Protein AF-0000000085017065 (afdb_homodimer)

Radius of gyration: 30.15 Å; Cα contacts (8 Å, |Δi|>4): 1576; chains: 2; bounding box: 60×87×75 Å

Structure (mmCIF, N/CA/C/O backbone):
data_AF-0000000085017065-model_v1
#
loop_
_entity.id
_entity.type
_entity.pdbx_description
1 polymer 'Cation transporter'
#
loop_
_atom_site.group_PDB
_atom_site.id
_atom_site.type_symbol
_atom_site.label_atom_id
_atom_site.label_alt_id
_atom_site.label_comp_id
_atom_site.label_asym_id
_atom_site.label_entity_id
_atom_site.label_seq_id
_atom_site.pdbx_PDB_ins_code
_atom_site.Cartn_x
_atom_site.Cartn_y
_atom_site.Cartn_z
_atom_site.occupancy
_atom_site.B_iso_or_equiv
_atom_site.auth_seq_id
_atom_site.auth_comp_id
_atom_site.auth_asym_id
_atom_site.auth_atom_id
_atom_site.pdbx_PDB_model_num
ATOM 1 N N . MET A 1 1 ? 23.875 6.379 24.406 1 64.88 1 MET A N 1
ATOM 2 C CA . MET A 1 1 ? 23.094 6.484 25.641 1 64.88 1 MET A CA 1
ATOM 3 C C . MET A 1 1 ? 22.562 7.898 25.812 1 64.88 1 MET A C 1
ATOM 5 O O . MET A 1 1 ? 23.234 8.875 25.484 1 64.88 1 MET A O 1
ATOM 9 N N . ILE A 1 2 ? 21.312 7.996 26.109 1 78.94 2 ILE A N 1
ATOM 10 C CA . ILE A 1 2 ? 20.656 9.289 26.328 1 78.94 2 ILE A CA 1
ATOM 11 C C . ILE A 1 2 ? 20.938 9.773 27.75 1 78.94 2 ILE A C 1
ATOM 13 O O . ILE A 1 2 ? 20.719 9.047 28.719 1 78.94 2 ILE A O 1
ATOM 17 N N . THR A 1 3 ? 21.578 10.891 27.906 1 82.5 3 THR A N 1
ATOM 18 C CA . THR A 1 3 ? 22 11.453 29.188 1 82.5 3 THR A CA 1
ATOM 19 C C . THR A 1 3 ? 20.984 12.461 29.703 1 82.5 3 THR A C 1
ATOM 21 O O . THR A 1 3 ? 20.031 12.805 29 1 82.5 3 THR A O 1
ATOM 24 N N . TYR A 1 4 ? 21.203 12.805 30.922 1 87.25 4 TYR A N 1
ATOM 25 C CA . TYR A 1 4 ? 20.375 13.836 31.547 1 87.25 4 TYR A CA 1
ATOM 26 C C . TYR A 1 4 ? 20.469 15.148 30.781 1 87.25 4 TYR A C 1
ATOM 28 O O . TYR A 1 4 ? 19.469 15.875 30.656 1 87.25 4 TYR A O 1
ATOM 36 N N . LYS A 1 5 ? 21.594 15.414 30.234 1 89.38 5 LYS A N 1
ATOM 37 C CA . LYS A 1 5 ? 21.797 16.656 29.484 1 89.38 5 LYS A CA 1
ATOM 38 C C . LYS A 1 5 ? 20.953 16.672 28.219 1 89.38 5 LYS A C 1
ATOM 40 O O . LYS A 1 5 ? 20.469 17.734 27.812 1 89.38 5 LYS A O 1
ATOM 45 N N . ASP A 1 6 ? 20.797 15.484 27.719 1 89.44 6 ASP A N 1
ATOM 46 C CA . ASP A 1 6 ? 20 15.391 26.5 1 89.44 6 ASP A CA 1
ATOM 47 C C . ASP A 1 6 ? 18.516 15.664 26.797 1 89.44 6 ASP A C 1
ATOM 49 O O . ASP A 1 6 ? 17.859 16.422 26.078 1 89.44 6 ASP A O 1
ATOM 53 N N . ILE A 1 7 ? 18.078 15.156 27.906 1 91.75 7 ILE A N 1
ATOM 54 C CA . ILE A 1 7 ? 16.672 15.32 28.266 1 91.75 7 ILE A CA 1
ATOM 55 C C . ILE A 1 7 ? 16.422 16.766 28.703 1 91.75 7 ILE A C 1
ATOM 57 O O . ILE A 1 7 ? 15.383 17.344 28.375 1 91.75 7 ILE A O 1
ATOM 61 N N . SER A 1 8 ? 17.359 17.312 29.375 1 94.06 8 SER A N 1
ATOM 62 C CA . SER A 1 8 ? 17.25 18.703 29.812 1 94.06 8 SER A CA 1
ATOM 63 C C . SER A 1 8 ? 17.188 19.656 28.625 1 94.06 8 SER A C 1
ATOM 65 O O . SER A 1 8 ? 16.406 20.609 28.625 1 94.06 8 SER A O 1
ATOM 67 N N . THR A 1 9 ? 17.953 19.375 27.656 1 91.19 9 THR A N 1
ATOM 68 C CA . THR A 1 9 ? 17.953 20.203 26.469 1 91.19 9 THR A CA 1
ATOM 69 C C . THR A 1 9 ? 16.625 20.109 25.734 1 91.19 9 THR A C 1
ATOM 71 O O . THR A 1 9 ? 16.062 21.125 25.328 1 91.19 9 THR A O 1
ATOM 74 N N . ILE A 1 10 ? 16.094 18.953 25.609 1 91.88 10 ILE A N 1
ATOM 75 C CA . ILE A 1 10 ? 14.82 18.734 24.922 1 91.88 10 ILE A CA 1
ATOM 76 C C . ILE A 1 10 ? 13.695 19.438 25.672 1 91.88 10 ILE A C 1
ATOM 78 O O . ILE A 1 10 ? 12.898 20.156 25.062 1 91.88 10 ILE A O 1
ATOM 82 N N . LEU A 1 11 ? 13.688 19.344 26.953 1 94.38 11 LEU A N 1
ATOM 83 C CA . LEU A 1 11 ? 12.617 19.906 27.766 1 94.38 11 LEU A CA 1
ATOM 84 C C . LEU A 1 11 ? 12.719 21.438 27.812 1 94.38 11 LEU A C 1
ATOM 86 O O . LEU A 1 11 ? 11.703 22.125 27.875 1 94.38 11 LEU A O 1
ATOM 90 N N . ASN A 1 12 ? 13.875 21.922 27.797 1 93.81 12 ASN A N 1
ATOM 91 C CA . ASN A 1 12 ? 14.047 23.375 27.797 1 93.81 12 ASN A CA 1
ATOM 92 C C . ASN A 1 12 ? 13.523 24 26.516 1 93.81 12 ASN A C 1
ATOM 94 O O . ASN A 1 12 ? 12.836 25.031 26.547 1 93.81 12 ASN A O 1
ATOM 98 N N . ILE A 1 13 ? 13.883 23.406 25.391 1 90.75 13 ILE A N 1
ATOM 99 C CA . ILE A 1 13 ? 13.383 23.906 24.125 1 90.75 13 ILE A CA 1
ATOM 100 C C . ILE A 1 13 ? 11.867 23.797 24.078 1 90.75 13 ILE A C 1
ATOM 102 O O . ILE A 1 13 ? 11.18 24.688 23.578 1 90.75 13 ILE A O 1
ATOM 106 N N . LEU A 1 14 ? 11.336 22.766 24.609 1 93.38 14 LEU A N 1
ATOM 107 C CA . LEU A 1 14 ? 9.891 22.578 24.688 1 93.38 14 LEU A CA 1
ATOM 108 C C . LEU A 1 14 ? 9.25 23.672 25.531 1 93.38 14 LEU A C 1
ATOM 110 O O . LEU A 1 14 ? 8.141 24.125 25.234 1 93.38 14 LEU A O 1
ATOM 114 N N . GLY A 1 15 ? 9.938 24.062 26.578 1 93.75 15 GLY A N 1
ATOM 115 C CA . GLY A 1 15 ? 9.453 25.156 27.391 1 93.75 15 GLY A CA 1
ATOM 116 C C . GLY A 1 15 ? 9.336 26.469 26.625 1 93.75 15 GLY A C 1
ATOM 117 O O . GLY A 1 15 ? 8.383 27.219 26.828 1 93.75 15 GLY A O 1
ATOM 118 N N . ARG A 1 16 ? 10.203 26.734 25.781 1 91.69 16 ARG A N 1
ATOM 119 C CA . ARG A 1 16 ? 10.156 27.938 24.969 1 91.69 16 ARG A CA 1
ATOM 120 C C . ARG A 1 16 ? 9 27.875 23.969 1 91.69 16 ARG A C 1
ATOM 122 O O . ARG A 1 16 ? 8.344 28.891 23.719 1 91.69 16 ARG A O 1
ATOM 129 N N . ILE A 1 17 ? 8.836 26.703 23.438 1 92.06 17 ILE A N 1
ATOM 130 C CA . ILE A 1 17 ? 7.727 26.531 22.516 1 92.06 17 ILE A CA 1
ATOM 131 C C . ILE A 1 17 ? 6.402 26.703 23.25 1 92.06 17 ILE A C 1
ATOM 133 O O . ILE A 1 17 ? 5.457 27.281 22.734 1 92.06 17 ILE A O 1
ATOM 137 N N . SER A 1 18 ? 6.363 26.219 24.453 1 95.06 18 SER A N 1
ATOM 138 C CA . SER A 1 18 ? 5.164 26.359 25.266 1 95.06 18 SER A CA 1
ATOM 139 C C . SER A 1 18 ? 4.848 27.828 25.531 1 95.06 18 SER A C 1
ATOM 141 O O . SER A 1 18 ? 3.682 28.219 25.625 1 95.06 18 SER A O 1
ATOM 143 N N . LEU A 1 19 ? 5.852 28.609 25.688 1 94.88 19 LEU A N 1
ATOM 144 C CA . LEU A 1 19 ? 5.648 30.031 25.875 1 94.88 19 LEU A CA 1
ATOM 145 C C . LEU A 1 19 ? 5.02 30.656 24.625 1 94.88 19 LEU A C 1
ATOM 147 O O . LEU A 1 19 ? 4.141 31.516 24.734 1 94.88 19 LEU A O 1
ATOM 151 N N . ILE A 1 20 ? 5.477 30.234 23.5 1 92.81 20 ILE A N 1
ATOM 152 C CA . ILE A 1 20 ? 4.922 30.734 22.234 1 92.81 20 ILE A CA 1
ATOM 153 C C . ILE A 1 20 ? 3.453 30.328 22.125 1 92.81 20 ILE A C 1
ATOM 155 O O . ILE A 1 20 ? 2.611 31.125 21.719 1 92.81 20 ILE A O 1
ATOM 159 N N . ILE A 1 21 ? 3.133 29.094 22.469 1 95.31 21 ILE A N 1
ATOM 160 C CA . ILE A 1 21 ? 1.755 28.609 22.438 1 95.31 21 ILE A CA 1
ATOM 161 C C . ILE A 1 21 ? 0.898 29.453 23.391 1 95.31 21 ILE A C 1
ATOM 163 O O . ILE A 1 21 ? -0.251 29.766 23.078 1 95.31 21 ILE A O 1
ATOM 167 N N . SER A 1 22 ? 1.481 29.812 24.531 1 96.62 22 SER A N 1
ATOM 168 C CA . SER A 1 22 ? 0.779 30.656 25.5 1 96.62 22 SER A CA 1
ATOM 169 C C . SER A 1 22 ? 0.429 32 24.891 1 96.62 22 SER A C 1
ATOM 171 O O . SER A 1 22 ? -0.697 32.5 25.047 1 96.62 22 SER A O 1
ATOM 173 N N . LEU A 1 23 ? 1.303 32.562 24.188 1 95.88 23 LEU A N 1
ATOM 174 C CA . LEU A 1 23 ? 1.086 33.844 23.562 1 95.88 23 LEU A CA 1
ATOM 175 C C . LEU A 1 23 ? 0.067 33.75 22.438 1 95.88 23 LEU A C 1
ATOM 177 O O . LEU A 1 23 ? -0.768 34.656 22.281 1 95.88 23 LEU A O 1
ATOM 181 N N . ILE A 1 24 ? 0.133 32.719 21.688 1 95.88 24 ILE A N 1
ATOM 182 C CA . ILE A 1 24 ? -0.787 32.531 20.578 1 95.88 24 ILE A CA 1
ATOM 183 C C . ILE A 1 24 ? -2.207 32.344 21.094 1 95.88 24 ILE A C 1
ATOM 185 O O . ILE A 1 24 ? -3.17 32.812 20.484 1 95.88 24 ILE A O 1
ATOM 189 N N . SER A 1 25 ? -2.346 31.703 22.25 1 97.12 25 SER A N 1
ATOM 190 C CA . SER A 1 25 ? -3.654 31.422 22.844 1 97.12 25 SER A CA 1
ATOM 191 C C . SER A 1 25 ? -4.332 32.719 23.312 1 97.12 25 SER A C 1
ATOM 193 O O . SER A 1 25 ? -5.535 32.719 23.578 1 97.12 25 SER A O 1
ATOM 195 N N . LEU A 1 26 ? -3.596 33.844 23.328 1 97.06 26 LEU A N 1
ATOM 196 C CA . LEU A 1 26 ? -4.16 35.125 23.75 1 97.06 26 LEU A CA 1
ATOM 197 C C . LEU A 1 26 ? -4.828 35.844 22.594 1 97.06 26 LEU A C 1
ATOM 199 O O . LEU A 1 26 ? -5.664 36.719 22.797 1 97.06 26 LEU A O 1
ATOM 203 N N . ILE A 1 27 ? -4.547 35.469 21.422 1 97.25 27 ILE A N 1
ATOM 204 C CA . ILE A 1 27 ? -4.984 36.188 20.234 1 97.25 27 ILE A CA 1
ATOM 205 C C . ILE A 1 27 ? -6.5 36.062 20.094 1 97.25 27 ILE A C 1
ATOM 207 O O . ILE A 1 27 ? -7.184 37.062 19.844 1 97.25 27 ILE A O 1
ATOM 211 N N . PRO A 1 28 ? -7.098 34.938 20.266 1 98 28 PRO A N 1
ATOM 212 C CA . PRO A 1 28 ? -8.547 34.812 20.094 1 98 28 PRO A CA 1
ATOM 213 C C . PRO A 1 28 ? -9.336 35.625 21.125 1 98 28 PRO A C 1
ATOM 215 O O . PRO A 1 28 ? -10.539 35.844 20.969 1 98 28 PRO A O 1
ATOM 218 N N . ILE A 1 29 ? -8.727 36.094 22.25 1 97.62 29 ILE A N 1
ATOM 219 C CA . ILE A 1 29 ? -9.383 36.875 23.281 1 97.62 29 ILE A CA 1
ATOM 220 C C . ILE A 1 29 ? -9.906 38.188 22.656 1 97.62 29 ILE A C 1
ATOM 222 O O . ILE A 1 29 ? -11 38.656 23 1 97.62 29 ILE A O 1
ATOM 226 N N . PHE A 1 30 ? -9.094 38.719 21.734 1 97.31 30 PHE A N 1
ATOM 227 C CA . PHE A 1 30 ? -9.516 39.938 21.047 1 97.31 30 PHE A CA 1
ATOM 228 C C . PHE A 1 30 ? -10.766 39.688 20.219 1 97.31 30 PHE A C 1
ATOM 230 O O . PHE A 1 30 ? -11.641 40.531 20.125 1 97.31 30 PHE A O 1
ATOM 237 N N . VAL A 1 31 ? -10.805 38.531 19.547 1 97.38 31 VAL A N 1
ATOM 238 C CA . VAL A 1 31 ? -11.969 38.188 18.75 1 97.38 31 VAL A CA 1
ATOM 239 C C . VAL A 1 31 ? -13.172 37.938 19.656 1 97.38 31 VAL A C 1
ATOM 241 O O . VAL A 1 31 ? -14.297 38.344 19.328 1 97.38 31 VAL A O 1
ATOM 244 N N . ALA A 1 32 ? -12.953 37.344 20.781 1 97.62 32 ALA A N 1
ATOM 245 C CA . ALA A 1 32 ? -14.023 37.094 21.75 1 97.62 32 ALA A CA 1
ATOM 246 C C . ALA A 1 32 ? -14.617 38.438 22.234 1 97.62 32 ALA A C 1
ATOM 248 O O . ALA A 1 32 ? -15.836 38.562 22.359 1 97.62 32 ALA A O 1
ATOM 249 N N . PHE A 1 33 ? -13.781 39.406 22.5 1 97.06 33 PHE A N 1
ATOM 250 C CA . PHE A 1 33 ? -14.242 40.719 22.953 1 97.06 33 PHE A CA 1
ATOM 251 C C . PHE A 1 33 ? -15.031 41.406 21.859 1 97.06 33 PHE A C 1
ATOM 253 O O . PHE A 1 33 ? -16.062 42.031 22.125 1 97.06 33 PHE A O 1
ATOM 260 N N . TYR A 1 34 ? -14.469 41.312 20.656 1 96.31 34 TYR A N 1
ATOM 261 C CA . TYR A 1 34 ? -15.117 41.969 19.531 1 96.31 34 TYR A CA 1
ATOM 262 C C . TYR A 1 34 ? -16.531 41.438 19.312 1 96.31 34 TYR A C 1
ATOM 264 O O . TYR A 1 34 ? -17.453 42.188 19.031 1 96.31 34 TYR A O 1
ATOM 272 N N . PHE A 1 35 ? -16.734 40.188 19.438 1 96.75 35 PHE A N 1
ATOM 273 C CA . PHE A 1 35 ? -18.031 39.594 19.203 1 96.75 35 PHE A CA 1
ATOM 274 C C . PHE A 1 35 ? -18.797 39.406 20.5 1 96.75 35 PHE A C 1
ATOM 276 O O . PHE A 1 35 ? -19.828 38.719 20.531 1 96.75 35 PHE A O 1
ATOM 283 N N . LYS A 1 36 ? -18.344 39.875 21.656 1 97 36 LYS A N 1
ATOM 284 C CA . LYS A 1 36 ? -18.969 39.844 22.969 1 97 36 LYS A CA 1
ATOM 285 C C . LYS A 1 36 ? -19.188 38.406 23.438 1 97 36 LYS A C 1
ATOM 287 O O . LYS A 1 36 ? -20.281 38.031 23.859 1 97 36 LYS A O 1
ATOM 292 N N . GLU A 1 37 ? -18.156 37.625 23.25 1 97.19 37 GLU A N 1
ATOM 293 C CA . GLU A 1 37 ? -18.141 36.25 23.672 1 97.19 37 GLU A CA 1
ATOM 294 C C . GLU A 1 37 ? -17.266 36.031 24.906 1 97.19 37 GLU A C 1
ATOM 296 O O . GLU A 1 37 ? -16.578 36.969 25.328 1 97.19 37 GLU A O 1
ATOM 301 N N . ASN A 1 38 ? -17.328 34.875 25.531 1 95.94 38 ASN A N 1
ATOM 302 C CA . ASN A 1 38 ? -16.578 34.562 26.75 1 95.94 38 ASN A CA 1
ATOM 303 C C . ASN A 1 38 ? -15.102 34.312 26.453 1 95.94 38 ASN A C 1
ATOM 305 O O . ASN A 1 38 ? -14.75 33.344 25.766 1 95.94 38 ASN A O 1
ATOM 309 N N . PRO A 1 39 ? -14.203 35.125 26.922 1 96.69 39 PRO A N 1
ATOM 310 C CA . PRO A 1 39 ? -12.773 34.969 26.641 1 96.69 39 PRO A CA 1
ATOM 311 C C . PRO A 1 39 ? -12.094 34 27.625 1 96.69 39 PRO A C 1
ATOM 313 O O . PRO A 1 39 ? -10.93 33.656 27.422 1 96.69 39 PRO A O 1
ATOM 316 N N . PHE A 1 40 ? -12.742 33.469 28.625 1 96.88 40 PHE A N 1
ATOM 317 C CA . PHE A 1 40 ? -12.172 32.75 29.75 1 96.88 40 PHE A CA 1
ATOM 318 C C . PHE A 1 40 ? -11.477 31.469 29.266 1 96.88 40 PHE A C 1
ATOM 320 O O . PHE A 1 40 ? -10.406 31.109 29.766 1 96.88 40 PHE A O 1
ATOM 327 N N . PRO A 1 41 ? -12.109 30.766 28.328 1 97.81 41 PRO A N 1
ATOM 328 C CA . PRO A 1 41 ? -11.445 29.531 27.875 1 97.81 41 PRO A CA 1
ATOM 329 C C . PRO A 1 41 ? -10.047 29.781 27.312 1 97.81 41 PRO A C 1
ATOM 331 O O . PRO A 1 41 ? -9.141 28.984 27.531 1 97.81 41 PRO A O 1
ATOM 334 N N . PHE A 1 42 ? -9.797 30.828 26.672 1 98.25 42 PHE A N 1
ATOM 335 C CA . PHE A 1 42 ? -8.508 31.156 26.078 1 98.25 42 PHE A CA 1
ATOM 336 C C . PHE A 1 42 ? -7.52 31.625 27.141 1 98.25 42 PHE A C 1
ATOM 338 O O . PHE A 1 42 ? -6.32 31.359 27.047 1 98.25 42 PHE A O 1
ATOM 345 N N . ILE A 1 43 ? -7.996 32.312 28.156 1 97.81 43 ILE A N 1
ATOM 346 C CA . ILE A 1 43 ? -7.156 32.75 29.25 1 97.81 43 ILE A CA 1
ATOM 347 C C . ILE A 1 43 ? -6.621 31.562 30.031 1 97.81 43 ILE A C 1
ATOM 349 O O . ILE A 1 43 ? -5.438 31.516 30.375 1 97.81 43 ILE A O 1
ATOM 353 N N . ILE A 1 44 ? -7.465 30.609 30.25 1 97.88 44 ILE A N 1
ATOM 354 C CA . ILE A 1 44 ? -7.066 29.406 30.984 1 97.88 44 ILE A CA 1
ATOM 355 C C . ILE A 1 44 ? -6.008 28.656 30.188 1 97.88 44 ILE A C 1
ATOM 357 O O . ILE A 1 44 ? -5.016 28.188 30.75 1 97.88 44 ILE A O 1
ATOM 361 N N . SER A 1 45 ? -6.301 28.453 28.891 1 98 45 SER A N 1
ATOM 362 C CA . SER A 1 45 ? -5.332 27.766 28.047 1 98 45 SER A CA 1
ATOM 363 C C . SER A 1 45 ? -3.986 28.484 28.047 1 98 45 SER A C 1
ATOM 365 O O . SER A 1 45 ? -2.938 27.844 28.125 1 98 45 SER A O 1
ATOM 367 N N . SER A 1 46 ? -3.971 29.781 27.984 1 98 46 SER A N 1
ATOM 368 C CA . SER A 1 46 ? -2.748 30.578 27.984 1 98 46 SER A CA 1
ATOM 369 C C . SER A 1 46 ? -2.01 30.469 29.312 1 98 46 SER A C 1
ATOM 371 O O . SER A 1 46 ? -0.789 30.297 29.344 1 98 46 SER A O 1
ATOM 373 N N . LEU A 1 47 ? -2.721 30.531 30.375 1 98.06 47 LEU A N 1
ATOM 374 C CA . LEU A 1 47 ? -2.117 30.453 31.703 1 98.06 47 LEU A CA 1
ATOM 375 C C . LEU A 1 47 ? -1.49 29.094 31.938 1 98.06 47 LEU A C 1
ATOM 377 O O . LEU A 1 47 ? -0.404 28.984 32.5 1 98.06 47 LEU A O 1
ATOM 381 N N . LEU A 1 48 ? -2.219 28.109 31.578 1 97.81 48 LEU A N 1
ATOM 382 C CA . LEU A 1 48 ? -1.693 26.75 31.75 1 97.81 48 LEU A CA 1
ATOM 383 C C . LEU A 1 48 ? -0.425 26.547 30.938 1 97.81 48 LEU A C 1
ATOM 385 O O . LEU A 1 48 ? 0.532 25.938 31.406 1 97.81 48 LEU A O 1
ATOM 389 N N . SER A 1 49 ? -0.463 26.953 29.688 1 97.62 49 SER A N 1
ATOM 390 C CA . SER A 1 49 ? 0.722 26.844 28.844 1 97.62 49 SER A CA 1
ATOM 391 C C . SER A 1 49 ? 1.885 27.641 29.406 1 97.62 49 SER A C 1
ATOM 393 O O . SER A 1 49 ? 3.039 27.219 29.328 1 97.62 49 SER A O 1
ATOM 395 N N . PHE A 1 50 ? 1.566 28.766 29.938 1 97.56 50 PHE A N 1
ATOM 396 C CA . PHE A 1 50 ? 2.584 29.609 30.547 1 97.56 50 PHE A CA 1
ATOM 397 C C . PHE A 1 50 ? 3.197 28.922 31.766 1 97.56 50 PHE A C 1
ATOM 399 O O . PHE A 1 50 ? 4.414 28.969 31.953 1 97.56 50 PHE A O 1
ATOM 406 N N . LEU A 1 51 ? 2.387 28.344 32.594 1 98.19 51 LEU A N 1
ATOM 407 C CA . LEU A 1 51 ? 2.867 27.641 33.781 1 98.19 51 LEU A CA 1
ATOM 408 C C . LEU A 1 51 ? 3.777 26.484 33.375 1 98.19 51 LEU A C 1
ATOM 410 O O . LEU A 1 51 ? 4.801 26.25 34.031 1 98.19 51 LEU A O 1
ATOM 414 N N . ILE A 1 52 ? 3.387 25.75 32.406 1 97.56 52 ILE A N 1
ATOM 415 C CA . ILE A 1 52 ? 4.219 24.656 31.922 1 97.56 52 ILE A CA 1
ATOM 416 C C . ILE A 1 52 ? 5.562 25.188 31.438 1 97.56 52 ILE A C 1
ATOM 418 O O . ILE A 1 52 ? 6.609 24.609 31.719 1 97.56 52 ILE A O 1
ATOM 422 N N . SER A 1 53 ? 5.5 26.25 30.672 1 96.5 53 SER A N 1
ATOM 423 C CA . SER A 1 53 ? 6.719 26.891 30.188 1 96.5 53 SER A CA 1
ATOM 424 C C . SER A 1 53 ? 7.629 27.297 31.344 1 96.5 53 SER A C 1
ATOM 426 O O . SER A 1 53 ? 8.836 27.047 31.312 1 96.5 53 SER A O 1
ATOM 428 N N . LEU A 1 54 ? 7.07 27.906 32.344 1 96.94 54 LEU A N 1
ATOM 429 C CA . LEU A 1 54 ? 7.836 28.391 33.5 1 96.94 54 LEU A CA 1
ATOM 430 C C . LEU A 1 54 ? 8.508 27.219 34.219 1 96.94 54 LEU A C 1
ATOM 432 O O . LEU A 1 54 ? 9.68 27.312 34.594 1 96.94 54 LEU A O 1
ATOM 436 N N . ILE A 1 55 ? 7.789 26.188 34.438 1 97.56 55 ILE A N 1
ATOM 437 C CA . ILE A 1 55 ? 8.312 25.031 35.125 1 97.56 55 ILE A CA 1
ATOM 438 C C . ILE A 1 55 ? 9.461 24.406 34.344 1 97.56 55 ILE A C 1
ATOM 440 O O . ILE A 1 55 ? 10.516 24.094 34.906 1 97.56 55 ILE A O 1
ATOM 444 N N . LEU A 1 56 ? 9.281 24.234 33.031 1 96.38 56 LEU A N 1
ATOM 445 C CA . LEU A 1 56 ? 10.297 23.594 32.188 1 96.38 56 LEU A CA 1
ATOM 446 C C . LEU A 1 56 ? 11.539 24.469 32.062 1 96.38 56 LEU A C 1
ATOM 448 O O . LEU A 1 56 ? 12.664 23.969 32.094 1 96.38 56 LEU A O 1
ATOM 452 N N . LEU A 1 57 ? 11.344 25.766 31.984 1 94.5 57 LEU A N 1
ATOM 453 C CA . LEU A 1 57 ? 12.469 26.672 31.797 1 94.5 57 LEU A CA 1
ATOM 454 C C . LEU A 1 57 ? 13.258 26.828 33.094 1 94.5 57 LEU A C 1
ATOM 456 O O . LEU A 1 57 ? 14.477 27.016 33.062 1 94.5 57 LEU A O 1
ATOM 460 N N . LYS A 1 58 ? 12.602 26.719 34.188 1 95.94 58 LYS A N 1
ATOM 461 C CA . LYS A 1 58 ? 13.266 26.891 35.5 1 95.94 58 LYS A CA 1
ATOM 462 C C . LYS A 1 58 ? 14.023 25.625 35.875 1 95.94 58 LYS A C 1
ATOM 464 O O . LYS A 1 58 ? 15.031 25.703 36.594 1 95.94 58 LYS A O 1
ATOM 469 N N . THR A 1 59 ? 13.594 24.484 35.469 1 95.69 59 THR A N 1
ATOM 470 C CA . THR A 1 59 ? 14.141 23.219 35.969 1 95.69 59 THR A CA 1
ATOM 471 C C . THR A 1 59 ? 15.156 22.641 35 1 95.69 59 THR A C 1
ATOM 473 O O . THR A 1 59 ? 15.883 21.703 35.312 1 95.69 59 THR A O 1
ATOM 476 N N . THR A 1 60 ? 15.18 23.203 33.781 1 93.81 60 THR A N 1
ATOM 477 C CA . THR A 1 60 ? 16.062 22.594 32.812 1 93.81 60 THR A CA 1
ATOM 478 C C . THR A 1 60 ? 16.969 23.641 32.156 1 93.81 60 THR A C 1
ATOM 480 O O . THR A 1 60 ? 16.719 24.844 32.281 1 93.81 60 THR A O 1
ATOM 483 N N . LYS A 1 61 ? 18.125 23.188 31.516 1 93.38 61 LYS A N 1
ATOM 484 C CA . LYS A 1 61 ? 19.094 24.031 30.812 1 93.38 61 LYS A CA 1
ATOM 485 C C . LYS A 1 61 ? 19.391 23.484 29.422 1 93.38 61 LYS A C 1
ATOM 487 O O . LYS A 1 61 ? 19.172 22.297 29.156 1 93.38 61 LYS A O 1
ATOM 492 N N . ILE A 1 62 ? 19.828 24.375 28.562 1 90.5 62 ILE A N 1
ATOM 493 C CA . ILE A 1 62 ? 20.156 23.969 27.203 1 90.5 62 ILE A CA 1
ATOM 494 C C . ILE A 1 62 ? 21.656 23.656 27.109 1 90.5 62 ILE A C 1
ATOM 496 O O . ILE A 1 62 ? 22.484 24.453 27.562 1 90.5 62 ILE A O 1
ATOM 500 N N . TYR A 1 63 ? 21.953 22.516 26.594 1 89.88 63 TYR A N 1
ATOM 501 C CA . TYR A 1 63 ? 23.328 22.125 26.297 1 89.88 63 TYR A CA 1
ATOM 502 C C . TYR A 1 63 ? 23.547 22.031 24.781 1 89.88 63 TYR A C 1
ATOM 504 O O . TYR A 1 63 ? 23.016 22.828 24.016 1 89.88 63 TYR A O 1
ATOM 512 N N . LYS A 1 64 ? 24.422 21.078 24.344 1 83.88 64 LYS A N 1
ATOM 513 C CA . LYS A 1 64 ? 24.672 20.938 22.906 1 83.88 64 LYS A CA 1
ATOM 514 C C . LYS A 1 64 ? 23.469 20.297 22.203 1 83.88 64 LYS A C 1
ATOM 516 O O . LYS A 1 64 ? 23.016 19.219 22.578 1 83.88 64 LYS A O 1
ATOM 521 N N . VAL A 1 65 ? 22.969 21.078 21.297 1 82.75 65 VAL A N 1
ATOM 522 C CA . VAL A 1 65 ? 21.781 20.625 20.578 1 82.75 65 VAL A CA 1
ATOM 523 C C . VAL A 1 65 ? 22.172 19.672 19.453 1 82.75 65 VAL A C 1
ATOM 525 O O . VAL A 1 65 ? 23.031 20 18.641 1 82.75 65 VAL A O 1
ATOM 528 N N . LYS A 1 66 ? 21.609 18.516 19.453 1 81.12 66 LYS A N 1
ATOM 529 C CA . LYS A 1 66 ? 21.812 17.516 18.406 1 81.12 66 LYS A CA 1
ATOM 530 C C . LYS A 1 66 ? 20.562 17.359 17.547 1 81.12 66 LYS A C 1
ATOM 532 O O . LYS A 1 66 ? 19.484 17.844 17.906 1 81.12 66 LYS A O 1
ATOM 537 N N . LEU A 1 67 ? 20.719 16.719 16.469 1 78.19 67 LEU A N 1
ATOM 538 C CA . LEU A 1 67 ? 19.625 16.578 15.516 1 78.19 67 LEU A CA 1
ATOM 539 C C . LEU A 1 67 ? 18.469 15.789 16.125 1 78.19 67 LEU A C 1
ATOM 541 O O . LEU A 1 67 ? 17.297 16.141 15.945 1 78.19 67 LEU A O 1
ATOM 545 N N . TYR A 1 68 ? 18.844 14.773 16.797 1 82.38 68 TYR A N 1
ATOM 546 C CA . TYR A 1 68 ? 17.766 13.945 17.344 1 82.38 68 TYR A CA 1
ATOM 547 C C . TYR A 1 68 ? 17.016 14.68 18.438 1 82.38 68 TYR A C 1
ATOM 549 O O . TYR A 1 68 ? 15.836 14.398 18.688 1 82.38 68 TYR A O 1
ATOM 557 N N . HIS A 1 69 ? 17.625 15.703 19.078 1 84.94 69 HIS A N 1
ATOM 558 C CA . HIS A 1 69 ? 16.906 16.562 20.016 1 84.94 69 HIS A CA 1
ATOM 559 C C . HIS A 1 69 ? 15.797 17.328 19.328 1 84.94 69 HIS A C 1
ATOM 561 O O . HIS A 1 69 ? 14.68 17.422 19.844 1 84.94 69 HIS A O 1
ATOM 567 N N . CYS A 1 70 ? 16.125 17.812 18.141 1 83.56 70 CYS A N 1
ATOM 568 C CA . CYS A 1 70 ? 15.172 18.609 17.375 1 83.56 70 CYS A CA 1
ATOM 569 C C . CYS A 1 70 ? 13.984 17.766 16.938 1 83.56 70 CYS A C 1
ATOM 571 O O . CYS A 1 70 ? 12.844 18.234 16.938 1 83.56 70 CYS A O 1
ATOM 573 N N . MET A 1 71 ? 14.273 16.594 16.625 1 86.44 71 MET A N 1
ATOM 574 C CA . MET A 1 71 ? 13.203 15.688 16.203 1 86.44 71 MET A CA 1
ATOM 575 C C . MET A 1 71 ? 12.305 15.32 17.375 1 86.44 71 MET A C 1
ATOM 577 O O . MET A 1 71 ? 11.078 15.273 17.234 1 86.44 71 MET A O 1
ATOM 581 N N . CYS A 1 72 ? 12.859 15.125 18.453 1 89.56 72 CYS A N 1
ATOM 582 C CA . CYS A 1 72 ? 12.086 14.82 19.656 1 89.56 72 CYS A CA 1
ATOM 583 C C . CYS A 1 72 ? 11.227 16.016 20.062 1 89.56 72 CYS A C 1
ATOM 585 O O . CYS A 1 72 ? 10.055 15.844 20.406 1 89.56 72 CYS A O 1
ATOM 587 N N . VAL A 1 73 ? 11.812 17.156 20 1 89.81 73 VAL A N 1
ATOM 588 C CA . VAL A 1 73 ? 11.102 18.375 20.375 1 89.81 73 VAL A CA 1
ATOM 589 C C . VAL A 1 73 ? 9.922 18.609 19.438 1 89.81 73 VAL A C 1
ATOM 591 O O . VAL A 1 73 ? 8.844 19.016 19.875 1 89.81 73 VAL A O 1
ATOM 594 N N . SER A 1 74 ? 10.188 18.375 18.156 1 89.38 74 SER A N 1
ATOM 595 C CA . SER A 1 74 ? 9.109 18.547 17.203 1 89.38 74 SER A CA 1
ATOM 596 C C . SER A 1 74 ? 7.926 17.641 17.531 1 89.38 74 SER A C 1
ATOM 598 O O . SER A 1 74 ? 6.773 18.078 17.516 1 89.38 74 SER A O 1
ATOM 600 N N . SER A 1 75 ? 8.188 16.422 17.844 1 92.5 75 SER A N 1
ATOM 601 C CA . SER A 1 75 ? 7.141 15.477 18.188 1 92.5 75 SER A CA 1
ATOM 602 C C . SER A 1 75 ? 6.426 15.891 19.469 1 92.5 75 SER A C 1
ATOM 604 O O . SER A 1 75 ? 5.195 15.914 19.516 1 92.5 75 SER A O 1
ATOM 606 N N . LEU A 1 76 ? 7.148 16.266 20.406 1 93.94 76 LEU A N 1
ATOM 607 C CA . LEU A 1 76 ? 6.578 16.625 21.703 1 93.94 76 LEU A CA 1
ATOM 608 C C . LEU A 1 76 ? 5.812 17.938 21.594 1 93.94 76 LEU A C 1
ATOM 610 O O . LEU A 1 76 ? 4.812 18.125 22.297 1 93.94 76 LEU A O 1
ATOM 614 N N . SER A 1 77 ? 6.312 18.797 20.812 1 93.31 77 SER A N 1
ATOM 615 C CA . SER A 1 77 ? 5.652 20.094 20.656 1 93.31 77 SER A CA 1
ATOM 616 C C . SER A 1 77 ? 4.254 19.938 20.078 1 93.31 77 SER A C 1
ATOM 618 O O . SER A 1 77 ? 3.314 20.609 20.516 1 93.31 77 SER A O 1
ATOM 620 N N . TRP A 1 78 ? 4.082 19.109 19.062 1 94.81 78 TRP A N 1
ATOM 621 C CA . TRP A 1 78 ? 2.766 18.891 18.469 1 94.81 78 TRP A CA 1
ATOM 622 C C . TRP A 1 78 ? 1.825 18.219 19.469 1 94.81 78 TRP A C 1
ATOM 624 O O . TRP A 1 78 ? 0.632 18.531 19.516 1 94.81 78 TRP A O 1
ATOM 634 N N . ILE A 1 79 ? 2.385 17.328 20.219 1 96.12 79 ILE A N 1
ATOM 635 C CA . ILE A 1 79 ? 1.58 16.672 21.234 1 96.12 79 ILE A CA 1
ATOM 636 C C . ILE A 1 79 ? 1.144 17.688 22.297 1 96.12 79 ILE A C 1
ATOM 638 O O . ILE A 1 79 ? -0.038 17.781 22.625 1 96.12 79 ILE A O 1
ATOM 642 N N . LEU A 1 80 ? 2.051 18.516 22.719 1 95.69 80 LEU A N 1
ATOM 643 C CA . LEU A 1 80 ? 1.761 19.516 23.734 1 95.69 80 LEU A CA 1
ATOM 644 C C . LEU A 1 80 ? 0.771 20.562 23.219 1 95.69 80 LEU A C 1
ATOM 646 O O . LEU A 1 80 ? -0.169 20.938 23.922 1 95.69 80 LEU A O 1
ATOM 650 N N . ALA A 1 81 ? 1.036 20.984 22.047 1 96.25 81 ALA A N 1
ATOM 651 C CA . ALA A 1 81 ? 0.144 21.969 21.438 1 96.25 81 ALA A CA 1
ATOM 652 C C . ALA A 1 81 ? -1.276 21.422 21.328 1 96.25 81 ALA A C 1
ATOM 654 O O . ALA A 1 81 ? -2.246 22.156 21.562 1 96.25 81 ALA A O 1
ATOM 655 N N . SER A 1 82 ? -1.357 20.156 20.969 1 97.88 82 SER A N 1
ATOM 656 C CA . SER A 1 82 ? -2.672 19.547 20.844 1 97.88 82 SER A CA 1
ATOM 657 C C . SER A 1 82 ? -3.373 19.438 22.188 1 97.88 82 SER A C 1
ATOM 659 O O . SER A 1 82 ? -4.59 19.625 22.281 1 97.88 82 SER A O 1
ATOM 661 N N . LEU A 1 83 ? -2.641 19.172 23.203 1 98 83 LEU A N 1
ATOM 662 C CA . LEU A 1 83 ? -3.213 19.031 24.547 1 98 83 LEU A CA 1
ATOM 663 C C . LEU A 1 83 ? -3.65 20.375 25.094 1 98 83 LEU A C 1
ATOM 665 O O . LEU A 1 83 ? -4.746 20.5 25.641 1 98 83 LEU A O 1
ATOM 669 N N . ILE A 1 84 ? -2.842 21.375 24.922 1 97.56 84 ILE A N 1
ATOM 670 C CA . ILE A 1 84 ? -3.135 22.703 25.453 1 97.56 84 ILE A CA 1
ATOM 671 C C . ILE A 1 84 ? -4.211 23.375 24.609 1 97.56 84 ILE A C 1
ATOM 673 O O . ILE A 1 84 ? -5.117 24.016 25.141 1 97.56 84 ILE A O 1
ATOM 677 N N . GLY A 1 85 ? -4.086 23.219 23.312 1 98 85 GLY A N 1
ATOM 678 C CA . GLY A 1 85 ? -5.051 23.812 22.406 1 98 85 GLY A CA 1
ATOM 679 C C . GLY A 1 85 ? -6.438 23.219 22.531 1 98 85 GLY A C 1
ATOM 680 O O . GLY A 1 85 ? -7.414 23.797 22.031 1 98 85 GLY A O 1
ATOM 681 N N . ALA A 1 86 ? -6.547 22.125 23.188 1 98.56 86 ALA A N 1
ATOM 682 C CA . ALA A 1 86 ? -7.812 21.422 23.359 1 98.56 86 ALA A CA 1
ATOM 683 C C . ALA A 1 86 ? -8.68 22.094 24.422 1 98.56 86 ALA A C 1
ATOM 685 O O . ALA A 1 86 ? -9.898 21.922 24.422 1 98.56 86 ALA A O 1
ATOM 686 N N . ILE A 1 87 ? -8.102 22.891 25.25 1 98.31 87 ILE A N 1
ATOM 687 C CA . ILE A 1 87 ? -8.758 23.422 26.422 1 98.31 87 ILE A CA 1
ATOM 688 C C . ILE A 1 87 ? -9.875 24.375 26.016 1 98.31 87 ILE A C 1
ATOM 690 O O . ILE A 1 87 ? -11.016 24.25 26.484 1 98.31 87 ILE A O 1
ATOM 694 N N . PRO A 1 88 ? -9.625 25.312 25.109 1 98.44 88 PRO A N 1
ATOM 695 C CA . PRO A 1 88 ? -10.734 26.188 24.719 1 98.44 88 PRO A CA 1
ATOM 696 C C . PRO A 1 88 ? -11.898 25.422 24.094 1 98.44 88 PRO A C 1
ATOM 698 O O . PRO A 1 88 ? -13.062 25.766 24.312 1 98.44 88 PRO A O 1
ATOM 701 N N . PHE A 1 89 ? -11.633 24.406 23.312 1 98.38 89 PHE A N 1
ATOM 702 C CA . PHE A 1 89 ? -12.688 23.594 22.719 1 98.38 89 PHE A CA 1
ATOM 703 C C . PHE A 1 89 ? -13.5 22.875 23.797 1 98.38 89 PHE A C 1
ATOM 705 O O . PHE A 1 89 ? -14.727 22.875 23.75 1 98.38 89 PHE A O 1
ATOM 712 N N . TYR A 1 90 ? -12.789 22.281 24.734 1 98.06 90 TYR A N 1
ATOM 713 C CA . TYR A 1 90 ? -13.414 21.516 25.812 1 98.06 90 TYR A CA 1
ATOM 714 C C . TYR A 1 90 ? -14.297 22.422 26.672 1 98.06 90 TYR A C 1
ATOM 716 O O . TYR A 1 90 ? -15.406 22.016 27.047 1 98.06 90 TYR A O 1
ATOM 724 N N . LEU A 1 91 ? -13.898 23.625 26.938 1 97.69 91 LEU A N 1
ATOM 725 C CA . LEU A 1 91 ? -14.602 24.5 27.859 1 97.69 91 LEU A CA 1
ATOM 726 C C . LEU A 1 91 ? -15.734 25.25 27.141 1 97.69 91 LEU A C 1
ATOM 728 O O . LEU A 1 91 ? -16.719 25.641 27.781 1 97.69 91 LEU A O 1
ATOM 732 N N . SER A 1 92 ? -15.664 25.422 25.875 1 97.25 92 SER A N 1
ATOM 733 C CA . SER A 1 92 ? -16.625 26.266 25.156 1 97.25 92 SER A CA 1
ATOM 734 C C . SER A 1 92 ? -17.703 25.438 24.484 1 97.25 92 SER A C 1
ATOM 736 O O . SER A 1 92 ? -18.797 25.922 24.234 1 97.25 92 SER A O 1
ATOM 738 N N . ILE A 1 93 ? -17.359 24.203 24.078 1 97 93 ILE A N 1
ATOM 739 C CA . ILE A 1 93 ? -18.344 23.344 23.438 1 97 93 ILE A CA 1
ATOM 740 C C . ILE A 1 93 ? -18.922 22.359 24.453 1 97 93 ILE A C 1
ATOM 742 O O . ILE A 1 93 ? -18.219 21.453 24.922 1 97 93 ILE A O 1
ATOM 746 N N . PRO A 1 94 ? -20.156 22.438 24.766 1 95.75 94 PRO A N 1
ATOM 747 C CA . PRO A 1 94 ? -20.734 21.734 25.906 1 95.75 94 PRO A CA 1
ATOM 748 C C . PRO A 1 94 ? -20.672 20.219 25.766 1 95.75 94 PRO A C 1
ATOM 750 O O . PRO A 1 94 ? -20.531 19.5 26.75 1 95.75 94 PRO A O 1
ATOM 753 N N . TYR A 1 95 ? -20.781 19.641 24.609 1 96.31 95 TYR A N 1
ATOM 754 C CA . TYR A 1 95 ? -20.859 18.188 24.453 1 96.31 95 TYR A CA 1
ATOM 755 C C . TYR A 1 95 ? -19.484 17.594 24.219 1 96.31 95 TYR A C 1
ATOM 757 O O . TYR A 1 95 ? -19.344 16.375 24.031 1 96.31 95 TYR A O 1
ATOM 765 N N . PHE A 1 96 ? -18.469 18.391 24.25 1 97.75 96 PHE A N 1
ATOM 766 C CA . PHE A 1 96 ? -17.109 17.922 24.031 1 97.75 96 PHE A CA 1
ATOM 767 C C . PHE A 1 96 ? -16.516 17.359 25.312 1 97.75 96 PHE A C 1
ATOM 769 O O . PHE A 1 96 ? -16.594 17.984 26.375 1 97.75 96 PHE A O 1
ATOM 776 N N . SER A 1 97 ? -16.031 16.094 25.297 1 98.25 97 SER A N 1
ATOM 777 C CA . SER A 1 97 ? -15.078 15.648 26.297 1 98.25 97 SER A CA 1
ATOM 778 C C . SER A 1 97 ? -13.688 16.219 26.047 1 98.25 97 SER A C 1
ATOM 780 O O . SER A 1 97 ? -13.445 16.812 24.984 1 98.25 97 SER A O 1
ATOM 782 N N . TYR A 1 98 ? -12.828 16.141 27.047 1 98.25 98 TYR A N 1
ATOM 783 C CA . TYR A 1 98 ? -11.469 16.625 26.828 1 98.25 98 TYR A CA 1
ATOM 784 C C . TYR A 1 98 ? -10.812 15.914 25.656 1 98.25 98 TYR A C 1
ATOM 786 O O . TYR A 1 98 ? -10.094 16.531 24.859 1 98.25 98 TYR A O 1
ATOM 794 N N . LEU A 1 99 ? -11.062 14.594 25.516 1 98.5 99 LEU A N 1
ATOM 795 C CA . LEU A 1 99 ? -10.523 13.828 24.391 1 98.5 99 LEU A CA 1
ATOM 796 C C . LEU A 1 99 ? -11.023 14.391 23.062 1 98.5 99 LEU A C 1
ATOM 798 O O . LEU A 1 99 ? -10.266 14.461 22.094 1 98.5 99 LEU A O 1
ATOM 802 N N . ASP A 1 100 ? -12.281 14.781 23.031 1 98.56 100 ASP A N 1
ATOM 803 C CA . ASP A 1 100 ? -12.836 15.383 21.828 1 98.56 100 ASP A CA 1
ATOM 804 C C . ASP A 1 100 ? -12.125 16.688 21.484 1 98.56 100 ASP A C 1
ATOM 806 O O . ASP A 1 100 ? -11.883 16.984 20.312 1 98.56 100 ASP A O 1
ATOM 810 N N . GLY A 1 101 ? -11.836 17.438 22.562 1 98.56 101 GLY A N 1
ATOM 811 C CA . GLY A 1 101 ? -11.086 18.656 22.359 1 98.56 101 GLY A CA 1
ATOM 812 C C . GLY A 1 101 ? -9.688 18.422 21.812 1 98.56 101 GLY A C 1
ATOM 813 O O . GLY A 1 101 ? -9.211 19.156 20.953 1 98.56 101 GLY A O 1
ATOM 814 N N . VAL A 1 102 ? -9.07 17.391 22.359 1 98.62 102 VAL A N 1
ATOM 815 C CA . VAL A 1 102 ? -7.73 17.047 21.906 1 98.62 102 VAL A CA 1
ATOM 816 C C . VAL A 1 102 ? -7.781 16.625 20.438 1 98.62 102 VAL A C 1
ATOM 818 O O . VAL A 1 102 ? -6.891 16.969 19.656 1 98.62 102 VAL A O 1
ATOM 821 N N . TYR A 1 103 ? -8.812 15.867 20.109 1 98.5 103 TYR A N 1
ATOM 822 C CA . TYR A 1 103 ? -9.008 15.461 18.719 1 98.5 103 TYR A CA 1
ATOM 823 C C . TYR A 1 103 ? -9.117 16.672 17.797 1 98.5 103 TYR A C 1
ATOM 825 O O . TYR A 1 103 ? -8.43 16.75 16.781 1 98.5 103 TYR A O 1
ATOM 833 N N . GLU A 1 104 ? -9.906 17.625 18.172 1 98.25 104 GLU A N 1
ATOM 834 C CA . GLU A 1 104 ? -10.125 18.828 17.375 1 98.25 104 GLU A CA 1
ATOM 835 C C . GLU A 1 104 ? -8.852 19.656 17.281 1 98.25 104 GLU A C 1
ATOM 837 O O . GLU A 1 104 ? -8.508 20.156 16.219 1 98.25 104 GLU A O 1
ATOM 842 N N . SER A 1 105 ? -8.188 19.781 18.375 1 98.38 105 SER A N 1
ATOM 843 C CA . SER A 1 105 ? -6.965 20.578 18.438 1 98.38 105 SER A CA 1
ATOM 844 C C . SER A 1 105 ? -5.848 19.922 17.641 1 98.38 105 SER A C 1
ATOM 846 O O . SER A 1 105 ? -5.129 20.594 16.891 1 98.38 105 SER A O 1
ATOM 848 N N . ALA A 1 106 ? -5.672 18.609 17.812 1 98.12 106 ALA A N 1
ATOM 849 C CA . ALA A 1 106 ? -4.668 17.891 17.031 1 98.12 106 ALA A CA 1
ATOM 850 C C . ALA A 1 106 ? -4.926 18.031 15.531 1 98.12 106 ALA A C 1
ATOM 852 O O . ALA A 1 106 ? -3.99 18.219 14.75 1 98.12 106 ALA A O 1
ATOM 853 N N . SER A 1 107 ? -6.164 17.906 15.18 1 98.12 107 SER A N 1
ATOM 854 C CA . SER A 1 107 ? -6.547 18.062 13.781 1 98.12 107 SER A CA 1
ATOM 855 C C . SER A 1 107 ? -6.215 19.469 13.266 1 98.12 107 SER A C 1
ATOM 857 O O . SER A 1 107 ? -5.77 19.625 12.125 1 98.12 107 SER A O 1
ATOM 859 N N . ALA A 1 108 ? -6.418 20.438 14.062 1 97.81 108 ALA A N 1
ATOM 860 C CA . ALA A 1 108 ? -6.141 21.828 13.68 1 97.81 108 ALA A CA 1
ATOM 861 C C . ALA A 1 108 ? -4.637 22.078 13.578 1 97.81 108 ALA A C 1
ATOM 863 O O . ALA A 1 108 ? -4.141 22.5 12.539 1 97.81 108 ALA A O 1
ATOM 864 N N . TRP A 1 109 ? -3.922 21.672 14.602 1 96.62 109 TRP A N 1
ATOM 865 C CA . TRP A 1 109 ? -2.486 21.938 14.648 1 96.62 109 TRP A CA 1
ATOM 866 C C . TRP A 1 109 ? -1.762 21.188 13.531 1 96.62 109 TRP A C 1
ATOM 868 O O . TRP A 1 109 ? -0.763 21.672 13 1 96.62 109 TRP A O 1
ATOM 878 N N . THR A 1 110 ? -2.252 20.031 13.195 1 96.44 110 THR A N 1
ATOM 879 C CA . THR A 1 110 ? -1.601 19.219 12.164 1 96.44 110 THR A CA 1
ATOM 880 C C . THR A 1 110 ? -2.113 19.609 10.781 1 96.44 110 THR A C 1
ATOM 882 O O . THR A 1 110 ? -1.713 19.016 9.773 1 96.44 110 THR A O 1
ATOM 885 N N . THR A 1 111 ? -2.959 20.516 10.711 1 96.5 111 THR A N 1
ATOM 886 C CA . THR A 1 111 ? -3.568 20.984 9.469 1 96.5 111 THR A CA 1
ATOM 887 C C . THR A 1 111 ? -4.25 19.844 8.734 1 96.5 111 THR A C 1
ATOM 889 O O . THR A 1 111 ? -4.164 19.734 7.512 1 96.5 111 THR A O 1
ATOM 892 N N . THR A 1 112 ? -4.84 18.891 9.477 1 96.38 112 THR A N 1
ATOM 893 C CA . THR A 1 112 ? -5.59 17.797 8.867 1 96.38 112 THR A CA 1
ATOM 894 C C . THR A 1 112 ? -7 18.25 8.5 1 96.38 112 THR A C 1
ATOM 896 O O . THR A 1 112 ? -7.492 17.953 7.414 1 96.38 112 THR A O 1
ATOM 899 N N . GLY A 1 113 ? -7.68 18.938 9.438 1 95.31 113 GLY A N 1
ATOM 900 C CA . GLY A 1 113 ? -8.969 19.547 9.117 1 95.31 113 GLY A CA 1
ATOM 901 C C . GLY A 1 113 ? -10.141 18.625 9.43 1 95.31 113 GLY A C 1
ATOM 902 O O . GLY A 1 113 ? -11.258 18.875 8.977 1 95.31 113 GLY A O 1
ATOM 903 N N . MET A 1 114 ? -9.906 17.594 10.156 1 95.94 114 MET A N 1
ATOM 904 C CA . MET A 1 114 ? -11 16.75 10.648 1 95.94 114 MET A CA 1
ATOM 905 C C . MET A 1 114 ? -11.703 17.422 11.828 1 95.94 114 MET A C 1
ATOM 907 O O . MET A 1 114 ? -11.055 18.047 12.664 1 95.94 114 MET A O 1
ATOM 911 N N . SER A 1 115 ? -13.016 17.281 11.93 1 96.56 115 SER A N 1
ATOM 912 C CA . SER A 1 115 ? -13.742 17.953 13 1 96.56 115 SER A CA 1
ATOM 913 C C . SER A 1 115 ? -14.789 17.047 13.617 1 96.56 115 SER A C 1
ATOM 915 O O . SER A 1 115 ? -15.391 16.219 12.922 1 96.56 115 SER A O 1
ATOM 917 N N . LEU A 1 116 ? -15 17.188 14.898 1 97.06 116 LEU A N 1
ATOM 918 C CA . LEU A 1 116 ? -16.031 16.469 15.625 1 97.06 116 LEU A CA 1
ATOM 919 C C . LEU A 1 116 ? -17.234 17.359 15.898 1 97.06 116 LEU A C 1
ATOM 921 O O . LEU A 1 116 ? -18.25 16.922 16.453 1 97.06 116 LEU A O 1
ATOM 925 N N . ILE A 1 117 ? -17.141 18.609 15.508 1 96.56 117 ILE A N 1
ATOM 926 C CA . ILE A 1 117 ? -18.219 19.562 15.766 1 96.56 117 ILE A CA 1
ATOM 927 C C . ILE A 1 117 ? -19.438 19.219 14.914 1 96.56 117 ILE A C 1
ATOM 929 O O . ILE A 1 117 ? -19.312 19.031 13.703 1 96.56 117 ILE A O 1
ATOM 933 N N . ILE A 1 118 ? -20.578 19.172 15.508 1 94.38 118 ILE A N 1
ATOM 934 C CA . ILE A 1 118 ? -21.797 18.75 14.852 1 94.38 118 ILE A CA 1
ATOM 935 C C . ILE A 1 118 ? -22.359 19.906 14.016 1 94.38 118 ILE A C 1
ATOM 937 O O . ILE A 1 118 ? -22.75 19.703 12.859 1 94.38 118 ILE A O 1
ATOM 941 N N . ASP A 1 119 ? -22.453 21.062 14.609 1 95.31 119 ASP A N 1
ATOM 942 C CA . ASP A 1 119 ? -23 22.234 13.945 1 95.31 119 ASP A CA 1
ATOM 943 C C . ASP A 1 119 ? -22.109 23.453 14.172 1 95.31 119 ASP A C 1
ATOM 945 O O . ASP A 1 119 ? -22.109 24.047 15.258 1 95.31 119 ASP A O 1
ATOM 949 N N . LEU A 1 120 ? -21.5 23.859 13.109 1 94.44 120 LEU A N 1
ATOM 950 C CA . LEU A 1 120 ? -20.547 24.953 13.18 1 94.44 120 LEU A CA 1
ATOM 951 C C . LEU A 1 120 ? -21.266 26.297 13.352 1 94.44 120 LEU A C 1
ATOM 953 O O . LEU A 1 120 ? -20.656 27.281 13.781 1 94.44 120 LEU A O 1
ATOM 957 N N . ASN A 1 121 ? -22.562 26.312 13.094 1 91.75 121 ASN A N 1
ATOM 958 C CA . ASN A 1 121 ? -23.312 27.562 13.156 1 91.75 121 ASN A CA 1
ATOM 959 C C . ASN A 1 121 ? -23.578 28 14.594 1 91.75 121 ASN A C 1
ATOM 961 O O . ASN A 1 121 ? -23.859 29.172 14.852 1 91.75 121 ASN A O 1
ATOM 965 N N . VAL A 1 122 ? -23.484 27.094 15.461 1 92.75 122 VAL A N 1
ATOM 966 C CA . VAL A 1 122 ? -23.844 27.406 16.844 1 92.75 122 VAL A CA 1
ATOM 967 C C . VAL A 1 122 ? -22.578 27.609 17.672 1 92.75 122 VAL A C 1
ATOM 969 O O . VAL A 1 122 ? -22.656 28 18.844 1 92.75 122 VAL A O 1
ATOM 972 N N . VAL A 1 123 ? -21.484 27.484 17.094 1 95.38 123 VAL A N 1
ATOM 973 C CA . VAL A 1 123 ? -20.219 27.625 17.797 1 95.38 123 VAL A CA 1
ATOM 974 C C . VAL A 1 123 ? -19.797 29.094 17.797 1 95.38 123 VAL A C 1
ATOM 976 O O . VAL A 1 123 ? -20.016 29.812 16.828 1 95.38 123 VAL A O 1
ATOM 979 N N . ASP A 1 124 ? -19.234 29.5 18.938 1 96.69 124 ASP A N 1
ATOM 980 C CA . ASP A 1 124 ? -18.75 30.875 19.062 1 96.69 124 ASP A CA 1
ATOM 981 C C . ASP A 1 124 ? -17.734 31.203 17.969 1 96.69 124 ASP A C 1
ATOM 983 O O . ASP A 1 124 ? -16.922 30.359 17.594 1 96.69 124 ASP A O 1
ATOM 987 N N . LYS A 1 125 ? -17.766 32.406 17.453 1 97.31 125 LYS A N 1
ATOM 988 C CA . LYS A 1 125 ? -16.844 32.844 16.406 1 97.31 125 LYS A CA 1
ATOM 989 C C . LYS A 1 125 ? -15.406 32.844 16.906 1 97.31 125 LYS A C 1
ATOM 991 O O . LYS A 1 125 ? -14.484 32.594 16.125 1 97.31 125 LYS A O 1
ATOM 996 N N . SER A 1 126 ? -15.211 33.125 18.203 1 97.62 126 SER A N 1
ATOM 997 C CA . SER A 1 126 ? -13.859 33.094 18.766 1 97.62 126 SER A CA 1
ATOM 998 C C . SER A 1 126 ? -13.266 31.672 18.672 1 97.62 126 SER A C 1
ATOM 1000 O O . SER A 1 126 ? -12.07 31.516 18.422 1 97.62 126 SER A O 1
ATOM 1002 N N . ILE A 1 127 ? -14.133 30.672 18.859 1 97.88 127 ILE A N 1
ATOM 1003 C CA . ILE A 1 127 ? -13.695 29.281 18.781 1 97.88 127 ILE A CA 1
ATOM 1004 C C . ILE A 1 127 ? -13.398 28.906 17.328 1 97.88 127 ILE A C 1
ATOM 1006 O O . ILE A 1 127 ? -12.438 28.188 17.047 1 97.88 127 ILE A O 1
ATOM 1010 N N . LEU A 1 128 ? -14.227 29.359 16.422 1 97.88 128 LEU A N 1
ATOM 1011 C CA . LEU A 1 128 ? -13.984 29.125 15.008 1 97.88 128 LEU A CA 1
ATOM 1012 C C . LEU A 1 128 ? -12.672 29.781 14.57 1 97.88 128 LEU A C 1
ATOM 1014 O O . LEU A 1 128 ? -11.922 29.203 13.781 1 97.88 128 LEU A O 1
ATOM 1018 N N . PHE A 1 129 ? -12.438 30.938 15.078 1 98.06 129 PHE A N 1
ATOM 1019 C CA . PHE A 1 129 ? -11.188 31.625 14.781 1 98.06 129 PHE A CA 1
ATOM 1020 C C . PHE A 1 129 ? -10 30.875 15.359 1 98.06 129 PHE A C 1
ATOM 1022 O O . PHE A 1 129 ? -8.945 30.781 14.727 1 98.06 129 PHE A O 1
ATOM 1029 N N . TRP A 1 130 ? -10.164 30.359 16.562 1 98.06 130 TRP A N 1
ATOM 1030 C CA . TRP A 1 130 ? -9.117 29.578 17.219 1 98.06 130 TRP A CA 1
ATOM 1031 C C . TRP A 1 130 ? -8.719 28.391 16.359 1 98.06 130 TRP A C 1
ATOM 1033 O O . TRP A 1 130 ? -7.531 28.094 16.188 1 98.06 130 TRP A O 1
ATOM 1043 N N . ARG A 1 131 ? -9.672 27.766 15.742 1 97.12 131 ARG A N 1
ATOM 1044 C CA . ARG A 1 131 ? -9.438 26.641 14.844 1 97.12 131 ARG A CA 1
ATOM 1045 C C . ARG A 1 131 ? -8.609 27.078 13.641 1 97.12 131 ARG A C 1
ATOM 1047 O O . ARG A 1 131 ? -7.641 26.406 13.273 1 97.12 131 ARG A O 1
ATOM 1054 N N . SER A 1 132 ? -9 28.109 13.039 1 98 132 SER A N 1
ATOM 1055 C CA . SER A 1 132 ? -8.305 28.625 11.867 1 98 132 SER A CA 1
ATOM 1056 C C . SER A 1 132 ? -6.887 29.078 12.219 1 98 132 SER A C 1
ATOM 1058 O O . SER A 1 132 ? -5.953 28.859 11.445 1 98 132 SER A O 1
ATOM 1060 N N . LEU A 1 133 ? -6.777 29.703 13.367 1 97.75 133 LEU A N 1
ATOM 1061 C CA . LEU A 1 133 ? -5.477 30.188 13.812 1 97.75 133 LEU A CA 1
ATOM 1062 C C . LEU A 1 133 ? -4.52 29.031 14.078 1 97.75 133 LEU A C 1
ATOM 1064 O O . LEU A 1 133 ? -3.348 29.094 13.703 1 97.75 133 LEU A O 1
ATOM 1068 N N . GLU A 1 134 ? -5.047 28.016 14.758 1 97.69 134 GLU A N 1
ATOM 1069 C CA . GLU A 1 134 ? -4.227 26.828 15.008 1 97.69 134 GLU A CA 1
ATOM 1070 C C . GLU A 1 134 ? -3.697 26.25 13.703 1 97.69 134 GLU A C 1
ATOM 1072 O O . GLU A 1 134 ? -2.52 25.906 13.609 1 97.69 134 GLU A O 1
ATOM 1077 N N . GLN A 1 135 ? -4.535 26.094 12.703 1 97.62 135 GLN A N 1
ATOM 1078 C CA . GLN A 1 135 ? -4.098 25.562 11.422 1 97.62 135 GLN A CA 1
ATOM 1079 C C . GLN A 1 135 ? -3.07 26.469 10.758 1 97.62 135 GLN A C 1
ATOM 1081 O O . GLN A 1 135 ? -2.066 26 10.227 1 97.62 135 GLN A O 1
ATOM 1086 N N . TRP A 1 136 ? -3.346 27.75 10.812 1 97.12 136 TRP A N 1
ATOM 1087 C CA . TRP A 1 136 ? -2.467 28.734 10.172 1 97.12 136 TRP A CA 1
ATOM 1088 C C . TRP A 1 136 ? -1.072 28.688 10.789 1 97.12 136 TRP A C 1
ATOM 1090 O O . TRP A 1 136 ? -0.07 28.656 10.07 1 97.12 136 TRP A O 1
ATOM 1100 N N . ILE A 1 137 ? -1.02 28.609 12.078 1 95.38 137 ILE A N 1
ATOM 1101 C CA . ILE A 1 137 ? 0.264 28.562 12.773 1 95.38 137 ILE A CA 1
ATOM 1102 C C . ILE A 1 137 ? 0.897 27.188 12.578 1 95.38 137 ILE A C 1
ATOM 1104 O O . ILE A 1 137 ? 2.115 27.078 12.422 1 95.38 137 ILE A O 1
ATOM 1108 N N . GLY A 1 138 ? 0.066 26.203 12.664 1 93.69 138 GLY A N 1
ATOM 1109 C CA . GLY A 1 138 ? 0.574 24.859 12.398 1 93.69 138 GLY A CA 1
ATOM 1110 C C . GLY A 1 138 ? 1.244 24.734 11.047 1 93.69 138 GLY A C 1
ATOM 1111 O O . GLY A 1 138 ? 2.264 24.047 10.914 1 93.69 138 GLY A O 1
ATOM 1112 N N . GLY A 1 139 ? 0.616 25.297 10.047 1 91.56 139 GLY A N 1
ATOM 1113 C CA . GLY A 1 139 ? 1.204 25.312 8.719 1 91.56 139 GLY A CA 1
ATOM 1114 C C . GLY A 1 139 ? 2.586 25.938 8.68 1 91.56 139 GLY A C 1
ATOM 1115 O O . GLY A 1 139 ? 3.5 25.391 8.055 1 91.56 139 GLY A O 1
ATOM 1116 N N . VAL A 1 140 ? 2.752 27 9.367 1 86.94 140 VAL A N 1
ATOM 1117 C CA . VAL A 1 140 ? 4.051 27.656 9.461 1 86.94 140 VAL A CA 1
ATOM 1118 C C . VAL A 1 140 ? 5.039 26.75 10.188 1 86.94 140 VAL A C 1
ATOM 1120 O O . VAL A 1 140 ? 6.211 26.672 9.82 1 86.94 140 VAL A O 1
ATOM 1123 N N . GLY A 1 141 ? 4.531 26.172 11.203 1 82 141 GLY A N 1
ATOM 1124 C CA . GLY A 1 141 ? 5.363 25.25 11.969 1 82 141 GLY A CA 1
ATOM 1125 C C . GLY A 1 141 ? 5.984 24.156 11.133 1 82 141 GLY A C 1
ATOM 1126 O O . GLY A 1 141 ? 7.172 23.859 11.273 1 82 141 GLY A O 1
ATOM 1127 N N . ILE A 1 142 ? 5.254 23.594 10.297 1 77.56 142 ILE A N 1
ATOM 1128 C CA . ILE A 1 142 ? 5.758 22.5 9.477 1 77.56 142 ILE A CA 1
ATOM 1129 C C . ILE A 1 142 ? 6.789 23.031 8.484 1 77.56 142 ILE A C 1
ATOM 1131 O O . ILE A 1 142 ? 7.762 22.344 8.156 1 77.56 142 ILE A O 1
ATOM 1135 N N . LEU A 1 143 ? 6.551 24.203 8.031 1 74.12 143 LEU A N 1
ATOM 1136 C CA . LEU A 1 143 ? 7.508 24.812 7.117 1 74.12 143 LEU A CA 1
ATOM 1137 C C . LEU A 1 143 ? 8.852 25.047 7.805 1 74.12 143 LEU A C 1
ATOM 1139 O O . LEU A 1 143 ? 9.906 24.781 7.223 1 74.12 143 LEU A O 1
ATOM 1143 N N . VAL A 1 144 ? 8.719 25.469 9.023 1 73.88 144 VAL A N 1
ATOM 1144 C CA . VAL A 1 144 ? 9.93 25.703 9.797 1 73.88 144 VAL A CA 1
ATOM 1145 C C . VAL A 1 144 ? 10.617 24.391 10.117 1 73.88 144 VAL A C 1
ATOM 1147 O O . VAL A 1 144 ? 11.836 24.266 9.977 1 73.88 144 VAL A O 1
ATOM 1150 N N . PHE A 1 145 ? 9.812 23.422 10.445 1 69.75 145 PHE A N 1
ATOM 1151 C CA . PHE A 1 145 ? 10.344 22.094 10.742 1 69.75 145 PHE A CA 1
ATOM 1152 C C . PHE A 1 145 ? 11 21.484 9.516 1 69.75 145 PHE A C 1
ATOM 1154 O O . PHE A 1 145 ? 12.102 20.938 9.602 1 69.75 145 PHE A O 1
ATOM 1161 N N . SER A 1 146 ? 10.375 21.547 8.453 1 63.16 146 SER A N 1
ATOM 1162 C CA . SER A 1 146 ? 10.898 20.984 7.211 1 63.16 146 SER A CA 1
ATOM 1163 C C . SER A 1 146 ? 12.227 21.641 6.832 1 63.16 146 SER A C 1
ATOM 1165 O O . SER A 1 146 ? 13.125 20.984 6.316 1 63.16 146 SER A O 1
ATOM 1167 N N . SER A 1 147 ? 12.344 22.922 7.133 1 61.34 147 SER A N 1
ATOM 1168 C CA . SER A 1 147 ? 13.562 23.656 6.82 1 61.34 147 SER A CA 1
ATOM 1169 C C . SER A 1 147 ? 14.711 23.234 7.723 1 61.34 147 SER A C 1
ATOM 1171 O O . SER A 1 147 ? 15.867 23.188 7.285 1 61.34 147 SER A O 1
ATOM 1173 N N . LEU A 1 148 ? 14.32 22.875 8.883 1 61.19 148 LEU A N 1
ATOM 1174 C CA . LEU A 1 148 ? 15.32 22.406 9.828 1 61.19 148 LEU A CA 1
ATOM 1175 C C . LEU A 1 148 ? 15.867 21.031 9.406 1 61.19 148 LEU A C 1
ATOM 1177 O O . LEU A 1 148 ? 17.078 20.797 9.461 1 61.19 148 LEU A O 1
ATOM 1181 N N . VAL A 1 149 ? 14.961 20.219 8.969 1 57.25 149 VAL A N 1
ATOM 1182 C CA . VAL A 1 149 ? 15.352 18.859 8.562 1 57.25 149 VAL A CA 1
ATOM 1183 C C . VAL A 1 149 ? 16.172 18.922 7.281 1 57.25 149 VAL A C 1
ATOM 1185 O O . VAL A 1 149 ? 17.172 18.219 7.148 1 57.25 149 VAL A O 1
ATOM 1188 N N . LEU A 1 150 ? 15.805 19.781 6.402 1 50.94 150 LEU A N 1
ATOM 1189 C CA . LEU A 1 150 ? 16.5 19.922 5.125 1 50.94 150 LEU A CA 1
ATOM 1190 C C . LEU A 1 150 ? 17.891 20.5 5.316 1 50.94 150 LEU A C 1
ATOM 1192 O O . LEU A 1 150 ? 18.828 20.109 4.625 1 50.94 150 LEU A O 1
ATOM 1196 N N . SER A 1 151 ? 17.984 21.531 6.152 1 50.31 151 SER A N 1
ATOM 1197 C CA . SER A 1 151 ? 19.281 22.172 6.383 1 50.31 151 SER A CA 1
ATOM 1198 C C . SER A 1 151 ? 20.281 21.188 6.945 1 50.31 151 SER A C 1
ATOM 1200 O O . SER A 1 151 ? 21.484 21.281 6.66 1 50.31 151 SER A O 1
ATOM 1202 N N . ASN A 1 152 ? 19.812 20.297 7.672 1 48.56 152 ASN A N 1
ATOM 1203 C CA . ASN A 1 152 ? 20.703 19.281 8.211 1 48.56 152 ASN A CA 1
ATOM 1204 C C . ASN A 1 152 ? 21.109 18.266 7.145 1 48.56 152 ASN A C 1
ATOM 1206 O O . ASN A 1 152 ? 22.234 17.781 7.133 1 48.56 152 ASN A O 1
ATOM 1210 N N . LEU A 1 153 ? 20.141 17.906 6.363 1 43.47 153 LEU A N 1
ATOM 1211 C CA . LEU A 1 153 ? 20.469 16.984 5.289 1 43.47 153 LEU A CA 1
ATOM 1212 C C . LEU A 1 153 ? 21.484 17.609 4.328 1 43.47 153 LEU A C 1
ATOM 1214 O O . LEU A 1 153 ? 22.344 16.906 3.785 1 43.47 153 LEU A O 1
ATOM 1218 N N . ALA A 1 154 ? 21.359 18.938 4.145 1 41.28 154 ALA A N 1
ATOM 1219 C CA . ALA A 1 154 ? 22.328 19.641 3.299 1 41.28 154 ALA A CA 1
ATOM 1220 C C . ALA A 1 154 ? 23.688 19.734 3.982 1 41.28 154 ALA A C 1
ATOM 1222 O O . ALA A 1 154 ? 24.719 19.719 3.316 1 41.28 154 ALA A O 1
ATOM 1223 N N . SER A 1 155 ? 23.703 20.109 5.145 1 39.22 155 SER A N 1
ATOM 1224 C CA . SER A 1 155 ? 24.969 20.281 5.832 1 39.22 155 SER A CA 1
ATOM 1225 C C . SER A 1 155 ? 25.781 18.984 5.812 1 39.22 155 SER A C 1
ATOM 1227 O O . SER A 1 155 ? 27.016 19.031 5.777 1 39.22 155 SER A O 1
ATOM 1229 N N . HIS A 1 156 ? 25.109 17.938 5.922 1 38.66 156 HIS A N 1
ATOM 1230 C CA . HIS A 1 156 ? 25.938 16.734 5.875 1 38.66 156 HIS A CA 1
ATOM 1231 C C . HIS A 1 156 ? 26.562 16.547 4.5 1 38.66 156 HIS A C 1
ATOM 1233 O O . HIS A 1 156 ? 27.547 15.836 4.359 1 38.66 156 HIS A O 1
ATOM 1239 N N . LEU A 1 157 ? 25.953 17.031 3.5 1 34.84 157 LEU A N 1
ATOM 1240 C CA . LEU A 1 157 ? 26.609 17 2.201 1 34.84 157 LEU A CA 1
ATOM 1241 C C . LEU A 1 157 ? 27.812 17.938 2.184 1 34.84 157 LEU A C 1
ATOM 1243 O O . LEU A 1 157 ? 28.781 17.703 1.435 1 34.84 157 LEU A O 1
ATOM 1247 N N . TYR A 1 158 ? 27.703 19.109 2.867 1 33.84 158 TYR A N 1
ATOM 1248 C CA . TYR A 1 158 ? 28.844 20.016 2.875 1 33.84 158 TYR A CA 1
ATOM 1249 C C . TYR A 1 158 ? 29.609 19.938 4.191 1 33.84 158 TYR A C 1
ATOM 1251 O O . TYR A 1 158 ? 30.438 20.797 4.492 1 33.84 158 TYR A O 1
ATOM 1259 N N . LEU A 1 159 ? 29.297 19.297 5.168 1 33.75 159 LEU A N 1
ATOM 1260 C CA . LEU A 1 159 ? 29.969 19.484 6.453 1 33.75 159 LEU A CA 1
ATOM 1261 C C . LEU A 1 159 ? 31.344 18.844 6.445 1 33.75 159 LEU A C 1
ATOM 1263 O O . LEU A 1 159 ? 31.469 17.609 6.434 1 33.75 159 LEU A O 1
ATOM 1267 N N . SER A 1 160 ? 32.281 19.547 6.016 1 34.44 160 SER A N 1
ATOM 1268 C CA . SER A 1 160 ? 33.5 19.484 6.828 1 34.44 160 SER A CA 1
ATOM 1269 C C . SER A 1 160 ? 33.219 19.844 8.281 1 34.44 160 SER A C 1
ATOM 1271 O O . SER A 1 160 ? 32.25 20.578 8.562 1 34.44 160 SER A O 1
ATOM 1273 N N . GLU A 1 161 ? 33.75 19.203 9.484 1 34.44 161 GLU A N 1
ATOM 1274 C CA . GLU A 1 161 ? 33.656 19.469 10.914 1 34.44 161 GLU A CA 1
ATOM 1275 C C . GLU A 1 161 ? 33.406 20.953 11.18 1 34.44 161 GLU A C 1
ATOM 1277 O O . GLU A 1 161 ? 32.812 21.312 12.203 1 34.44 161 GLU A O 1
ATOM 1282 N N . ALA A 1 162 ? 34.25 21.875 10.695 1 37.75 162 ALA A N 1
ATOM 1283 C CA . ALA A 1 162 ? 34.469 23.266 11.086 1 37.75 162 ALA A CA 1
ATOM 1284 C C . ALA A 1 162 ? 33.219 24.094 10.906 1 37.75 162 ALA A C 1
ATOM 1286 O O . ALA A 1 162 ? 33.094 25.156 11.516 1 37.75 162 ALA A O 1
ATOM 1287 N N . ARG A 1 163 ? 32.25 23.844 10.008 1 40.03 163 ARG A N 1
ATOM 1288 C CA . ARG A 1 163 ? 31.25 24.844 9.664 1 40.03 163 ARG A CA 1
ATOM 1289 C C . ARG A 1 163 ? 29.891 24.453 10.234 1 40.03 163 ARG A C 1
ATOM 1291 O O . ARG A 1 163 ? 28.859 25.016 9.828 1 40.03 163 ARG A O 1
ATOM 1298 N N . GLN A 1 164 ? 29.719 23.516 10.945 1 39.5 164 GLN A N 1
ATOM 1299 C CA . GLN A 1 164 ? 28.516 23.281 11.75 1 39.5 164 GLN A CA 1
ATOM 1300 C C . GLN A 1 164 ? 27.984 24.594 12.328 1 39.5 164 GLN A C 1
ATOM 1302 O O . GLN A 1 164 ? 26.812 24.688 12.688 1 39.5 164 GLN A O 1
ATOM 1307 N N . GLU A 1 165 ? 28.859 25.469 12.555 1 42.28 165 GLU A N 1
ATOM 1308 C CA . GLU A 1 165 ? 28.469 26.719 13.219 1 42.28 165 GLU A CA 1
ATOM 1309 C C . GLU A 1 165 ? 27.547 27.547 12.32 1 42.28 165 GLU A C 1
ATOM 1311 O O . GLU A 1 165 ? 26.844 28.438 12.797 1 42.28 165 GLU A O 1
ATOM 1316 N N . LYS A 1 166 ? 27.719 27.234 11.047 1 47.41 166 LYS A N 1
ATOM 1317 C CA . LYS A 1 166 ? 27.062 28.188 10.148 1 47.41 166 LYS A CA 1
ATOM 1318 C C . LYS A 1 166 ? 25.688 27.672 9.734 1 47.41 166 LYS A C 1
ATOM 1320 O O . LYS A 1 166 ? 25.047 28.234 8.836 1 47.41 166 LYS A O 1
ATOM 1325 N N . ILE A 1 167 ? 25.156 26.688 10.359 1 48.84 167 ILE A N 1
ATOM 1326 C CA . ILE A 1 167 ? 23.875 26.078 10 1 48.84 167 ILE A CA 1
ATOM 1327 C C . ILE A 1 167 ? 22.734 26.969 10.484 1 48.84 167 ILE A C 1
ATOM 1329 O O . ILE A 1 167 ? 21.781 27.219 9.742 1 48.84 167 ILE A O 1
ATOM 1333 N N . LEU A 1 168 ? 22.969 27.688 11.539 1 53.59 168 LEU A N 1
ATOM 1334 C CA . LEU A 1 168 ? 21.875 28.391 12.211 1 53.59 168 LEU A CA 1
ATOM 1335 C C . LEU A 1 168 ? 21.562 29.719 11.516 1 53.59 168 LEU A C 1
ATOM 1337 O O . LEU A 1 168 ? 20.391 30.047 11.297 1 53.59 168 LEU A O 1
ATOM 1341 N N . PRO A 1 169 ? 22.547 30.406 11.195 1 52.19 169 PRO A N 1
ATOM 1342 C CA . PRO A 1 169 ? 22.219 31.703 10.578 1 52.19 169 PRO A CA 1
ATOM 1343 C C . PRO A 1 169 ? 21.484 31.547 9.242 1 52.19 169 PRO A C 1
ATOM 1345 O O . PRO A 1 169 ? 20.516 32.25 8.977 1 52.19 169 PRO A O 1
ATOM 1348 N N . LYS A 1 170 ? 21.938 30.594 8.383 1 58.53 170 LYS A N 1
ATOM 1349 C CA . LYS A 1 170 ? 21.281 30.359 7.094 1 58.53 170 LYS A CA 1
ATOM 1350 C C . LYS A 1 170 ? 19.891 29.781 7.281 1 58.53 170 LYS A C 1
ATOM 1352 O O . LYS A 1 170 ? 18.953 30.141 6.551 1 58.53 170 LYS A O 1
ATOM 1357 N N . PHE A 1 171 ? 19.75 29.266 8.414 1 65.44 171 PHE A N 1
ATOM 1358 C CA . PHE A 1 171 ? 18.469 28.688 8.789 1 65.44 171 PHE A CA 1
ATOM 1359 C C . PHE A 1 171 ? 17.484 29.781 9.188 1 65.44 171 PHE A C 1
ATOM 1361 O O . PHE A 1 171 ? 16.328 29.766 8.742 1 65.44 171 PHE A O 1
ATOM 1368 N N . LEU A 1 172 ? 17.969 30.734 9.852 1 67.94 172 LEU A N 1
ATOM 1369 C CA . LEU A 1 172 ? 17.094 31.797 10.344 1 67.94 172 LEU A CA 1
ATOM 1370 C C . LEU A 1 172 ? 16.656 32.719 9.203 1 67.94 172 LEU A C 1
ATOM 1372 O O . LEU A 1 172 ? 15.508 33.156 9.18 1 67.94 172 LEU A O 1
ATOM 1376 N N . SER A 1 173 ? 17.516 32.938 8.281 1 73.44 173 SER A N 1
ATOM 1377 C CA . SER A 1 173 ? 17.172 33.75 7.133 1 73.44 173 SER A CA 1
ATOM 1378 C C . SER A 1 173 ? 16.125 33.062 6.254 1 73.44 173 SER A C 1
ATOM 1380 O O . SER A 1 173 ? 15.203 33.719 5.75 1 73.44 173 SER A O 1
ATOM 1382 N N . THR A 1 174 ? 16.219 31.812 6.172 1 75.81 174 THR A N 1
ATOM 1383 C CA . THR A 1 174 ? 15.273 31.031 5.379 1 75.81 174 THR A CA 1
ATOM 1384 C C . THR A 1 174 ? 13.891 31.031 6.027 1 75.81 174 THR A C 1
ATOM 1386 O O . THR A 1 174 ? 12.875 31.188 5.344 1 75.81 174 THR A O 1
ATOM 1389 N N . ILE A 1 175 ? 13.898 31.016 7.301 1 78.94 175 ILE A N 1
ATOM 1390 C CA . ILE A 1 175 ? 12.648 30.984 8.047 1 78.94 175 ILE A CA 1
ATOM 1391 C C . ILE A 1 175 ? 11.906 32.312 7.875 1 78.94 175 ILE A C 1
ATOM 1393 O O . ILE A 1 175 ? 10.695 32.344 7.648 1 78.94 175 ILE A O 1
ATOM 1397 N N . LYS A 1 176 ? 12.633 33.344 7.945 1 83.31 176 LYS A N 1
ATOM 1398 C CA . LYS A 1 176 ? 12.023 34.688 7.809 1 83.31 176 LYS A CA 1
ATOM 1399 C C . LYS A 1 176 ? 11.414 34.875 6.426 1 83.31 176 LYS A C 1
ATOM 1401 O O . LYS A 1 176 ? 10.32 35.406 6.293 1 83.31 176 LYS A O 1
ATOM 1406 N N . THR A 1 177 ? 12.141 34.438 5.469 1 83.69 177 THR A N 1
ATOM 1407 C CA . THR A 1 177 ? 11.656 34.562 4.102 1 83.69 177 THR A CA 1
ATOM 1408 C C . THR A 1 177 ? 10.383 33.719 3.904 1 83.69 177 THR A C 1
ATOM 1410 O O . THR A 1 177 ? 9.43 34.188 3.277 1 83.69 177 THR A O 1
ATOM 1413 N N . ILE A 1 178 ? 10.359 32.625 4.512 1 85.06 178 ILE A N 1
ATOM 1414 C CA . ILE A 1 178 ? 9.211 31.734 4.387 1 85.06 178 ILE A CA 1
ATOM 1415 C C . ILE A 1 178 ? 7.992 32.375 5.062 1 85.06 178 ILE A C 1
ATOM 1417 O O . ILE A 1 178 ? 6.895 32.344 4.504 1 85.06 178 ILE A O 1
ATOM 1421 N N . ILE A 1 179 ? 8.219 32.938 6.18 1 87.56 179 ILE A N 1
ATOM 1422 C CA . ILE A 1 179 ? 7.133 33.531 6.938 1 87.56 179 ILE A CA 1
ATOM 1423 C C . ILE A 1 179 ? 6.582 34.75 6.172 1 87.56 179 ILE A C 1
ATOM 1425 O O . ILE A 1 179 ? 5.363 34.938 6.105 1 87.56 179 ILE A O 1
ATOM 1429 N N . TRP A 1 180 ? 7.473 35.469 5.609 1 90 180 TRP A N 1
ATOM 1430 C CA . TRP A 1 180 ? 7.047 36.625 4.84 1 90 180 TRP A CA 1
ATOM 1431 C C . TRP A 1 180 ? 6.211 36.188 3.637 1 90 180 TRP A C 1
ATOM 1433 O O . TRP A 1 180 ? 5.191 36.812 3.332 1 90 180 TRP A O 1
ATOM 1443 N N . ILE A 1 181 ? 6.629 35.188 2.947 1 90.69 181 ILE A N 1
ATOM 1444 C CA . ILE A 1 181 ? 5.898 34.719 1.785 1 90.69 181 ILE A CA 1
ATOM 1445 C C . ILE A 1 181 ? 4.539 34.156 2.223 1 90.69 181 ILE A C 1
ATOM 1447 O O . ILE A 1 181 ? 3.527 34.406 1.556 1 90.69 181 ILE A O 1
ATOM 1451 N N . TYR A 1 182 ? 4.609 33.5 3.352 1 93.12 182 TYR A N 1
ATOM 1452 C CA . TYR A 1 182 ? 3.387 32.938 3.902 1 93.12 182 TYR A CA 1
ATOM 1453 C C . TYR A 1 182 ? 2.375 34.031 4.227 1 93.12 182 TYR A C 1
ATOM 1455 O O . TYR A 1 182 ? 1.197 33.938 3.881 1 93.12 182 TYR A O 1
ATOM 1463 N N . ILE A 1 183 ? 2.811 35.094 4.816 1 94.62 183 ILE A N 1
ATOM 1464 C CA . ILE A 1 183 ? 1.954 36.219 5.184 1 94.62 183 ILE A CA 1
ATOM 1465 C C . ILE A 1 183 ? 1.479 36.938 3.92 1 94.62 183 ILE A C 1
ATOM 1467 O O . ILE A 1 183 ? 0.31 37.312 3.818 1 94.62 183 ILE A O 1
ATOM 1471 N N . PHE A 1 184 ? 2.354 37.062 2.986 1 94.81 184 PHE A N 1
ATOM 1472 C CA . PHE A 1 184 ? 2.014 37.719 1.728 1 94.81 184 PHE A CA 1
ATOM 1473 C C . PHE A 1 184 ? 0.875 36.969 1.028 1 94.81 184 PHE A C 1
ATOM 1475 O O . PHE A 1 184 ? -0.114 37.594 0.626 1 94.81 184 PHE A O 1
ATOM 1482 N N . TYR A 1 185 ? 1.013 35.719 0.896 1 94.94 185 TYR A N 1
ATOM 1483 C CA . TYR A 1 185 ? -0.007 34.938 0.212 1 94.94 185 TYR A CA 1
ATOM 1484 C C . TYR A 1 185 ? -1.306 34.906 1.009 1 94.94 185 TYR A C 1
ATOM 1486 O O . TYR A 1 185 ? -2.393 34.812 0.435 1 94.94 185 TYR A O 1
ATOM 1494 N N . THR A 1 186 ? -1.186 35 2.344 1 97.19 186 THR A N 1
ATOM 1495 C CA . THR A 1 186 ? -2.385 35.094 3.17 1 97.19 186 THR A CA 1
ATOM 1496 C C . THR A 1 186 ? -3.158 36.375 2.877 1 97.19 186 THR A C 1
ATOM 1498 O O . THR A 1 186 ? -4.379 36.344 2.701 1 97.19 186 THR A O 1
ATOM 1501 N N . ILE A 1 187 ? -2.441 37.438 2.758 1 97.69 187 ILE A N 1
ATOM 1502 C CA . ILE A 1 187 ? -3.076 38.719 2.48 1 97.69 187 ILE A CA 1
ATOM 1503 C C . ILE A 1 187 ? -3.699 38.719 1.086 1 97.69 187 ILE A C 1
ATOM 1505 O O . ILE A 1 187 ? -4.844 39.125 0.904 1 97.69 187 ILE A O 1
ATOM 1509 N N . VAL A 1 188 ? -2.99 38.188 0.123 1 97.31 188 VAL A N 1
ATOM 1510 C CA . VAL A 1 188 ? -3.486 38.094 -1.246 1 97.31 188 VAL A CA 1
ATOM 1511 C C . VAL A 1 188 ? -4.727 37.219 -1.29 1 97.31 188 VAL A C 1
ATOM 1513 O O . VAL A 1 188 ? -5.699 37.531 -1.985 1 97.31 188 VAL A O 1
ATOM 1516 N N . GLY A 1 189 ? -4.695 36.125 -0.545 1 98.06 189 GLY A N 1
ATOM 1517 C CA . GLY A 1 189 ? -5.836 35.219 -0.504 1 98.06 189 GLY A CA 1
ATOM 1518 C C . GLY A 1 189 ? -7.074 35.875 0.093 1 98.06 189 GLY A C 1
ATOM 1519 O O . GLY A 1 189 ? -8.18 35.688 -0.418 1 98.06 189 GLY A O 1
ATOM 1520 N N . ILE A 1 190 ? -6.875 36.656 1.172 1 98.19 190 ILE A N 1
ATOM 1521 C CA . ILE A 1 190 ? -7.984 37.344 1.813 1 98.19 190 ILE A CA 1
ATOM 1522 C C . ILE A 1 190 ? -8.617 38.312 0.828 1 98.19 190 ILE A C 1
ATOM 1524 O O . ILE A 1 190 ? -9.844 38.375 0.703 1 98.19 190 ILE A O 1
ATOM 1528 N N . LEU A 1 191 ? -7.809 39 0.118 1 98.25 191 LEU A N 1
ATOM 1529 C CA . LEU A 1 191 ? -8.297 39.969 -0.847 1 98.25 191 LEU A CA 1
ATOM 1530 C C . LEU A 1 191 ? -9.039 39.281 -1.988 1 98.25 191 LEU A C 1
ATOM 1532 O O . LEU A 1 191 ? -10.086 39.75 -2.432 1 98.25 191 LEU A O 1
ATOM 1536 N N . LEU A 1 192 ? -8.531 38.188 -2.48 1 98.19 192 LEU A N 1
ATOM 1537 C CA . LEU A 1 192 ? -9.164 37.469 -3.578 1 98.19 192 LEU A CA 1
ATOM 1538 C C . LEU A 1 192 ? -10.531 36.938 -3.166 1 98.19 192 LEU A C 1
ATOM 1540 O O . LEU A 1 192 ? -11.508 37.094 -3.902 1 98.19 192 LEU A O 1
ATOM 1544 N N . LEU A 1 193 ? -10.594 36.312 -2.014 1 98.19 193 LEU A N 1
ATOM 1545 C CA . LEU A 1 193 ? -11.867 35.781 -1.569 1 98.19 193 LEU A CA 1
ATOM 1546 C C . LEU A 1 193 ? -12.859 36.875 -1.247 1 98.19 193 LEU A C 1
ATOM 1548 O O . LEU A 1 193 ? -14.062 36.719 -1.457 1 98.19 193 LEU A O 1
ATOM 1552 N N . TYR A 1 194 ? -12.352 37.969 -0.739 1 98.12 194 TYR A N 1
ATOM 1553 C CA . TYR A 1 194 ? -13.219 39.125 -0.515 1 98.12 194 TYR A CA 1
ATOM 1554 C C . TYR A 1 194 ? -13.797 39.656 -1.828 1 98.12 194 TYR A C 1
ATOM 1556 O O . TYR A 1 194 ? -14.984 39.969 -1.905 1 98.12 194 TYR A O 1
ATOM 1564 N N . LEU A 1 195 ? -12.992 39.688 -2.846 1 97.75 195 LEU A N 1
ATOM 1565 C CA . LEU A 1 195 ? -13.406 40.156 -4.164 1 97.75 195 LEU A CA 1
ATOM 1566 C C . LEU A 1 195 ? -14.406 39.188 -4.793 1 97.75 195 LEU A C 1
ATOM 1568 O O . LEU A 1 195 ? -15.172 39.594 -5.68 1 97.75 195 LEU A O 1
ATOM 1572 N N . SER A 1 196 ? -14.383 38 -4.395 1 97.94 196 SER A N 1
ATOM 1573 C CA . SER A 1 196 ? -15.305 37 -4.934 1 97.94 196 SER A CA 1
ATOM 1574 C C . SER A 1 196 ? -16.703 37.156 -4.328 1 97.94 196 SER A C 1
ATOM 1576 O O . SER A 1 196 ? -17.641 36.5 -4.75 1 97.94 196 SER A O 1
ATOM 1578 N N . GLY A 1 197 ? -16.891 38 -3.305 1 97.44 197 GLY A N 1
ATOM 1579 C CA . GLY A 1 197 ? -18.188 38.281 -2.732 1 97.44 197 GLY A CA 1
ATOM 1580 C C . GLY A 1 197 ? -18.344 37.75 -1.313 1 97.44 197 GLY A C 1
ATOM 1581 O O . GLY A 1 197 ? -19.406 37.906 -0.707 1 97.44 197 GLY A O 1
ATOM 1582 N N . LEU A 1 198 ? -17.312 37.219 -0.705 1 97.75 198 LEU A N 1
ATOM 1583 C CA . LEU A 1 198 ? -17.391 36.719 0.655 1 97.75 198 LEU A CA 1
ATOM 1584 C C . LEU A 1 198 ? -17.203 37.812 1.678 1 97.75 198 LEU A C 1
ATOM 1586 O O . LEU A 1 198 ? -16.609 38.875 1.366 1 97.75 198 LEU A O 1
ATOM 1590 N N . SER A 1 199 ? -17.719 37.656 2.9 1 97.5 199 SER A N 1
ATOM 1591 C CA . SER A 1 199 ? -17.531 38.594 3.98 1 97.5 199 SER A CA 1
ATOM 1592 C C . SER A 1 199 ? -16.078 38.625 4.457 1 97.5 199 SER A C 1
ATOM 1594 O O . SER A 1 199 ? -15.344 37.656 4.234 1 97.5 199 SER A O 1
ATOM 1596 N N . PRO A 1 200 ? -15.633 39.688 5.062 1 96.81 200 PRO A N 1
ATOM 1597 C CA . PRO A 1 200 ? -14.273 39.719 5.605 1 96.81 200 PRO A CA 1
ATOM 1598 C C . PRO A 1 200 ? -14.008 38.594 6.605 1 96.81 200 PRO A C 1
ATOM 1600 O O . PRO A 1 200 ? -12.891 38.062 6.66 1 96.81 200 PRO A O 1
ATOM 1603 N N . TRP A 1 201 ? -15.062 38.25 7.363 1 96.81 201 TRP A N 1
ATOM 1604 C CA . TRP A 1 201 ? -14.953 37.188 8.328 1 96.81 201 TRP A CA 1
ATOM 1605 C C . TRP A 1 201 ? -14.672 35.844 7.625 1 96.81 201 TRP A C 1
ATOM 1607 O O . TRP A 1 201 ? -13.742 35.125 7.992 1 96.81 201 TRP A O 1
ATOM 1617 N N . GLU A 1 202 ? -15.438 35.594 6.598 1 97.38 202 GLU A N 1
ATOM 1618 C CA . GLU A 1 202 ? -15.281 34.344 5.844 1 97.38 202 GLU A CA 1
ATOM 1619 C C . GLU A 1 202 ? -13.953 34.344 5.09 1 97.38 202 GLU A C 1
ATOM 1621 O O . GLU A 1 202 ? -13.258 33.312 5.078 1 97.38 202 GLU A O 1
ATOM 1626 N N . SER A 1 203 ? -13.594 35.406 4.465 1 98.25 203 SER A N 1
ATOM 1627 C CA . SER A 1 203 ? -12.375 35.531 3.668 1 98.25 203 SER A CA 1
ATOM 1628 C C . SER A 1 203 ? -11.141 35.281 4.523 1 98.25 203 SER A C 1
ATOM 1630 O O . SER A 1 203 ? -10.219 34.562 4.109 1 98.25 203 SER A O 1
ATOM 1632 N N . LEU A 1 204 ? -11.164 35.875 5.691 1 97.56 204 LEU A N 1
ATOM 1633 C CA . LEU A 1 204 ? -10.023 35.75 6.594 1 97.56 204 LEU A CA 1
ATOM 1634 C C . LEU A 1 204 ? -9.836 34.312 7.047 1 97.56 204 LEU A C 1
ATOM 1636 O O . LEU A 1 204 ? -8.75 33.75 6.898 1 97.56 204 LEU A O 1
ATOM 1640 N N . ASN A 1 205 ? -10.898 33.719 7.562 1 97.88 205 ASN A N 1
ATOM 1641 C CA . ASN A 1 205 ? -10.812 32.375 8.117 1 97.88 205 ASN A CA 1
ATOM 1642 C C . ASN A 1 205 ? -10.539 31.328 7.035 1 97.88 205 ASN A C 1
ATOM 1644 O O . ASN A 1 205 ? -9.703 30.438 7.215 1 97.88 205 ASN A O 1
ATOM 1648 N N . LEU A 1 206 ? -11.164 31.438 5.91 1 97.94 206 LEU A N 1
ATOM 1649 C CA . LEU A 1 206 ? -11 30.469 4.84 1 97.94 206 LEU A CA 1
ATOM 1650 C C . LEU A 1 206 ? -9.609 30.547 4.234 1 97.94 206 LEU A C 1
ATOM 1652 O O . LEU A 1 206 ? -9.023 29.531 3.861 1 97.94 206 LEU A O 1
ATOM 1656 N N . THR A 1 207 ? -9.094 31.719 4.141 1 98.06 207 THR A N 1
ATOM 1657 C CA . THR A 1 207 ? -7.746 31.859 3.6 1 98.06 207 THR A CA 1
ATOM 1658 C C . THR A 1 207 ? -6.711 31.297 4.566 1 98.06 207 THR A C 1
ATOM 1660 O O . THR A 1 207 ? -5.75 30.656 4.145 1 98.06 207 THR A O 1
ATOM 1663 N N . MET A 1 208 ? -6.918 31.547 5.867 1 97.56 208 MET A N 1
ATOM 1664 C CA . MET A 1 208 ? -5.984 31.031 6.867 1 97.56 208 MET A CA 1
ATOM 1665 C C . MET A 1 208 ? -5.906 29.516 6.805 1 97.56 208 MET A C 1
ATOM 1667 O O . MET A 1 208 ? -4.82 28.938 6.871 1 97.56 208 MET A O 1
ATOM 1671 N N . THR A 1 209 ? -7.047 28.875 6.621 1 97.5 209 THR A N 1
ATOM 1672 C CA . THR A 1 209 ? -7.062 27.422 6.598 1 97.5 209 THR A CA 1
ATOM 1673 C C . THR A 1 209 ? -6.699 26.891 5.211 1 97.5 209 THR A C 1
ATOM 1675 O O . THR A 1 209 ? -6.176 25.781 5.078 1 97.5 209 THR A O 1
ATOM 1678 N N . GLY A 1 210 ? -6.91 27.656 4.184 1 97.06 210 GLY A N 1
ATOM 1679 C CA . GLY A 1 210 ? -6.617 27.25 2.822 1 97.06 210 GLY A CA 1
ATOM 1680 C C . GLY A 1 210 ? -5.137 27.281 2.492 1 97.06 210 GLY A C 1
ATOM 1681 O O . GLY A 1 210 ? -4.602 26.344 1.897 1 97.06 210 GLY A O 1
ATOM 1682 N N . ILE A 1 211 ? -4.477 28.344 2.902 1 95.44 211 ILE A N 1
ATOM 1683 C CA . ILE A 1 211 ? -3.086 28.547 2.521 1 95.44 211 ILE A CA 1
ATOM 1684 C C . ILE A 1 211 ? -2.195 27.531 3.219 1 95.44 211 ILE A C 1
ATOM 1686 O O . ILE A 1 211 ? -1.171 27.109 2.674 1 95.44 211 ILE A O 1
ATOM 1690 N N . CYS A 1 212 ? -2.582 27.125 4.414 1 95.31 212 CYS A N 1
ATOM 1691 C CA . CYS A 1 212 ? -1.815 26.109 5.141 1 95.31 212 CYS A CA 1
ATOM 1692 C C . CYS A 1 212 ? -2.293 24.703 4.793 1 95.31 212 CYS A C 1
ATOM 1694 O O . CYS A 1 212 ? -1.876 23.734 5.422 1 95.31 212 CYS A O 1
ATOM 1696 N N . THR A 1 213 ? -3.197 24.562 3.848 1 94.75 213 THR A N 1
ATOM 1697 C CA . THR A 1 213 ? -3.748 23.312 3.355 1 94.75 213 THR A CA 1
ATOM 1698 C C . THR A 1 213 ? -4.371 22.516 4.496 1 94.75 213 THR A C 1
ATOM 1700 O O . THR A 1 213 ? -4.137 21.312 4.613 1 94.75 213 THR A O 1
ATOM 1703 N N . GLY A 1 214 ? -5.129 23.094 5.371 1 95.06 214 GLY A N 1
ATOM 1704 C CA . GLY A 1 214 ? -5.797 22.438 6.488 1 95.06 214 GLY A CA 1
ATOM 1705 C C . GLY A 1 214 ? -7.289 22.266 6.266 1 95.06 214 GLY A C 1
ATOM 1706 O O . GLY A 1 214 ? -7.867 21.266 6.707 1 95.06 214 GLY A O 1
ATOM 1707 N N . GLY A 1 215 ? -7.98 23.234 5.816 1 95 215 GLY A N 1
ATOM 1708 C CA . GLY A 1 215 ? -9.32 23.094 5.254 1 95 215 GLY A CA 1
ATOM 1709 C C . GLY A 1 215 ? -10.406 23.078 6.309 1 95 215 GLY A C 1
ATOM 1710 O O . GLY A 1 215 ? -11.531 22.641 6.047 1 95 215 GLY A O 1
ATOM 1711 N N . MET A 1 216 ? -10.164 23.469 7.531 1 95.75 216 MET A N 1
ATOM 1712 C CA . MET A 1 216 ? -11.273 23.609 8.477 1 95.75 216 MET A CA 1
ATOM 1713 C C . MET A 1 216 ? -12.203 24.734 8.062 1 95.75 216 MET A C 1
ATOM 1715 O O . MET A 1 216 ? -11.758 25.875 7.891 1 95.75 216 MET A O 1
ATOM 1719 N N . SER A 1 217 ? -13.406 24.422 7.906 1 94.06 217 SER A N 1
ATOM 1720 C CA . SER A 1 217 ? -14.375 25.328 7.312 1 94.06 217 SER A CA 1
ATOM 1721 C C . SER A 1 217 ? -15.188 26.047 8.383 1 94.06 217 SER A C 1
ATOM 1723 O O . SER A 1 217 ? -15.109 25.703 9.562 1 94.06 217 SER A O 1
ATOM 1725 N N . LEU A 1 218 ? -15.938 27.078 7.922 1 94.5 218 LEU A N 1
ATOM 1726 C CA . LEU A 1 218 ? -16.859 27.828 8.766 1 94.5 218 LEU A CA 1
ATOM 1727 C C . LEU A 1 218 ? -18.281 27.297 8.602 1 94.5 218 LEU A C 1
ATOM 1729 O O . LEU A 1 218 ? -19.172 27.672 9.367 1 94.5 218 LEU A O 1
ATOM 1733 N N . SER A 1 219 ? -18.391 26.438 7.637 1 92.5 219 SER A N 1
ATOM 1734 C CA . SER A 1 219 ? -19.719 25.906 7.312 1 92.5 219 SER A CA 1
ATOM 1735 C C . SER A 1 219 ? -19.75 24.391 7.441 1 92.5 219 SER A C 1
ATOM 1737 O O . SER A 1 219 ? -18.734 23.719 7.234 1 92.5 219 SER A O 1
ATOM 1739 N N . ASN A 1 220 ? -20.953 23.938 7.734 1 92.31 220 ASN A N 1
ATOM 1740 C CA . ASN A 1 220 ? -21.141 22.484 7.82 1 92.31 220 ASN A CA 1
ATOM 1741 C C . ASN A 1 220 ? -20.953 21.828 6.461 1 92.31 220 ASN A C 1
ATOM 1743 O O . ASN A 1 220 ? -20.672 20.625 6.383 1 92.31 220 ASN A O 1
ATOM 1747 N N . GLU A 1 221 ? -21.094 22.547 5.395 1 91.31 221 GLU A N 1
ATOM 1748 C CA . GLU A 1 221 ? -20.969 22 4.047 1 91.31 221 GLU A CA 1
ATOM 1749 C C . GLU A 1 221 ? -19.547 22.188 3.51 1 91.31 221 GLU A C 1
ATOM 1751 O O . GLU A 1 221 ? -19.297 21.953 2.326 1 91.31 221 GLU A O 1
ATOM 1756 N N . SER A 1 222 ? -18.656 22.516 4.34 1 93.69 222 SER A N 1
ATOM 1757 C CA . SER A 1 222 ? -17.234 22.688 4.047 1 93.69 222 SER A CA 1
ATOM 1758 C C . SER A 1 222 ? -16.984 23.938 3.211 1 93.69 222 SER A C 1
ATOM 1760 O O . SER A 1 222 ? -16.719 25.016 3.754 1 93.69 222 SER A O 1
ATOM 1762 N N . PHE A 1 223 ? -17.328 23.922 1.86 1 95.94 223 PHE A N 1
ATOM 1763 C CA . PHE A 1 223 ? -17.094 25.094 1.035 1 95.94 223 PHE A CA 1
ATOM 1764 C C . PHE A 1 223 ? -18.281 25.344 0.104 1 95.94 223 PHE A C 1
ATOM 1766 O O . PHE A 1 223 ? -18.156 25.219 -1.115 1 95.94 223 PHE A O 1
ATOM 1773 N N . PRO A 1 224 ? -19.453 25.812 0.7 1 94.19 224 PRO A N 1
ATOM 1774 C CA . PRO A 1 224 ? -20.656 26.078 -0.092 1 94.19 224 PRO A CA 1
ATOM 1775 C C . PRO A 1 224 ? -20.672 27.469 -0.722 1 94.19 224 PRO A C 1
ATOM 1777 O O . PRO A 1 224 ? -21.656 28.203 -0.601 1 94.19 224 PRO A O 1
ATOM 1780 N N . TYR A 1 225 ? -19.703 27.906 -1.424 1 94.94 225 TYR A N 1
ATOM 1781 C CA . TYR A 1 225 ? -19.594 29.266 -1.92 1 94.94 225 TYR A CA 1
ATOM 1782 C C . TYR A 1 225 ? -19.688 29.312 -3.441 1 94.94 225 TYR A C 1
ATOM 1784 O O . TYR A 1 225 ? -19.844 28.266 -4.086 1 94.94 225 TYR A O 1
ATOM 1792 N N . ASN A 1 226 ? -19.656 30.469 -4.008 1 95.75 226 ASN A N 1
ATOM 1793 C CA . ASN A 1 226 ? -19.891 30.672 -5.434 1 95.75 226 ASN A CA 1
ATOM 1794 C C . ASN A 1 226 ? -18.688 30.188 -6.262 1 95.75 226 ASN A C 1
ATOM 1796 O O . ASN A 1 226 ? -17.656 29.844 -5.711 1 95.75 226 ASN A O 1
ATOM 1800 N N . SER A 1 227 ? -18.859 30.156 -7.574 1 97.31 227 SER A N 1
ATOM 1801 C CA . SER A 1 227 ? -17.875 29.609 -8.5 1 97.31 227 SER A CA 1
ATOM 1802 C C . SER A 1 227 ? -16.578 30.406 -8.484 1 97.31 227 SER A C 1
ATOM 1804 O O . SER A 1 227 ? -15.492 29.828 -8.57 1 97.31 227 SER A O 1
ATOM 1806 N N . LEU A 1 228 ? -16.734 31.672 -8.328 1 97.69 228 LEU A N 1
ATOM 1807 C CA . LEU A 1 228 ? -15.531 32.5 -8.305 1 97.69 228 LEU A CA 1
ATOM 1808 C C . LEU A 1 228 ? -14.703 32.219 -7.051 1 97.69 228 LEU A C 1
ATOM 1810 O O . LEU A 1 228 ? -13.477 32.188 -7.109 1 97.69 228 LEU A O 1
ATOM 1814 N N . ALA A 1 229 ? -15.352 32.125 -5.93 1 98.06 229 ALA A N 1
ATOM 1815 C CA . ALA A 1 229 ? -14.672 31.766 -4.684 1 98.06 229 ALA A CA 1
ATOM 1816 C C . ALA A 1 229 ? -13.977 30.422 -4.789 1 98.06 229 ALA A C 1
ATOM 1818 O O . ALA A 1 229 ? -12.875 30.234 -4.273 1 98.06 229 ALA A O 1
ATOM 1819 N N . LYS A 1 230 ? -14.672 29.5 -5.457 1 97.88 230 LYS A N 1
ATOM 1820 C CA . LYS A 1 230 ? -14.086 28.172 -5.652 1 97.88 230 LYS A CA 1
ATOM 1821 C C . LYS A 1 230 ? -12.805 28.266 -6.484 1 97.88 230 LYS A C 1
ATOM 1823 O O . LYS A 1 230 ? -11.805 27.625 -6.156 1 97.88 230 LYS A O 1
ATOM 1828 N N . LEU A 1 231 ? -12.852 29 -7.508 1 97.81 231 LEU A N 1
ATOM 1829 C CA . LEU A 1 231 ? -11.688 29.156 -8.375 1 97.81 231 LEU A CA 1
ATOM 1830 C C . LEU A 1 231 ? -10.523 29.766 -7.617 1 97.81 231 LEU A C 1
ATOM 1832 O O . LEU A 1 231 ? -9.383 29.312 -7.75 1 97.81 231 LEU A O 1
ATOM 1836 N N . PHE A 1 232 ? -10.812 30.828 -6.875 1 97.88 232 PHE A N 1
ATOM 1837 C CA . PHE A 1 232 ? -9.75 31.484 -6.117 1 97.88 232 PHE A CA 1
ATOM 1838 C C . PHE A 1 232 ? -9.195 30.562 -5.047 1 97.88 232 PHE A C 1
ATOM 1840 O O . PHE A 1 232 ? -7.992 30.562 -4.777 1 97.88 232 PHE A O 1
ATOM 1847 N N . MET A 1 233 ? -10.047 29.797 -4.434 1 97.75 233 MET A N 1
ATOM 1848 C CA . MET A 1 233 ? -9.57 28.844 -3.428 1 97.75 233 MET A CA 1
ATOM 1849 C C . MET A 1 233 ? -8.672 27.781 -4.059 1 97.75 233 MET A C 1
ATOM 1851 O O . MET A 1 233 ? -7.703 27.344 -3.441 1 97.75 233 MET A O 1
ATOM 1855 N N . ILE A 1 234 ? -9.023 27.328 -5.281 1 97.94 234 ILE A N 1
ATOM 1856 C CA . ILE A 1 234 ? -8.164 26.406 -6 1 97.94 234 ILE A CA 1
ATOM 1857 C C . ILE A 1 234 ? -6.773 27 -6.176 1 97.94 234 ILE A C 1
ATOM 1859 O O . ILE A 1 234 ? -5.762 26.328 -5.941 1 97.94 234 ILE A O 1
ATOM 1863 N N . LEU A 1 235 ? -6.723 28.234 -6.492 1 97 235 LEU A N 1
ATOM 1864 C CA . LEU A 1 235 ? -5.445 28.922 -6.676 1 97 235 LEU A CA 1
ATOM 1865 C C . LEU A 1 235 ? -4.676 29 -5.363 1 97 235 LEU A C 1
ATOM 1867 O O . LEU A 1 235 ? -3.457 28.797 -5.34 1 97 235 LEU A O 1
ATOM 1871 N N . ILE A 1 236 ? -5.375 29.281 -4.344 1 96.81 236 ILE A N 1
ATOM 1872 C CA . ILE A 1 236 ? -4.758 29.375 -3.025 1 96.81 236 ILE A CA 1
ATOM 1873 C C . ILE A 1 236 ? -4.195 28.016 -2.615 1 96.81 236 ILE A C 1
ATOM 1875 O O . ILE A 1 236 ? -3.064 27.938 -2.133 1 96.81 236 ILE A O 1
ATOM 1879 N N . MET A 1 237 ? -4.969 26.984 -2.861 1 97.12 237 MET A N 1
ATOM 1880 C CA . MET A 1 237 ? -4.531 25.641 -2.516 1 97.12 237 MET A CA 1
ATOM 1881 C C . MET A 1 237 ? -3.312 25.234 -3.338 1 97.12 237 MET A C 1
ATOM 1883 O O . MET A 1 237 ? -2.391 24.594 -2.82 1 97.12 237 MET A O 1
ATOM 1887 N N . LEU A 1 238 ? -3.32 25.578 -4.605 1 95.56 238 LEU A N 1
ATOM 1888 C CA . LEU A 1 238 ? -2.186 25.25 -5.465 1 95.56 238 LEU A CA 1
ATOM 1889 C C . LEU A 1 238 ? -0.939 26.016 -5.023 1 95.56 238 LEU A C 1
ATOM 1891 O O . LEU A 1 238 ? 0.162 25.469 -5.016 1 95.56 238 LEU A O 1
ATOM 1895 N N . ALA A 1 239 ? -1.108 27.219 -4.609 1 92.69 239 ALA A N 1
ATOM 1896 C CA . ALA A 1 239 ? 0.005 28.047 -4.156 1 92.69 239 ALA A CA 1
ATOM 1897 C C . ALA A 1 239 ? 0.614 27.484 -2.871 1 92.69 239 ALA A C 1
ATOM 1899 O O . ALA A 1 239 ? 1.838 27.422 -2.736 1 92.69 239 ALA A O 1
ATOM 1900 N N . GLY A 1 240 ? -0.206 27.047 -2.025 1 92.31 240 GLY A N 1
ATOM 1901 C CA . GLY A 1 240 ? 0.279 26.562 -0.742 1 92.31 240 GLY A CA 1
ATOM 1902 C C . GLY A 1 240 ? 0.685 25.094 -0.768 1 92.31 240 GLY A C 1
ATOM 1903 O O . GLY A 1 240 ? 1.512 24.656 0.037 1 92.31 240 GLY A O 1
ATOM 1904 N N . GLY A 1 241 ? 0.127 24.359 -1.727 1 93.62 241 GLY A N 1
ATOM 1905 C CA . GLY A 1 241 ? 0.253 22.906 -1.607 1 93.62 241 GLY A CA 1
ATOM 1906 C C . GLY A 1 241 ? 1.084 22.297 -2.715 1 93.62 241 GLY A C 1
ATOM 1907 O O . GLY A 1 241 ? 1.498 21.141 -2.615 1 93.62 241 GLY A O 1
ATOM 1908 N N . VAL A 1 242 ? 1.331 22.922 -3.791 1 93.12 242 VAL A N 1
ATOM 1909 C CA . VAL A 1 242 ? 2.037 22.328 -4.918 1 93.12 242 VAL A CA 1
ATOM 1910 C C . VAL A 1 242 ? 3.379 23.016 -5.121 1 93.12 242 VAL A C 1
ATOM 1912 O O . VAL A 1 242 ? 4.414 22.359 -5.258 1 93.12 242 VAL A O 1
ATOM 1915 N N . VAL A 1 243 ? 3.361 24.297 -5.027 1 90.25 243 VAL A N 1
ATOM 1916 C CA . VAL A 1 243 ? 4.57 25.094 -5.25 1 90.25 243 VAL A CA 1
ATOM 1917 C C . VAL A 1 243 ? 5.34 25.234 -3.941 1 90.25 243 VAL A C 1
ATOM 1919 O O . VAL A 1 243 ? 4.805 25.75 -2.953 1 90.25 243 VAL A O 1
ATOM 1922 N N . SER A 1 244 ? 6.555 24.844 -3.984 1 88.75 244 SER A N 1
ATOM 1923 C CA . SER A 1 244 ? 7.363 24.953 -2.773 1 88.75 244 SER A CA 1
ATOM 1924 C C . SER A 1 244 ? 7.629 26.422 -2.418 1 88.75 244 SER A C 1
ATOM 1926 O O . SER A 1 244 ? 7.734 27.266 -3.303 1 88.75 244 SER A O 1
ATOM 1928 N N . PHE A 1 245 ? 7.734 26.609 -1.174 1 85.75 245 PHE A N 1
ATOM 1929 C CA . PHE A 1 245 ? 7.953 27.984 -0.724 1 85.75 245 PHE A CA 1
ATOM 1930 C C . PHE A 1 245 ? 9.32 28.484 -1.173 1 85.75 245 PHE A C 1
ATOM 1932 O O . PHE A 1 245 ? 9.5 29.688 -1.384 1 85.75 245 PHE A O 1
ATOM 1939 N N . SER A 1 246 ? 10.258 27.578 -1.331 1 82.19 246 SER A N 1
ATOM 1940 C CA . SER A 1 246 ? 11.531 27.953 -1.926 1 82.19 246 SER A CA 1
ATOM 1941 C C . SER A 1 246 ? 11.359 28.391 -3.375 1 82.19 246 SER A C 1
ATOM 1943 O O . SER A 1 246 ? 12.031 29.328 -3.83 1 82.19 246 SER A O 1
ATOM 1945 N N . THR A 1 247 ? 10.492 27.734 -4.02 1 85.88 247 THR A N 1
ATOM 1946 C CA . THR A 1 247 ? 10.219 28.078 -5.41 1 85.88 247 THR A CA 1
ATOM 1947 C C . THR A 1 247 ? 9.445 29.406 -5.488 1 85.88 247 THR A C 1
ATOM 1949 O O . THR A 1 247 ? 9.648 30.188 -6.418 1 85.88 247 THR A O 1
ATOM 1952 N N . HIS A 1 248 ? 8.562 29.625 -4.527 1 87.62 248 HIS A N 1
ATOM 1953 C CA . HIS A 1 248 ? 7.867 30.906 -4.461 1 87.62 248 HIS A CA 1
ATOM 1954 C C . HIS A 1 248 ? 8.852 32.062 -4.352 1 87.62 248 HIS A C 1
ATOM 1956 O O . HIS A 1 248 ? 8.656 33.125 -4.961 1 87.62 248 HIS A O 1
ATOM 1962 N N . TYR A 1 249 ? 9.828 31.828 -3.566 1 84.69 249 TYR A N 1
ATOM 1963 C CA . TYR A 1 249 ? 10.852 32.844 -3.396 1 84.69 249 TYR A CA 1
ATOM 1964 C C . TYR A 1 249 ? 11.547 33.156 -4.723 1 84.69 249 TYR A C 1
ATOM 1966 O O . TYR A 1 249 ? 11.781 34.312 -5.055 1 84.69 249 TYR A O 1
ATOM 1974 N N . LYS A 1 250 ? 11.867 32.094 -5.445 1 84.69 250 LYS A N 1
ATOM 1975 C CA . LYS A 1 250 ? 12.523 32.25 -6.738 1 84.69 250 LYS A CA 1
ATOM 1976 C C . LYS A 1 250 ? 11.609 32.969 -7.73 1 84.69 250 LYS A C 1
ATOM 1978 O O . LYS A 1 250 ? 12.062 33.812 -8.492 1 84.69 250 LYS A O 1
ATOM 1983 N N . ILE A 1 251 ? 10.391 32.656 -7.699 1 83.94 251 ILE A N 1
ATOM 1984 C CA . ILE A 1 251 ? 9.422 33.281 -8.617 1 83.94 251 ILE A CA 1
ATOM 1985 C C . ILE A 1 251 ? 9.281 34.75 -8.305 1 83.94 251 ILE A C 1
ATOM 1987 O O . ILE A 1 251 ? 9.273 35.594 -9.211 1 83.94 251 ILE A O 1
ATOM 1991 N N . LEU A 1 252 ? 9.211 35.094 -7.062 1 83 252 LEU A N 1
ATOM 1992 C CA . LEU A 1 252 ? 9.016 36.469 -6.637 1 83 252 LEU A CA 1
ATOM 1993 C C . LEU A 1 252 ? 10.273 37.281 -6.898 1 83 252 LEU A C 1
ATOM 1995 O O . LEU A 1 252 ? 10.203 38.5 -7.027 1 83 252 LEU A O 1
ATOM 1999 N N . SER A 1 253 ? 11.445 36.531 -7.035 1 83.88 253 SER A N 1
ATOM 2000 C CA . SER A 1 253 ? 12.703 37.219 -7.348 1 83.88 253 SER A CA 1
ATOM 2001 C C . SER A 1 253 ? 12.93 37.312 -8.852 1 83.88 253 SER A C 1
ATOM 2003 O O . SER A 1 253 ? 13.984 37.75 -9.305 1 83.88 253 SER A O 1
ATOM 2005 N N . GLY A 1 254 ? 12.055 36.688 -9.688 1 80.06 254 GLY A N 1
ATOM 2006 C CA . GLY A 1 254 ? 12.094 36.844 -11.133 1 80.06 254 GLY A CA 1
ATOM 2007 C C . GLY A 1 254 ? 12.664 35.625 -11.844 1 80.06 254 GLY A C 1
ATOM 2008 O O . GLY A 1 254 ? 12.914 35.688 -13.047 1 80.06 254 GLY A O 1
ATOM 2009 N N . LYS A 1 255 ? 12.953 34.531 -11.234 1 77.38 255 LYS A N 1
ATOM 2010 C CA . LYS A 1 255 ? 13.516 33.344 -11.867 1 77.38 255 LYS A CA 1
ATOM 2011 C C . LYS A 1 255 ? 12.469 32.25 -11.984 1 77.38 255 LYS A C 1
ATOM 2013 O O . LYS A 1 255 ? 12.133 31.594 -10.992 1 77.38 255 LYS A O 1
ATOM 2018 N N . LEU A 1 256 ? 11.805 32.188 -13.086 1 73.62 256 LEU A N 1
ATOM 2019 C CA . LEU A 1 256 ? 10.719 31.234 -13.273 1 73.62 256 LEU A CA 1
ATOM 2020 C C . LEU A 1 256 ? 11.266 29.875 -13.664 1 73.62 256 LEU A C 1
ATOM 2022 O O . LEU A 1 256 ? 12.031 29.75 -14.625 1 73.62 256 LEU A O 1
ATOM 2026 N N . LYS A 1 257 ? 11.336 28.859 -12.797 1 69.06 257 LYS A N 1
ATOM 2027 C CA . LYS A 1 257 ? 11.688 27.516 -13.211 1 69.06 257 LYS A CA 1
ATOM 2028 C C . LYS A 1 257 ? 10.578 26.516 -12.852 1 69.06 257 LYS A C 1
ATOM 2030 O O . LYS A 1 257 ? 10.156 26.438 -11.695 1 69.06 257 LYS A O 1
ATOM 2035 N N . LEU A 1 258 ? 10.086 26.125 -13.93 1 70.81 258 LEU A N 1
ATOM 2036 C CA . LEU A 1 258 ? 9.039 25.141 -13.688 1 70.81 258 LEU A CA 1
ATOM 2037 C C . LEU A 1 258 ? 9.625 23.859 -13.102 1 70.81 258 LEU A C 1
ATOM 2039 O O . LEU A 1 258 ? 10.57 23.297 -13.656 1 70.81 258 LEU A O 1
ATOM 2043 N N . ASP A 1 259 ? 9.07 23.547 -11.938 1 81.81 259 ASP A N 1
ATOM 2044 C CA . ASP A 1 259 ? 9.508 22.375 -11.188 1 81.81 259 ASP A CA 1
ATOM 2045 C C . ASP A 1 259 ? 8.734 21.125 -11.625 1 81.81 259 ASP A C 1
ATOM 2047 O O . ASP A 1 259 ? 7.621 21.234 -12.141 1 81.81 259 ASP A O 1
ATOM 2051 N N . CYS A 1 260 ? 9.297 20 -11.789 1 86.94 260 CYS A N 1
ATOM 2052 C CA . CYS A 1 260 ? 8.703 18.719 -12.18 1 86.94 260 CYS A CA 1
ATOM 2053 C C . CYS A 1 260 ? 7.477 18.406 -11.328 1 86.94 260 CYS A C 1
ATOM 2055 O O . CYS A 1 260 ? 6.531 17.781 -11.797 1 86.94 260 CYS A O 1
ATOM 2057 N N . GLN A 1 261 ? 7.422 18.969 -10.227 1 90.94 261 GLN A N 1
ATOM 2058 C CA . GLN A 1 261 ? 6.293 18.719 -9.336 1 90.94 261 GLN A CA 1
ATOM 2059 C C . GLN A 1 261 ? 5.035 19.438 -9.82 1 90.94 261 GLN A C 1
ATOM 2061 O O . GLN A 1 261 ? 3.934 18.891 -9.734 1 90.94 261 GLN A O 1
ATOM 2066 N N . ILE A 1 262 ? 5.238 20.594 -10.328 1 91.69 262 ILE A N 1
ATOM 2067 C CA . ILE A 1 262 ? 4.105 21.391 -10.797 1 91.69 262 ILE A CA 1
ATOM 2068 C C . ILE A 1 262 ? 3.473 20.719 -12.016 1 91.69 262 ILE A C 1
ATOM 2070 O O . ILE A 1 262 ? 2.25 20.578 -12.086 1 91.69 262 ILE A O 1
ATOM 2074 N N . LYS A 1 263 ? 4.281 20.281 -12.898 1 92.06 263 LYS A N 1
ATOM 2075 C CA . LYS A 1 263 ? 3.785 19.609 -14.094 1 92.06 263 LYS A CA 1
ATOM 2076 C C . LYS A 1 263 ? 3.018 18.344 -13.734 1 92.06 263 LYS A C 1
ATOM 2078 O O . LYS A 1 263 ? 1.931 18.094 -14.266 1 92.06 263 LYS A O 1
ATOM 2083 N N . TYR A 1 264 ? 3.596 17.609 -12.891 1 92.06 264 TYR A N 1
ATOM 2084 C CA . TYR A 1 264 ? 2.947 16.375 -12.445 1 92.06 264 TYR A CA 1
ATOM 2085 C C . TYR A 1 264 ? 1.607 16.672 -11.789 1 92.06 264 TYR A C 1
ATOM 2087 O O . TYR A 1 264 ? 0.608 16.016 -12.062 1 92.06 264 TYR A O 1
ATOM 2095 N N . SER A 1 265 ? 1.628 17.656 -10.906 1 95.5 265 SER A N 1
ATOM 2096 C CA . SER A 1 265 ? 0.416 17.969 -10.164 1 95.5 265 SER A CA 1
ATOM 2097 C C . SER A 1 265 ? -0.705 18.422 -11.094 1 95.5 265 SER A C 1
ATOM 2099 O O . SER A 1 265 ? -1.853 18 -10.938 1 95.5 2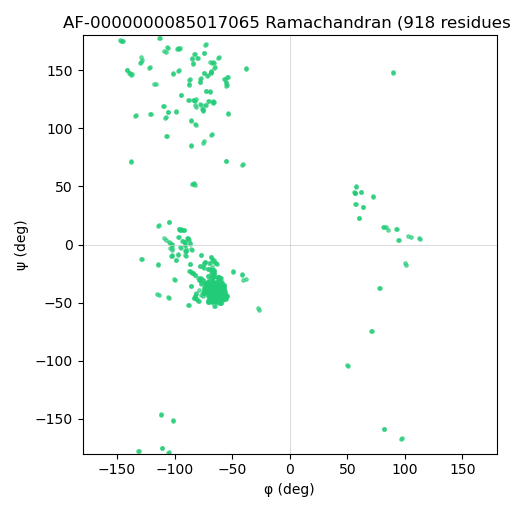65 SER A O 1
ATOM 2101 N N . LEU A 1 266 ? -0.351 19.203 -12.016 1 95.38 266 LEU A N 1
ATOM 2102 C CA . LEU A 1 266 ? -1.359 19.703 -12.945 1 95.38 266 LEU A CA 1
ATOM 2103 C C . LEU A 1 266 ? -1.925 18.578 -13.805 1 95.38 266 LEU A C 1
ATOM 2105 O O . LEU A 1 266 ? -3.129 18.531 -14.062 1 95.38 266 LEU A O 1
ATOM 2109 N N . LEU A 1 267 ? -1.099 17.703 -14.188 1 96.19 267 LEU A N 1
ATOM 2110 C CA . LEU A 1 267 ? -1.54 16.562 -15 1 96.19 267 LEU A CA 1
ATOM 2111 C C . LEU A 1 267 ? -2.467 15.656 -14.203 1 96.19 267 LEU A C 1
ATOM 2113 O O . LEU A 1 267 ? -3.521 15.25 -14.695 1 96.19 267 LEU A O 1
ATOM 2117 N N . VAL A 1 268 ? -2.088 15.367 -13.031 1 97.12 268 VAL A N 1
ATOM 2118 C CA . VAL A 1 268 ? -2.871 14.469 -12.188 1 97.12 268 VAL A CA 1
ATOM 2119 C C . VAL A 1 268 ? -4.211 15.125 -11.852 1 97.12 268 VAL A C 1
ATOM 2121 O O . VAL A 1 268 ? -5.25 14.461 -11.867 1 97.12 268 VAL A O 1
ATOM 2124 N N . ILE A 1 269 ? -4.145 16.438 -11.555 1 98 269 ILE A N 1
ATOM 2125 C CA . ILE A 1 269 ? -5.363 17.156 -11.203 1 98 269 ILE A CA 1
ATOM 2126 C C . ILE A 1 269 ? -6.32 17.156 -12.398 1 98 269 ILE A C 1
ATOM 2128 O O . ILE A 1 269 ? -7.508 16.859 -12.25 1 98 269 ILE A O 1
ATOM 2132 N N . LEU A 1 270 ? -5.762 17.391 -13.523 1 97.81 270 LEU A N 1
ATOM 2133 C CA . LEU A 1 270 ? -6.598 17.484 -14.719 1 97.81 270 LEU A CA 1
ATOM 2134 C C . LEU A 1 270 ? -7.199 16.125 -15.062 1 97.81 270 LEU A C 1
ATOM 2136 O O . LEU A 1 270 ? -8.414 16 -15.242 1 97.81 270 LEU A O 1
ATOM 2140 N N . LEU A 1 271 ? -6.441 15.086 -15.102 1 97.88 271 LEU A N 1
ATOM 2141 C CA . LEU A 1 271 ? -6.902 13.758 -15.508 1 97.88 271 LEU A CA 1
ATOM 2142 C C . LEU A 1 271 ? -7.875 13.188 -14.477 1 97.88 271 LEU A C 1
ATOM 2144 O O . LEU A 1 271 ? -8.891 12.594 -14.844 1 97.88 271 LEU A O 1
ATOM 2148 N N . SER A 1 272 ? -7.59 13.375 -13.25 1 98.31 272 SER A N 1
ATOM 2149 C CA . SER A 1 272 ? -8.461 12.844 -12.203 1 98.31 272 SER A CA 1
ATOM 2150 C C . SER A 1 272 ? -9.773 13.609 -12.133 1 98.31 272 SER A C 1
ATOM 2152 O O . SER A 1 272 ? -10.828 13.016 -11.875 1 98.31 272 SER A O 1
ATOM 2154 N N . SER A 1 273 ? -9.672 14.953 -12.336 1 98.38 273 SER A N 1
ATOM 2155 C CA . SER A 1 273 ? -10.898 15.75 -12.336 1 98.38 273 SER A CA 1
ATOM 2156 C C . SER A 1 273 ? -11.812 15.352 -13.492 1 98.38 273 SER A C 1
ATOM 2158 O O . SER A 1 273 ? -13.031 15.289 -13.328 1 98.38 273 SER A O 1
ATOM 2160 N N . LEU A 1 274 ? -11.188 15.094 -14.609 1 98.19 274 LEU A N 1
ATOM 2161 C CA . LEU A 1 274 ? -11.977 14.656 -15.766 1 98.19 274 LEU A CA 1
ATOM 2162 C C . LEU A 1 274 ? -12.609 13.297 -15.5 1 98.19 274 LEU A C 1
ATOM 2164 O O . LEU A 1 274 ? -13.773 13.07 -15.836 1 98.19 274 LEU A O 1
ATOM 2168 N N . PHE A 1 275 ? -11.891 12.414 -14.914 1 97.81 275 PHE A N 1
ATOM 2169 C CA . PHE A 1 275 ? -12.406 11.094 -14.602 1 97.81 275 PHE A CA 1
ATOM 2170 C C . PHE A 1 275 ? -13.609 11.188 -13.664 1 97.81 275 PHE A C 1
ATOM 2172 O O . PHE A 1 275 ? -14.648 10.578 -13.922 1 97.81 275 PHE A O 1
ATOM 2179 N N . ILE A 1 276 ? -13.5 11.938 -12.602 1 97.56 276 ILE A N 1
ATOM 2180 C CA . ILE A 1 276 ? -14.562 12.055 -11.609 1 97.56 276 ILE A CA 1
ATOM 2181 C C . ILE A 1 276 ? -15.758 12.781 -12.211 1 97.56 276 ILE A C 1
ATOM 2183 O O . ILE A 1 276 ? -16.906 12.422 -11.961 1 97.56 276 ILE A O 1
ATOM 2187 N N . CYS A 1 277 ? -15.438 13.836 -13.008 1 97.75 277 CYS A N 1
ATOM 2188 C CA . CYS A 1 277 ? -16.5 14.586 -13.672 1 97.75 277 CYS A CA 1
ATOM 2189 C C . CYS A 1 277 ? -17.359 13.672 -14.531 1 97.75 277 CYS A C 1
ATOM 2191 O O . CYS A 1 277 ? -18.594 13.703 -14.445 1 97.75 277 CYS A O 1
ATOM 2193 N N . PHE A 1 278 ? -16.734 12.773 -15.266 1 97.31 278 PHE A N 1
ATOM 2194 C CA . PHE A 1 278 ? -17.453 11.914 -16.188 1 97.31 278 PHE A CA 1
ATOM 2195 C C . PHE A 1 278 ? -18.078 10.734 -15.453 1 97.31 278 PHE A C 1
ATOM 2197 O O . PHE A 1 278 ? -19.219 10.359 -15.719 1 97.31 278 PHE A O 1
ATOM 2204 N N . LYS A 1 279 ? -17.391 10.156 -14.57 1 96 279 LYS A N 1
ATOM 2205 C CA . LYS A 1 279 ? -17.859 8.961 -13.875 1 96 279 LYS A CA 1
ATOM 2206 C C . LYS A 1 279 ? -19.016 9.281 -12.938 1 96 279 LYS A C 1
ATOM 2208 O O . LYS A 1 279 ? -19.984 8.531 -12.875 1 96 279 LYS A O 1
ATOM 2213 N N . ASP A 1 280 ? -18.922 10.359 -12.219 1 96.94 280 ASP A N 1
ATOM 2214 C CA . ASP A 1 280 ? -19.922 10.672 -11.203 1 96.94 280 ASP A CA 1
ATOM 2215 C C . ASP A 1 280 ? -20.859 11.773 -11.672 1 96.94 280 ASP A C 1
ATOM 2217 O O . ASP A 1 280 ? -21.75 12.195 -10.93 1 96.94 280 ASP A O 1
ATOM 2221 N N . LYS A 1 281 ? -20.703 12.281 -12.898 1 96.38 281 LYS A N 1
ATOM 2222 C CA . LYS A 1 281 ? -21.578 13.305 -13.484 1 96.38 281 LYS A CA 1
ATOM 2223 C C . LYS A 1 281 ? -21.625 14.547 -12.602 1 96.38 281 LYS A C 1
ATOM 2225 O O . LYS A 1 281 ? -22.719 15.047 -12.297 1 96.38 281 LYS A O 1
ATOM 2230 N N . ILE A 1 282 ? -20.5 14.969 -12.125 1 94.94 282 ILE A N 1
ATOM 2231 C CA . ILE A 1 282 ? -20.328 16.172 -11.32 1 94.94 282 ILE A CA 1
ATOM 2232 C C . ILE A 1 282 ? -19.766 17.297 -12.188 1 94.94 282 ILE A C 1
ATOM 2234 O O . ILE A 1 282 ? -19.016 17.031 -13.141 1 94.94 282 ILE A O 1
ATOM 2238 N N . ASN A 1 283 ? -20.172 18.5 -11.844 1 96.25 283 ASN A N 1
ATOM 2239 C CA . ASN A 1 283 ? -19.625 19.656 -12.562 1 96.25 283 ASN A CA 1
ATOM 2240 C C . ASN A 1 283 ? -18.094 19.656 -12.531 1 96.25 283 ASN A C 1
ATOM 2242 O O . ASN A 1 283 ? -17.484 19.297 -11.523 1 96.25 283 ASN A O 1
ATOM 2246 N N . PHE A 1 284 ? -17.516 20.094 -13.609 1 97.25 284 PHE A N 1
ATOM 2247 C CA . PHE A 1 284 ? -16.062 20.031 -13.758 1 97.25 284 PHE A CA 1
ATOM 2248 C C . PHE A 1 284 ? -15.383 20.875 -12.695 1 97.25 284 PHE A C 1
ATOM 2250 O O . PHE A 1 284 ? -14.352 20.484 -12.141 1 97.25 284 PHE A O 1
ATOM 2257 N N . LEU A 1 285 ? -15.891 22.078 -12.398 1 97.56 285 LEU A N 1
ATOM 2258 C CA . LEU A 1 285 ? -15.273 22.953 -11.398 1 97.56 285 LEU A CA 1
ATOM 2259 C C . LEU A 1 285 ? -15.266 22.281 -10.031 1 97.56 285 LEU A C 1
ATOM 2261 O O . LEU A 1 285 ? -14.297 22.406 -9.281 1 97.56 285 LEU A O 1
ATOM 2265 N N . ASP A 1 286 ? -16.328 21.562 -9.695 1 97.44 286 ASP A N 1
ATOM 2266 C CA . ASP A 1 286 ? -16.422 20.891 -8.406 1 97.44 286 ASP A CA 1
ATOM 2267 C C . ASP A 1 286 ? -15.461 19.703 -8.344 1 97.44 286 ASP A C 1
ATOM 2269 O O . ASP A 1 286 ? -14.867 19.422 -7.301 1 97.44 286 ASP A O 1
ATOM 2273 N N . SER A 1 287 ? -15.391 19.016 -9.477 1 97.88 287 SER A N 1
ATOM 2274 C CA . SER A 1 287 ? -14.43 17.906 -9.531 1 97.88 287 SER A CA 1
ATOM 2275 C C . SER A 1 287 ? -13 18.422 -9.422 1 97.88 287 SER A C 1
ATOM 2277 O O . SER A 1 287 ? -12.172 17.812 -8.734 1 97.88 287 SER A O 1
ATOM 2279 N N . LEU A 1 288 ? -12.734 19.5 -10.125 1 98 288 LEU A N 1
ATOM 2280 C CA . LEU A 1 288 ? -11.422 20.141 -10.062 1 98 288 LEU A CA 1
ATOM 2281 C C . LEU A 1 288 ? -11.094 20.578 -8.641 1 98 288 LEU A C 1
ATOM 2283 O O . LEU A 1 288 ? -9.969 20.406 -8.172 1 98 288 LEU A O 1
ATOM 2287 N N . PHE A 1 289 ? -12.086 21.172 -7.988 1 98.25 289 PHE A N 1
ATOM 2288 C CA . PHE A 1 289 ? -11.938 21.625 -6.609 1 98.25 289 PHE A CA 1
ATOM 2289 C C . PHE A 1 289 ? -11.617 20.453 -5.688 1 98.25 289 PHE A C 1
ATOM 2291 O O . PHE A 1 289 ? -10.688 20.516 -4.887 1 98.25 289 PHE A O 1
ATOM 2298 N N . LEU A 1 290 ? -12.312 19.391 -5.867 1 97.75 290 LEU A N 1
ATOM 2299 C CA . LEU A 1 290 ? -12.18 18.219 -5.004 1 97.75 290 LEU A CA 1
ATOM 2300 C C . LEU A 1 290 ? -10.812 17.562 -5.172 1 97.75 290 LEU A C 1
ATOM 2302 O O . LEU A 1 290 ? -10.148 17.25 -4.188 1 97.75 290 LEU A O 1
ATOM 2306 N N . VAL A 1 291 ? -10.406 17.359 -6.391 1 98.19 291 VAL A N 1
ATOM 2307 C CA . VAL A 1 291 ? -9.141 16.688 -6.664 1 98.19 291 VAL A CA 1
ATOM 2308 C C . VAL A 1 291 ? -7.98 17.562 -6.195 1 98.19 291 VAL A C 1
ATOM 2310 O O . VAL A 1 291 ? -7 17.062 -5.641 1 98.19 291 VAL A O 1
ATOM 2313 N N . THR A 1 292 ? -8.094 18.859 -6.422 1 98.06 292 THR A N 1
ATOM 2314 C CA . THR A 1 292 ? -7.062 19.781 -5.945 1 98.06 292 THR A CA 1
ATOM 2315 C C . THR A 1 292 ? -6.969 19.734 -4.422 1 98.06 292 THR A C 1
ATOM 2317 O O . THR A 1 292 ? -5.867 19.719 -3.863 1 98.06 292 THR A O 1
ATOM 2320 N N . SER A 1 293 ? -8.117 19.75 -3.809 1 97.81 293 SER A N 1
ATOM 2321 C CA . SER A 1 293 ? -8.172 19.672 -2.354 1 97.81 293 SER A CA 1
ATOM 2322 C C . SER A 1 293 ? -7.543 18.391 -1.836 1 97.81 293 SER A C 1
ATOM 2324 O O . SER A 1 293 ? -6.828 18.391 -0.831 1 97.81 293 SER A O 1
ATOM 2326 N N . ALA A 1 294 ? -7.789 17.297 -2.525 1 97.75 294 ALA A N 1
ATOM 2327 C CA . ALA A 1 294 ? -7.246 16 -2.139 1 97.75 294 ALA A CA 1
ATOM 2328 C C . ALA A 1 294 ? -5.738 15.953 -2.348 1 97.75 294 ALA A C 1
ATOM 2330 O O . ALA A 1 294 ? -5 15.445 -1.499 1 97.75 294 ALA A O 1
ATOM 2331 N N . LEU A 1 295 ? -5.312 16.469 -3.451 1 97.75 295 LEU A N 1
ATOM 2332 C CA . LEU A 1 295 ? -3.895 16.422 -3.785 1 97.75 295 LEU A CA 1
ATOM 2333 C C . LEU A 1 295 ? -3.09 17.328 -2.861 1 97.75 295 LEU A C 1
ATOM 2335 O O . LEU A 1 295 ? -1.988 16.969 -2.436 1 97.75 295 LEU A O 1
ATOM 2339 N N . THR A 1 296 ? -3.625 18.469 -2.504 1 96.75 296 THR A N 1
ATOM 2340 C CA . THR A 1 296 ? -2.9 19.453 -1.705 1 96.75 296 THR A CA 1
ATOM 2341 C C . THR A 1 296 ? -3.152 19.219 -0.217 1 96.75 296 THR A C 1
ATOM 2343 O O . THR A 1 296 ? -2.697 20.016 0.619 1 96.75 296 THR A O 1
ATOM 2346 N N . SER A 1 297 ? -3.916 18.266 0.143 1 95.56 297 SER A N 1
ATOM 2347 C CA . SER A 1 297 ? -4.227 17.906 1.523 1 95.56 297 SER A CA 1
ATOM 2348 C C . SER A 1 297 ? -4.961 19.031 2.234 1 95.56 297 SER A C 1
ATOM 2350 O O . SER A 1 297 ? -4.703 19.312 3.408 1 95.56 297 SER A O 1
ATOM 2352 N N . THR A 1 298 ? -5.77 19.812 1.527 1 95.94 298 THR A N 1
ATOM 2353 C CA . THR A 1 298 ? -6.527 20.891 2.146 1 95.94 298 THR A CA 1
ATOM 2354 C C . THR A 1 298 ? -7.809 20.359 2.777 1 95.94 298 THR A C 1
ATOM 2356 O O . THR A 1 298 ? -8.188 20.781 3.871 1 95.94 298 THR A O 1
ATOM 2359 N N . GLY A 1 299 ? -8.547 19.516 2.072 1 95.62 299 GLY A N 1
ATOM 2360 C CA . GLY A 1 299 ? -9.672 18.828 2.691 1 95.62 299 GLY A CA 1
ATOM 2361 C C . GLY A 1 299 ? -10.992 19.547 2.49 1 95.62 299 GLY A C 1
ATOM 2362 O O . GLY A 1 299 ? -12.023 19.125 3.002 1 95.62 299 GLY A O 1
ATOM 2363 N N . PHE A 1 300 ? -11.008 20.625 1.744 1 96 300 PHE A N 1
ATOM 2364 C CA . PHE A 1 300 ? -12.266 21.266 1.4 1 96 300 PHE A CA 1
ATOM 2365 C C . PHE A 1 300 ? -13.055 20.438 0.408 1 96 300 PHE A C 1
ATOM 2367 O O . PHE A 1 300 ? -12.477 19.75 -0.436 1 96 300 PHE A O 1
ATOM 2374 N N . SER A 1 301 ? -14.328 20.484 0.545 1 94.75 301 SER A N 1
ATOM 2375 C CA . SER A 1 301 ? -15.203 19.828 -0.419 1 94.75 301 SER A CA 1
ATOM 2376 C C . SER A 1 301 ? -16.422 20.688 -0.723 1 94.75 301 SER A C 1
ATOM 2378 O O . SER A 1 301 ? -16.906 21.422 0.144 1 94.75 301 SER A O 1
ATOM 2380 N N . THR A 1 302 ? -16.891 20.609 -1.886 1 94.88 302 THR A N 1
ATOM 2381 C CA . THR A 1 302 ? -18.047 21.391 -2.303 1 94.88 302 THR A CA 1
ATOM 2382 C C . THR A 1 302 ? -19.297 20.531 -2.332 1 94.88 302 THR A C 1
ATOM 2384 O O . THR A 1 302 ? -20.406 21.031 -2.539 1 94.88 302 THR A O 1
ATOM 2387 N N . PHE A 1 303 ? -19.172 19.297 -2.191 1 90.75 303 PHE A N 1
ATOM 2388 C CA . PHE A 1 303 ? -20.312 18.391 -2.17 1 90.75 303 PHE A CA 1
ATOM 2389 C C . PHE A 1 303 ? -20.062 17.203 -1.247 1 90.75 303 PHE A C 1
ATOM 2391 O O . PHE A 1 303 ? -18.969 17.078 -0.685 1 90.75 303 PHE A O 1
ATOM 2398 N N . ASP A 1 304 ? -21.078 16.359 -1.098 1 92.12 304 ASP A N 1
ATOM 2399 C CA . ASP A 1 304 ? -21.016 15.227 -0.187 1 92.12 304 ASP A CA 1
ATOM 2400 C C . ASP A 1 304 ? -20.203 14.078 -0.797 1 92.12 304 ASP A C 1
ATOM 2402 O O . ASP A 1 304 ? -20.609 13.508 -1.812 1 92.12 304 ASP A O 1
ATOM 2406 N N . LEU A 1 305 ? -19.156 13.68 -0.148 1 94.06 305 LEU A N 1
ATOM 2407 C CA . LEU A 1 305 ? -18.234 12.664 -0.632 1 94.06 305 LEU A CA 1
ATOM 2408 C C . LEU A 1 305 ? -18.906 11.289 -0.663 1 94.06 305 LEU A C 1
ATOM 2410 O O . LEU A 1 305 ? -18.484 10.414 -1.419 1 94.06 305 LEU A O 1
ATOM 2414 N N . SER A 1 306 ? -19.859 11.117 0.231 1 91.69 306 SER A N 1
ATOM 2415 C CA . SER A 1 306 ? -20.531 9.828 0.335 1 91.69 306 SER A CA 1
ATOM 2416 C C . SER A 1 306 ? -21.281 9.492 -0.948 1 91.69 306 SER A C 1
ATOM 2418 O O . SER A 1 306 ? -21.641 8.328 -1.182 1 91.69 306 SER A O 1
ATOM 2420 N N . LYS A 1 307 ? -21.484 10.469 -1.746 1 92.81 307 LYS A N 1
ATOM 2421 C CA . LYS A 1 307 ? -22.25 10.258 -2.979 1 92.81 307 LYS A CA 1
ATOM 2422 C C . LYS A 1 307 ? -21.328 9.875 -4.129 1 92.81 307 LYS A C 1
ATOM 2424 O O . LYS A 1 307 ? -21.797 9.5 -5.207 1 92.81 307 LYS A O 1
ATOM 2429 N N . LEU A 1 308 ? -20.109 9.898 -3.926 1 96 308 LEU A N 1
ATOM 2430 C CA . LEU A 1 308 ? -19.141 9.539 -4.969 1 96 308 LEU A CA 1
ATOM 2431 C C . LEU A 1 308 ? -19.125 8.031 -5.188 1 96 308 LEU A C 1
ATOM 2433 O O . LEU A 1 308 ? -19.359 7.258 -4.258 1 96 308 LEU A O 1
ATOM 2437 N N . SER A 1 309 ? -18.859 7.691 -6.43 1 96.75 309 SER A N 1
ATOM 2438 C CA . SER A 1 309 ? -18.719 6.273 -6.75 1 96.75 309 SER A CA 1
ATOM 2439 C C . SER A 1 309 ? -17.484 5.68 -6.078 1 96.75 309 SER A C 1
ATOM 2441 O O . SER A 1 309 ? -16.547 6.406 -5.719 1 96.75 309 SER A O 1
ATOM 2443 N N . GLU A 1 310 ? -17.5 4.359 -5.891 1 96.38 310 GLU A N 1
ATOM 2444 C CA . GLU A 1 310 ? -16.422 3.668 -5.211 1 96.38 310 GLU A CA 1
ATOM 2445 C C . GLU A 1 310 ? -15.102 3.814 -5.973 1 96.38 310 GLU A C 1
ATOM 2447 O O . GLU A 1 310 ? -14.062 4.098 -5.379 1 96.38 310 GLU A O 1
ATOM 2452 N N . PRO A 1 311 ? -15.125 3.678 -7.363 1 96.56 311 PRO A N 1
ATOM 2453 C CA . PRO A 1 311 ? -13.867 3.879 -8.094 1 96.56 311 PRO A CA 1
ATOM 2454 C C . PRO A 1 311 ? -13.297 5.281 -7.902 1 96.56 311 PRO A C 1
ATOM 2456 O O . PRO A 1 311 ? -12.078 5.453 -7.852 1 96.56 311 PRO A O 1
ATOM 2459 N N . SER A 1 312 ? -14.188 6.258 -7.848 1 97.81 312 SER A N 1
ATOM 2460 C CA . SER A 1 312 ? -13.727 7.629 -7.641 1 97.81 312 SER A CA 1
ATOM 2461 C C . SER A 1 312 ? -13.078 7.789 -6.266 1 97.81 312 SER A C 1
ATOM 2463 O O . SER A 1 312 ? -12.055 8.461 -6.133 1 97.81 312 SER A O 1
ATOM 2465 N N . LEU A 1 313 ? -13.688 7.207 -5.234 1 97.94 313 LEU A N 1
ATOM 2466 C CA . LEU A 1 313 ? -13.117 7.262 -3.891 1 97.94 313 LEU A CA 1
ATOM 2467 C C . LEU A 1 313 ? -11.758 6.574 -3.846 1 97.94 313 LEU A C 1
ATOM 2469 O O . LEU A 1 313 ? -10.844 7.047 -3.168 1 97.94 313 LEU A O 1
ATOM 2473 N N . ILE A 1 314 ? -11.648 5.484 -4.551 1 97.69 314 ILE A N 1
ATOM 2474 C CA . ILE A 1 314 ? -10.391 4.742 -4.586 1 97.69 314 ILE A CA 1
ATOM 2475 C C . ILE A 1 314 ? -9.32 5.578 -5.277 1 97.69 314 ILE A C 1
ATOM 2477 O O . ILE A 1 314 ? -8.172 5.605 -4.84 1 97.69 314 ILE A O 1
ATOM 2481 N N . LEU A 1 315 ? -9.672 6.223 -6.348 1 97.44 315 LEU A N 1
ATOM 2482 C CA . LEU A 1 315 ? -8.75 7.121 -7.031 1 97.44 315 LEU A CA 1
ATOM 2483 C C . LEU A 1 315 ? -8.266 8.219 -6.094 1 97.44 315 LEU A C 1
ATOM 2485 O O . LEU A 1 315 ? -7.078 8.539 -6.062 1 97.44 315 LEU A O 1
ATOM 2489 N N . LEU A 1 316 ? -9.203 8.773 -5.344 1 98 316 LEU A N 1
ATOM 2490 C CA . LEU A 1 316 ? -8.859 9.828 -4.398 1 98 316 LEU A CA 1
ATOM 2491 C C . LEU A 1 316 ? -7.918 9.305 -3.322 1 98 316 LEU A C 1
ATOM 2493 O O . LEU A 1 316 ? -7.051 10.047 -2.842 1 98 316 LEU A O 1
ATOM 2497 N N . ILE A 1 317 ? -8.086 8.031 -2.893 1 98.12 317 ILE A N 1
ATOM 2498 C CA . ILE A 1 317 ? -7.207 7.43 -1.896 1 98.12 317 ILE A CA 1
ATOM 2499 C C . ILE A 1 317 ? -5.762 7.469 -2.393 1 98.12 317 ILE A C 1
ATOM 2501 O O . ILE A 1 317 ? -4.852 7.832 -1.644 1 98.12 317 ILE A O 1
ATOM 2505 N N . PHE A 1 318 ? -5.617 7.172 -3.633 1 97.56 318 PHE A N 1
ATOM 2506 C CA . PHE A 1 318 ? -4.281 7.172 -4.219 1 97.56 318 PHE A CA 1
ATOM 2507 C C . PHE A 1 318 ? -3.701 8.578 -4.246 1 97.56 318 PHE A C 1
ATOM 2509 O O . PHE A 1 318 ? -2.535 8.781 -3.898 1 97.56 318 PHE A O 1
ATOM 2516 N N . ILE A 1 319 ? -4.488 9.5 -4.637 1 97.81 319 ILE A N 1
ATOM 2517 C CA . ILE A 1 319 ? -4.055 10.891 -4.738 1 97.81 319 ILE A CA 1
ATOM 2518 C C . ILE A 1 319 ? -3.703 11.43 -3.354 1 97.81 319 ILE A C 1
ATOM 2520 O O . ILE A 1 319 ? -2.674 12.086 -3.178 1 97.81 319 ILE A O 1
ATOM 2524 N N . MET A 1 320 ? -4.531 11.102 -2.398 1 97.94 320 MET A N 1
ATOM 2525 C CA . MET A 1 320 ? -4.309 11.547 -1.025 1 97.94 320 MET A CA 1
ATOM 2526 C C . MET A 1 320 ? -3.025 10.945 -0.459 1 97.94 320 MET A C 1
ATOM 2528 O O . MET A 1 320 ? -2.309 11.602 0.3 1 97.94 320 MET A O 1
ATOM 2532 N N . PHE A 1 321 ? -2.781 9.703 -0.817 1 97.94 321 PHE A N 1
ATOM 2533 C CA . PHE A 1 321 ? -1.601 9.016 -0.312 1 97.94 321 PHE A CA 1
ATOM 2534 C C . PHE A 1 321 ? -0.326 9.695 -0.794 1 97.94 321 PHE A C 1
ATOM 2536 O O . PHE A 1 321 ? 0.629 9.852 -0.031 1 97.94 321 PHE A O 1
ATOM 2543 N N . ILE A 1 322 ? -0.243 10.078 -2.031 1 96.56 322 ILE A N 1
ATOM 2544 C CA . ILE A 1 322 ? 0.934 10.727 -2.604 1 96.56 322 ILE A CA 1
ATOM 2545 C C . ILE A 1 322 ? 1.063 12.141 -2.053 1 96.56 322 ILE A C 1
ATOM 2547 O O . ILE A 1 322 ? 2.133 12.539 -1.58 1 96.56 322 ILE A O 1
ATOM 2551 N N . GLY A 1 323 ? -0.043 12.906 -2.102 1 94.62 323 GLY A N 1
ATOM 2552 C CA . GLY A 1 323 ? -0.052 14.25 -1.558 1 94.62 323 GLY A CA 1
ATOM 2553 C C . GLY A 1 323 ? 0.524 15.281 -2.51 1 94.62 323 GLY A C 1
ATOM 2554 O O . GLY A 1 323 ? 0.526 15.086 -3.725 1 94.62 323 GLY A O 1
ATOM 2555 N N . GLY A 1 324 ? 0.947 16.406 -1.938 1 94.5 324 GLY A N 1
ATOM 2556 C CA . GLY A 1 324 ? 1.382 17.531 -2.738 1 94.5 324 GLY A CA 1
ATOM 2557 C C . GLY A 1 324 ? 2.891 17.656 -2.834 1 94.5 324 GLY A C 1
ATOM 2558 O O . GLY A 1 324 ? 3.6 16.656 -2.852 1 94.5 324 GLY A O 1
ATOM 2559 N N . GLY A 1 325 ? 3.324 18.844 -2.996 1 91.31 325 GLY A N 1
ATOM 2560 C CA . GLY A 1 325 ? 4.73 19.109 -3.27 1 91.31 325 GLY A CA 1
ATOM 2561 C C . GLY A 1 325 ? 5.594 19.078 -2.023 1 91.31 325 GLY A C 1
ATOM 2562 O O . GLY A 1 325 ? 5.094 19.25 -0.912 1 91.31 325 GLY A O 1
ATOM 2563 N N . THR A 1 326 ? 6.887 18.906 -2.266 1 88.25 326 THR A N 1
ATOM 2564 C CA . THR A 1 326 ? 7.867 18.984 -1.191 1 88.25 326 THR A CA 1
ATOM 2565 C C . THR A 1 326 ? 8.156 20.438 -0.834 1 88.25 326 THR A C 1
ATOM 2567 O O . THR A 1 326 ? 8.266 21.297 -1.719 1 88.25 326 THR A O 1
ATOM 2570 N N . GLY A 1 327 ? 8.289 20.719 0.451 1 85.31 327 GLY A N 1
ATOM 2571 C CA . GLY A 1 327 ? 8.539 22.078 0.889 1 85.31 327 GLY A CA 1
ATOM 2572 C C . GLY A 1 327 ? 7.281 22.922 0.963 1 85.31 327 GLY A C 1
ATOM 2573 O O . GLY A 1 327 ? 7.34 24.141 0.847 1 85.31 327 GLY A O 1
ATOM 2574 N N . THR A 1 328 ? 6.211 22.281 0.932 1 91.38 328 THR A N 1
ATOM 2575 C CA . THR A 1 328 ? 4.914 22.938 1.071 1 91.38 328 THR A CA 1
ATOM 2576 C C . THR A 1 328 ? 4.258 22.562 2.396 1 91.38 328 THR A C 1
ATOM 2578 O O . THR A 1 328 ? 4.883 21.922 3.244 1 91.38 328 THR A O 1
ATOM 2581 N N . THR A 1 329 ? 3.061 23.016 2.576 1 91.38 329 THR A N 1
ATOM 2582 C CA . THR A 1 329 ? 2.359 22.734 3.826 1 91.38 329 THR A CA 1
ATOM 2583 C C . THR A 1 329 ? 1.534 21.469 3.713 1 91.38 329 THR A C 1
ATOM 2585 O O . THR A 1 329 ? 0.733 21.156 4.598 1 91.38 329 THR A O 1
ATOM 2588 N N . THR A 1 330 ? 1.776 20.734 2.67 1 92.62 330 THR A N 1
ATOM 2589 C CA . THR A 1 330 ? 0.949 19.562 2.408 1 92.62 330 THR A CA 1
ATOM 2590 C C . THR A 1 330 ? 1.463 18.344 3.182 1 92.62 330 THR A C 1
ATOM 2592 O O . THR A 1 330 ? 2.582 18.359 3.697 1 92.62 330 THR A O 1
ATOM 2595 N N . GLY A 1 331 ? 0.566 17.375 3.322 1 91.06 331 GLY A N 1
ATOM 2596 C CA . GLY A 1 331 ? 0.924 16.094 3.914 1 91.06 331 GLY A CA 1
ATOM 2597 C C . GLY A 1 331 ? 1.032 14.984 2.895 1 91.06 331 GLY A C 1
ATOM 2598 O O . GLY A 1 331 ? 1.011 15.234 1.688 1 91.06 331 GLY A O 1
ATOM 2599 N N . GLY A 1 332 ? 1.356 13.734 3.438 1 93.31 332 GLY A N 1
ATOM 2600 C CA . GLY A 1 332 ? 1.484 12.57 2.574 1 93.31 332 GLY A CA 1
ATOM 2601 C C . GLY A 1 332 ? 2.92 12.266 2.189 1 93.31 332 GLY A C 1
ATOM 2602 O O . GLY A 1 332 ? 3.852 12.875 2.721 1 93.31 332 GLY A O 1
ATOM 2603 N N . VAL A 1 333 ? 3.104 11.445 1.249 1 95.25 333 VAL A N 1
ATOM 2604 C CA . VAL A 1 333 ? 4.43 11 0.828 1 95.25 333 VAL A CA 1
ATOM 2605 C C . VAL A 1 333 ? 5.137 12.125 0.079 1 95.25 333 VAL A C 1
ATOM 2607 O O . VAL A 1 333 ? 6.352 12.297 0.209 1 95.25 333 VAL A O 1
ATOM 2610 N N . LYS A 1 334 ? 4.457 12.945 -0.639 1 94.12 334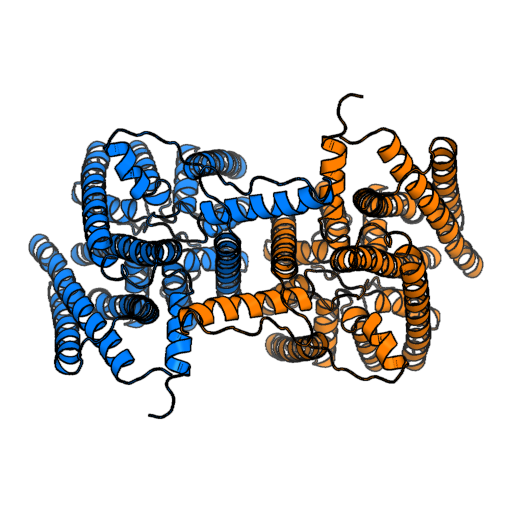 LYS A N 1
ATOM 2611 C CA . LYS A 1 334 ? 4.93 14.062 -1.455 1 94.12 334 LYS A CA 1
ATOM 2612 C C . LYS A 1 334 ? 5.246 13.609 -2.877 1 94.12 334 LYS A C 1
ATOM 2614 O O . LYS A 1 334 ? 5.742 12.5 -3.084 1 94.12 334 LYS A O 1
ATOM 2619 N N . ILE A 1 335 ? 5.055 14.445 -3.773 1 95.12 335 ILE A N 1
ATOM 2620 C CA . ILE A 1 335 ? 5.156 14.164 -5.199 1 95.12 335 ILE A CA 1
ATOM 2621 C C . ILE A 1 335 ? 6.609 13.852 -5.559 1 95.12 335 ILE A C 1
ATOM 2623 O O . ILE A 1 335 ? 6.883 12.906 -6.301 1 95.12 335 ILE A O 1
ATOM 2627 N N . LEU A 1 336 ? 7.547 14.586 -5.039 1 92.25 336 LEU A N 1
ATOM 2628 C CA . LEU A 1 336 ? 8.953 14.414 -5.398 1 92.25 336 LEU A CA 1
ATOM 2629 C C . LEU A 1 336 ? 9.43 13.008 -5.043 1 92.25 336 LEU A C 1
ATOM 2631 O O . LEU A 1 336 ? 10.102 12.359 -5.848 1 92.25 336 LEU A O 1
ATOM 2635 N N . ARG A 1 337 ? 9.117 12.617 -3.859 1 93 337 ARG A N 1
ATOM 2636 C CA . ARG A 1 337 ? 9.523 11.281 -3.436 1 93 337 ARG A CA 1
ATOM 2637 C C . ARG A 1 337 ? 8.906 10.211 -4.324 1 93 337 ARG A C 1
ATOM 2639 O O . ARG A 1 337 ? 9.555 9.219 -4.664 1 93 337 ARG A O 1
ATOM 2646 N N . PHE A 1 338 ? 7.695 10.398 -4.676 1 94.94 338 PHE A N 1
ATOM 2647 C CA . PHE A 1 338 ? 7.004 9.461 -5.547 1 94.94 338 PHE A CA 1
ATOM 2648 C C . PHE A 1 338 ? 7.672 9.398 -6.918 1 94.94 338 PHE A C 1
ATOM 2650 O O . PHE A 1 338 ? 7.859 8.32 -7.477 1 94.94 338 PHE A O 1
ATOM 2657 N N . LEU A 1 339 ? 8.016 10.492 -7.445 1 93.62 339 LEU A N 1
ATOM 2658 C CA . LEU A 1 339 ? 8.656 10.555 -8.75 1 93.62 339 LEU A CA 1
ATOM 2659 C C . LEU A 1 339 ? 10.047 9.93 -8.703 1 93.62 339 LEU A C 1
ATOM 2661 O O . LEU A 1 339 ? 10.477 9.289 -9.664 1 93.62 339 LEU A O 1
ATOM 2665 N N . ILE A 1 340 ? 10.742 10.156 -7.602 1 92.69 340 ILE A N 1
ATOM 2666 C CA . ILE A 1 340 ? 12.047 9.531 -7.414 1 92.69 340 ILE A CA 1
ATOM 2667 C C . ILE A 1 340 ? 11.898 8.008 -7.453 1 92.69 340 ILE A C 1
ATOM 2669 O O . ILE A 1 340 ? 12.664 7.324 -8.133 1 92.69 340 ILE A O 1
ATOM 2673 N N . ILE A 1 341 ? 10.906 7.527 -6.797 1 94.19 341 ILE A N 1
ATOM 2674 C CA . ILE A 1 341 ? 10.664 6.09 -6.734 1 94.19 341 ILE A CA 1
ATOM 2675 C C . ILE A 1 341 ? 10.352 5.559 -8.133 1 94.19 341 ILE A C 1
ATOM 2677 O O . ILE A 1 341 ? 10.906 4.539 -8.555 1 94.19 341 ILE A O 1
ATOM 2681 N N . LEU A 1 342 ? 9.516 6.207 -8.875 1 92.75 342 LEU A N 1
ATOM 2682 C CA . LEU A 1 342 ? 9.156 5.781 -10.219 1 92.75 342 LEU A CA 1
ATOM 2683 C C . LEU A 1 342 ? 10.383 5.77 -11.133 1 92.75 342 LEU A C 1
ATOM 2685 O O . LEU A 1 342 ? 10.555 4.852 -11.938 1 92.75 342 LEU A O 1
ATOM 2689 N N . LYS A 1 343 ? 11.172 6.762 -10.961 1 91.38 343 LYS A N 1
ATOM 2690 C CA . LYS A 1 343 ? 12.375 6.859 -11.781 1 91.38 343 LYS A CA 1
ATOM 2691 C C . LYS A 1 343 ? 13.359 5.738 -11.445 1 91.38 343 LYS A C 1
ATOM 2693 O O . LYS A 1 343 ? 13.984 5.172 -12.344 1 91.38 343 LYS A O 1
ATOM 2698 N N . ILE A 1 344 ? 13.492 5.465 -10.18 1 89.25 344 ILE A N 1
ATOM 2699 C CA . ILE A 1 344 ? 14.406 4.414 -9.75 1 89.25 344 ILE A CA 1
ATOM 2700 C C . ILE A 1 344 ? 13.914 3.061 -10.266 1 89.25 344 ILE A C 1
ATOM 2702 O O . ILE A 1 344 ? 14.711 2.238 -10.727 1 89.25 344 ILE A O 1
ATOM 2706 N N . VAL A 1 345 ? 12.656 2.812 -10.195 1 88.5 345 VAL A N 1
ATOM 2707 C CA . VAL A 1 345 ? 12.078 1.579 -10.711 1 88.5 345 VAL A CA 1
ATOM 2708 C C . VAL A 1 345 ? 12.344 1.469 -12.211 1 88.5 345 VAL A C 1
ATOM 2710 O O . VAL A 1 345 ? 12.758 0.412 -12.695 1 88.5 345 VAL A O 1
ATOM 2713 N N . TYR A 1 346 ? 12.156 2.525 -12.844 1 87.81 346 TYR A N 1
ATOM 2714 C CA . TYR A 1 346 ? 12.398 2.568 -14.281 1 87.81 346 TYR A CA 1
ATOM 2715 C C . TYR A 1 346 ? 13.859 2.275 -14.594 1 87.81 346 TYR A C 1
ATOM 2717 O O . TYR A 1 346 ? 14.156 1.527 -15.531 1 87.81 346 TYR A O 1
ATOM 2725 N N . TYR A 1 347 ? 14.734 2.826 -13.797 1 84.56 347 TYR A N 1
ATOM 2726 C CA . TYR A 1 347 ? 16.156 2.635 -14.008 1 84.56 347 TYR A CA 1
ATOM 2727 C C . TYR A 1 347 ? 16.562 1.19 -13.734 1 84.56 347 TYR A C 1
ATOM 2729 O O . TYR A 1 347 ? 17.406 0.627 -14.438 1 84.56 347 TYR A O 1
ATOM 2737 N N . GLU A 1 348 ? 15.992 0.643 -12.758 1 82.44 348 GLU A N 1
ATOM 2738 C CA . GLU A 1 348 ? 16.312 -0.74 -12.414 1 82.44 348 GLU A CA 1
ATOM 2739 C C . GLU A 1 348 ? 15.891 -1.693 -13.531 1 82.44 348 GLU A C 1
ATOM 2741 O O . GLU A 1 348 ? 16.578 -2.686 -13.797 1 82.44 348 GLU A O 1
ATOM 2746 N N . ILE A 1 349 ? 14.859 -1.39 -14.172 1 82.75 349 ILE A N 1
ATOM 2747 C CA . ILE A 1 349 ? 14.359 -2.209 -15.273 1 82.75 349 ILE A CA 1
ATOM 2748 C C . ILE A 1 349 ? 15.242 -2.014 -16.5 1 82.75 349 ILE A C 1
ATOM 2750 O O . ILE A 1 349 ? 15.602 -2.98 -17.172 1 82.75 349 ILE A O 1
ATOM 2754 N N . LYS A 1 350 ? 15.609 -0.787 -16.719 1 82.69 350 LYS A N 1
ATOM 2755 C CA . LYS A 1 350 ? 16.438 -0.471 -17.891 1 82.69 350 LYS A CA 1
ATOM 2756 C C . LYS A 1 350 ? 17.844 -1.062 -17.734 1 82.69 350 LYS A C 1
ATOM 2758 O O . LYS A 1 350 ? 18.469 -1.443 -18.719 1 82.69 350 LYS A O 1
ATOM 2763 N N . LYS A 1 351 ? 18.312 -1.079 -16.578 1 79.44 351 LYS A N 1
ATOM 2764 C CA . LYS A 1 351 ? 19.641 -1.615 -16.297 1 79.44 351 LYS A CA 1
ATOM 2765 C C . LYS A 1 351 ? 19.734 -3.084 -16.703 1 79.44 351 LYS A C 1
ATOM 2767 O O . LYS A 1 351 ? 20.812 -3.559 -17.094 1 79.44 351 LYS A O 1
ATOM 2772 N N . ILE A 1 352 ? 18.719 -3.787 -16.688 1 74.94 352 ILE A N 1
ATOM 2773 C CA . ILE A 1 352 ? 18.703 -5.207 -17.016 1 74.94 352 ILE A CA 1
ATOM 2774 C C . ILE A 1 352 ? 18.75 -5.391 -18.531 1 74.94 352 ILE A C 1
ATOM 2776 O O . ILE A 1 352 ? 19.344 -6.348 -19.031 1 74.94 352 ILE A O 1
ATOM 2780 N N . VAL A 1 353 ? 18.172 -4.406 -19.234 1 74.31 353 VAL A N 1
ATOM 2781 C CA . VAL A 1 353 ? 18.062 -4.512 -20.688 1 74.31 353 VAL A CA 1
ATOM 2782 C C . VAL A 1 353 ? 19.344 -3.99 -21.344 1 74.31 353 VAL A C 1
ATOM 2784 O O . VAL A 1 353 ? 19.766 -4.508 -22.375 1 74.31 353 VAL A O 1
ATOM 2787 N N . TYR A 1 354 ? 19.875 -2.979 -20.703 1 71.12 354 TYR A N 1
ATOM 2788 C CA . TYR A 1 354 ? 21 -2.336 -21.359 1 71.12 354 TYR A CA 1
ATOM 2789 C C . TYR A 1 354 ? 22.328 -2.867 -20.812 1 71.12 354 TYR A C 1
ATOM 2791 O O . TYR A 1 354 ? 22.391 -3.316 -19.656 1 71.12 354 TYR A O 1
ATOM 2799 N N . PRO A 1 355 ? 23.297 -2.863 -21.672 1 62.84 355 PRO A N 1
ATOM 2800 C CA . PRO A 1 355 ? 24.609 -3.373 -21.266 1 62.84 355 PRO A CA 1
ATOM 2801 C C . PRO A 1 355 ? 25.156 -2.693 -20.016 1 62.84 355 PRO A C 1
ATOM 2803 O O . PRO A 1 355 ? 24.812 -1.542 -19.734 1 62.84 355 PRO A O 1
ATOM 2806 N N . ARG A 1 356 ? 25.719 -3.391 -19.109 1 58.47 356 ARG A N 1
ATOM 2807 C CA . ARG A 1 356 ? 26.25 -3.066 -17.797 1 58.47 356 ARG A CA 1
ATOM 2808 C C . ARG A 1 356 ? 27.016 -1.75 -17.812 1 58.47 356 ARG A C 1
ATOM 2810 O O . ARG A 1 356 ? 27.062 -1.031 -16.812 1 58.47 356 ARG A O 1
ATOM 2817 N N . ASN A 1 357 ? 27.531 -1.39 -18.922 1 57.97 357 ASN A N 1
ATOM 2818 C CA . ASN A 1 357 ? 28.422 -0.235 -18.969 1 57.97 357 ASN A CA 1
ATOM 2819 C C . ASN A 1 357 ? 27.656 1.062 -19.172 1 57.97 357 ASN A C 1
ATOM 2821 O O . ASN A 1 357 ? 28.25 2.121 -19.391 1 57.97 357 ASN A O 1
ATOM 2825 N N . THR A 1 358 ? 26.406 0.901 -19.188 1 58.12 358 THR A N 1
ATOM 2826 C CA . THR A 1 358 ? 25.672 2.129 -19.469 1 58.12 358 THR A CA 1
ATOM 2827 C C . THR A 1 358 ? 25.438 2.922 -18.188 1 58.12 358 THR A C 1
ATOM 2829 O O . THR A 1 358 ? 24.922 2.387 -17.203 1 58.12 358 THR A O 1
ATOM 2832 N N . VAL A 1 359 ? 26.188 4 -18.062 1 58.66 359 VAL A N 1
ATOM 2833 C CA . VAL A 1 359 ? 26 4.934 -16.953 1 58.66 359 VAL A CA 1
ATOM 2834 C C . VAL A 1 359 ? 24.656 5.645 -17.078 1 58.66 359 VAL A C 1
ATOM 2836 O O . VAL A 1 359 ? 24.422 6.352 -18.062 1 58.66 359 VAL A O 1
ATOM 2839 N N . PHE A 1 360 ? 23.703 5.207 -16.484 1 59.12 360 PHE A N 1
ATOM 2840 C CA . PHE A 1 360 ? 22.438 5.926 -16.547 1 59.12 360 PHE A CA 1
ATOM 2841 C C . PHE A 1 360 ? 22.469 7.16 -15.648 1 59.12 360 PHE A C 1
ATOM 2843 O O . PHE A 1 360 ? 22.906 7.086 -14.492 1 59.12 360 PHE A O 1
ATOM 2850 N N . PRO A 1 361 ? 22.344 8.422 -16.312 1 60.16 361 PRO A N 1
ATOM 2851 C CA . PRO A 1 361 ? 22.312 9.617 -15.453 1 60.16 361 PRO A CA 1
ATOM 2852 C C . PRO A 1 361 ? 21.234 9.523 -14.367 1 60.16 361 PRO A C 1
ATOM 2854 O O . PRO A 1 361 ? 20.062 9.359 -14.672 1 60.16 361 PRO A O 1
ATOM 2857 N N . LYS A 1 362 ? 21.562 9.445 -13.219 1 67.94 362 LYS A N 1
ATOM 2858 C CA . LYS A 1 362 ? 20.703 9.336 -12.031 1 67.94 362 LYS A CA 1
ATOM 2859 C C . LYS A 1 362 ? 20.219 10.703 -11.586 1 67.94 362 LYS A C 1
ATOM 2861 O O . LYS A 1 362 ? 20.484 11.125 -10.453 1 67.94 362 LYS A O 1
ATOM 2866 N N . TYR A 1 363 ? 19.578 11.516 -12.633 1 72.06 363 TYR A N 1
ATOM 2867 C CA . TYR A 1 363 ? 19.094 12.836 -12.242 1 72.06 363 TYR A CA 1
ATOM 2868 C C . TYR A 1 363 ? 17.594 12.938 -12.414 1 72.06 363 TYR A C 1
ATOM 2870 O O . TYR A 1 363 ? 17.016 12.328 -13.32 1 72.06 363 TYR A O 1
ATOM 2878 N N . LEU A 1 364 ? 17.016 13.484 -11.547 1 69.44 364 LEU A N 1
ATOM 2879 C CA . LEU A 1 364 ? 15.656 13.992 -11.68 1 69.44 364 LEU A CA 1
ATOM 2880 C C . LEU A 1 364 ? 15.648 15.516 -11.742 1 69.44 364 LEU A C 1
ATOM 2882 O O . LEU A 1 364 ? 15.836 16.188 -10.727 1 69.44 364 LEU A O 1
ATOM 2886 N N . SER A 1 365 ? 15.344 15.992 -12.906 1 68.5 365 SER A N 1
ATOM 2887 C CA . SER A 1 365 ? 15.523 17.422 -13.141 1 68.5 365 SER A CA 1
ATOM 2888 C C . SER A 1 365 ? 16.906 17.891 -12.711 1 68.5 365 SER A C 1
ATOM 2890 O O . SER A 1 365 ? 17.922 17.5 -13.32 1 68.5 365 SER A O 1
ATOM 2892 N N . ASN A 1 366 ? 17.031 18.516 -11.656 1 66.81 366 ASN A N 1
ATOM 2893 C CA . ASN A 1 366 ? 18.328 19.031 -11.227 1 66.81 366 ASN A CA 1
ATOM 2894 C C . ASN A 1 366 ? 18.812 18.344 -9.953 1 66.81 366 ASN A C 1
ATOM 2896 O O . ASN A 1 366 ? 19.828 18.719 -9.383 1 66.81 366 ASN A O 1
ATOM 2900 N N . LEU A 1 367 ? 18.141 17.25 -9.734 1 70.81 367 LEU A N 1
ATOM 2901 C CA . LEU A 1 367 ? 18.484 16.578 -8.484 1 70.81 367 LEU A CA 1
ATOM 2902 C C . LEU A 1 367 ? 19.234 15.289 -8.758 1 70.81 367 LEU A C 1
ATOM 2904 O O . LEU A 1 367 ? 18.766 14.43 -9.5 1 70.81 367 LEU A O 1
ATOM 2908 N N . LYS A 1 368 ? 20.422 15.203 -8.273 1 75.94 368 LYS A N 1
ATOM 2909 C CA . LYS A 1 368 ? 21.188 13.969 -8.359 1 75.94 368 LYS A CA 1
ATOM 2910 C C . LYS A 1 368 ? 20.625 12.898 -7.43 1 75.94 368 LYS A C 1
ATOM 2912 O O . LYS A 1 368 ? 20.406 13.156 -6.246 1 75.94 368 LYS A O 1
ATOM 2917 N N . LEU A 1 369 ? 20.312 11.828 -7.961 1 83.38 369 LEU A N 1
ATOM 2918 C CA . LEU A 1 369 ? 19.703 10.742 -7.207 1 83.38 369 LEU A CA 1
ATOM 2919 C C . LEU A 1 369 ? 20.781 9.867 -6.551 1 83.38 369 LEU A C 1
ATOM 2921 O O . LEU A 1 369 ? 21.094 8.789 -7.051 1 83.38 369 LEU A O 1
ATOM 2925 N N . ASP A 1 370 ? 21.188 10.32 -5.406 1 83.94 370 ASP A N 1
ATOM 2926 C CA . ASP A 1 370 ? 22.141 9.531 -4.629 1 83.94 370 ASP A CA 1
ATOM 2927 C C . ASP A 1 370 ? 21.438 8.438 -3.832 1 83.94 370 ASP A C 1
ATOM 2929 O O . ASP A 1 370 ? 20.219 8.5 -3.631 1 83.94 370 ASP A O 1
ATOM 2933 N N . ASP A 1 371 ? 22.203 7.48 -3.371 1 82.31 371 ASP A N 1
ATOM 2934 C CA . ASP A 1 371 ? 21.656 6.316 -2.68 1 82.31 371 ASP A CA 1
ATOM 2935 C C . ASP A 1 371 ? 20.922 6.73 -1.402 1 82.31 371 ASP A C 1
ATOM 2937 O O . ASP A 1 371 ? 19.922 6.105 -1.021 1 82.31 371 ASP A O 1
ATOM 2941 N N . LYS A 1 372 ? 21.406 7.789 -0.89 1 83 372 LYS A N 1
ATOM 2942 C CA . LYS A 1 372 ? 20.797 8.258 0.352 1 83 372 LYS A CA 1
ATOM 2943 C C . LYS A 1 372 ? 19.391 8.789 0.104 1 83 372 LYS A C 1
ATOM 2945 O O . LYS A 1 372 ? 18.453 8.43 0.817 1 83 372 LYS A O 1
ATOM 2950 N N . ILE A 1 373 ? 19.219 9.578 -0.929 1 85.38 373 ILE A N 1
ATOM 2951 C CA . ILE A 1 373 ? 17.938 10.188 -1.268 1 85.38 373 ILE A CA 1
ATOM 2952 C C . ILE A 1 373 ? 16.953 9.102 -1.682 1 85.38 373 ILE A C 1
ATOM 2954 O O . ILE A 1 373 ? 15.773 9.156 -1.313 1 85.38 373 ILE A O 1
ATOM 2958 N N . VAL A 1 374 ? 17.5 8.172 -2.359 1 88.19 374 VAL A N 1
ATOM 2959 C CA . VAL A 1 374 ? 16.656 7.082 -2.848 1 88.19 374 VAL A CA 1
ATOM 2960 C C . VAL A 1 374 ? 16.172 6.246 -1.673 1 88.19 374 VAL A C 1
ATOM 2962 O O . VAL A 1 374 ? 14.969 5.953 -1.571 1 88.19 374 VAL A O 1
ATOM 2965 N N . LYS A 1 375 ? 17.031 5.938 -0.793 1 87.5 375 LYS A N 1
ATOM 2966 C CA . LYS A 1 375 ? 16.688 5.129 0.367 1 87.5 375 LYS A CA 1
ATOM 2967 C C . LYS A 1 375 ? 15.68 5.859 1.26 1 87.5 375 LYS A C 1
ATOM 2969 O O . LYS A 1 375 ? 14.758 5.242 1.802 1 87.5 375 LYS A O 1
ATOM 2974 N N . GLU A 1 376 ? 15.836 7.105 1.363 1 88.12 376 GLU A N 1
ATOM 2975 C CA . GLU A 1 376 ? 14.93 7.906 2.176 1 88.12 376 GLU A CA 1
ATOM 2976 C C . GLU A 1 376 ? 13.523 7.934 1.571 1 88.12 376 GLU A C 1
ATOM 2978 O O . GLU A 1 376 ? 12.531 7.809 2.291 1 88.12 376 GLU A O 1
ATOM 2983 N N . ALA A 1 377 ? 13.508 8.102 0.288 1 92 377 ALA A N 1
ATOM 2984 C CA . ALA A 1 377 ? 12.227 8.141 -0.401 1 92 377 ALA A CA 1
ATOM 2985 C C . ALA A 1 377 ? 11.461 6.832 -0.21 1 92 377 ALA A C 1
ATOM 2987 O O . ALA A 1 377 ? 10.273 6.84 0.118 1 92 377 ALA A O 1
ATOM 2988 N N . PHE A 1 378 ? 12.18 5.754 -0.3 1 93.19 378 PHE A N 1
ATOM 2989 C CA . PHE A 1 378 ? 11.555 4.445 -0.134 1 93.19 378 PHE A CA 1
ATOM 2990 C C . PHE A 1 378 ? 11.109 4.234 1.31 1 93.19 378 PHE A C 1
ATOM 2992 O O . PHE A 1 378 ? 10.023 3.707 1.56 1 93.19 378 PHE A O 1
ATOM 2999 N N . THR A 1 379 ? 11.938 4.668 2.188 1 92.31 379 THR A N 1
ATOM 3000 C CA . THR A 1 379 ? 11.656 4.473 3.605 1 92.31 379 THR A CA 1
ATOM 3001 C C . THR A 1 379 ? 10.398 5.227 4.016 1 92.31 379 THR A C 1
ATOM 3003 O O . THR A 1 379 ? 9.516 4.66 4.664 1 92.31 379 THR A O 1
ATOM 3006 N N . ILE A 1 380 ? 10.281 6.441 3.598 1 93.31 380 ILE A N 1
ATOM 3007 C CA . ILE A 1 380 ? 9.133 7.266 3.959 1 93.31 380 ILE A CA 1
ATOM 3008 C C . ILE A 1 380 ? 7.867 6.695 3.322 1 93.31 380 ILE A C 1
ATOM 3010 O O . ILE A 1 380 ? 6.816 6.637 3.963 1 93.31 380 ILE A O 1
ATOM 3014 N N . PHE A 1 381 ? 7.988 6.289 2.084 1 95.25 381 PHE A N 1
ATOM 3015 C CA . PHE A 1 381 ? 6.855 5.691 1.386 1 95.25 381 PHE A CA 1
ATOM 3016 C C . PHE A 1 381 ? 6.32 4.488 2.154 1 95.25 381 PHE A C 1
ATOM 3018 O O . PHE A 1 381 ? 5.113 4.371 2.367 1 95.25 381 PHE A O 1
ATOM 3025 N N . ILE A 1 382 ? 7.199 3.656 2.6 1 94.94 382 ILE A N 1
ATOM 3026 C CA . ILE A 1 382 ? 6.828 2.43 3.295 1 94.94 382 ILE A CA 1
ATOM 3027 C C . ILE A 1 382 ? 6.23 2.77 4.66 1 94.94 382 ILE A C 1
ATOM 3029 O O . ILE A 1 382 ? 5.27 2.133 5.102 1 94.94 382 ILE A O 1
ATOM 3033 N N . LEU A 1 383 ? 6.785 3.727 5.289 1 95.25 383 LEU A N 1
ATOM 3034 C CA . LEU A 1 383 ? 6.293 4.121 6.605 1 95.25 383 LEU A CA 1
ATOM 3035 C C . LEU A 1 383 ? 4.871 4.66 6.516 1 95.25 383 LEU A C 1
ATOM 3037 O O . LEU A 1 383 ? 4.023 4.34 7.352 1 95.25 383 LEU A O 1
ATOM 3041 N N . TYR A 1 384 ? 4.621 5.453 5.516 1 97.06 384 TYR A N 1
ATOM 3042 C CA . TYR A 1 384 ? 3.27 5.965 5.328 1 97.06 384 TYR A CA 1
ATOM 3043 C C . TYR A 1 384 ? 2.297 4.832 5.02 1 97.06 384 TYR A C 1
ATOM 3045 O O . TYR A 1 384 ? 1.162 4.828 5.5 1 97.06 384 TYR A O 1
ATOM 3053 N N . LEU A 1 385 ? 2.76 3.887 4.215 1 96.88 385 LEU A N 1
ATOM 3054 C CA . LEU A 1 385 ? 1.915 2.754 3.854 1 96.88 385 LEU A CA 1
ATOM 3055 C C . LEU A 1 385 ? 1.561 1.925 5.082 1 96.88 385 LEU A C 1
ATOM 3057 O O . LEU A 1 385 ? 0.393 1.588 5.293 1 96.88 385 LEU A O 1
ATOM 3061 N N . PHE A 1 386 ? 2.516 1.645 5.879 1 96.06 386 PHE A N 1
ATOM 3062 C CA . PHE A 1 386 ? 2.297 0.81 7.055 1 96.06 386 PHE A CA 1
ATOM 3063 C C . PHE A 1 386 ? 1.436 1.536 8.078 1 96.06 386 PHE A C 1
ATOM 3065 O O . PHE A 1 386 ? 0.577 0.927 8.719 1 96.06 386 PHE A O 1
ATOM 3072 N N . SER A 1 387 ? 1.698 2.799 8.266 1 97.31 387 SER A N 1
ATOM 3073 C CA . SER A 1 387 ? 0.894 3.578 9.195 1 97.31 387 SER A CA 1
ATOM 3074 C C . SER A 1 387 ? -0.563 3.643 8.75 1 97.31 387 SER A C 1
ATOM 3076 O O . SER A 1 387 ? -1.475 3.473 9.562 1 97.31 387 SER A O 1
ATOM 3078 N N . SER A 1 388 ? -0.751 3.873 7.473 1 98 388 SER A N 1
ATOM 3079 C CA . SER A 1 388 ? -2.109 3.908 6.941 1 98 388 SER A CA 1
ATOM 3080 C C . SER A 1 388 ? -2.793 2.553 7.078 1 98 388 SER A C 1
ATOM 3082 O O . SER A 1 388 ? -3.986 2.48 7.379 1 98 388 SER A O 1
ATOM 3084 N N . PHE A 1 389 ? -2.023 1.505 6.859 1 97.5 389 PHE A N 1
ATOM 3085 C CA . PHE A 1 389 ? -2.584 0.163 6.969 1 97.5 389 PHE A CA 1
ATOM 3086 C C . PHE A 1 389 ? -2.986 -0.142 8.406 1 97.5 389 PHE A C 1
ATOM 3088 O O . PHE A 1 389 ? -4.016 -0.777 8.648 1 97.5 389 PHE A O 1
ATOM 3095 N N . THR A 1 390 ? -2.168 0.234 9.352 1 97.31 390 THR A N 1
ATOM 3096 C CA . THR A 1 390 ? -2.473 0.003 10.766 1 97.31 390 THR A CA 1
ATOM 3097 C C . THR A 1 390 ? -3.773 0.697 11.156 1 97.31 390 THR A C 1
ATOM 3099 O O . THR A 1 390 ? -4.629 0.101 11.812 1 97.31 390 THR A O 1
ATOM 3102 N N . LEU A 1 391 ? -3.869 1.928 10.773 1 98.12 391 LEU A N 1
ATOM 3103 C CA . LEU A 1 391 ? -5.105 2.645 11.062 1 98.12 391 LEU A CA 1
ATOM 3104 C C . LEU A 1 391 ? -6.285 2.01 10.344 1 98.12 391 LEU A C 1
ATOM 3106 O O . LEU A 1 391 ? -7.391 1.946 10.891 1 98.12 391 LEU A O 1
ATOM 3110 N N . PHE A 1 392 ? -6.059 1.58 9.062 1 98.19 392 PHE A N 1
ATOM 3111 C CA . PHE A 1 392 ? -7.082 0.877 8.297 1 98.19 392 PHE A CA 1
ATOM 3112 C C . PHE A 1 392 ? -7.578 -0.349 9.055 1 98.19 392 PHE A C 1
ATOM 3114 O O . PHE A 1 392 ? -8.789 -0.568 9.164 1 98.19 392 PHE A O 1
ATOM 3121 N N . PHE A 1 393 ? -6.652 -1.071 9.602 1 97.62 393 PHE A N 1
ATOM 3122 C CA . PHE A 1 393 ? -6.977 -2.275 10.359 1 97.62 393 PHE A CA 1
ATOM 3123 C C . PHE A 1 393 ? -7.797 -1.935 11.602 1 97.62 393 PHE A C 1
ATOM 3125 O O . PHE A 1 393 ? -8.812 -2.576 11.875 1 97.62 393 PHE A O 1
ATOM 3132 N N . ILE A 1 394 ? -7.484 -0.905 12.297 1 97.44 394 ILE A N 1
ATOM 3133 C CA . ILE A 1 394 ? -8.18 -0.503 13.516 1 97.44 394 ILE A CA 1
ATOM 3134 C C . ILE A 1 394 ? -9.578 -0.004 13.164 1 97.44 394 ILE A C 1
ATOM 3136 O O . ILE A 1 394 ? -10.562 -0.403 13.797 1 97.44 394 ILE A O 1
ATOM 3140 N N . PHE A 1 395 ? -9.688 0.86 12.141 1 97.81 395 PHE A N 1
ATOM 3141 C CA . PHE A 1 395 ? -10.969 1.449 11.758 1 97.81 395 PHE A CA 1
ATOM 3142 C C . PHE A 1 395 ? -11.922 0.383 11.227 1 97.81 395 PHE A C 1
ATOM 3144 O O . PHE A 1 395 ? -13.141 0.515 11.352 1 97.81 395 PHE A O 1
ATOM 3151 N N . SER A 1 396 ? -11.352 -0.714 10.703 1 96.19 396 SER A N 1
ATOM 3152 C CA . SER A 1 396 ? -12.164 -1.741 10.062 1 96.19 396 SER A CA 1
ATOM 3153 C C . SER A 1 396 ? -13 -2.504 11.086 1 96.19 396 SER A C 1
ATOM 3155 O O . SER A 1 396 ? -13.969 -3.18 10.727 1 96.19 396 SER A O 1
ATOM 3157 N N . PHE A 1 397 ? -12.672 -2.398 12.375 1 95.62 397 PHE A N 1
ATOM 3158 C CA . PHE A 1 397 ? -13.445 -3.047 13.422 1 95.62 397 PHE A CA 1
ATOM 3159 C C . PHE A 1 397 ? -14.773 -2.328 13.641 1 95.62 397 PHE A C 1
ATOM 3161 O O . PHE A 1 397 ? -15.703 -2.889 14.227 1 95.62 397 PHE A O 1
ATOM 3168 N N . TYR A 1 398 ? -14.875 -1.036 13.086 1 95.19 398 TYR A N 1
ATOM 3169 C CA . TYR A 1 398 ? -16.016 -0.231 13.516 1 95.19 398 TYR A CA 1
ATOM 3170 C C . TYR A 1 398 ? -16.781 0.322 12.32 1 95.19 398 TYR A C 1
ATOM 3172 O O . TYR A 1 398 ? -17.875 0.875 12.469 1 95.19 398 TYR A O 1
ATOM 3180 N N . THR A 1 399 ? -16.219 0.239 11.148 1 94.81 399 THR A N 1
ATOM 3181 C CA . THR A 1 399 ? -16.891 0.816 9.984 1 94.81 399 THR A CA 1
ATOM 3182 C C . THR A 1 399 ? -16.625 -0.026 8.734 1 94.81 399 THR A C 1
ATOM 3184 O O . THR A 1 399 ? -15.859 -0.99 8.781 1 94.81 399 THR A O 1
ATOM 3187 N N . SER A 1 400 ? -17.281 0.354 7.645 1 94.88 400 SER A N 1
ATOM 3188 C CA . SER A 1 400 ? -17.094 -0.363 6.387 1 94.88 400 SER A CA 1
ATOM 3189 C C . SER A 1 400 ? -15.672 -0.213 5.867 1 94.88 400 SER A C 1
ATOM 3191 O O . SER A 1 400 ? -15.008 0.793 6.133 1 94.88 400 SER A O 1
ATOM 3193 N N . PRO A 1 401 ? -15.227 -1.183 5.125 1 94.62 401 PRO A N 1
ATOM 3194 C CA . PRO A 1 401 ? -13.82 -1.231 4.719 1 94.62 401 PRO A CA 1
ATOM 3195 C C . PRO A 1 401 ? -13.414 -0.036 3.859 1 94.62 401 PRO A C 1
ATOM 3197 O O . PRO A 1 401 ? -12.305 0.486 4.008 1 94.62 401 PRO A O 1
ATOM 3200 N N . LEU A 1 402 ? -14.242 0.328 2.924 1 95.75 402 LEU A N 1
ATOM 3201 C CA . LEU A 1 402 ? -13.859 1.447 2.07 1 95.75 402 LEU A CA 1
ATOM 3202 C C . LEU A 1 402 ? -13.742 2.734 2.879 1 95.75 402 LEU A C 1
ATOM 3204 O O . LEU A 1 402 ? -12.812 3.518 2.678 1 95.75 402 LEU A O 1
ATOM 3208 N N . LYS A 1 403 ? -14.727 2.953 3.75 1 96.81 403 LYS A N 1
ATOM 3209 C CA . LYS A 1 403 ? -14.664 4.117 4.625 1 96.81 403 LYS A CA 1
ATOM 3210 C C . LYS A 1 403 ? -13.422 4.082 5.504 1 96.81 403 LYS A C 1
ATOM 3212 O O . LYS A 1 403 ? -12.75 5.102 5.684 1 96.81 403 LYS A O 1
ATOM 3217 N N . ALA A 1 404 ? -13.156 2.893 6 1 97.69 404 ALA A N 1
ATOM 3218 C CA . ALA A 1 404 ? -11.984 2.713 6.855 1 97.69 404 ALA A CA 1
ATOM 3219 C C . ALA A 1 404 ? -10.695 3.01 6.09 1 97.69 404 ALA A C 1
ATOM 3221 O O . ALA A 1 404 ? -9.812 3.707 6.598 1 97.69 404 ALA A O 1
ATOM 3222 N N . LEU A 1 405 ? -10.609 2.494 4.891 1 97.81 405 LEU A N 1
ATOM 3223 C CA . LEU A 1 405 ? -9.422 2.697 4.07 1 97.81 405 LEU A CA 1
ATOM 3224 C C . LEU A 1 405 ? -9.273 4.164 3.684 1 97.81 405 LEU A C 1
ATOM 3226 O O . LEU A 1 405 ? -8.18 4.73 3.787 1 97.81 405 LEU A O 1
ATOM 3230 N N . PHE A 1 406 ? -10.344 4.781 3.262 1 98.25 406 PHE A N 1
ATOM 3231 C CA . PHE A 1 406 ? -10.344 6.176 2.834 1 98.25 406 PHE A CA 1
ATOM 3232 C C . PHE A 1 406 ? -9.898 7.09 3.965 1 98.25 406 PHE A C 1
ATOM 3234 O O . PHE A 1 406 ? -8.969 7.883 3.799 1 98.25 406 PHE A O 1
ATOM 3241 N N . ASP A 1 407 ? -10.477 6.945 5.098 1 98.25 407 ASP A N 1
ATOM 3242 C CA . ASP A 1 407 ? -10.195 7.828 6.223 1 98.25 407 ASP A CA 1
ATOM 3243 C C . ASP A 1 407 ? -8.812 7.543 6.809 1 98.25 407 ASP A C 1
ATOM 3245 O O . ASP A 1 407 ? -8.141 8.453 7.297 1 98.25 407 ASP A O 1
ATOM 3249 N N . SER A 1 408 ? -8.406 6.254 6.84 1 98.38 408 SER A N 1
ATOM 3250 C CA . SER A 1 408 ? -7.078 5.938 7.355 1 98.38 408 SER A CA 1
ATOM 3251 C C . SER A 1 408 ? -5.996 6.688 6.586 1 98.38 408 SER A C 1
ATOM 3253 O O . SER A 1 408 ? -5.098 7.281 7.188 1 98.38 408 SER A O 1
ATOM 3255 N N . VAL A 1 409 ? -6.098 6.695 5.262 1 98.31 409 VAL A N 1
ATOM 3256 C CA . VAL A 1 409 ? -5.133 7.402 4.43 1 98.31 409 VAL A CA 1
ATOM 3257 C C . VAL A 1 409 ? -5.273 8.906 4.637 1 98.31 409 VAL A C 1
ATOM 3259 O O . VAL A 1 409 ? -4.277 9.633 4.711 1 98.31 409 VAL A O 1
ATOM 3262 N N . SER A 1 410 ? -6.492 9.367 4.742 1 98.31 410 SER A N 1
ATOM 3263 C CA . SER A 1 410 ? -6.746 10.789 4.953 1 98.31 410 SER A CA 1
ATOM 3264 C C . SER A 1 410 ? -6.152 11.266 6.273 1 98.31 410 SER A C 1
ATOM 3266 O O . SER A 1 410 ? -5.57 12.352 6.344 1 98.31 410 SER A O 1
ATOM 3268 N N . PHE A 1 411 ? -6.277 10.422 7.316 1 98.25 411 PHE A N 1
ATOM 3269 C CA . PHE A 1 411 ? -5.746 10.789 8.625 1 98.25 411 PHE A CA 1
ATOM 3270 C C . PHE A 1 411 ? -4.227 10.836 8.602 1 98.25 411 PHE A C 1
ATOM 3272 O O . PHE A 1 411 ? -3.621 11.82 9.023 1 98.25 411 PHE A O 1
ATOM 3279 N N . VAL A 1 412 ? -3.633 9.836 8.07 1 97.94 412 VAL A N 1
ATOM 3280 C CA . VAL A 1 412 ? -2.178 9.727 8.133 1 97.94 412 VAL A CA 1
ATOM 3281 C C . VAL A 1 412 ? -1.541 10.742 7.188 1 97.94 412 VAL A C 1
ATOM 3283 O O . VAL A 1 412 ? -0.476 11.289 7.48 1 97.94 412 VAL A O 1
ATOM 3286 N N . SER A 1 413 ? -2.201 11.016 6.062 1 97.75 413 SER A N 1
ATOM 3287 C CA . SER A 1 413 ? -1.664 11.961 5.09 1 97.75 413 SER A CA 1
ATOM 3288 C C . SER A 1 413 ? -2.154 13.375 5.367 1 97.75 413 SER A C 1
ATOM 3290 O O . SER A 1 413 ? -1.896 14.289 4.582 1 97.75 413 SER A O 1
ATOM 3292 N N . ASN A 1 414 ? -2.922 13.562 6.418 1 97.38 414 ASN A N 1
ATOM 3293 C CA . ASN A 1 414 ? -3.414 14.859 6.863 1 97.38 414 ASN A CA 1
ATOM 3294 C C . ASN A 1 414 ? -4.211 15.562 5.77 1 97.38 414 ASN A C 1
ATOM 3296 O O . ASN A 1 414 ? -3.967 16.734 5.477 1 97.38 414 ASN A O 1
ATOM 3300 N N . ILE A 1 415 ? -5.156 14.875 5.176 1 96.94 415 ILE A N 1
ATOM 3301 C CA . ILE A 1 415 ? -5.926 15.383 4.043 1 96.94 415 ILE A CA 1
ATOM 3302 C C . ILE A 1 415 ? -7.145 16.156 4.555 1 96.94 415 ILE A C 1
ATOM 3304 O O . ILE A 1 415 ? -7.441 17.25 4.074 1 96.94 415 ILE A O 1
ATOM 3308 N N . GLY A 1 416 ? -7.953 15.57 5.441 1 95.69 416 GLY A N 1
ATOM 3309 C CA . GLY A 1 416 ? -9.125 16.234 5.996 1 95.69 416 GLY A CA 1
ATOM 3310 C C . GLY A 1 416 ? -10.422 15.797 5.332 1 95.69 416 GLY A C 1
ATOM 3311 O O . GLY A 1 416 ? -11.508 16.047 5.859 1 95.69 416 GLY A O 1
ATOM 3312 N N . LEU A 1 417 ? -10.297 15.195 4.172 1 96.5 417 LEU A N 1
ATOM 3313 C CA . LEU A 1 417 ? -11.484 14.586 3.584 1 96.5 417 LEU A CA 1
ATOM 3314 C C . LEU A 1 417 ? -11.875 13.32 4.336 1 96.5 417 LEU A C 1
ATOM 3316 O O . LEU A 1 417 ? -11.023 12.477 4.633 1 96.5 417 LEU A O 1
ATOM 3320 N N . SER A 1 418 ? -13.141 13.227 4.648 1 95.38 418 SER A N 1
ATOM 3321 C CA . SER A 1 418 ? -13.539 12.109 5.496 1 95.38 418 SER A CA 1
ATOM 3322 C C . SER A 1 418 ? -14.891 11.539 5.066 1 95.38 418 SER A C 1
ATOM 3324 O O . SER A 1 418 ? -15.711 12.258 4.492 1 95.38 418 SER A O 1
ATOM 3326 N N . LEU A 1 419 ? -15.07 10.336 5.285 1 96 419 LEU A N 1
ATOM 3327 C CA . LEU A 1 419 ? -16.359 9.672 5.137 1 96 419 LEU A CA 1
ATOM 3328 C C . LEU A 1 419 ? -16.984 9.398 6.496 1 96 419 LEU A C 1
ATOM 3330 O O . LEU A 1 419 ? -17.734 8.422 6.656 1 96 419 LEU A O 1
ATOM 3334 N N . GLU A 1 420 ? -16.531 10.117 7.543 1 92.75 420 GLU A N 1
ATOM 3335 C CA . GLU A 1 420 ? -17.141 10.188 8.875 1 92.75 420 GLU A CA 1
ATOM 3336 C C . GLU A 1 420 ? -16.922 8.891 9.648 1 92.75 420 GLU A C 1
ATOM 3338 O O . GLU A 1 420 ? -17.844 8.383 10.289 1 92.75 420 GLU A O 1
ATOM 3343 N N . VAL A 1 421 ? -15.766 8.367 9.523 1 94.19 421 VAL A N 1
ATOM 3344 C CA . VAL A 1 421 ? -15.406 7.184 10.305 1 94.19 421 VAL A CA 1
ATOM 3345 C C . VAL A 1 421 ? -15.281 7.555 11.781 1 94.19 421 VAL A C 1
ATOM 3347 O O . VAL A 1 421 ? -15.727 6.809 12.648 1 94.19 421 VAL A O 1
ATOM 3350 N N . VAL A 1 422 ? -14.656 8.711 12.039 1 96.56 422 VAL A N 1
ATOM 3351 C CA . VAL A 1 422 ? -14.523 9.219 13.406 1 96.56 422 VAL A CA 1
ATOM 3352 C C . VAL A 1 422 ? -15.484 10.391 13.617 1 96.56 422 VAL A C 1
ATOM 3354 O O . VAL A 1 422 ? -15.398 11.406 12.914 1 96.56 422 VAL A O 1
ATOM 3357 N N . ASN A 1 423 ? -16.438 10.211 14.453 1 96.12 423 ASN A N 1
ATOM 3358 C CA . ASN A 1 423 ? -17.406 11.242 14.812 1 96.12 423 ASN A CA 1
ATOM 3359 C C . ASN A 1 423 ? -17.562 11.352 16.328 1 96.12 423 ASN A C 1
ATOM 3361 O O . ASN A 1 423 ? -16.859 10.695 17.078 1 96.12 423 ASN A O 1
ATOM 3365 N N . ILE A 1 424 ? -18.438 12.211 16.734 1 96.56 424 ILE A N 1
ATOM 3366 C CA . ILE A 1 424 ? -18.594 12.547 18.141 1 96.56 424 ILE A CA 1
ATOM 3367 C C . ILE A 1 424 ? -19.031 11.312 18.922 1 96.56 424 ILE A C 1
ATOM 3369 O O . ILE A 1 424 ? -18.672 11.156 20.094 1 96.56 424 ILE A O 1
ATOM 3373 N N . ASN A 1 425 ? -19.703 10.406 18.297 1 95.81 425 ASN A N 1
ATOM 3374 C CA . ASN A 1 425 ? -20.25 9.227 18.969 1 95.81 425 ASN A CA 1
ATOM 3375 C C . ASN A 1 425 ? -19.312 8.023 18.844 1 95.81 425 ASN A C 1
ATOM 3377 O O . ASN A 1 425 ? -19.594 6.957 19.375 1 95.81 425 ASN A O 1
ATOM 3381 N N . SER A 1 426 ? -18.25 8.188 18.172 1 96.88 426 SER A N 1
ATOM 3382 C CA . SER A 1 426 ? -17.297 7.094 17.984 1 96.88 426 SER A CA 1
ATOM 3383 C C . SER A 1 426 ? -16.609 6.746 19.297 1 96.88 426 SER A C 1
ATOM 3385 O O . SER A 1 426 ? -16.422 7.609 20.156 1 96.88 426 SER A O 1
ATOM 3387 N N . PRO A 1 427 ? -16.25 5.465 19.469 1 97 427 PRO A N 1
ATOM 3388 C CA . PRO A 1 427 ? -15.508 5.074 20.672 1 97 427 PRO A CA 1
ATOM 3389 C C . PRO A 1 427 ? -14.156 5.77 20.797 1 97 427 PRO A C 1
ATOM 3391 O O . PRO A 1 427 ? -13.617 6.262 19.797 1 97 427 PRO A O 1
ATOM 3394 N N . ALA A 1 428 ? -13.586 5.789 22 1 97.69 428 ALA A N 1
ATOM 3395 C CA . ALA A 1 428 ? -12.352 6.504 22.328 1 97.69 428 ALA A CA 1
ATOM 3396 C C . ALA A 1 428 ? -11.172 5.961 21.531 1 97.69 428 ALA A C 1
ATOM 3398 O O . ALA A 1 428 ? -10.281 6.719 21.141 1 97.69 428 ALA A O 1
ATOM 3399 N N . ILE A 1 429 ? -11.227 4.684 21.188 1 97.25 429 ILE A N 1
ATOM 3400 C CA . ILE A 1 429 ? -10.109 4.055 20.516 1 97.25 429 ILE A CA 1
ATOM 3401 C C . ILE A 1 429 ? -9.961 4.641 19.109 1 97.25 429 ILE A C 1
ATOM 3403 O O . ILE A 1 429 ? -8.844 4.812 18.609 1 97.25 429 ILE A O 1
ATOM 3407 N N . LEU A 1 430 ? -11.07 4.922 18.469 1 97.94 430 LEU A N 1
ATOM 3408 C CA . LEU A 1 430 ? -11.023 5.496 17.125 1 97.94 430 LEU A CA 1
ATOM 3409 C C . LEU A 1 430 ? -10.492 6.926 17.172 1 97.94 430 LEU A C 1
ATOM 3411 O O . LEU A 1 430 ? -9.719 7.332 16.297 1 97.94 430 LEU A O 1
ATOM 3415 N N . LYS A 1 431 ? -10.977 7.699 18.219 1 98.25 431 LYS A N 1
ATOM 3416 C CA . LYS A 1 431 ? -10.516 9.078 18.375 1 98.25 431 LYS A CA 1
ATOM 3417 C C . LYS A 1 431 ? -9.023 9.117 18.688 1 98.25 431 LYS A C 1
ATOM 3419 O O . LYS A 1 431 ? -8.289 9.93 18.109 1 98.25 431 LYS A O 1
ATOM 3424 N N . ILE A 1 432 ? -8.539 8.234 19.469 1 98.25 432 ILE A N 1
ATOM 3425 C CA . ILE A 1 432 ? -7.125 8.164 19.844 1 98.25 432 ILE A CA 1
ATOM 3426 C C . ILE A 1 432 ? -6.301 7.754 18.625 1 98.25 432 ILE A C 1
ATOM 3428 O O . ILE A 1 432 ? -5.238 8.328 18.359 1 98.25 432 ILE A O 1
ATOM 3432 N N . ALA A 1 433 ? -6.828 6.773 17.859 1 98 433 ALA A N 1
ATOM 3433 C CA . ALA A 1 433 ? -6.145 6.34 16.641 1 98 433 ALA A CA 1
ATOM 3434 C C . ALA A 1 433 ? -6.031 7.484 15.641 1 98 433 ALA A C 1
ATOM 3436 O O . ALA A 1 433 ? -5 7.645 14.984 1 98 433 ALA A O 1
ATOM 3437 N N . GLY A 1 434 ? -7.125 8.18 15.555 1 98.06 434 GLY A N 1
ATOM 3438 C CA . GLY A 1 434 ? -7.102 9.336 14.672 1 98.06 434 GLY A CA 1
ATOM 3439 C C . GLY A 1 434 ? -6.078 10.383 15.086 1 98.06 434 GLY A C 1
ATOM 3440 O O . GLY A 1 434 ? -5.336 10.898 14.25 1 98.06 434 GLY A O 1
ATOM 3441 N N . ILE A 1 435 ? -6.012 10.688 16.344 1 98.25 435 ILE A N 1
ATOM 3442 C CA . ILE A 1 435 ? -5.066 11.664 16.875 1 98.25 435 ILE A CA 1
ATOM 3443 C C . ILE A 1 435 ? -3.639 11.211 16.578 1 98.25 435 ILE A C 1
ATOM 3445 O O . ILE A 1 435 ? -2.832 11.992 16.062 1 98.25 435 ILE A O 1
ATOM 3449 N N . PHE A 1 436 ? -3.418 9.984 16.812 1 96.94 436 PHE A N 1
ATOM 3450 C CA . PHE A 1 436 ? -2.086 9.438 16.578 1 96.94 436 PHE A CA 1
ATOM 3451 C C . PHE A 1 436 ? -1.744 9.461 15.094 1 96.94 436 PHE A C 1
ATOM 3453 O O . PHE A 1 436 ? -0.609 9.758 14.711 1 96.94 436 PHE A O 1
ATOM 3460 N N . GLY A 1 437 ? -2.717 9.086 14.289 1 97.44 437 GLY A N 1
ATOM 3461 C CA . GLY A 1 437 ? -2.494 9.109 12.852 1 97.44 437 GLY A CA 1
ATOM 3462 C C . GLY A 1 437 ? -2.152 10.484 12.32 1 97.44 437 GLY A C 1
ATOM 3463 O O . GLY A 1 437 ? -1.248 10.633 11.492 1 97.44 437 GLY A O 1
ATOM 3464 N N . MET A 1 438 ? -2.84 11.477 12.82 1 97.75 438 MET A N 1
ATOM 3465 C CA . MET A 1 438 ? -2.629 12.844 12.344 1 97.75 438 MET A CA 1
ATOM 3466 C C . MET A 1 438 ? -1.248 13.352 12.75 1 97.75 438 MET A C 1
ATOM 3468 O O . MET A 1 438 ? -0.527 13.922 11.922 1 97.75 438 MET A O 1
ATOM 3472 N N . ILE A 1 439 ? -0.833 13.102 13.945 1 96.19 439 ILE A N 1
ATOM 3473 C CA . ILE A 1 439 ? 0.443 13.602 14.445 1 96.19 439 ILE A CA 1
ATOM 3474 C C . ILE A 1 439 ? 1.59 12.844 13.781 1 96.19 439 ILE A C 1
ATOM 3476 O O . ILE A 1 439 ? 2.59 13.438 13.383 1 96.19 439 ILE A O 1
ATOM 3480 N N . LEU A 1 440 ? 1.389 11.562 13.625 1 95.19 440 LEU A N 1
ATOM 3481 C CA . LEU A 1 440 ? 2.385 10.719 12.977 1 95.19 440 LEU A CA 1
ATOM 3482 C C . LEU A 1 440 ? 2.645 11.188 11.547 1 95.19 440 LEU A C 1
ATOM 3484 O O . LEU A 1 440 ? 3.799 11.289 11.125 1 95.19 440 LEU A O 1
ATOM 3488 N N . GLY A 1 441 ? 1.611 11.438 10.867 1 93.81 441 GLY A N 1
ATOM 3489 C CA . GLY A 1 441 ? 1.712 11.82 9.469 1 93.81 441 GLY A CA 1
ATOM 3490 C C . GLY A 1 4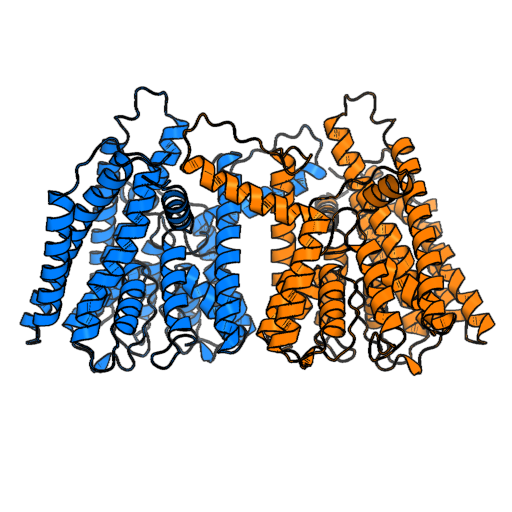41 ? 2.34 13.18 9.266 1 93.81 441 GLY A C 1
ATOM 3491 O O . GLY A 1 441 ? 3.17 13.367 8.375 1 93.81 441 GLY A O 1
ATOM 3492 N N . ARG A 1 442 ? 1.975 14.055 10.078 1 91.62 442 ARG A N 1
ATOM 3493 C CA . ARG A 1 442 ? 2.441 15.43 9.914 1 91.62 442 ARG A CA 1
ATOM 3494 C C . ARG A 1 442 ? 3.953 15.516 10.078 1 91.62 442 ARG A C 1
ATOM 3496 O O . ARG A 1 442 ? 4.617 16.297 9.391 1 91.62 442 ARG A O 1
ATOM 3503 N N . LEU A 1 443 ? 4.457 14.695 10.938 1 88.38 443 LEU A N 1
ATOM 3504 C CA . LEU A 1 443 ? 5.887 14.727 11.219 1 88.38 443 LEU A CA 1
ATOM 3505 C C . LEU A 1 443 ? 6.629 13.688 10.383 1 88.38 443 LEU A C 1
ATOM 3507 O O . LEU A 1 443 ? 7.773 13.344 10.688 1 88.38 443 LEU A O 1
ATOM 3511 N N . GLU A 1 444 ? 5.984 13.133 9.406 1 85.75 444 GLU A N 1
ATOM 3512 C CA . GLU A 1 444 ? 6.551 12.148 8.492 1 85.75 444 GLU A CA 1
ATOM 3513 C C . GLU A 1 444 ? 7.031 10.906 9.242 1 85.75 444 GLU A C 1
ATOM 3515 O O . GLU A 1 444 ? 8.047 10.312 8.883 1 85.75 444 GLU A O 1
ATOM 3520 N N . ILE A 1 445 ? 6.531 10.664 10.352 1 88.25 445 ILE A N 1
ATOM 3521 C CA . ILE A 1 445 ? 6.594 9.422 11.102 1 88.25 445 ILE A CA 1
ATOM 3522 C C . ILE A 1 445 ? 7.957 9.289 11.773 1 88.25 445 ILE A C 1
ATOM 3524 O O . ILE A 1 445 ? 8.047 8.906 12.945 1 88.25 445 ILE A O 1
ATOM 3528 N N . ILE A 1 446 ? 9.094 9.688 11.188 1 86.69 446 ILE A N 1
ATOM 3529 C CA . ILE A 1 446 ? 10.453 9.438 11.641 1 86.69 446 ILE A CA 1
ATOM 3530 C C . ILE A 1 446 ? 10.688 10.109 12.992 1 86.69 446 ILE A C 1
ATOM 3532 O O . ILE A 1 446 ? 11.18 9.484 13.93 1 86.69 446 ILE A O 1
ATOM 3536 N N . PRO A 1 447 ? 10.25 11.352 13.148 1 87 447 PRO A N 1
ATOM 3537 C CA . PRO A 1 447 ? 10.484 12.008 14.438 1 87 447 PRO A CA 1
ATOM 3538 C C . PRO A 1 447 ? 9.781 11.297 15.594 1 87 447 PRO A C 1
ATOM 3540 O O . PRO A 1 447 ? 10.312 11.242 16.703 1 87 447 PRO A O 1
ATOM 3543 N N . ILE A 1 448 ? 8.656 10.789 15.32 1 91.06 448 ILE A N 1
ATOM 3544 C CA . ILE A 1 448 ? 7.922 10.086 16.359 1 91.06 448 ILE A CA 1
ATOM 3545 C C . ILE A 1 448 ? 8.641 8.781 16.719 1 91.06 448 ILE A C 1
ATOM 3547 O O . ILE A 1 448 ? 8.719 8.398 17.875 1 91.06 448 ILE A O 1
ATOM 3551 N N . LEU A 1 449 ? 9.133 8.148 15.719 1 89.31 449 LEU A N 1
ATOM 3552 C CA . LEU A 1 449 ? 9.875 6.91 15.953 1 89.31 449 LEU A CA 1
ATOM 3553 C C . LEU A 1 449 ? 11.164 7.184 16.719 1 89.31 449 LEU A C 1
ATOM 3555 O O . LEU A 1 449 ? 11.57 6.387 17.562 1 89.31 449 LEU A O 1
ATOM 3559 N N . ILE A 1 450 ? 11.766 8.297 16.453 1 86.69 450 ILE A N 1
ATOM 3560 C CA . ILE A 1 450 ? 12.984 8.703 17.156 1 86.69 450 ILE A CA 1
ATOM 3561 C C . ILE A 1 450 ? 12.656 9 18.609 1 86.69 450 ILE A C 1
ATOM 3563 O O . ILE A 1 450 ? 13.438 8.664 19.5 1 86.69 450 ILE A O 1
ATOM 3567 N N . LEU A 1 451 ? 11.547 9.625 18.766 1 89.25 451 LEU A N 1
ATOM 3568 C CA . LEU A 1 451 ? 11.102 9.906 20.125 1 89.25 451 LEU A CA 1
ATOM 3569 C C . LEU A 1 451 ? 10.922 8.617 20.922 1 89.25 451 LEU A C 1
ATOM 3571 O O . LEU A 1 451 ? 11.391 8.508 22.062 1 89.25 451 LEU A O 1
ATOM 3575 N N . ILE A 1 452 ? 10.312 7.629 20.312 1 88.31 452 ILE A N 1
ATOM 3576 C CA . ILE A 1 452 ? 10.078 6.348 20.969 1 88.31 452 ILE A CA 1
ATOM 3577 C C . ILE A 1 452 ? 11.406 5.648 21.25 1 88.31 452 ILE A C 1
ATOM 3579 O O . ILE A 1 452 ? 11.617 5.109 22.328 1 88.31 452 ILE A O 1
ATOM 3583 N N . LEU A 1 453 ? 12.25 5.699 20.328 1 83.25 453 LEU A N 1
ATOM 3584 C CA . LEU A 1 453 ? 13.547 5.059 20.469 1 83.25 453 LEU A CA 1
ATOM 3585 C C . LEU A 1 453 ? 14.375 5.734 21.562 1 83.25 453 LEU A C 1
ATOM 3587 O O . LEU A 1 453 ? 15.055 5.059 22.328 1 83.25 453 LEU A O 1
ATOM 3591 N N . THR A 1 454 ? 14.359 7.023 21.562 1 82.69 454 THR A N 1
ATOM 3592 C CA . THR A 1 454 ? 15.117 7.793 22.531 1 82.69 454 THR A CA 1
ATOM 3593 C C . THR A 1 454 ? 14.641 7.492 23.953 1 82.69 454 THR A C 1
ATOM 3595 O O . THR A 1 454 ? 15.453 7.285 24.859 1 82.69 454 THR A O 1
ATOM 3598 N N . PHE A 1 455 ? 13.375 7.34 24.078 1 81.94 455 PHE A N 1
ATOM 3599 C CA . PHE A 1 455 ? 12.836 7.121 25.422 1 81.94 455 PHE A CA 1
ATOM 3600 C C . PHE A 1 455 ? 12.961 5.66 25.828 1 81.94 455 PHE A C 1
ATOM 3602 O O . PHE A 1 455 ? 12.961 5.336 27.016 1 81.94 455 PHE A O 1
ATOM 3609 N N . SER A 1 456 ? 13 4.754 24.859 1 78.44 456 SER A N 1
ATOM 3610 C CA . SER A 1 456 ? 13.211 3.348 25.188 1 78.44 456 SER A CA 1
ATOM 3611 C C . SER A 1 456 ? 14.641 3.102 25.656 1 78.44 456 SER A C 1
ATOM 3613 O O . SER A 1 456 ? 14.906 2.119 26.359 1 78.44 456 SER A O 1
ATOM 3615 N N . LYS A 1 457 ? 15.508 3.865 25.234 1 74.69 457 LYS A N 1
ATOM 3616 C CA . LYS A 1 457 ? 16.906 3.695 25.609 1 74.69 457 LYS A CA 1
ATOM 3617 C C . LYS A 1 457 ? 17.234 4.48 26.875 1 74.69 457 LYS A C 1
ATOM 3619 O O . LYS A 1 457 ? 18.391 4.566 27.281 1 74.69 457 LYS A O 1
ATOM 3624 N N . ILE A 1 458 ? 16.297 5.289 27.266 1 58.75 458 ILE A N 1
ATOM 3625 C CA . ILE A 1 458 ? 16.547 5.938 28.547 1 58.75 458 ILE A CA 1
ATOM 3626 C C . ILE A 1 458 ? 16.812 4.879 29.625 1 58.75 458 ILE A C 1
ATOM 3628 O O . ILE A 1 458 ? 15.961 4.023 29.875 1 58.75 458 ILE A O 1
ATOM 3632 N N . LYS A 1 459 ? 18.016 4.25 29.516 1 49.38 459 LYS A N 1
ATOM 3633 C CA . LYS A 1 459 ? 18.453 3.393 30.609 1 49.38 459 LYS A CA 1
ATOM 3634 C C . LYS A 1 459 ? 18.062 3.992 31.953 1 49.38 459 LYS A C 1
ATOM 3636 O O . LYS A 1 459 ? 17.969 5.215 32.094 1 49.38 459 LYS A O 1
ATOM 3641 N N . ARG A 1 460 ? 17.844 2.932 33 1 40.78 460 ARG A N 1
ATOM 3642 C CA . ARG A 1 460 ? 17.719 3.219 34.438 1 40.78 460 ARG A CA 1
ATOM 3643 C C . ARG A 1 460 ? 18.719 4.277 34.875 1 40.78 460 ARG A C 1
ATOM 3645 O O . ARG A 1 460 ? 19.906 3.994 35 1 40.78 460 ARG A O 1
ATOM 3652 N N . ILE A 1 461 ? 18.672 5.418 34.562 1 24.45 461 ILE A N 1
ATOM 3653 C CA . ILE A 1 461 ? 19.312 6.301 35.531 1 24.45 461 ILE A CA 1
ATOM 3654 C C . ILE A 1 461 ? 18.797 6.012 36.906 1 24.45 461 ILE A C 1
ATOM 3656 O O . ILE A 1 461 ? 17.578 5.98 37.156 1 24.45 461 ILE A O 1
ATOM 3660 N N . MET B 1 1 ? 19.781 -1.41 -28.859 1 65.56 1 MET B N 1
ATOM 3661 C CA . MET B 1 1 ? 18.828 -1.729 -29.922 1 65.56 1 MET B CA 1
ATOM 3662 C C . MET B 1 1 ? 18.609 -3.236 -30.031 1 65.56 1 MET B C 1
ATOM 3664 O O . MET B 1 1 ? 19.547 -4.016 -29.812 1 65.56 1 MET B O 1
ATOM 3668 N N . ILE B 1 2 ? 17.391 -3.629 -30.109 1 79.19 2 ILE B N 1
ATOM 3669 C CA . ILE B 1 2 ? 17.047 -5.039 -30.219 1 79.19 2 ILE B CA 1
ATOM 3670 C C . ILE B 1 2 ? 17.172 -5.484 -31.672 1 79.19 2 ILE B C 1
ATOM 3672 O O . ILE B 1 2 ? 16.594 -4.852 -32.562 1 79.19 2 ILE B O 1
ATOM 3676 N N . THR B 1 3 ? 18 -6.43 -31.969 1 82.62 3 THR B N 1
ATOM 3677 C CA . THR B 1 3 ? 18.312 -6.902 -33.312 1 82.62 3 THR B CA 1
ATOM 3678 C C . THR B 1 3 ? 17.469 -8.141 -33.656 1 82.62 3 THR B C 1
ATOM 3680 O O . THR B 1 3 ? 16.766 -8.68 -32.812 1 82.62 3 THR B O 1
ATOM 3683 N N . TYR B 1 4 ? 17.531 -8.445 -34.906 1 87.25 4 TYR B N 1
ATOM 3684 C CA . TYR B 1 4 ? 16.891 -9.648 -35.375 1 87.25 4 TYR B CA 1
ATOM 3685 C C . TYR B 1 4 ? 17.422 -10.891 -34.688 1 87.25 4 TYR B C 1
ATOM 3687 O O . TYR B 1 4 ? 16.672 -11.82 -34.375 1 87.25 4 TYR B O 1
ATOM 3695 N N . LYS B 1 5 ? 18.656 -10.875 -34.344 1 89.25 5 LYS B N 1
ATOM 3696 C CA . LYS B 1 5 ? 19.297 -12.008 -33.688 1 89.25 5 LYS B CA 1
ATOM 3697 C C . LYS B 1 5 ? 18.734 -12.203 -32.281 1 89.25 5 LYS B C 1
ATOM 3699 O O . LYS B 1 5 ? 18.578 -13.336 -31.812 1 89.25 5 LYS B O 1
ATOM 3704 N N . ASP B 1 6 ? 18.391 -11.062 -31.734 1 89.31 6 ASP B N 1
ATOM 3705 C CA . ASP B 1 6 ? 17.828 -11.141 -30.391 1 89.31 6 ASP B CA 1
ATOM 3706 C C . ASP B 1 6 ? 16.438 -11.758 -30.422 1 89.31 6 ASP B C 1
ATOM 3708 O O . ASP B 1 6 ? 16.125 -12.633 -29.609 1 89.31 6 ASP B O 1
ATOM 3712 N N . ILE B 1 7 ? 15.688 -11.391 -31.406 1 91.62 7 ILE B N 1
ATOM 3713 C CA . ILE B 1 7 ? 14.32 -11.891 -31.516 1 91.62 7 ILE B CA 1
ATOM 3714 C C . ILE B 1 7 ? 14.336 -13.359 -31.922 1 91.62 7 ILE B C 1
ATOM 3716 O O . ILE B 1 7 ? 13.547 -14.156 -31.422 1 91.62 7 ILE B O 1
ATOM 3720 N N . SER B 1 8 ? 15.234 -13.688 -32.781 1 94 8 SER B N 1
ATOM 3721 C CA . SER B 1 8 ? 15.367 -15.07 -33.219 1 94 8 SER B CA 1
ATOM 3722 C C . SER B 1 8 ? 15.742 -15.992 -32.062 1 94 8 SER B C 1
ATOM 3724 O O . SER B 1 8 ? 15.219 -17.094 -31.953 1 94 8 SER B O 1
ATOM 3726 N N . THR B 1 9 ? 16.594 -15.508 -31.25 1 91 9 THR B N 1
ATOM 3727 C CA . THR B 1 9 ? 17.016 -16.281 -30.094 1 91 9 THR B CA 1
ATOM 3728 C C . THR B 1 9 ? 15.852 -16.5 -29.141 1 91 9 THR B C 1
ATOM 3730 O O . THR B 1 9 ? 15.633 -17.625 -28.656 1 91 9 THR B O 1
ATOM 3733 N N . ILE B 1 10 ? 15.109 -15.508 -28.891 1 91.75 10 ILE B N 1
ATOM 3734 C CA . ILE B 1 10 ? 13.969 -15.562 -27.969 1 91.75 10 ILE B CA 1
ATOM 3735 C C . ILE B 1 10 ? 12.93 -16.531 -28.516 1 91.75 10 ILE B C 1
ATOM 3737 O O . ILE B 1 10 ? 12.445 -17.406 -27.781 1 91.75 10 ILE B O 1
ATOM 3741 N N . LEU B 1 11 ? 12.664 -16.469 -29.766 1 94.31 11 LEU B N 1
ATOM 3742 C CA . LEU B 1 11 ? 11.617 -17.297 -30.375 1 94.31 11 LEU B CA 1
ATOM 3743 C C . LEU B 1 11 ? 12.07 -18.75 -30.484 1 94.31 11 LEU B C 1
ATOM 3745 O O . LEU B 1 11 ? 11.25 -19.672 -30.375 1 94.31 11 LEU B O 1
ATOM 3749 N N . ASN B 1 12 ? 13.289 -18.953 -30.703 1 93.75 12 ASN B N 1
ATOM 3750 C CA . ASN B 1 12 ? 13.797 -20.328 -30.766 1 93.75 12 ASN B CA 1
ATOM 3751 C C . ASN B 1 12 ? 13.68 -21.031 -29.422 1 93.75 12 ASN B C 1
ATOM 3753 O O . ASN B 1 12 ? 13.258 -22.188 -29.359 1 93.75 12 ASN B O 1
ATOM 3757 N N . ILE B 1 13 ? 14.094 -20.344 -28.375 1 90.5 13 ILE B N 1
ATOM 3758 C CA . ILE B 1 13 ? 13.977 -20.922 -27.047 1 90.5 13 ILE B CA 1
ATOM 3759 C C . ILE B 1 13 ? 12.5 -21.172 -26.719 1 90.5 13 ILE B C 1
ATOM 3761 O O . ILE B 1 13 ? 12.148 -22.188 -26.109 1 90.5 13 ILE B O 1
ATOM 3765 N N . LEU B 1 14 ? 11.656 -20.297 -27.125 1 93.31 14 LEU B N 1
ATOM 3766 C CA . LEU B 1 14 ? 10.219 -20.469 -26.938 1 93.31 14 LEU B CA 1
ATOM 3767 C C . LEU B 1 14 ? 9.711 -21.703 -27.656 1 93.31 14 LEU B C 1
ATOM 3769 O O . LEU B 1 14 ? 8.812 -22.391 -27.172 1 93.31 14 LEU B O 1
ATOM 3773 N N . GLY B 1 15 ? 10.266 -21.938 -28.828 1 93.69 15 GLY B N 1
ATOM 3774 C CA . GLY B 1 15 ? 9.906 -23.141 -29.562 1 93.69 15 GLY B CA 1
ATOM 3775 C C . GLY B 1 15 ? 10.242 -24.422 -28.828 1 93.69 15 GLY B C 1
ATOM 3776 O O . GLY B 1 15 ? 9.477 -25.391 -28.859 1 93.69 15 GLY B O 1
ATOM 3777 N N . ARG B 1 16 ? 11.297 -24.453 -28.156 1 91.5 16 ARG B N 1
ATOM 3778 C CA . ARG B 1 16 ? 11.688 -25.609 -27.375 1 91.5 16 ARG B CA 1
ATOM 3779 C C . ARG B 1 16 ? 10.75 -25.812 -26.188 1 91.5 16 ARG B C 1
ATOM 3781 O O . ARG B 1 16 ? 10.422 -26.938 -25.844 1 91.5 16 ARG B O 1
ATOM 3788 N N . ILE B 1 17 ? 10.43 -24.703 -25.609 1 92.06 17 ILE B N 1
ATOM 3789 C CA . ILE B 1 17 ? 9.5 -24.781 -24.484 1 92.06 17 ILE B CA 1
ATOM 3790 C C . ILE B 1 17 ? 8.141 -25.266 -24.969 1 92.06 17 ILE B C 1
ATOM 3792 O O . ILE B 1 17 ? 7.477 -26.047 -24.297 1 92.06 17 ILE B O 1
ATOM 3796 N N . SER B 1 18 ? 7.762 -24.828 -26.125 1 95.06 18 SER B N 1
ATOM 3797 C CA . SER B 1 18 ? 6.5 -25.266 -26.719 1 95.06 18 SER B CA 1
ATOM 3798 C C . SER B 1 18 ? 6.496 -26.781 -26.953 1 95.06 18 SER B C 1
ATOM 3800 O O . SER B 1 18 ? 5.457 -27.422 -26.828 1 95.06 18 SER B O 1
ATOM 3802 N N . LEU B 1 19 ? 7.605 -27.297 -27.312 1 94.75 19 LEU B N 1
ATOM 3803 C CA . LEU B 1 19 ? 7.719 -28.75 -27.484 1 94.75 19 LEU B CA 1
ATOM 3804 C C . LEU B 1 19 ? 7.492 -29.469 -26.156 1 94.75 19 LEU B C 1
ATOM 3806 O O . LEU B 1 19 ? 6.84 -30.516 -26.125 1 94.75 19 LEU B O 1
ATOM 3810 N N . ILE B 1 20 ? 8.039 -28.922 -25.109 1 92.69 20 ILE B N 1
ATOM 3811 C CA . ILE B 1 20 ? 7.859 -29.516 -23.797 1 92.69 20 ILE B CA 1
ATOM 3812 C C . ILE B 1 20 ? 6.383 -29.469 -23.406 1 92.69 20 ILE B C 1
ATOM 3814 O O . ILE B 1 20 ? 5.844 -30.438 -22.859 1 92.69 20 ILE B O 1
ATOM 3818 N N . ILE B 1 21 ? 5.727 -28.344 -23.641 1 95.31 21 ILE B N 1
ATOM 3819 C CA . ILE B 1 21 ? 4.305 -28.203 -23.359 1 95.31 21 ILE B CA 1
ATOM 3820 C C . ILE B 1 21 ? 3.514 -29.25 -24.141 1 95.31 21 ILE B C 1
ATOM 3822 O O . ILE B 1 21 ? 2.553 -29.828 -23.625 1 95.31 21 ILE B O 1
ATOM 3826 N N . SER B 1 22 ? 3.936 -29.484 -25.391 1 96.56 22 SER B N 1
ATOM 3827 C CA . SER B 1 22 ? 3.287 -30.5 -26.219 1 96.56 22 SER B CA 1
ATOM 3828 C C . SER B 1 22 ? 3.387 -31.875 -25.594 1 96.56 22 SER B C 1
ATOM 3830 O O . SER B 1 22 ? 2.4 -32.625 -25.547 1 96.56 22 SER B O 1
ATOM 3832 N N . LEU B 1 23 ? 4.484 -32.188 -25.078 1 95.88 23 LEU B N 1
ATOM 3833 C CA . LEU B 1 23 ? 4.699 -33.5 -24.469 1 95.88 23 LEU B CA 1
ATOM 3834 C C . LEU B 1 23 ? 3.916 -33.625 -23.156 1 95.88 23 LEU B C 1
ATOM 3836 O O . LEU B 1 23 ? 3.361 -34.688 -22.875 1 95.88 23 LEU B O 1
ATOM 3840 N N . ILE B 1 24 ? 3.873 -32.594 -22.406 1 95.81 24 ILE B N 1
ATOM 3841 C CA . ILE B 1 24 ? 3.152 -32.594 -21.141 1 95.81 24 ILE B CA 1
ATOM 3842 C C . ILE B 1 24 ? 1.657 -32.75 -21.391 1 95.81 24 ILE B C 1
ATOM 3844 O O . ILE B 1 24 ? 0.965 -33.406 -20.625 1 95.81 24 ILE B O 1
ATOM 3848 N N . SER B 1 25 ? 1.165 -32.188 -22.484 1 97 25 SER B N 1
ATOM 3849 C CA . SER B 1 25 ? -0.256 -32.25 -22.812 1 97 25 SER B CA 1
ATOM 3850 C C . SER B 1 25 ? -0.682 -33.656 -23.172 1 97 25 SER B C 1
ATOM 3852 O O . SER B 1 25 ? -1.875 -33.969 -23.219 1 97 25 SER B O 1
ATOM 3854 N N . LEU B 1 26 ? 0.285 -34.594 -23.359 1 97 26 LEU B N 1
ATOM 3855 C CA . LEU B 1 26 ? -0.024 -35.969 -23.703 1 97 26 LEU B CA 1
ATOM 3856 C C . LEU B 1 26 ? -0.276 -36.812 -22.453 1 97 26 LEU B C 1
ATOM 3858 O O . LEU B 1 26 ? -0.896 -37.875 -22.531 1 97 26 LEU B O 1
ATOM 3862 N N . ILE B 1 27 ? 0.118 -36.344 -21.344 1 97.25 27 ILE B N 1
ATOM 3863 C CA . ILE B 1 27 ? 0.089 -37.125 -20.125 1 97.25 27 ILE B CA 1
ATOM 3864 C C . ILE B 1 27 ? -1.357 -37.375 -19.703 1 97.25 27 ILE B C 1
ATOM 3866 O O . ILE B 1 27 ? -1.73 -38.5 -19.359 1 97.25 27 ILE B O 1
ATOM 3870 N N . PRO B 1 28 ? -2.227 -36.406 -19.734 1 97.94 28 PRO B N 1
ATOM 3871 C CA . PRO B 1 28 ? -3.604 -36.656 -19.281 1 97.94 28 PRO B CA 1
ATOM 3872 C C . PRO B 1 28 ? -4.359 -37.625 -20.172 1 97.94 28 PRO B C 1
ATOM 3874 O O . PRO B 1 28 ? -5.43 -38.125 -19.797 1 97.94 28 PRO B O 1
ATOM 3877 N N . ILE B 1 29 ? -3.879 -37.938 -21.406 1 97.56 29 ILE B N 1
ATOM 3878 C CA . ILE B 1 29 ? -4.508 -38.906 -22.312 1 97.56 29 ILE B CA 1
ATOM 3879 C C . ILE B 1 29 ? -4.582 -40.281 -21.641 1 97.56 29 ILE B C 1
ATOM 3881 O O . ILE B 1 29 ? -5.582 -41 -21.781 1 97.56 29 ILE B O 1
ATOM 3885 N N . PHE B 1 30 ? -3.516 -40.562 -20.891 1 97.25 30 PHE B N 1
ATOM 3886 C CA . PHE B 1 30 ? -3.498 -41.844 -20.172 1 97.25 30 PHE B CA 1
ATOM 3887 C C . PHE B 1 30 ? -4.59 -41.875 -19.109 1 97.25 30 PHE B C 1
ATOM 3889 O O . PHE B 1 30 ? -5.211 -42.938 -18.891 1 97.25 30 PHE B O 1
ATOM 3896 N N . VAL B 1 31 ? -4.781 -40.781 -18.422 1 97.38 31 VAL B N 1
ATOM 3897 C CA . VAL B 1 31 ? -5.824 -40.688 -17.406 1 97.38 31 VAL B CA 1
ATOM 3898 C C . VAL B 1 31 ? -7.199 -40.75 -18.062 1 97.38 31 VAL B C 1
ATOM 3900 O O . VAL B 1 31 ? -8.109 -41.406 -17.547 1 97.38 31 VAL B O 1
ATOM 3903 N N . ALA B 1 32 ? -7.348 -40.125 -19.203 1 97.56 32 ALA B N 1
ATOM 3904 C CA . ALA B 1 32 ? -8.602 -40.188 -19.938 1 97.56 32 ALA B CA 1
ATOM 3905 C C . ALA B 1 32 ? -8.945 -41.625 -20.344 1 97.56 32 ALA B C 1
ATOM 3907 O O . ALA B 1 32 ? -10.102 -42.031 -20.234 1 97.56 32 ALA B O 1
ATOM 3908 N N . PHE B 1 33 ? -7.965 -42.375 -20.781 1 97.06 33 PHE B N 1
ATOM 3909 C CA . PHE B 1 33 ? -8.172 -43.781 -21.172 1 97.06 33 PHE B CA 1
ATOM 3910 C C . PHE B 1 33 ? -8.555 -44.625 -19.969 1 97.06 33 PHE B C 1
ATOM 3912 O O . PHE B 1 33 ? -9.445 -45.469 -20.047 1 97.06 33 PHE B O 1
ATOM 3919 N N . TYR B 1 34 ? -7.824 -44.375 -18.891 1 96.31 34 TYR B N 1
ATOM 3920 C CA . TYR B 1 34 ? -8.078 -45.125 -17.672 1 96.31 34 TYR B CA 1
ATOM 3921 C C . TYR B 1 34 ? -9.508 -44.938 -17.188 1 96.31 34 TYR B C 1
ATOM 3923 O O . TYR B 1 34 ? -10.164 -45.875 -16.75 1 96.31 34 TYR B O 1
ATOM 3931 N N . PHE B 1 35 ? -10.016 -43.781 -17.234 1 96.69 35 PHE B N 1
ATOM 3932 C CA . PHE B 1 35 ? -11.352 -43.5 -16.734 1 96.69 35 PHE B CA 1
ATOM 3933 C C . PHE B 1 35 ? -12.367 -43.531 -17.875 1 96.69 35 PHE B C 1
ATOM 3935 O O . PHE B 1 35 ? -13.516 -43.125 -17.688 1 96.69 35 PHE B O 1
ATOM 3942 N N . LYS B 1 36 ? -12.039 -43.906 -19.109 1 96.94 36 LYS B N 1
ATOM 3943 C CA . LYS B 1 36 ? -12.898 -44.031 -20.281 1 96.94 36 LYS B CA 1
ATOM 3944 C C . LYS B 1 36 ? -13.531 -42.688 -20.672 1 96.94 36 LYS B C 1
ATOM 3946 O O . LYS B 1 36 ? -14.742 -42.625 -20.875 1 96.94 36 LYS B O 1
ATOM 3951 N N . GLU B 1 37 ? -12.695 -41.719 -20.656 1 97.19 37 GLU B N 1
ATOM 3952 C CA . GLU B 1 37 ? -13.102 -40.375 -21.047 1 97.19 37 GLU B CA 1
ATOM 3953 C C . GLU B 1 37 ? -12.531 -40 -22.422 1 97.19 37 GLU B C 1
ATOM 3955 O O . GLU B 1 37 ? -11.727 -40.75 -22.984 1 97.19 37 GLU B O 1
ATOM 3960 N N . ASN B 1 38 ? -12.992 -38.875 -23 1 95.88 38 ASN B N 1
ATOM 3961 C CA . ASN B 1 38 ? -12.57 -38.438 -24.328 1 95.88 38 ASN B CA 1
ATOM 3962 C C . ASN B 1 38 ? -11.172 -37.844 -24.297 1 95.88 38 ASN B C 1
ATOM 3964 O O . ASN B 1 38 ? -10.938 -36.812 -23.656 1 95.88 38 ASN B O 1
ATOM 3968 N N . PRO B 1 39 ? -10.203 -38.438 -24.953 1 96.62 39 PRO B N 1
ATOM 3969 C CA . PRO B 1 39 ? -8.828 -37.938 -24.938 1 96.62 39 PRO B CA 1
ATOM 3970 C C . PRO B 1 39 ? -8.586 -36.844 -26 1 96.62 39 PRO B C 1
ATOM 3972 O O . PRO B 1 39 ? -7.52 -36.219 -26.016 1 96.62 39 PRO B O 1
ATOM 3975 N N . PHE B 1 40 ? -9.508 -36.5 -26.859 1 96.88 40 PHE B N 1
ATOM 3976 C CA . PHE B 1 40 ? -9.344 -35.688 -28.047 1 96.88 40 PHE B CA 1
ATOM 3977 C C . PHE B 1 40 ? -8.898 -34.281 -27.672 1 96.88 40 PHE B C 1
ATOM 3979 O O . PHE B 1 40 ? -8.055 -33.688 -28.344 1 96.88 40 PHE B O 1
ATOM 3986 N N . PRO B 1 41 ? -9.492 -33.719 -26.609 1 97.75 41 PRO B N 1
ATOM 3987 C CA . PRO B 1 41 ? -9.07 -32.344 -26.25 1 97.75 41 PRO B CA 1
ATOM 3988 C C . PRO B 1 41 ? -7.57 -32.25 -25.984 1 97.75 41 PRO B C 1
ATOM 3990 O O . PRO B 1 41 ? -6.938 -31.266 -26.344 1 97.75 41 PRO B O 1
ATOM 3993 N N . PHE B 1 42 ? -6.961 -33.188 -25.422 1 98.19 42 PHE B N 1
ATOM 3994 C CA . PHE B 1 42 ? -5.543 -33.188 -25.078 1 98.19 42 PHE B CA 1
ATOM 3995 C C . PHE B 1 42 ? -4.688 -33.438 -26.328 1 98.19 42 PHE B C 1
ATOM 3997 O O . PHE B 1 42 ? -3.592 -32.875 -26.453 1 98.19 42 PHE B O 1
ATOM 4004 N N . ILE B 1 43 ? -5.168 -34.219 -27.25 1 97.81 43 ILE B N 1
ATOM 4005 C CA . ILE B 1 43 ? -4.461 -34.5 -28.5 1 97.81 43 ILE B CA 1
ATOM 4006 C C . ILE B 1 43 ? -4.383 -33.219 -29.328 1 97.81 43 ILE B C 1
ATOM 4008 O O . ILE B 1 43 ? -3.326 -32.906 -29.875 1 97.81 43 ILE B O 1
ATOM 4012 N N . ILE B 1 44 ? -5.453 -32.5 -29.359 1 97.88 44 ILE B N 1
ATOM 4013 C CA . ILE B 1 44 ? -5.492 -31.266 -30.125 1 97.88 44 ILE B CA 1
ATOM 4014 C C . ILE B 1 44 ? -4.516 -30.266 -29.516 1 97.88 44 ILE B C 1
ATOM 4016 O O . ILE B 1 44 ? -3.779 -29.594 -30.25 1 97.88 44 ILE B O 1
ATOM 4020 N N . SER B 1 45 ? -4.609 -30.109 -28.188 1 97.94 45 SER B N 1
ATOM 4021 C CA . SER B 1 45 ? -3.689 -29.203 -27.516 1 97.94 45 SER B CA 1
ATOM 4022 C C . SER B 1 45 ? -2.238 -29.578 -27.781 1 97.94 45 SER B C 1
ATOM 4024 O O . SER B 1 45 ? -1.406 -28.703 -28.047 1 97.94 45 SER B O 1
ATOM 4026 N N . SER B 1 46 ? -1.902 -30.828 -27.75 1 98 46 SER B N 1
ATOM 4027 C CA . SER B 1 46 ? -0.547 -31.312 -28 1 98 46 SER B CA 1
ATOM 4028 C C . SER B 1 46 ? -0.119 -31.047 -29.438 1 98 46 SER B C 1
ATOM 4030 O O . SER B 1 46 ? 1.001 -30.594 -29.688 1 98 46 SER B O 1
ATOM 4032 N N . LEU B 1 47 ? -0.968 -31.312 -30.359 1 98 47 LEU B N 1
ATOM 4033 C CA . LEU B 1 47 ? -0.657 -31.125 -31.766 1 98 47 LEU B CA 1
ATOM 4034 C C . LEU B 1 47 ? -0.43 -29.656 -32.094 1 98 47 LEU B C 1
ATOM 4036 O O . LEU B 1 47 ? 0.478 -29.312 -32.844 1 98 47 LEU B O 1
ATOM 4040 N N . LEU B 1 48 ? -1.292 -28.859 -31.578 1 97.81 48 LEU B N 1
ATOM 4041 C CA . LEU B 1 48 ? -1.146 -27.422 -31.828 1 97.81 48 LEU B CA 1
ATOM 4042 C C . LEU B 1 48 ? 0.167 -26.906 -31.25 1 97.81 48 LEU B C 1
ATOM 4044 O O . LEU B 1 48 ? 0.848 -26.094 -31.875 1 97.81 48 LEU B O 1
ATOM 4048 N N . SER B 1 49 ? 0.457 -27.281 -30.016 1 97.62 49 SER B N 1
ATOM 4049 C CA . SER B 1 49 ? 1.716 -26.859 -29.406 1 97.62 49 SER B CA 1
ATOM 4050 C C . SER B 1 49 ? 2.91 -27.391 -30.188 1 97.62 49 SER B C 1
ATOM 4052 O O . SER B 1 49 ? 3.924 -26.688 -30.328 1 97.62 49 SER B O 1
ATOM 4054 N N . PHE B 1 50 ? 2.77 -28.547 -30.672 1 97.56 50 PHE B N 1
ATOM 4055 C CA . PHE B 1 50 ? 3.826 -29.156 -31.484 1 97.56 50 PHE B CA 1
ATOM 4056 C C . PHE B 1 50 ? 4.023 -28.359 -32.781 1 97.56 50 PHE B C 1
ATOM 4058 O O . PHE B 1 50 ? 5.156 -28.125 -33.188 1 97.56 50 PHE B O 1
ATOM 4065 N N . LEU B 1 51 ? 2.965 -28.016 -33.438 1 98.19 51 LEU B N 1
ATOM 4066 C CA . LEU B 1 51 ? 3.037 -27.25 -34.656 1 98.19 51 LEU B CA 1
ATOM 4067 C C . LEU B 1 51 ? 3.703 -25.906 -34.438 1 98.19 51 LEU B C 1
ATOM 4069 O O . LEU B 1 51 ? 4.512 -25.453 -35.25 1 98.19 51 LEU B O 1
ATOM 4073 N N . ILE B 1 52 ? 3.342 -25.25 -33.375 1 97.56 52 ILE B N 1
ATOM 4074 C CA . ILE B 1 52 ? 3.963 -23.984 -33.031 1 97.56 52 ILE B CA 1
ATOM 4075 C C . ILE B 1 52 ? 5.465 -24.172 -32.812 1 97.56 52 ILE B C 1
ATOM 4077 O O . ILE B 1 52 ? 6.273 -23.375 -33.281 1 97.56 52 ILE B O 1
ATOM 4081 N N . SER B 1 53 ? 5.797 -25.203 -32.062 1 96.44 53 SER B N 1
ATOM 4082 C CA . SER B 1 53 ? 7.203 -25.531 -31.828 1 96.44 53 SER B CA 1
ATOM 4083 C C . SER B 1 53 ? 7.957 -25.734 -33.125 1 96.44 53 SER B C 1
ATOM 4085 O O . SER B 1 53 ? 9.047 -25.188 -33.312 1 96.44 53 SER B O 1
ATOM 4087 N N . LEU B 1 54 ? 7.367 -26.484 -34.031 1 96.88 54 LEU B N 1
ATOM 4088 C CA . LEU B 1 54 ? 8 -26.781 -35.312 1 96.88 54 LEU B CA 1
ATOM 4089 C C . LEU B 1 54 ? 8.234 -25.516 -36.125 1 96.88 54 LEU B C 1
ATOM 4091 O O . LEU B 1 54 ? 9.297 -25.328 -36.719 1 96.88 54 LEU B O 1
ATOM 4095 N N . ILE B 1 55 ? 7.266 -24.688 -36.188 1 97.56 55 ILE B N 1
ATOM 4096 C CA . ILE B 1 55 ? 7.359 -23.453 -36.969 1 97.56 55 ILE B CA 1
ATOM 4097 C C . ILE B 1 55 ? 8.453 -22.562 -36.375 1 97.56 55 ILE B C 1
ATOM 4099 O O . ILE B 1 55 ? 9.281 -22.016 -37.094 1 97.56 55 ILE B O 1
ATOM 4103 N N . LEU B 1 56 ? 8.484 -22.406 -35.031 1 96.38 56 LEU B N 1
ATOM 4104 C CA . LEU B 1 56 ? 9.453 -21.516 -34.406 1 96.38 56 LEU B CA 1
ATOM 4105 C C . LEU B 1 56 ? 10.867 -22.078 -34.531 1 96.38 56 LEU B C 1
ATOM 4107 O O . LEU B 1 56 ? 11.812 -21.312 -34.75 1 96.38 56 LEU B O 1
ATOM 4111 N N . LEU B 1 57 ? 11.008 -23.375 -34.438 1 94.38 57 LEU B N 1
ATOM 4112 C CA . LEU B 1 57 ? 12.328 -23.984 -34.469 1 94.38 57 LEU B CA 1
ATOM 4113 C C . LEU B 1 57 ? 12.883 -23.984 -35.906 1 94.38 57 LEU B C 1
ATOM 4115 O O . LEU B 1 57 ? 14.094 -23.875 -36.094 1 94.38 57 LEU B O 1
ATOM 4119 N N . LYS B 1 58 ? 12.023 -24.062 -36.875 1 95.94 58 LYS B N 1
ATOM 4120 C CA . LYS B 1 58 ? 12.461 -24.094 -38.25 1 95.94 58 LYS B CA 1
ATOM 4121 C C . LYS B 1 58 ? 12.797 -22.688 -38.75 1 95.94 58 LYS B C 1
ATOM 4123 O O . LYS B 1 58 ? 13.641 -22.531 -39.656 1 95.94 58 LYS B O 1
ATOM 4128 N N . THR B 1 59 ? 12.188 -21.672 -38.25 1 95.69 59 THR B N 1
ATOM 4129 C CA . THR B 1 59 ? 12.312 -20.328 -38.812 1 95.69 59 THR B CA 1
ATOM 4130 C C . THR B 1 59 ? 13.328 -19.516 -38.031 1 95.69 59 THR B C 1
ATOM 4132 O O . THR B 1 59 ? 13.727 -18.422 -38.469 1 95.69 59 THR B O 1
ATOM 4135 N N . THR B 1 60 ? 13.711 -20.016 -36.875 1 93.69 60 THR B N 1
ATOM 4136 C CA . THR B 1 60 ? 14.594 -19.203 -36.031 1 93.69 60 THR B CA 1
ATOM 4137 C C . THR B 1 60 ? 15.828 -19.984 -35.594 1 93.69 60 THR B C 1
ATOM 4139 O O . THR B 1 60 ? 15.844 -21.219 -35.719 1 93.69 60 THR B O 1
ATOM 4142 N N . LYS B 1 61 ? 16.938 -19.25 -35.188 1 93.19 61 LYS B N 1
ATOM 4143 C CA . LYS B 1 61 ? 18.188 -19.844 -34.688 1 93.19 61 LYS B CA 1
ATOM 4144 C C . LYS B 1 61 ? 18.609 -19.203 -33.344 1 93.19 61 LYS B C 1
ATOM 4146 O O . LYS B 1 61 ? 18.156 -18.094 -33.031 1 93.19 61 LYS B O 1
ATOM 4151 N N . ILE B 1 62 ? 19.391 -19.953 -32.625 1 90.25 62 ILE B N 1
ATOM 4152 C CA . ILE B 1 62 ? 19.859 -19.453 -31.328 1 90.25 62 ILE B CA 1
ATOM 4153 C C . ILE B 1 62 ? 21.234 -18.797 -31.5 1 90.25 62 ILE B C 1
ATOM 4155 O O . ILE B 1 62 ? 22.125 -19.375 -32.125 1 90.25 62 ILE B O 1
ATOM 4159 N N . TYR B 1 63 ? 21.344 -17.609 -31.016 1 89.75 63 TYR B N 1
ATOM 4160 C CA . TYR B 1 63 ? 22.625 -16.891 -30.969 1 89.75 63 TYR B CA 1
ATOM 4161 C C . TYR B 1 63 ? 23.094 -16.719 -29.531 1 89.75 63 TYR B C 1
ATOM 4163 O O . TYR B 1 63 ? 22.938 -17.625 -28.703 1 89.75 63 TYR B O 1
ATOM 4171 N N . LYS B 1 64 ? 23.766 -15.57 -29.219 1 83.81 64 LYS B N 1
ATOM 4172 C CA . LYS B 1 64 ? 24.234 -15.344 -27.844 1 83.81 64 LYS B CA 1
ATOM 4173 C C . LYS B 1 64 ? 23.078 -15 -26.922 1 83.81 64 LYS B C 1
ATOM 4175 O O . LYS B 1 64 ? 22.328 -14.062 -27.188 1 83.81 64 LYS B O 1
ATOM 4180 N N . VAL B 1 65 ? 22.953 -15.859 -25.953 1 82.69 65 VAL B N 1
ATOM 4181 C CA . VAL B 1 65 ? 21.844 -15.695 -25.031 1 82.69 65 VAL B CA 1
ATOM 4182 C C . VAL B 1 65 ? 22.203 -14.656 -23.969 1 82.69 65 VAL B C 1
ATOM 4184 O O . VAL B 1 65 ? 23.25 -14.75 -23.328 1 82.69 65 VAL B O 1
ATOM 4187 N N . LYS B 1 66 ? 21.406 -13.648 -23.844 1 81 66 LYS B N 1
ATOM 4188 C CA . LYS B 1 66 ? 21.547 -12.609 -22.828 1 81 66 LYS B CA 1
ATOM 4189 C C . LYS B 1 66 ? 20.484 -12.734 -21.75 1 81 66 LYS B C 1
ATOM 4191 O O . LYS B 1 66 ? 19.516 -13.477 -21.922 1 81 66 LYS B O 1
ATOM 4196 N N . LEU B 1 67 ? 20.688 -12.07 -20.703 1 77.94 67 LEU B N 1
ATOM 4197 C CA . LEU B 1 67 ? 19.781 -12.164 -19.562 1 77.94 67 LEU B CA 1
ATOM 4198 C C . LEU B 1 67 ? 18.375 -11.688 -19.938 1 77.94 67 LEU B C 1
ATOM 4200 O O . LEU B 1 67 ? 17.391 -12.305 -19.547 1 77.94 67 LEU B O 1
ATOM 4204 N N . TYR B 1 68 ? 18.375 -10.625 -20.641 1 82.25 68 TYR B N 1
ATOM 4205 C CA . TYR B 1 68 ? 17.062 -10.086 -20.938 1 82.25 68 TYR B CA 1
ATOM 4206 C C . TYR B 1 68 ? 16.297 -11 -21.906 1 82.25 68 TYR B C 1
ATOM 4208 O O . TYR B 1 68 ? 15.07 -11 -21.922 1 82.25 68 TYR B O 1
ATOM 4216 N N . HIS B 1 69 ? 17 -11.859 -22.672 1 84.88 69 HIS B N 1
ATOM 4217 C CA . HIS B 1 69 ? 16.359 -12.875 -23.484 1 84.88 69 HIS B CA 1
ATOM 4218 C C . HIS B 1 69 ? 15.602 -13.883 -22.625 1 84.88 69 HIS B C 1
ATOM 4220 O O . HIS B 1 69 ? 14.461 -14.234 -22.922 1 84.88 69 HIS B O 1
ATOM 4226 N N . CYS B 1 70 ? 16.266 -14.25 -21.531 1 83.38 70 CYS B N 1
ATOM 4227 C CA . CYS B 1 70 ? 15.672 -15.234 -20.625 1 83.38 70 CYS B CA 1
ATOM 4228 C C . CYS B 1 70 ? 14.422 -14.672 -19.953 1 83.38 70 CYS B C 1
ATOM 4230 O O . CYS B 1 70 ? 13.445 -15.398 -19.766 1 83.38 70 CYS B O 1
ATOM 4232 N N . MET B 1 71 ? 14.477 -13.453 -19.672 1 86.38 71 MET B N 1
ATOM 4233 C CA . MET B 1 71 ? 13.328 -12.82 -19.047 1 86.38 71 MET B CA 1
ATOM 4234 C C . MET B 1 71 ? 12.164 -12.703 -20.016 1 86.38 71 MET B C 1
ATOM 4236 O O . MET B 1 71 ? 11.008 -12.945 -19.656 1 86.38 71 MET B O 1
ATOM 4240 N N . CYS B 1 72 ? 12.453 -12.406 -21.172 1 89.5 72 CYS B N 1
ATOM 4241 C CA . CYS B 1 72 ? 11.414 -12.32 -22.203 1 89.5 72 CYS B CA 1
ATOM 4242 C C . CYS B 1 72 ? 10.805 -13.688 -22.469 1 89.5 72 CYS B C 1
ATOM 4244 O O . CYS B 1 72 ? 9.578 -13.812 -22.578 1 89.5 72 CYS B O 1
ATOM 4246 N N . VAL B 1 73 ? 11.648 -14.664 -22.531 1 89.75 73 VAL B N 1
ATOM 4247 C CA . VAL B 1 73 ? 11.188 -16.031 -22.812 1 89.75 73 VAL B CA 1
ATOM 4248 C C . VAL B 1 73 ? 10.289 -16.5 -21.672 1 89.75 73 VAL B C 1
ATOM 4250 O O . VAL B 1 73 ? 9.273 -17.172 -21.922 1 89.75 73 VAL B O 1
ATOM 4253 N N . SER B 1 74 ? 10.719 -16.188 -20.469 1 89.38 74 SER B N 1
ATOM 4254 C CA . SER B 1 74 ? 9.906 -16.578 -19.328 1 89.38 74 SER B CA 1
ATOM 4255 C C . SER B 1 74 ? 8.5 -15.992 -19.406 1 89.38 74 SER B C 1
ATOM 4257 O O . SER B 1 74 ? 7.512 -16.703 -19.203 1 89.38 74 SER B O 1
ATOM 4259 N N . SER B 1 75 ? 8.414 -14.766 -19.734 1 92.5 75 SER B N 1
ATOM 4260 C CA . SER B 1 75 ? 7.125 -14.094 -19.875 1 92.5 75 SER B CA 1
ATOM 4261 C C . SER B 1 75 ? 6.301 -14.695 -21 1 92.5 75 SER B C 1
ATOM 4263 O O . SER B 1 75 ? 5.125 -15.023 -20.828 1 92.5 75 SER B O 1
ATOM 4265 N N . LEU B 1 76 ? 6.906 -14.898 -22.062 1 93.94 76 LEU B N 1
ATOM 4266 C CA . LEU B 1 76 ? 6.211 -15.422 -23.234 1 93.94 76 LEU B CA 1
ATOM 4267 C C . LEU B 1 76 ? 5.812 -16.875 -23.031 1 93.94 76 LEU B C 1
ATOM 4269 O O . LEU B 1 76 ? 4.77 -17.312 -23.531 1 93.94 76 LEU B O 1
ATOM 4273 N N . SER B 1 77 ? 6.637 -17.578 -22.359 1 93.25 77 SER B N 1
ATOM 4274 C CA . SER B 1 77 ? 6.344 -18.984 -22.125 1 93.25 77 SER B CA 1
ATOM 4275 C C . SER B 1 77 ? 5.078 -19.156 -21.281 1 93.25 77 SER B C 1
ATOM 4277 O O . SER B 1 77 ? 4.262 -20.031 -21.562 1 93.25 77 SER B O 1
ATOM 4279 N N . TRP B 1 78 ? 4.906 -18.359 -20.234 1 94.81 78 TRP B N 1
ATOM 4280 C CA . TRP B 1 78 ? 3.707 -18.453 -19.406 1 94.81 78 TRP B CA 1
ATOM 4281 C C . TRP B 1 78 ? 2.469 -18.047 -20.203 1 94.81 78 TRP B C 1
ATOM 4283 O O . TRP B 1 78 ? 1.397 -18.625 -20.031 1 94.81 78 TRP B O 1
ATOM 4293 N N . ILE B 1 79 ? 2.65 -17.062 -21.016 1 96.12 79 ILE B N 1
ATOM 4294 C CA . ILE B 1 79 ? 1.538 -16.641 -21.859 1 96.12 79 ILE B CA 1
ATOM 4295 C C . ILE B 1 79 ? 1.166 -17.75 -22.828 1 96.12 79 ILE B C 1
ATOM 4297 O O . ILE B 1 79 ? -0.006 -18.109 -22.953 1 96.12 79 ILE B O 1
ATOM 4301 N N . LEU B 1 80 ? 2.15 -18.344 -23.453 1 95.69 80 LEU B N 1
ATOM 4302 C CA . LEU B 1 80 ? 1.921 -19.406 -24.422 1 95.69 80 LEU B CA 1
ATOM 4303 C C . LEU B 1 80 ? 1.318 -20.641 -23.734 1 95.69 80 LEU B C 1
ATOM 4305 O O . LEU B 1 80 ? 0.381 -21.25 -24.266 1 95.69 80 LEU B O 1
ATOM 4309 N N . ALA B 1 81 ? 1.889 -20.984 -22.656 1 96.25 81 ALA B N 1
ATOM 4310 C CA . ALA B 1 81 ? 1.384 -22.125 -21.922 1 96.25 81 ALA B CA 1
ATOM 4311 C C . ALA B 1 81 ? -0.079 -21.938 -21.531 1 96.25 81 ALA B C 1
ATOM 4313 O O . ALA B 1 81 ? -0.877 -22.875 -21.594 1 96.25 81 ALA B O 1
ATOM 4314 N N . SER B 1 82 ? -0.391 -20.719 -21.125 1 97.88 82 SER B N 1
ATOM 4315 C CA . SER B 1 82 ? -1.766 -20.422 -20.75 1 97.88 82 SER B CA 1
ATOM 4316 C C . SER B 1 82 ? -2.711 -20.516 -21.938 1 97.88 82 SER B C 1
ATOM 4318 O O . SER B 1 82 ? -3.842 -20.984 -21.797 1 97.88 82 SER B O 1
ATOM 4320 N N . LEU B 1 83 ? -2.26 -20.094 -23.062 1 98 83 LEU B N 1
ATOM 4321 C CA . LEU B 1 83 ? -3.088 -20.125 -24.266 1 98 83 LEU B CA 1
ATOM 4322 C C . LEU B 1 83 ? -3.289 -21.547 -24.766 1 98 83 LEU B C 1
ATOM 4324 O O . LEU B 1 83 ? -4.41 -21.938 -25.094 1 98 83 LEU B O 1
ATOM 4328 N N . ILE B 1 84 ? -2.246 -22.328 -24.766 1 97.56 84 ILE B N 1
ATOM 4329 C CA . ILE B 1 84 ? -2.309 -23.703 -25.266 1 97.56 84 ILE B CA 1
ATOM 4330 C C . ILE B 1 84 ? -3.023 -24.594 -24.25 1 97.56 84 ILE B C 1
ATOM 4332 O O . ILE B 1 84 ? -3.834 -25.438 -24.625 1 97.56 84 ILE B O 1
ATOM 4336 N N . GLY B 1 85 ? -2.705 -24.375 -23 1 98 85 GLY B N 1
ATOM 4337 C CA . GLY B 1 85 ? -3.316 -25.172 -21.953 1 98 85 GLY B CA 1
ATOM 4338 C C . GLY B 1 85 ? -4.805 -24.922 -21.797 1 98 85 GLY B C 1
ATOM 4339 O O . GLY B 1 85 ? -5.508 -25.703 -21.156 1 98 85 GLY B O 1
ATOM 4340 N N . ALA B 1 86 ? -5.285 -23.906 -22.406 1 98.56 86 ALA B N 1
ATOM 4341 C CA . ALA B 1 86 ? -6.691 -23.516 -22.312 1 98.56 86 ALA B CA 1
ATOM 4342 C C . ALA B 1 86 ? -7.555 -24.406 -23.203 1 98.56 86 ALA B C 1
ATOM 4344 O O . ALA B 1 86 ? -8.758 -24.531 -22.984 1 98.56 86 ALA B O 1
ATOM 4345 N N . ILE B 1 87 ? -6.973 -25.062 -24.141 1 98.25 87 ILE B N 1
ATOM 4346 C CA . ILE B 1 87 ? -7.695 -25.766 -25.203 1 98.25 87 ILE B CA 1
ATOM 4347 C C . ILE B 1 87 ? -8.453 -26.938 -24.609 1 98.25 87 ILE B C 1
ATOM 4349 O O . ILE B 1 87 ? -9.656 -27.109 -24.859 1 98.25 87 ILE B O 1
ATOM 4353 N N . PRO B 1 88 ? -7.824 -27.781 -23.797 1 98.38 88 PRO B N 1
ATOM 4354 C CA . PRO B 1 88 ? -8.594 -28.875 -23.219 1 98.38 88 PRO B CA 1
ATOM 4355 C C . PRO B 1 88 ? -9.773 -28.391 -22.375 1 98.38 88 PRO B C 1
ATOM 4357 O O . PRO B 1 88 ? -10.844 -29.016 -22.391 1 98.38 88 PRO B O 1
ATOM 4360 N N . PHE B 1 89 ? -9.617 -27.328 -21.641 1 98.38 89 PHE B N 1
ATOM 4361 C CA . PHE B 1 89 ? -10.703 -26.797 -20.844 1 98.38 89 PHE B CA 1
ATOM 4362 C C . PHE B 1 89 ? -11.844 -26.312 -21.719 1 98.38 89 PHE B C 1
ATOM 4364 O O . PHE B 1 89 ? -13.016 -26.594 -21.453 1 98.38 89 PHE B O 1
ATOM 4371 N N . TYR B 1 90 ? -11.5 -25.578 -22.766 1 98 90 TYR B N 1
ATOM 4372 C CA . TYR B 1 90 ? -12.469 -25.016 -23.688 1 98 90 TYR B CA 1
ATOM 4373 C C . TYR B 1 90 ? -13.266 -26.109 -24.391 1 98 90 TYR B C 1
ATOM 4375 O O . TYR B 1 90 ? -14.477 -26 -24.547 1 98 90 TYR B O 1
ATOM 4383 N N . LEU B 1 91 ? -12.641 -27.188 -24.766 1 97.69 91 LEU B N 1
ATOM 4384 C CA . LEU B 1 91 ? -13.273 -28.234 -25.562 1 97.69 91 LEU B CA 1
ATOM 4385 C C . LEU B 1 91 ? -14.039 -29.203 -24.656 1 97.69 91 LEU B C 1
ATOM 4387 O O . LEU B 1 91 ? -14.992 -29.844 -25.109 1 97.69 91 LEU B O 1
ATOM 4391 N N . SER B 1 92 ? -13.703 -29.328 -23.422 1 97.19 92 SER B N 1
ATOM 4392 C CA . SER B 1 92 ? -14.281 -30.359 -22.578 1 97.19 92 SER B CA 1
ATOM 4393 C C . SER B 1 92 ? -15.383 -29.797 -21.688 1 97.19 92 SER B C 1
ATOM 4395 O O . SER B 1 92 ? -16.281 -30.531 -21.25 1 97.19 92 SER B O 1
ATOM 4397 N N . ILE B 1 93 ? -15.289 -28.516 -21.312 1 97 93 ILE B N 1
ATOM 4398 C CA . ILE B 1 93 ? -16.297 -27.891 -20.469 1 97 93 ILE B CA 1
ATOM 4399 C C . ILE B 1 93 ? -17.266 -27.094 -21.344 1 97 93 ILE B C 1
ATOM 4401 O O . ILE B 1 93 ? -16.906 -26.062 -21.906 1 97 93 ILE B O 1
ATOM 4405 N N . PRO B 1 94 ? -18.484 -27.469 -21.422 1 95.69 94 PRO B N 1
ATOM 4406 C CA . PRO B 1 94 ? -19.422 -26.938 -22.422 1 95.69 94 PRO B CA 1
ATOM 4407 C C . PRO B 1 94 ? -19.688 -25.453 -22.25 1 95.69 94 PRO B C 1
ATOM 4409 O O . PRO B 1 94 ? -19.906 -24.734 -23.234 1 95.69 94 PRO B O 1
ATOM 4412 N N . TYR B 1 95 ? -19.719 -24.875 -21.109 1 96.25 95 TYR B N 1
ATOM 4413 C CA . TYR B 1 95 ? -20.109 -23.484 -20.906 1 96.25 95 TYR B CA 1
ATOM 4414 C C . TYR B 1 95 ? -18.875 -22.578 -20.906 1 96.25 95 TYR B C 1
ATOM 4416 O O . TYR B 1 95 ? -19 -21.359 -20.719 1 96.25 95 TYR B O 1
ATOM 4424 N N . PHE B 1 96 ? -17.734 -23.125 -21.141 1 97.69 96 PHE B N 1
ATOM 4425 C CA . PHE B 1 96 ? -16.5 -22.344 -21.156 1 97.69 96 PHE B CA 1
ATOM 4426 C C . PHE B 1 96 ? -16.312 -21.688 -22.531 1 97.69 96 PHE B C 1
ATOM 4428 O O . PHE B 1 96 ? -16.422 -22.344 -23.562 1 97.69 96 PHE B O 1
ATOM 4435 N N . SER B 1 97 ? -16.156 -20.344 -22.562 1 98.19 97 SER B N 1
ATOM 4436 C CA . SER B 1 97 ? -15.539 -19.703 -23.719 1 98.19 97 SER B CA 1
ATOM 4437 C C . SER B 1 97 ? -14.031 -19.922 -23.734 1 98.19 97 SER B C 1
ATOM 4439 O O . SER B 1 97 ? -13.461 -20.422 -22.766 1 98.19 97 SER B O 1
ATOM 4441 N N . TYR B 1 98 ? -13.406 -19.672 -24.875 1 98.25 98 TYR B N 1
ATOM 4442 C CA . TYR B 1 98 ? -11.961 -19.812 -24.938 1 98.25 98 TYR B CA 1
ATOM 4443 C C . TYR B 1 98 ? -11.281 -18.938 -23.875 1 98.25 98 TYR B C 1
ATOM 4445 O O . TYR B 1 98 ? -10.305 -19.344 -23.25 1 98.25 98 TYR B O 1
ATOM 4453 N N . LEU B 1 99 ? -11.812 -17.719 -23.672 1 98.44 99 LEU B N 1
ATOM 4454 C CA . LEU B 1 99 ? -11.273 -16.828 -22.656 1 98.44 99 LEU B CA 1
ATOM 4455 C C . LEU B 1 99 ? -11.367 -17.453 -21.266 1 98.44 99 LEU B C 1
ATOM 4457 O O . LEU B 1 99 ? -10.445 -17.328 -20.453 1 98.44 99 LEU B O 1
ATOM 4461 N N . ASP B 1 100 ? -12.461 -18.141 -21.016 1 98.5 100 ASP B N 1
ATOM 4462 C CA . ASP B 1 100 ? -12.625 -18.828 -19.734 1 98.5 100 ASP B CA 1
ATOM 4463 C C . ASP B 1 100 ? -11.57 -19.922 -19.562 1 98.5 100 ASP B C 1
ATOM 4465 O O . ASP B 1 100 ? -11.047 -20.109 -18.469 1 98.5 100 ASP B O 1
ATOM 4469 N N . GLY B 1 101 ? -11.32 -20.594 -20.688 1 98.56 101 GLY B N 1
ATOM 4470 C CA . GLY B 1 101 ? -10.273 -21.609 -20.656 1 98.56 101 GLY B CA 1
ATOM 4471 C C . GLY B 1 101 ? -8.891 -21.031 -20.375 1 98.56 101 GLY B C 1
ATOM 4472 O O . GLY B 1 101 ? -8.109 -21.609 -19.625 1 98.56 101 GLY B O 1
ATOM 4473 N N . VAL B 1 102 ? -8.664 -19.891 -21 1 98.62 102 VAL B N 1
ATOM 4474 C CA . VAL B 1 102 ? -7.379 -19.234 -20.797 1 98.62 102 VAL B CA 1
ATOM 4475 C C . VAL B 1 102 ? -7.254 -18.797 -19.328 1 98.62 102 VAL B C 1
ATOM 4477 O O . VAL B 1 102 ? -6.18 -18.906 -18.734 1 98.62 102 VAL B O 1
ATOM 4480 N N . TYR B 1 103 ? -8.359 -18.297 -18.812 1 98.5 103 TYR B N 1
ATOM 4481 C CA . TYR B 1 103 ? -8.375 -17.922 -17.406 1 98.5 103 TYR B CA 1
ATOM 4482 C C . TYR B 1 103 ? -8.023 -19.109 -16.5 1 98.5 103 TYR B C 1
ATOM 4484 O O . TYR B 1 103 ? -7.156 -19 -15.633 1 98.5 103 TYR B O 1
ATOM 4492 N N . GLU B 1 104 ? -8.625 -20.219 -16.734 1 98.25 104 GLU B N 1
ATOM 4493 C CA . GLU B 1 104 ? -8.398 -21.422 -15.953 1 98.25 10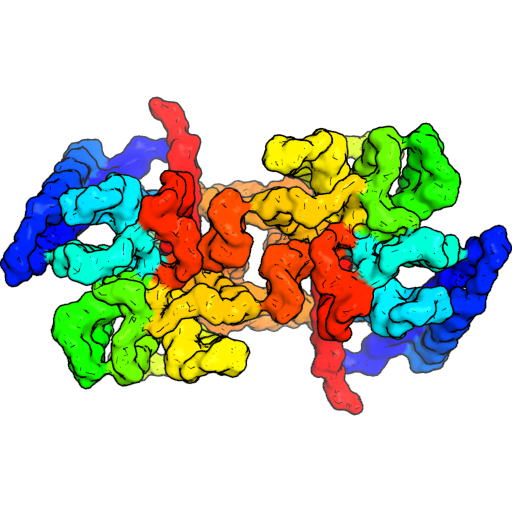4 GLU B CA 1
ATOM 4494 C C . GLU B 1 104 ? -6.969 -21.938 -16.109 1 98.25 104 GLU B C 1
ATOM 4496 O O . GLU B 1 104 ? -6.32 -22.312 -15.133 1 98.25 104 GLU B O 1
ATOM 4501 N N . SER B 1 105 ? -6.508 -21.906 -17.312 1 98.38 105 SER B N 1
ATOM 4502 C CA . SER B 1 105 ? -5.164 -22.391 -17.625 1 98.38 105 SER B CA 1
ATOM 4503 C C . SER B 1 105 ? -4.102 -21.484 -17.031 1 98.38 105 SER B C 1
ATOM 4505 O O . SER B 1 105 ? -3.125 -21.953 -16.438 1 98.38 105 SER B O 1
ATOM 4507 N N . ALA B 1 106 ? -4.289 -20.172 -17.203 1 98.12 106 ALA B N 1
ATOM 4508 C CA . ALA B 1 106 ? -3.355 -19.219 -16.609 1 98.12 106 ALA B CA 1
ATOM 4509 C C . ALA B 1 106 ? -3.287 -19.375 -15.086 1 98.12 106 ALA B C 1
ATOM 4511 O O . ALA B 1 106 ? -2.205 -19.328 -14.5 1 98.12 106 ALA B O 1
ATOM 4512 N N . SER B 1 107 ? -4.434 -19.547 -14.5 1 98.12 107 SER B N 1
ATOM 4513 C CA . SER B 1 107 ? -4.5 -19.75 -13.062 1 98.12 107 SER B CA 1
ATOM 4514 C C . SER B 1 107 ? -3.752 -21.016 -12.648 1 98.12 107 SER B C 1
ATOM 4516 O O . SER B 1 107 ? -3.07 -21.047 -11.625 1 98.12 107 SER B O 1
ATOM 4518 N N . ALA B 1 108 ? -3.857 -22.047 -13.422 1 97.75 108 ALA B N 1
ATOM 4519 C CA . ALA B 1 108 ? -3.191 -23.312 -13.125 1 97.75 108 ALA B CA 1
ATOM 4520 C C . ALA B 1 108 ? -1.681 -23.188 -13.312 1 97.75 108 ALA B C 1
ATOM 4522 O O . ALA B 1 108 ? -0.911 -23.453 -12.391 1 97.75 108 ALA B O 1
ATOM 4523 N N . TRP B 1 109 ? -1.288 -22.641 -14.438 1 96.62 109 TRP B N 1
ATOM 4524 C CA . TRP B 1 109 ? 0.133 -22.562 -14.758 1 96.62 109 TRP B CA 1
ATOM 4525 C C . TRP B 1 109 ? 0.854 -21.641 -13.781 1 96.62 109 TRP B C 1
ATOM 4527 O O . TRP B 1 109 ? 2.023 -21.859 -13.453 1 96.62 109 TRP B O 1
ATOM 4537 N N . THR B 1 110 ? 0.169 -20.625 -13.336 1 96.38 110 THR B N 1
ATOM 4538 C CA . THR B 1 110 ? 0.792 -19.672 -12.422 1 96.38 110 THR B CA 1
ATOM 4539 C C . THR B 1 110 ? 0.649 -20.141 -10.977 1 96.38 110 THR B C 1
ATOM 4541 O O . THR B 1 110 ? 1.073 -19.438 -10.047 1 96.38 110 THR B O 1
ATOM 4544 N N . THR B 1 111 ? 0.073 -21.219 -10.773 1 96.5 111 THR B N 1
ATOM 4545 C CA . THR B 1 111 ? -0.168 -21.797 -9.453 1 96.5 111 THR B CA 1
ATOM 4546 C C . THR B 1 111 ? -0.955 -20.828 -8.578 1 96.5 111 THR B C 1
ATOM 4548 O O . THR B 1 111 ? -0.665 -20.672 -7.387 1 96.5 111 THR B O 1
ATOM 4551 N N . THR B 1 112 ? -1.877 -20.062 -9.18 1 96.31 112 THR B N 1
ATOM 4552 C CA . THR B 1 112 ? -2.736 -19.172 -8.414 1 96.31 112 THR B CA 1
ATOM 4553 C C . THR B 1 112 ? -3.906 -19.938 -7.797 1 96.31 112 THR B C 1
ATOM 4555 O O . THR B 1 112 ? -4.242 -19.734 -6.633 1 96.31 112 THR B O 1
ATOM 4558 N N . GLY B 1 113 ? -4.574 -20.781 -8.609 1 95.25 113 GLY B N 1
ATOM 4559 C CA . GLY B 1 113 ? -5.605 -21.656 -8.062 1 95.25 113 GLY B CA 1
ATOM 4560 C C . GLY B 1 113 ? -6.996 -21.062 -8.133 1 95.25 113 GLY B C 1
ATOM 4561 O O . GLY B 1 113 ? -7.922 -21.547 -7.488 1 95.25 113 GLY B O 1
ATOM 4562 N N . MET B 1 114 ? -7.148 -20.016 -8.875 1 95.88 114 MET B N 1
ATOM 4563 C CA . MET B 1 114 ? -8.477 -19.469 -9.133 1 95.88 114 MET B CA 1
ATOM 4564 C C . MET B 1 114 ? -9.211 -20.297 -10.18 1 95.88 114 MET B C 1
ATOM 4566 O O . MET B 1 114 ? -8.602 -20.781 -11.141 1 95.88 114 MET B O 1
ATOM 4570 N N . SER B 1 115 ? -10.508 -20.484 -10.031 1 96.5 115 SER B N 1
ATOM 4571 C CA . SER B 1 115 ? -11.242 -21.344 -10.969 1 96.5 115 SER B CA 1
ATOM 4572 C C . SER B 1 115 ? -12.57 -20.703 -11.359 1 96.5 115 SER B C 1
ATOM 4574 O O . SER B 1 115 ? -13.219 -20.047 -10.539 1 96.5 115 SER B O 1
ATOM 4576 N N . LEU B 1 116 ? -12.969 -20.938 -12.578 1 97 116 LEU B N 1
ATOM 4577 C CA . LEU B 1 116 ? -14.266 -20.484 -13.086 1 97 116 LEU B CA 1
ATOM 4578 C C . LEU B 1 116 ? -15.25 -21.656 -13.148 1 97 116 LEU B C 1
ATOM 4580 O O . LEU B 1 116 ? -16.422 -21.469 -13.5 1 97 116 LEU B O 1
ATOM 4584 N N . ILE B 1 117 ? -14.789 -22.844 -12.805 1 96.5 117 ILE B N 1
ATOM 4585 C CA . ILE B 1 117 ? -15.641 -24.031 -12.883 1 96.5 117 ILE B CA 1
ATOM 4586 C C . ILE B 1 117 ? -16.719 -23.953 -11.812 1 96.5 117 ILE B C 1
ATOM 4588 O O . ILE B 1 117 ? -16.438 -23.719 -10.641 1 96.5 117 ILE B O 1
ATOM 4592 N N . ILE B 1 118 ? -17.922 -24.188 -12.188 1 94.25 118 ILE B N 1
ATOM 4593 C CA . ILE B 1 118 ? -19.078 -24.062 -11.305 1 94.25 118 ILE B CA 1
ATOM 4594 C C . ILE B 1 118 ? -19.188 -25.281 -10.406 1 94.25 118 ILE B C 1
ATOM 4596 O O . ILE B 1 118 ? -19.391 -25.172 -9.195 1 94.25 118 ILE B O 1
ATOM 4600 N N . ASP B 1 119 ? -19.109 -26.453 -10.984 1 95.19 119 ASP B N 1
ATOM 4601 C CA . ASP B 1 119 ? -19.234 -27.703 -10.266 1 95.19 119 ASP B CA 1
ATOM 4602 C C . ASP B 1 119 ? -18.141 -28.688 -10.68 1 95.19 119 ASP B C 1
ATOM 4604 O O . ASP B 1 119 ? -18.203 -29.266 -11.758 1 95.19 119 ASP B O 1
ATOM 4608 N N . LEU B 1 120 ? -17.266 -28.922 -9.773 1 94.31 120 LEU B N 1
ATOM 4609 C CA . LEU B 1 120 ? -16.109 -29.766 -10.047 1 94.31 120 LEU B CA 1
ATOM 4610 C C . LEU B 1 120 ? -16.5 -31.234 -10.117 1 94.31 120 LEU B C 1
ATOM 4612 O O . LEU B 1 120 ? -15.773 -32.062 -10.664 1 94.31 120 LEU B O 1
ATOM 4616 N N . ASN B 1 121 ? -17.672 -31.562 -9.609 1 91.69 121 ASN B N 1
ATOM 4617 C CA . ASN B 1 121 ? -18.109 -32.938 -9.555 1 91.69 121 ASN B CA 1
ATOM 4618 C C . ASN B 1 121 ? -18.531 -33.469 -10.93 1 91.69 121 ASN B C 1
ATOM 4620 O O . ASN B 1 121 ? -18.578 -34.688 -11.156 1 91.69 121 ASN B O 1
ATOM 4624 N N . VAL B 1 122 ? -18.828 -32.562 -11.781 1 92.75 122 VAL B N 1
ATOM 4625 C CA . VAL B 1 122 ? -19.344 -33 -13.07 1 92.75 122 VAL B CA 1
ATOM 4626 C C . VAL B 1 122 ? -18.25 -32.906 -14.125 1 92.75 122 VAL B C 1
ATOM 4628 O O . VAL B 1 122 ? -18.438 -33.344 -15.273 1 92.75 122 VAL B O 1
ATOM 4631 N N . VAL B 1 123 ? -17.125 -32.5 -13.766 1 95.38 123 VAL B N 1
ATOM 4632 C CA . VAL B 1 123 ? -16.016 -32.375 -14.695 1 95.38 123 VAL B CA 1
ATOM 4633 C C . VAL B 1 123 ? -15.266 -33.688 -14.812 1 95.38 123 VAL B C 1
ATOM 4635 O O . VAL B 1 123 ? -15.117 -34.438 -13.836 1 95.38 123 VAL B O 1
ATOM 4638 N N . ASP B 1 124 ? -14.836 -33.969 -16.031 1 96.62 124 ASP B N 1
ATOM 4639 C CA . ASP B 1 124 ? -14.078 -35.188 -16.281 1 96.62 124 ASP B CA 1
ATOM 4640 C C . ASP B 1 124 ? -12.828 -35.25 -15.414 1 96.62 124 ASP B C 1
ATOM 4642 O O . ASP B 1 124 ? -12.18 -34.219 -15.172 1 96.62 124 ASP B O 1
ATOM 4646 N N . LYS B 1 125 ? -12.477 -36.438 -14.93 1 97.31 125 LYS B N 1
ATOM 4647 C CA . LYS B 1 125 ? -11.305 -36.625 -14.078 1 97.31 125 LYS B CA 1
ATOM 4648 C C . LYS B 1 125 ? -10.023 -36.281 -14.828 1 97.31 125 LYS B C 1
ATOM 4650 O O . LYS B 1 125 ? -9.062 -35.781 -14.234 1 97.31 125 LYS B O 1
ATOM 4655 N N . SER B 1 126 ? -10.008 -36.531 -16.156 1 97.62 126 SER B N 1
ATOM 4656 C CA . SER B 1 126 ? -8.836 -36.188 -16.953 1 97.62 126 SER B CA 1
ATOM 4657 C C . SER B 1 126 ? -8.586 -34.688 -16.953 1 97.62 126 SER B C 1
ATOM 4659 O O . SER B 1 126 ? -7.434 -34.219 -16.922 1 97.62 126 SER B O 1
ATOM 4661 N N . ILE B 1 127 ? -9.688 -33.906 -16.938 1 97.81 127 ILE B N 1
ATOM 4662 C CA . ILE B 1 127 ? -9.586 -32.438 -16.906 1 97.81 127 ILE B CA 1
ATOM 4663 C C . ILE B 1 127 ? -9.125 -31.984 -15.531 1 97.81 127 ILE B C 1
ATOM 4665 O O . ILE B 1 127 ? -8.32 -31.062 -15.414 1 97.81 127 ILE B O 1
ATOM 4669 N N . LEU B 1 128 ? -9.641 -32.594 -14.492 1 97.81 128 LEU B N 1
ATOM 4670 C CA . LEU B 1 128 ? -9.195 -32.281 -13.133 1 97.81 128 LEU B CA 1
ATOM 4671 C C . LEU B 1 128 ? -7.711 -32.594 -12.969 1 97.81 128 LEU B C 1
ATOM 4673 O O . LEU B 1 128 ? -6.984 -31.844 -12.32 1 97.81 128 LEU B O 1
ATOM 4677 N N . PHE B 1 129 ? -7.309 -33.719 -13.547 1 98 129 PHE B N 1
ATOM 4678 C CA . PHE B 1 129 ? -5.898 -34.062 -13.508 1 98 129 PHE B CA 1
ATOM 4679 C C . PHE B 1 129 ? -5.055 -33.062 -14.273 1 98 129 PHE B C 1
ATOM 4681 O O . PHE B 1 129 ? -3.957 -32.719 -13.844 1 98 129 PHE B O 1
ATOM 4688 N N . TRP B 1 130 ? -5.551 -32.625 -15.422 1 98 130 TRP B N 1
ATOM 4689 C CA . TRP B 1 130 ? -4.859 -31.625 -16.234 1 98 130 TRP B CA 1
ATOM 4690 C C . TRP B 1 130 ? -4.602 -30.344 -15.43 1 98 130 TRP B C 1
ATOM 4692 O O . TRP B 1 130 ? -3.504 -29.781 -15.477 1 98 130 TRP B O 1
ATOM 4702 N N . ARG B 1 131 ? -5.539 -29.969 -14.633 1 97.06 131 ARG B N 1
ATOM 4703 C CA . ARG B 1 131 ? -5.41 -28.797 -13.766 1 97.06 131 ARG B CA 1
ATOM 4704 C C . ARG B 1 131 ? -4.297 -29 -12.75 1 97.06 131 ARG B C 1
ATOM 4706 O O . ARG B 1 131 ? -3.461 -28.109 -12.555 1 97.06 131 ARG B O 1
ATOM 4713 N N . SER B 1 132 ? -4.309 -30.078 -12.109 1 97.94 132 SER B N 1
ATOM 4714 C CA . SER B 1 132 ? -3.303 -30.391 -11.102 1 97.94 132 SER B CA 1
ATOM 4715 C C . SER B 1 132 ? -1.913 -30.5 -11.719 1 97.94 132 SER B C 1
ATOM 4717 O O . SER B 1 132 ? -0.932 -30.031 -11.125 1 97.94 132 SER B O 1
ATOM 4719 N N . LEU B 1 133 ? -1.877 -31.094 -12.883 1 97.69 133 LEU B N 1
ATOM 4720 C CA . LEU B 1 133 ? -0.605 -31.266 -13.57 1 97.69 133 LEU B CA 1
ATOM 4721 C C . LEU B 1 133 ? -0.017 -29.922 -13.984 1 97.69 133 LEU B C 1
AT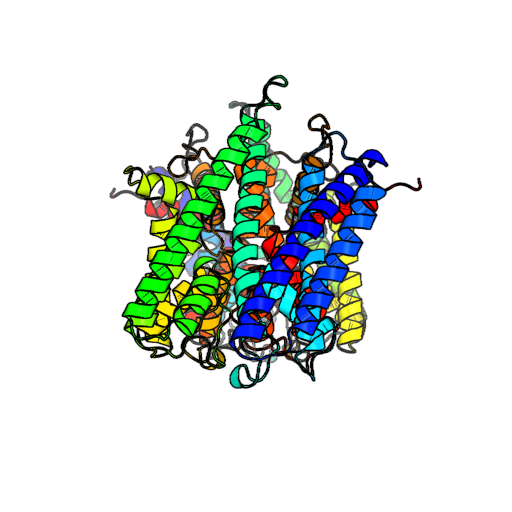OM 4723 O O . LEU B 1 133 ? 1.186 -29.703 -13.836 1 97.69 133 LEU B O 1
ATOM 4727 N N . GLU B 1 134 ? -0.886 -29.094 -14.531 1 97.62 134 GLU B N 1
ATOM 4728 C CA . GLU B 1 134 ? -0.432 -27.75 -14.898 1 97.62 134 GLU B CA 1
ATOM 4729 C C . GLU B 1 134 ? 0.175 -27.031 -13.703 1 97.62 134 GLU B C 1
ATOM 4731 O O . GLU B 1 134 ? 1.237 -26.406 -13.82 1 97.62 134 GLU B O 1
ATOM 4736 N N . GLN B 1 135 ? -0.476 -27.062 -12.555 1 97.62 135 GLN B N 1
ATOM 4737 C CA . GLN B 1 135 ? 0.05 -26.406 -11.367 1 97.62 135 GLN B CA 1
ATOM 4738 C C . GLN B 1 135 ? 1.371 -27.031 -10.93 1 97.62 135 GLN B C 1
ATOM 4740 O O . GLN B 1 135 ? 2.316 -26.328 -10.578 1 97.62 135 GLN B O 1
ATOM 4745 N N . TRP B 1 136 ? 1.396 -28.344 -10.961 1 97.06 136 TRP B N 1
ATOM 4746 C CA . TRP B 1 136 ? 2.584 -29.062 -10.523 1 97.06 136 TRP B CA 1
ATOM 4747 C C . TRP B 1 136 ? 3.789 -28.719 -11.383 1 97.06 136 TRP B C 1
ATOM 4749 O O . TRP B 1 136 ? 4.871 -28.422 -10.867 1 97.06 136 TRP B O 1
ATOM 4759 N N . ILE B 1 137 ? 3.588 -28.656 -12.664 1 95.31 137 ILE B N 1
ATOM 4760 C CA . ILE B 1 137 ? 4.672 -28.312 -13.578 1 95.31 137 ILE B CA 1
ATOM 4761 C C . ILE B 1 137 ? 4.984 -26.828 -13.477 1 95.31 137 ILE B C 1
ATOM 4763 O O . ILE B 1 137 ? 6.148 -26.422 -13.547 1 95.31 137 ILE B O 1
ATOM 4767 N N . GLY B 1 138 ? 3.941 -26.062 -13.383 1 93.69 138 GLY B N 1
ATOM 4768 C CA . GLY B 1 138 ? 4.16 -24.641 -13.188 1 93.69 138 GLY B CA 1
ATOM 4769 C C . GLY B 1 138 ? 5.023 -24.328 -11.977 1 93.69 138 GLY B C 1
ATOM 4770 O O . GLY B 1 138 ? 5.859 -23.422 -12.023 1 93.69 138 GLY B O 1
ATOM 4771 N N . GLY B 1 139 ? 4.746 -25.016 -10.898 1 91.5 139 GLY B N 1
ATOM 4772 C CA . GLY B 1 139 ? 5.555 -24.844 -9.695 1 91.5 139 GLY B CA 1
ATOM 4773 C C . GLY B 1 139 ? 7.027 -25.125 -9.93 1 91.5 139 GLY B C 1
ATOM 4774 O O . GLY B 1 139 ? 7.887 -24.359 -9.484 1 91.5 139 GLY B O 1
ATOM 4775 N N . VAL B 1 140 ? 7.309 -26.141 -10.664 1 86.88 140 VAL B N 1
ATOM 4776 C CA . VAL B 1 140 ? 8.688 -26.469 -11.008 1 86.88 140 VAL B CA 1
ATOM 4777 C C . VAL B 1 140 ? 9.273 -25.375 -11.891 1 86.88 140 VAL B C 1
ATOM 4779 O O . VAL B 1 140 ? 10.445 -25.016 -11.742 1 86.88 140 VAL B O 1
ATOM 4782 N N . GLY B 1 141 ? 8.477 -24.953 -12.773 1 81.94 141 GLY B N 1
ATOM 4783 C CA . GLY B 1 141 ? 8.906 -23.891 -13.672 1 81.94 141 GLY B CA 1
ATOM 4784 C C . GLY B 1 141 ? 9.391 -22.656 -12.938 1 81.94 141 GLY B C 1
ATOM 4785 O O . GLY B 1 141 ? 10.43 -22.078 -13.289 1 81.94 141 GLY B O 1
ATOM 4786 N N . ILE B 1 142 ? 8.719 -22.266 -11.961 1 77.94 142 ILE B N 1
ATOM 4787 C CA . ILE B 1 142 ? 9.094 -21.062 -11.227 1 77.94 142 ILE B CA 1
ATOM 4788 C C . ILE B 1 142 ? 10.383 -21.312 -10.453 1 77.94 142 ILE B C 1
ATOM 4790 O O . ILE B 1 142 ? 11.203 -20.406 -10.297 1 77.94 142 ILE B O 1
ATOM 4794 N N . LEU B 1 143 ? 10.516 -22.484 -9.992 1 74.5 143 LEU B N 1
ATOM 4795 C CA . LEU B 1 143 ? 11.742 -22.828 -9.281 1 74.5 143 LEU B CA 1
ATOM 4796 C C . LEU B 1 143 ? 12.945 -22.75 -10.203 1 74.5 143 LEU B C 1
ATOM 4798 O O . LEU B 1 143 ? 14 -22.234 -9.828 1 74.5 143 LEU B O 1
ATOM 4802 N N . VAL B 1 144 ? 12.711 -23.219 -11.398 1 74 144 VAL B N 1
ATOM 4803 C CA . VAL B 1 144 ? 13.773 -23.203 -12.391 1 74 144 VAL B CA 1
ATOM 4804 C C . VAL B 1 144 ? 14.062 -21.75 -12.805 1 74 144 VAL B C 1
ATOM 4806 O O . VAL B 1 144 ? 15.219 -21.344 -12.891 1 74 144 VAL B O 1
ATOM 4809 N N . PHE B 1 145 ? 13.008 -21.016 -12.969 1 69.62 145 PHE B N 1
ATOM 4810 C CA . PHE B 1 145 ? 13.148 -19.625 -13.336 1 69.62 145 PHE B CA 1
ATOM 4811 C C . PHE B 1 145 ? 13.859 -18.844 -12.242 1 69.62 145 PHE B C 1
ATOM 4813 O O . PHE B 1 145 ? 14.766 -18.047 -12.523 1 69.62 145 PHE B O 1
ATOM 4820 N N . SER B 1 146 ? 13.453 -19.016 -11.055 1 63.47 146 SER B N 1
ATOM 4821 C CA . SER B 1 146 ? 14.062 -18.312 -9.922 1 63.47 146 SER B CA 1
ATOM 4822 C C . SER B 1 146 ? 15.547 -18.641 -9.812 1 63.47 146 SER B C 1
ATOM 4824 O O . SER B 1 146 ? 16.359 -17.766 -9.469 1 63.47 146 SER B O 1
ATOM 4826 N N . SER B 1 147 ? 15.898 -19.859 -10.156 1 61.59 147 SER B N 1
ATOM 4827 C CA . SER B 1 147 ? 17.297 -20.281 -10.094 1 61.59 147 SER B CA 1
ATOM 4828 C C . SER B 1 147 ? 18.125 -19.625 -11.18 1 61.59 147 SER B C 1
ATOM 4830 O O . SER B 1 147 ? 19.297 -19.281 -10.969 1 61.59 147 SER B O 1
ATOM 4832 N N . LEU B 1 148 ? 17.453 -19.406 -12.258 1 61.25 148 LEU B N 1
ATOM 4833 C CA . LEU B 1 148 ? 18.125 -18.734 -13.367 1 61.25 148 LEU B CA 1
ATOM 4834 C C . LEU B 1 148 ? 18.406 -17.281 -13.031 1 61.25 148 LEU B C 1
ATOM 4836 O O . LEU B 1 148 ? 19.484 -16.766 -13.305 1 61.25 148 LEU B O 1
ATOM 4840 N N . VAL B 1 149 ? 17.422 -16.672 -12.414 1 57.34 149 VAL B N 1
ATOM 4841 C CA . VAL B 1 149 ? 17.547 -15.258 -12.07 1 57.34 149 VAL B CA 1
ATOM 4842 C C . VAL B 1 149 ? 18.594 -15.086 -10.961 1 57.34 149 VAL B C 1
ATOM 4844 O O . VAL B 1 149 ? 19.406 -14.164 -11.016 1 57.34 149 VAL B O 1
ATOM 4847 N N . LEU B 1 150 ? 18.625 -15.977 -10.031 1 51.06 150 LEU B N 1
ATOM 4848 C CA . LEU B 1 150 ? 19.547 -15.922 -8.906 1 51.06 150 LEU B CA 1
ATOM 4849 C C . LEU B 1 150 ? 20.969 -16.172 -9.375 1 51.06 150 LEU B C 1
ATOM 4851 O O . LEU B 1 150 ? 21.922 -15.555 -8.867 1 51.06 150 LEU B O 1
ATOM 4855 N N . SER B 1 151 ? 21.156 -17.156 -10.227 1 50.31 151 SER B N 1
ATOM 4856 C CA . SER B 1 151 ? 22.484 -17.484 -10.703 1 50.31 151 SER B CA 1
ATOM 4857 C C . SER B 1 151 ? 23.125 -16.312 -11.445 1 50.31 151 SER B C 1
ATOM 4859 O O . SER B 1 151 ? 24.328 -16.109 -11.391 1 50.31 151 SER B O 1
ATOM 4861 N N . ASN B 1 152 ? 22.312 -15.586 -12.078 1 48.25 152 ASN B N 1
ATOM 4862 C CA . ASN B 1 152 ? 22.828 -14.406 -12.766 1 48.25 152 ASN B CA 1
ATOM 4863 C C . ASN B 1 152 ? 23.172 -13.297 -11.781 1 48.25 152 ASN B C 1
ATOM 4865 O O . ASN B 1 152 ? 24.141 -12.562 -11.984 1 48.25 152 ASN B O 1
ATOM 4869 N N . LEU B 1 153 ? 22.312 -13.172 -10.805 1 44.06 153 LEU B N 1
ATOM 4870 C CA . LEU B 1 153 ? 22.625 -12.164 -9.797 1 44.06 153 LEU B CA 1
ATOM 4871 C C . LEU B 1 153 ? 23.922 -12.508 -9.062 1 44.06 153 LEU B C 1
ATOM 4873 O O . LEU B 1 153 ? 24.688 -11.617 -8.703 1 44.06 153 LEU B O 1
ATOM 4877 N N . ALA B 1 154 ? 24.141 -13.844 -8.844 1 40.72 154 ALA B N 1
ATOM 4878 C CA . ALA B 1 154 ? 25.391 -14.258 -8.211 1 40.72 154 ALA B CA 1
ATOM 4879 C C . ALA B 1 154 ? 26.578 -14.047 -9.156 1 40.72 154 ALA B C 1
ATOM 4881 O O . ALA B 1 154 ? 27.688 -13.734 -8.711 1 40.72 154 ALA B O 1
ATOM 4882 N N . SER B 1 155 ? 26.406 -14.391 -10.312 1 40.72 155 SER B N 1
ATOM 4883 C CA . SER B 1 155 ? 27.547 -14.281 -11.227 1 40.72 155 SER B CA 1
ATOM 4884 C C . SER B 1 155 ? 28.016 -12.836 -11.352 1 40.72 155 SER B C 1
ATOM 4886 O O . SER B 1 155 ? 29.203 -12.578 -11.539 1 40.72 155 SER B O 1
ATOM 4888 N N . HIS B 1 156 ? 27.094 -11.992 -11.289 1 38.59 156 HIS B N 1
ATOM 4889 C CA . HIS B 1 156 ? 27.578 -10.617 -11.391 1 38.59 156 HIS B CA 1
ATOM 4890 C C . HIS B 1 156 ? 28.406 -10.234 -10.164 1 38.59 156 HIS B C 1
ATOM 4892 O O . HIS B 1 156 ? 29.203 -9.289 -10.219 1 38.59 156 HIS B O 1
ATOM 4898 N N . LEU B 1 157 ? 28.141 -10.828 -9.094 1 34.88 157 LEU B N 1
ATOM 4899 C CA . LEU B 1 157 ? 29 -10.578 -7.941 1 34.88 157 LEU B CA 1
ATOM 4900 C C . LEU B 1 157 ? 30.391 -11.18 -8.148 1 34.88 157 LEU B C 1
ATOM 4902 O O . LEU B 1 157 ? 31.375 -10.703 -7.578 1 34.88 157 LEU B O 1
ATOM 4906 N N . TYR B 1 158 ? 30.469 -12.375 -8.828 1 33.88 158 TYR B N 1
ATOM 4907 C CA . TYR B 1 158 ? 31.766 -12.992 -9.055 1 33.88 158 TYR B CA 1
ATOM 4908 C C . TYR B 1 158 ? 32.25 -12.766 -10.484 1 33.88 158 TYR B C 1
ATOM 4910 O O . TYR B 1 158 ? 33.188 -13.414 -10.945 1 33.88 158 TYR B O 1
ATOM 4918 N N . LEU B 1 159 ? 31.609 -12.297 -11.414 1 33.66 159 LEU B N 1
ATOM 4919 C CA . LEU B 1 159 ? 32.062 -12.367 -12.797 1 33.66 159 LEU B CA 1
ATOM 4920 C C . LEU B 1 159 ? 33.188 -11.375 -13.039 1 33.66 159 LEU B C 1
ATOM 4922 O O . LEU B 1 159 ? 33 -10.164 -13.031 1 33.66 159 LEU B O 1
ATOM 4926 N N . SER B 1 160 ? 34.375 -11.812 -12.82 1 34.53 160 SER B N 1
ATOM 4927 C CA . SER B 1 160 ? 35.344 -11.492 -13.867 1 34.53 160 SER B CA 1
ATOM 4928 C C . SER B 1 160 ? 34.875 -11.977 -15.227 1 34.53 160 SER B C 1
ATOM 4930 O O . SER B 1 160 ? 34.094 -12.938 -15.32 1 34.53 160 SER B O 1
ATOM 4932 N N . GLU B 1 161 ? 35 -11.281 -16.516 1 34.69 161 GLU B N 1
ATOM 4933 C CA . GLU B 1 161 ? 34.688 -11.625 -17.891 1 34.69 161 GLU B CA 1
ATOM 4934 C C . GLU B 1 161 ? 34.75 -13.133 -18.125 1 34.69 161 GLU B C 1
ATOM 4936 O O . GLU B 1 161 ? 34.094 -13.664 -19.016 1 34.69 161 GLU B O 1
ATOM 4941 N N . ALA B 1 162 ? 35.875 -13.812 -17.812 1 37.72 162 ALA B N 1
ATOM 4942 C CA . ALA B 1 162 ? 36.344 -15.133 -18.25 1 37.72 162 ALA B CA 1
ATOM 4943 C C . ALA B 1 162 ? 35.375 -16.219 -17.828 1 37.72 162 ALA B C 1
ATOM 4945 O O . ALA B 1 162 ? 35.344 -17.297 -18.422 1 37.72 162 ALA B O 1
ATOM 4946 N N . ARG B 1 163 ? 34.594 -16.141 -16.766 1 41.16 163 ARG B N 1
ATOM 4947 C CA . ARG B 1 163 ? 33.938 -17.312 -16.219 1 41.16 163 ARG B CA 1
ATOM 4948 C C . ARG B 1 163 ? 32.438 -17.297 -16.516 1 41.16 163 ARG B C 1
ATOM 4950 O O . ARG B 1 163 ? 31.688 -18.062 -15.938 1 41.16 163 ARG B O 1
ATOM 4957 N N . GLN B 1 164 ? 31.922 -16.453 -17.188 1 40.03 164 GLN B N 1
ATOM 4958 C CA . GLN B 1 164 ? 30.578 -16.531 -17.734 1 40.03 164 GLN B CA 1
ATOM 4959 C C . GLN B 1 164 ? 30.281 -17.938 -18.234 1 40.03 164 GLN B C 1
ATOM 4961 O O . GLN B 1 164 ? 29.109 -18.328 -18.375 1 40.03 164 GLN B O 1
ATOM 4966 N N . GLU B 1 165 ? 31.266 -18.578 -18.656 1 42.62 165 GLU B N 1
ATOM 4967 C CA . GLU B 1 165 ? 31.062 -19.906 -19.25 1 42.62 165 GLU B CA 1
ATOM 4968 C C . GLU B 1 165 ? 30.562 -20.906 -18.219 1 42.62 165 GLU B C 1
ATOM 4970 O O . GLU B 1 165 ? 30 -21.953 -18.578 1 42.62 165 GLU B O 1
ATOM 4975 N N . LYS B 1 166 ? 30.875 -20.531 -17 1 47.78 166 LYS B N 1
ATOM 4976 C CA . LYS B 1 166 ? 30.656 -21.578 -16 1 47.78 166 LYS B CA 1
ATOM 4977 C C . LYS B 1 166 ? 29.297 -21.406 -15.32 1 47.78 166 LYS B C 1
ATOM 4979 O O . LYS B 1 166 ? 29 -22.094 -14.336 1 47.78 166 LYS B O 1
ATOM 4984 N N . ILE B 1 167 ? 28.422 -20.594 -15.828 1 49.44 167 ILE B N 1
ATOM 4985 C CA . ILE B 1 167 ? 27.125 -20.297 -15.219 1 49.44 167 ILE B CA 1
ATOM 4986 C C . ILE B 1 167 ? 26.156 -21.438 -15.492 1 49.44 167 ILE B C 1
ATOM 4988 O O . ILE B 1 167 ? 25.438 -21.875 -14.594 1 49.44 167 ILE B O 1
ATOM 4992 N N . LEU B 1 168 ? 26.359 -22.109 -16.594 1 54.06 168 LEU B N 1
ATOM 4993 C CA . LEU B 1 168 ? 25.359 -23.062 -17.062 1 54.06 168 LEU B CA 1
ATOM 4994 C C . LEU B 1 168 ? 25.5 -24.406 -16.344 1 54.06 168 LEU B C 1
ATOM 4996 O O . LEU B 1 168 ? 24.516 -24.984 -15.914 1 54.06 168 LEU B O 1
ATOM 5000 N N . PRO B 1 169 ? 26.672 -24.844 -16.219 1 52.56 169 PRO B N 1
ATOM 5001 C CA . PRO B 1 169 ? 26.766 -26.156 -15.57 1 52.56 169 PRO B CA 1
ATOM 5002 C C . PRO B 1 169 ? 26.297 -26.141 -14.125 1 52.56 169 PRO B C 1
ATOM 5004 O O . PRO B 1 169 ? 25.594 -27.047 -13.695 1 52.56 169 PRO B O 1
ATOM 5007 N N . LYS B 1 170 ? 26.656 -25.125 -13.328 1 59.03 170 LYS B N 1
ATOM 5008 C CA . LYS B 1 170 ? 26.219 -25 -11.945 1 59.03 170 LYS B CA 1
ATOM 5009 C C . LYS B 1 170 ? 24.703 -24.781 -11.867 1 59.03 170 LYS B C 1
ATOM 5011 O O . LYS B 1 170 ? 24.031 -25.328 -10.984 1 59.03 170 LYS B O 1
ATOM 5016 N N . PHE B 1 171 ? 24.234 -24.281 -12.93 1 65.75 171 PHE B N 1
ATOM 5017 C CA . PHE B 1 171 ? 22.812 -24.047 -13.047 1 65.75 171 PHE B CA 1
ATOM 5018 C C . PHE B 1 171 ? 22.047 -25.344 -13.266 1 65.75 171 PHE B C 1
ATOM 5020 O O . PHE B 1 171 ? 21.031 -25.594 -12.617 1 65.75 171 PHE B O 1
ATOM 5027 N N . LEU B 1 172 ? 22.625 -26.188 -14.047 1 68 172 LEU B N 1
ATOM 5028 C CA . LEU B 1 172 ? 21.953 -27.438 -14.391 1 68 172 LEU B CA 1
ATOM 5029 C C . LEU B 1 172 ? 21.953 -28.391 -13.203 1 68 172 LEU B C 1
ATOM 5031 O O . LEU B 1 172 ? 20.969 -29.109 -12.969 1 68 172 LEU B O 1
ATOM 5035 N N . SER B 1 173 ? 23 -28.375 -12.461 1 73.44 173 SER B N 1
ATOM 5036 C CA . SER B 1 173 ? 23.078 -29.234 -11.281 1 73.44 173 SER B CA 1
ATOM 5037 C C . SER B 1 173 ? 22.078 -28.781 -10.219 1 73.44 173 SER B C 1
ATOM 5039 O O . SER B 1 173 ? 21.453 -29.609 -9.562 1 73.44 173 SER B O 1
ATOM 5041 N N . THR B 1 174 ? 21.875 -27.547 -10.133 1 75.94 174 THR B N 1
ATOM 5042 C CA . THR B 1 174 ? 20.938 -27 -9.156 1 75.94 174 THR B CA 1
ATOM 5043 C C . THR B 1 174 ? 19.5 -27.344 -9.539 1 75.94 174 THR B C 1
ATOM 5045 O O . THR B 1 174 ? 18.703 -27.719 -8.688 1 75.94 174 THR B O 1
ATOM 5048 N N . ILE B 1 175 ? 19.281 -27.344 -10.789 1 78.69 175 ILE B N 1
ATOM 5049 C CA . ILE B 1 175 ? 17.938 -27.625 -11.289 1 78.69 175 ILE B CA 1
ATOM 5050 C C . ILE B 1 175 ? 17.578 -29.094 -11.016 1 78.69 175 ILE B C 1
ATOM 5052 O O . ILE B 1 175 ? 16.469 -29.391 -10.57 1 78.69 175 ILE B O 1
ATOM 5056 N N . LYS B 1 176 ? 18.5 -29.938 -11.242 1 83.25 176 LYS B N 1
ATOM 5057 C CA . LYS B 1 176 ? 18.25 -31.359 -11.023 1 83.25 176 LYS B CA 1
ATOM 5058 C C . LYS B 1 176 ? 17.969 -31.656 -9.555 1 83.25 176 LYS B C 1
ATOM 5060 O O . LYS B 1 176 ? 17.078 -32.438 -9.234 1 83.25 176 LYS B O 1
ATOM 5065 N N . THR B 1 177 ? 18.734 -31.031 -8.734 1 83.62 177 THR B N 1
ATOM 5066 C CA . THR B 1 177 ? 18.562 -31.234 -7.305 1 83.62 177 THR B CA 1
ATOM 5067 C C . THR B 1 177 ? 17.188 -30.734 -6.859 1 83.62 177 THR B C 1
ATOM 5069 O O . THR B 1 177 ? 16.5 -31.391 -6.078 1 83.62 177 THR B O 1
ATOM 5072 N N . ILE B 1 178 ? 16.781 -29.672 -7.426 1 84.88 178 ILE B N 1
ATOM 5073 C CA . ILE B 1 178 ? 15.5 -29.078 -7.074 1 84.88 178 ILE B CA 1
ATOM 5074 C C . ILE B 1 178 ? 14.367 -29.984 -7.527 1 84.88 178 ILE B C 1
ATOM 5076 O O . ILE B 1 178 ? 13.422 -30.234 -6.773 1 84.88 178 ILE B O 1
ATOM 5080 N N . ILE B 1 179 ? 14.508 -30.516 -8.68 1 87.5 179 ILE B N 1
ATOM 5081 C CA . ILE B 1 179 ? 13.477 -31.391 -9.234 1 87.5 179 ILE B CA 1
ATOM 5082 C C . ILE B 1 179 ? 13.375 -32.656 -8.406 1 87.5 179 ILE B C 1
ATOM 5084 O O . ILE B 1 179 ? 12.281 -33.156 -8.117 1 87.5 179 ILE B O 1
ATOM 5088 N N . TRP B 1 180 ? 14.5 -33.125 -8.031 1 89.88 180 TRP B N 1
ATOM 5089 C CA . TRP B 1 180 ? 14.516 -34.344 -7.219 1 89.88 180 TRP B CA 1
ATOM 5090 C C . TRP B 1 180 ? 13.844 -34.125 -5.871 1 89.88 180 TRP B C 1
ATOM 5092 O O . TRP B 1 180 ? 13.078 -34.969 -5.395 1 89.88 180 TRP B O 1
ATOM 5102 N N . ILE B 1 181 ? 14.133 -33.031 -5.258 1 90.56 181 ILE B N 1
ATOM 5103 C CA . ILE B 1 181 ? 13.539 -32.688 -3.971 1 90.56 181 ILE B CA 1
ATOM 5104 C C . ILE B 1 181 ? 12.031 -32.5 -4.137 1 90.56 181 ILE B C 1
ATOM 5106 O O . ILE B 1 181 ? 11.242 -32.969 -3.301 1 90.56 181 ILE B O 1
ATOM 5110 N N . TYR B 1 182 ? 11.734 -31.875 -5.246 1 93 182 TYR B N 1
ATOM 5111 C CA . TYR B 1 182 ? 10.328 -31.625 -5.547 1 93 182 TYR B CA 1
ATOM 5112 C C . TYR B 1 182 ? 9.562 -32.938 -5.703 1 93 182 TYR B C 1
ATOM 5114 O O . TYR B 1 182 ? 8.484 -33.094 -5.137 1 93 182 TYR B O 1
ATOM 5122 N N . ILE B 1 183 ? 10.125 -33.875 -6.387 1 94.5 183 ILE B N 1
ATOM 5123 C CA . ILE B 1 183 ? 9.508 -35.188 -6.613 1 94.5 183 ILE B CA 1
ATOM 5124 C C . ILE B 1 183 ? 9.461 -35.969 -5.301 1 94.5 183 ILE B C 1
ATOM 5126 O O . ILE B 1 183 ? 8.453 -36.594 -4.988 1 94.5 183 ILE B O 1
ATOM 5130 N N . PHE B 1 184 ? 10.492 -35.844 -4.551 1 94.69 184 PHE B N 1
ATOM 5131 C CA . PHE B 1 184 ? 10.555 -36.531 -3.264 1 94.69 184 PHE B CA 1
ATOM 5132 C C . PHE B 1 184 ? 9.43 -36.062 -2.35 1 94.69 184 PHE B C 1
ATOM 5134 O O . PHE B 1 184 ? 8.703 -36.906 -1.785 1 94.69 184 PHE B O 1
ATOM 5141 N N . TYR B 1 185 ? 9.289 -34.844 -2.219 1 94.75 185 TYR B N 1
ATOM 5142 C CA . TYR B 1 185 ? 8.258 -34.281 -1.338 1 94.75 185 TYR B CA 1
ATOM 5143 C C . TYR B 1 185 ? 6.863 -34.594 -1.879 1 94.75 185 TYR B C 1
ATOM 5145 O O . TYR B 1 185 ? 5.906 -34.719 -1.111 1 94.75 185 TYR B O 1
ATOM 5153 N N . THR B 1 186 ? 6.754 -34.688 -3.211 1 97.12 186 THR B N 1
ATOM 5154 C CA . THR B 1 186 ? 5.477 -35.062 -3.803 1 97.12 186 THR B CA 1
ATOM 5155 C C . THR B 1 186 ? 5.098 -36.5 -3.4 1 97.12 186 THR B C 1
ATOM 5157 O O . THR B 1 186 ? 3.961 -36.75 -2.994 1 97.12 186 THR B O 1
ATOM 5160 N N . ILE B 1 187 ? 6.062 -37.375 -3.441 1 97.62 187 ILE B N 1
ATOM 5161 C CA . ILE B 1 187 ? 5.812 -38.75 -3.082 1 97.62 187 ILE B CA 1
ATOM 5162 C C . ILE B 1 187 ? 5.473 -38.844 -1.596 1 97.62 187 ILE B C 1
ATOM 5164 O O . ILE B 1 187 ? 4.512 -39.531 -1.214 1 97.62 187 ILE B O 1
ATOM 5168 N N . VAL B 1 188 ? 6.203 -38.156 -0.773 1 97.25 188 VAL B N 1
ATOM 5169 C CA . VAL B 1 188 ? 5.961 -38.156 0.667 1 97.25 188 VAL B CA 1
ATOM 5170 C C . VAL B 1 188 ? 4.578 -37.594 0.961 1 97.25 188 VAL B C 1
ATOM 5172 O O . VAL B 1 188 ? 3.854 -38.125 1.816 1 97.25 188 VAL B O 1
ATOM 5175 N N . GLY B 1 189 ? 4.211 -36.562 0.256 1 98 189 GLY B N 1
ATOM 5176 C CA . GLY B 1 189 ? 2.902 -35.938 0.449 1 98 189 GLY B CA 1
ATOM 5177 C C . GLY B 1 189 ? 1.759 -36.875 0.078 1 98 189 GLY B C 1
ATOM 5178 O O . GLY B 1 189 ? 0.755 -36.938 0.791 1 98 189 GLY B O 1
ATOM 5179 N N . ILE B 1 190 ? 1.935 -37.594 -1.045 1 98.19 190 ILE B N 1
ATOM 5180 C CA . ILE B 1 190 ? 0.92 -38.562 -1.486 1 98.19 190 ILE B CA 1
ATOM 5181 C C . ILE B 1 190 ? 0.728 -39.625 -0.425 1 98.19 190 ILE B C 1
ATOM 5183 O O . ILE B 1 190 ? -0.405 -39.969 -0.076 1 98.19 190 ILE B O 1
ATOM 5187 N N . LEU B 1 191 ? 1.796 -40.062 0.1 1 98.25 191 LEU B N 1
ATOM 5188 C CA . LEU B 1 191 ? 1.741 -41.125 1.113 1 98.25 191 LEU B CA 1
ATOM 5189 C C . LEU B 1 191 ? 1.081 -40.594 2.389 1 98.25 191 LEU B C 1
ATOM 5191 O O . LEU B 1 191 ? 0.275 -41.312 3.002 1 98.25 191 LEU B O 1
ATOM 5195 N N . LEU B 1 192 ? 1.398 -39.438 2.801 1 98.19 192 LEU B N 1
ATOM 5196 C CA . LEU B 1 192 ? 0.829 -38.844 4.016 1 98.19 192 LEU B CA 1
ATOM 5197 C C . LEU B 1 192 ? -0.679 -38.688 3.875 1 98.19 192 LEU B C 1
ATOM 5199 O O . LEU B 1 192 ? -1.438 -39.031 4.773 1 98.19 192 LEU B O 1
ATOM 5203 N N . LEU B 1 193 ? -1.094 -38.125 2.773 1 98.19 193 LEU B N 1
ATOM 5204 C CA . LEU B 1 193 ? -2.521 -37.875 2.586 1 98.19 193 LEU B CA 1
ATOM 5205 C C . LEU B 1 193 ? -3.268 -39.219 2.428 1 98.19 193 LEU B C 1
ATOM 5207 O O . LEU B 1 193 ? -4.414 -39.344 2.859 1 98.19 193 LEU B O 1
ATOM 5211 N N . TYR B 1 194 ? -2.604 -40.156 1.81 1 98.06 194 TYR B N 1
ATOM 5212 C CA . TYR B 1 194 ? -3.199 -41.5 1.724 1 98.06 194 TYR B CA 1
ATOM 5213 C C . TYR B 1 194 ? -3.383 -42.094 3.109 1 98.06 194 TYR B C 1
ATOM 5215 O O . TYR B 1 194 ? -4.418 -42.719 3.396 1 98.06 194 TYR B O 1
ATOM 5223 N N . LEU B 1 195 ? -2.424 -41.938 3.955 1 97.75 195 LEU B N 1
ATOM 5224 C CA . LEU B 1 195 ? -2.463 -42.469 5.316 1 97.75 195 LEU B CA 1
ATOM 5225 C C . LEU B 1 195 ? -3.525 -41.75 6.145 1 97.75 195 LEU B C 1
ATOM 5227 O O . LEU B 1 195 ? -4 -42.281 7.148 1 97.75 195 LEU B O 1
ATOM 5231 N N . SER B 1 196 ? -3.865 -40.562 5.773 1 97.88 196 SER B N 1
ATOM 5232 C CA . SER B 1 196 ? -4.883 -39.812 6.496 1 97.88 196 SER B CA 1
ATOM 5233 C C . SER B 1 196 ? -6.285 -40.312 6.156 1 97.88 196 SER B C 1
ATOM 5235 O O . SER B 1 196 ? -7.27 -39.875 6.754 1 97.88 196 SER B O 1
ATOM 5237 N N . GLY B 1 197 ? -6.457 -41.188 5.168 1 97.38 197 GLY B N 1
ATOM 5238 C CA . GLY B 1 197 ? -7.742 -41.781 4.84 1 97.38 197 GLY B CA 1
ATOM 5239 C C . GLY B 1 197 ? -8.273 -41.344 3.488 1 97.38 197 GLY B C 1
ATOM 5240 O O . GLY B 1 197 ? -9.367 -41.75 3.088 1 97.38 197 GLY B O 1
ATOM 5241 N N . LEU B 1 198 ? -7.527 -40.594 2.721 1 97.75 198 LEU B N 1
ATOM 5242 C CA . LEU B 1 198 ? -7.98 -40.156 1.412 1 97.75 198 LEU B CA 1
ATOM 5243 C C . LEU B 1 198 ? -7.719 -41.219 0.346 1 97.75 198 LEU B C 1
ATOM 5245 O O . LEU B 1 198 ? -6.855 -42.062 0.521 1 97.75 198 LEU B O 1
ATOM 5249 N N . SER B 1 199 ? -8.484 -41.188 -0.753 1 97.44 199 SER B N 1
ATOM 5250 C CA . SER B 1 199 ? -8.273 -42.094 -1.872 1 97.44 199 SER B CA 1
ATOM 5251 C C . SER B 1 199 ? -6.977 -41.781 -2.611 1 97.44 199 SER B C 1
ATOM 5253 O O . SER B 1 199 ? -6.453 -40.656 -2.5 1 97.44 199 SER B O 1
ATOM 5255 N N . PRO B 1 200 ? -6.418 -42.719 -3.316 1 96.75 200 PRO B N 1
ATOM 5256 C CA . PRO B 1 200 ? -5.211 -42.438 -4.105 1 96.75 200 PRO B CA 1
ATOM 5257 C C . PRO B 1 200 ? -5.406 -41.312 -5.109 1 96.75 200 PRO B C 1
ATOM 5259 O O . PRO B 1 200 ? -4.484 -40.531 -5.355 1 96.75 200 PRO B O 1
ATOM 5262 N N . TRP B 1 201 ? -6.633 -41.25 -5.652 1 96.75 201 TRP B N 1
ATOM 5263 C CA . TRP B 1 201 ? -6.965 -40.188 -6.594 1 96.75 201 TRP B CA 1
ATOM 5264 C C . TRP B 1 201 ? -6.887 -38.812 -5.926 1 96.75 201 TRP B C 1
ATOM 5266 O O . TRP B 1 201 ? -6.238 -37.906 -6.438 1 96.75 201 TRP B O 1
ATOM 5276 N N . GLU B 1 202 ? -7.477 -38.75 -4.762 1 97.38 202 GLU B N 1
ATOM 5277 C CA . GLU B 1 202 ? -7.48 -37.469 -4.023 1 97.38 202 GLU B CA 1
ATOM 5278 C C . GLU B 1 202 ? -6.082 -37.125 -3.527 1 97.38 202 GLU B C 1
ATOM 5280 O O . GLU B 1 202 ? -5.656 -35.969 -3.627 1 97.38 202 GLU B O 1
ATOM 5285 N N . SER B 1 203 ? -5.371 -38.094 -3.012 1 98.25 203 SER B N 1
ATOM 5286 C CA . SER B 1 203 ? -4.039 -37.875 -2.453 1 98.25 203 SER B CA 1
ATOM 5287 C C . SER B 1 203 ? -3.07 -37.375 -3.518 1 98.25 203 SER B C 1
ATOM 5289 O O . SER B 1 203 ? -2.289 -36.438 -3.268 1 98.25 203 SER B O 1
ATOM 5291 N N . LEU B 1 204 ? -3.168 -37.969 -4.68 1 97.5 204 LEU B N 1
ATOM 5292 C CA . LEU B 1 204 ? -2.275 -37.594 -5.77 1 97.5 204 LEU B CA 1
ATOM 5293 C C . LEU B 1 204 ? -2.529 -36.156 -6.215 1 97.5 204 LEU B C 1
ATOM 5295 O O . LEU B 1 204 ? -1.604 -35.344 -6.258 1 97.5 204 LEU B O 1
ATOM 5299 N N . ASN B 1 205 ? -3.783 -35.875 -6.512 1 97.81 205 ASN B N 1
ATOM 5300 C CA . ASN B 1 205 ? -4.121 -34.531 -7.047 1 97.81 205 ASN B CA 1
ATOM 5301 C C . ASN B 1 205 ? -3.91 -33.438 -6.008 1 97.81 205 ASN B C 1
ATOM 5303 O O . ASN B 1 205 ? -3.354 -32.406 -6.316 1 97.81 205 ASN B O 1
ATOM 5307 N N . LEU B 1 206 ? -4.266 -33.688 -4.785 1 97.88 206 LEU B N 1
ATOM 5308 C CA . LEU B 1 206 ? -4.148 -32.656 -3.742 1 97.88 206 LEU B CA 1
ATOM 5309 C C . LEU B 1 206 ? -2.684 -32.406 -3.404 1 97.88 206 LEU B C 1
ATOM 5311 O O . LEU B 1 206 ? -2.299 -31.266 -3.123 1 97.88 206 LEU B O 1
ATOM 5315 N N . THR B 1 207 ? -1.899 -33.406 -3.438 1 98.06 207 THR B N 1
ATOM 5316 C CA . THR B 1 207 ? -0.48 -33.219 -3.158 1 98.06 207 THR B CA 1
ATOM 5317 C C . THR B 1 207 ? 0.193 -32.438 -4.289 1 98.06 207 THR B C 1
ATOM 5319 O O . THR B 1 207 ? 1.03 -31.578 -4.035 1 98.06 207 THR B O 1
ATOM 5322 N N . MET B 1 208 ? -0.182 -32.75 -5.531 1 97.5 208 MET B N 1
ATOM 5323 C CA . MET B 1 208 ? 0.4 -32.062 -6.676 1 97.5 208 MET B CA 1
ATOM 5324 C C . MET B 1 208 ? 0.123 -30.578 -6.602 1 97.5 208 MET B C 1
ATOM 5326 O O . MET B 1 208 ? 1.013 -29.766 -6.855 1 97.5 208 MET B O 1
ATOM 5330 N N . THR B 1 209 ? -1.085 -30.234 -6.191 1 97.44 209 THR B N 1
ATOM 5331 C CA . THR B 1 209 ? -1.443 -28.812 -6.137 1 97.44 209 THR B CA 1
ATOM 5332 C C . THR B 1 209 ? -0.971 -28.188 -4.828 1 97.44 209 THR B C 1
ATOM 5334 O O . THR B 1 209 ? -0.718 -26.984 -4.766 1 97.44 209 THR B O 1
ATOM 5337 N N . GLY B 1 210 ? -0.79 -28.953 -3.797 1 97 210 GLY B N 1
ATOM 5338 C CA . GLY B 1 210 ? -0.359 -28.453 -2.504 1 97 210 GLY B CA 1
ATOM 5339 C C . GLY B 1 210 ? 1.124 -28.141 -2.451 1 97 210 GLY B C 1
ATOM 5340 O O . GLY B 1 210 ? 1.52 -27.078 -1.95 1 97 210 GLY B O 1
ATOM 5341 N N . ILE B 1 211 ? 1.928 -29 -2.998 1 95.38 211 ILE B N 1
ATOM 5342 C CA . ILE B 1 211 ? 3.377 -28.875 -2.885 1 95.38 211 ILE B CA 1
ATOM 5343 C C . ILE B 1 211 ? 3.852 -27.672 -3.711 1 95.38 211 ILE B C 1
ATOM 5345 O O . ILE B 1 211 ? 4.832 -27.016 -3.354 1 95.38 211 ILE B O 1
ATOM 5349 N N . CYS B 1 212 ? 3.172 -27.406 -4.805 1 95.25 212 CYS B N 1
ATOM 5350 C CA . CYS B 1 212 ? 3.529 -26.266 -5.637 1 95.25 212 CYS B CA 1
ATOM 5351 C C . CYS B 1 212 ? 2.805 -25 -5.172 1 95.25 212 CYS B C 1
ATOM 5353 O O . CYS B 1 212 ? 2.859 -23.969 -5.84 1 95.25 212 CYS B O 1
ATOM 5355 N N . THR B 1 213 ? 2.086 -25.062 -4.074 1 94.75 213 THR B N 1
ATOM 5356 C CA . THR B 1 213 ? 1.354 -23.969 -3.459 1 94.75 213 THR B CA 1
ATOM 5357 C C . THR B 1 213 ? 0.359 -23.359 -4.445 1 94.75 213 THR B C 1
ATOM 5359 O O . THR B 1 213 ? 0.27 -22.141 -4.574 1 94.75 213 THR B O 1
ATOM 5362 N N . GLY B 1 214 ? -0.387 -24.125 -5.18 1 94.94 214 GLY B N 1
ATOM 5363 C CA . GLY B 1 214 ? -1.383 -23.672 -6.141 1 94.94 214 GLY B CA 1
ATOM 5364 C C . GLY B 1 214 ? -2.807 -23.844 -5.645 1 94.94 214 GLY B C 1
ATOM 5365 O O . GLY B 1 214 ? -3.68 -23.031 -5.957 1 94.94 214 GLY B O 1
ATOM 5366 N N . GLY B 1 215 ? -3.166 -24.953 -5.094 1 94.94 215 GLY B N 1
ATOM 5367 C CA . GLY B 1 215 ? -4.371 -25.109 -4.297 1 94.94 215 GLY B CA 1
ATOM 5368 C C . GLY B 1 215 ? -5.605 -25.391 -5.129 1 94.94 215 GLY B C 1
ATOM 5369 O O . GLY B 1 215 ? -6.734 -25.219 -4.66 1 94.94 215 GLY B O 1
ATOM 5370 N N . MET B 1 216 ? -5.508 -25.719 -6.383 1 95.69 216 MET B N 1
ATOM 5371 C CA . MET B 1 216 ? -6.695 -26.141 -7.117 1 95.69 216 MET B CA 1
ATOM 5372 C C . MET B 1 216 ? -7.238 -27.453 -6.566 1 95.69 216 MET B C 1
ATOM 5374 O O . MET B 1 216 ? -6.52 -28.469 -6.52 1 95.69 216 MET B O 1
ATOM 5378 N N . SER B 1 217 ? -8.43 -27.422 -6.172 1 94 217 SER B N 1
ATOM 5379 C CA . SER B 1 217 ? -9.031 -28.531 -5.426 1 94 217 SER B CA 1
ATOM 5380 C C . SER B 1 217 ? -9.836 -29.453 -6.348 1 94 217 SER B C 1
ATOM 5382 O O . SER B 1 217 ? -10.055 -29.125 -7.516 1 94 217 SER B O 1
ATOM 5384 N N . LEU B 1 218 ? -10.219 -30.625 -5.781 1 94.44 218 LEU B N 1
ATOM 5385 C CA . LEU B 1 218 ? -11.086 -31.578 -6.453 1 94.44 218 LEU B CA 1
ATOM 5386 C C . LEU B 1 218 ? -12.539 -31.406 -6.023 1 94.44 218 LEU B C 1
ATOM 5388 O O . LEU B 1 218 ? -13.445 -32 -6.609 1 94.44 218 LEU B O 1
ATOM 5392 N N . SER B 1 219 ? -12.672 -30.562 -5.035 1 92.38 219 SER B N 1
ATOM 5393 C CA . SER B 1 219 ? -13.992 -30.359 -4.457 1 92.38 219 SER B CA 1
ATOM 5394 C C . SER B 1 219 ? -14.414 -28.891 -4.539 1 92.38 219 SER B C 1
ATOM 5396 O O . SER B 1 219 ? -13.562 -28 -4.508 1 92.38 219 SER B O 1
ATOM 5398 N N . ASN B 1 220 ? -15.711 -28.734 -4.594 1 92.25 220 ASN B N 1
ATOM 5399 C CA . ASN B 1 220 ? -16.25 -27.375 -4.605 1 92.25 220 ASN B CA 1
ATOM 5400 C C . ASN B 1 220 ? -15.977 -26.656 -3.285 1 92.25 220 ASN B C 1
ATOM 5402 O O . ASN B 1 220 ? -15.969 -25.438 -3.232 1 92.25 220 ASN B O 1
ATOM 5406 N N . GLU B 1 221 ? -15.75 -27.375 -2.23 1 91.12 221 GLU B N 1
ATOM 5407 C CA . GLU B 1 221 ? -15.508 -26.797 -0.914 1 91.12 221 GLU B CA 1
ATOM 5408 C C . GLU B 1 221 ? -14.008 -26.625 -0.654 1 91.12 221 GLU B C 1
ATOM 5410 O O . GLU B 1 221 ? -13.602 -26.312 0.468 1 91.12 221 GLU B O 1
ATOM 5415 N N . SER B 1 222 ? -13.219 -26.75 -1.645 1 93.62 222 SER B N 1
ATOM 5416 C CA . SER B 1 222 ? -11.773 -26.562 -1.626 1 93.62 222 SER B CA 1
ATOM 5417 C C . SER B 1 222 ? -11.078 -27.703 -0.882 1 93.62 222 SER B C 1
ATOM 5419 O O . SER B 1 222 ? -10.672 -28.688 -1.492 1 93.62 222 SER B O 1
ATOM 5421 N N . PHE B 1 223 ? -11.164 -27.734 0.506 1 95.88 223 PHE B N 1
ATOM 5422 C CA . PHE B 1 223 ? -10.508 -28.812 1.247 1 95.88 223 PHE B CA 1
ATOM 5423 C C . PHE B 1 223 ? -11.406 -29.312 2.377 1 95.88 223 PHE B C 1
ATOM 5425 O O . PHE B 1 223 ? -11.086 -29.125 3.553 1 95.88 223 PHE B O 1
ATOM 5432 N N . PRO B 1 224 ? -12.539 -30.047 2 1 94.19 224 PRO B N 1
ATOM 5433 C CA . PRO B 1 224 ? -13.477 -30.562 2.998 1 94.19 224 PRO B CA 1
ATOM 5434 C C . PRO B 1 224 ? -13.031 -31.906 3.582 1 94.19 224 PRO B C 1
ATOM 5436 O O . PRO B 1 224 ? -13.82 -32.844 3.631 1 94.19 224 PRO B O 1
ATOM 5439 N N . TYR B 1 225 ? -11.875 -32.094 4.07 1 94.94 225 TYR B N 1
ATOM 5440 C CA . TYR B 1 225 ? -11.359 -33.375 4.504 1 94.94 225 TYR B CA 1
ATOM 5441 C C . TYR B 1 225 ? -11.156 -33.406 6.012 1 94.94 225 TYR B C 1
ATOM 5443 O O . TYR B 1 225 ? -11.438 -32.438 6.703 1 94.94 225 TYR B O 1
ATOM 5451 N N . ASN B 1 226 ? -10.742 -34.531 6.535 1 95.69 226 ASN B N 1
ATOM 5452 C CA . ASN B 1 226 ? -10.648 -34.75 7.973 1 95.69 226 ASN B CA 1
ATOM 5453 C C . ASN B 1 226 ? -9.477 -33.969 8.578 1 95.69 226 ASN B C 1
ATOM 5455 O O . ASN B 1 226 ? -8.656 -33.406 7.852 1 95.69 226 ASN B O 1
ATOM 5459 N N . SER B 1 227 ? -9.398 -33.969 9.898 1 97.31 227 SER B N 1
ATOM 5460 C CA . SER B 1 227 ? -8.422 -33.188 10.648 1 97.31 227 SER B CA 1
ATOM 5461 C C . SER B 1 227 ? -6.996 -33.625 10.367 1 97.31 227 SER B C 1
ATOM 5463 O O . SER B 1 227 ? -6.078 -32.812 10.266 1 97.31 227 SER B O 1
ATOM 5465 N N . LEU B 1 228 ? -6.867 -34.906 10.211 1 97.62 228 LEU B N 1
ATOM 5466 C CA . LEU B 1 228 ? -5.535 -35.438 9.953 1 97.62 228 LEU B CA 1
ATOM 5467 C C . LEU B 1 228 ? -5.043 -35 8.57 1 97.62 228 LEU B C 1
ATOM 5469 O O . LEU B 1 228 ? -3.869 -34.656 8.398 1 97.62 228 LEU B O 1
ATOM 5473 N N . ALA B 1 229 ? -5.898 -35.062 7.59 1 98 229 ALA B N 1
ATOM 5474 C CA . ALA B 1 229 ? -5.559 -34.594 6.246 1 98 229 ALA B CA 1
ATOM 5475 C C . ALA B 1 229 ? -5.199 -33.125 6.254 1 98 229 ALA B C 1
ATOM 5477 O O . ALA B 1 229 ? -4.285 -32.688 5.551 1 98 229 ALA B O 1
ATOM 5478 N N . LYS B 1 230 ? -5.961 -32.375 7.062 1 97.81 230 LYS B N 1
ATOM 5479 C CA . LYS B 1 230 ? -5.676 -30.938 7.176 1 97.81 230 LYS B CA 1
ATOM 5480 C C . LYS B 1 230 ? -4.285 -30.703 7.754 1 97.81 230 LYS B C 1
ATOM 5482 O O . LYS B 1 230 ? -3.539 -29.859 7.266 1 97.81 230 LYS B O 1
ATOM 5487 N N . LEU B 1 231 ? -3.963 -31.406 8.742 1 97.75 231 LEU B N 1
ATOM 5488 C CA . LEU B 1 231 ? -2.658 -31.281 9.383 1 97.75 231 LEU B CA 1
ATOM 5489 C C . LEU B 1 231 ? -1.538 -31.609 8.406 1 97.75 231 LEU B C 1
ATOM 5491 O O . LEU B 1 231 ? -0.537 -30.891 8.328 1 97.75 231 LEU B O 1
ATOM 5495 N N . PHE B 1 232 ? -1.697 -32.719 7.711 1 97.88 232 PHE B N 1
ATOM 5496 C CA . PHE B 1 232 ? -0.676 -33.125 6.75 1 97.88 232 PHE B CA 1
ATOM 5497 C C . PHE B 1 232 ? -0.56 -32.094 5.621 1 97.88 232 PHE B C 1
ATOM 5499 O O . PHE B 1 232 ? 0.54 -31.844 5.133 1 97.88 232 PHE B O 1
ATOM 5506 N N . MET B 1 233 ? -1.666 -31.578 5.195 1 97.69 233 MET B N 1
ATOM 5507 C CA . MET B 1 233 ? -1.62 -30.578 4.141 1 97.69 233 MET B CA 1
ATOM 5508 C C . MET B 1 233 ? -0.9 -29.328 4.621 1 97.69 233 MET B C 1
ATOM 5510 O O . MET B 1 233 ? -0.194 -28.672 3.846 1 97.69 233 MET B O 1
ATOM 5514 N N . ILE B 1 234 ? -1.113 -28.938 5.898 1 97.88 234 ILE B N 1
ATOM 5515 C CA . ILE B 1 234 ? -0.384 -27.812 6.473 1 97.88 234 ILE B CA 1
ATOM 5516 C C . ILE B 1 234 ? 1.118 -28.062 6.371 1 97.88 234 ILE B C 1
ATOM 5518 O O . ILE B 1 234 ? 1.879 -27.172 5.973 1 97.88 234 ILE B O 1
ATOM 5522 N N . LEU B 1 235 ? 1.516 -29.234 6.645 1 96.94 235 LEU B N 1
ATOM 5523 C CA . LEU B 1 235 ? 2.928 -29.594 6.574 1 96.94 235 LEU B CA 1
ATOM 5524 C C . LEU B 1 235 ? 3.438 -29.516 5.137 1 96.94 235 LEU B C 1
ATOM 5526 O O . LEU B 1 235 ? 4.547 -29.031 4.895 1 96.94 235 LEU B O 1
ATOM 5530 N N . ILE B 1 236 ? 2.66 -29.984 4.262 1 96.75 236 ILE B N 1
ATOM 5531 C CA . ILE B 1 236 ? 3.025 -29.953 2.852 1 96.75 236 ILE B CA 1
ATOM 5532 C C . ILE B 1 236 ? 3.164 -28.516 2.377 1 96.75 236 ILE B C 1
ATOM 5534 O O . ILE B 1 236 ? 4.133 -28.156 1.695 1 96.75 236 ILE B O 1
ATOM 5538 N N . MET B 1 237 ? 2.225 -27.688 2.783 1 97.06 237 MET B N 1
ATOM 5539 C CA . MET B 1 237 ? 2.256 -26.281 2.393 1 97.06 237 MET B CA 1
ATOM 5540 C C . MET B 1 237 ? 3.473 -25.578 2.986 1 97.06 237 MET B C 1
ATOM 5542 O O . MET B 1 237 ? 4.105 -24.75 2.324 1 97.06 237 MET B O 1
ATOM 5546 N N . LEU B 1 238 ? 3.779 -25.875 4.223 1 95.5 238 LEU B N 1
ATOM 5547 C CA . LEU B 1 238 ? 4.945 -25.281 4.863 1 95.5 238 LEU B CA 1
ATOM 5548 C C . LEU B 1 238 ? 6.23 -25.734 4.184 1 95.5 238 LEU B C 1
ATOM 5550 O O . LEU B 1 238 ? 7.148 -24.938 3.984 1 95.5 238 LEU B O 1
ATOM 5554 N N . ALA B 1 239 ? 6.273 -26.953 3.773 1 92.56 239 ALA B N 1
ATOM 5555 C CA . ALA B 1 239 ? 7.449 -27.5 3.1 1 92.56 239 ALA B CA 1
ATOM 5556 C C . ALA B 1 239 ? 7.66 -26.844 1.739 1 92.56 239 ALA B C 1
ATOM 5558 O O . ALA B 1 239 ? 8.789 -26.484 1.383 1 92.56 239 ALA B O 1
ATOM 5559 N N . GLY B 1 240 ? 6.617 -26.625 1.072 1 92.25 240 GLY B N 1
ATOM 5560 C CA . GLY B 1 240 ? 6.727 -26.062 -0.266 1 92.25 240 GLY B CA 1
ATOM 5561 C C . GLY B 1 240 ? 6.766 -24.547 -0.278 1 92.25 240 GLY B C 1
ATOM 5562 O O . GLY B 1 240 ? 7.301 -23.938 -1.21 1 92.25 240 GLY B O 1
ATOM 5563 N N . GLY B 1 241 ? 6.238 -23.938 0.784 1 93.62 241 GLY B N 1
ATOM 5564 C CA . GLY B 1 241 ? 5.988 -22.516 0.679 1 93.62 241 GLY B CA 1
ATOM 5565 C C . GLY B 1 241 ? 6.84 -21.688 1.627 1 93.62 241 GLY B C 1
ATOM 5566 O O . GLY B 1 241 ? 6.941 -20.469 1.476 1 93.62 241 GLY B O 1
ATOM 5567 N N . VAL B 1 242 ? 7.43 -22.219 2.619 1 93.06 242 VAL B N 1
ATOM 5568 C CA . VAL B 1 242 ? 8.172 -21.438 3.607 1 93.06 242 VAL B CA 1
ATOM 5569 C C . VAL B 1 242 ? 9.656 -21.797 3.545 1 93.06 242 VAL B C 1
ATOM 5571 O O . VAL B 1 242 ? 10.508 -20.906 3.506 1 93.06 242 VAL B O 1
ATOM 5574 N N . VAL B 1 243 ? 9.922 -23.047 3.436 1 90.12 243 VAL B N 1
ATOM 5575 C CA . VAL B 1 243 ? 11.305 -23.516 3.412 1 90.12 243 VAL B CA 1
ATOM 5576 C C . VAL B 1 243 ? 11.828 -23.5 1.979 1 90.12 243 VAL B C 1
ATOM 5578 O O . VAL B 1 243 ? 11.258 -24.141 1.095 1 90.12 243 VAL B O 1
ATOM 5581 N N . SER B 1 244 ? 12.898 -22.828 1.811 1 88.62 244 SER B N 1
ATOM 5582 C CA . SER B 1 244 ? 13.469 -22.766 0.47 1 88.62 244 SER B CA 1
ATOM 5583 C C . SER B 1 244 ? 14.008 -24.125 0.035 1 88.62 244 SER B C 1
ATOM 5585 O O . SER B 1 244 ? 14.477 -24.906 0.865 1 88.62 244 SER B O 1
ATOM 5587 N N . PHE B 1 245 ? 13.922 -24.344 -1.216 1 85.62 245 PHE B N 1
ATOM 5588 C CA . PHE B 1 245 ? 14.367 -25.625 -1.729 1 85.62 245 PHE B CA 1
ATOM 5589 C C . PHE B 1 245 ? 15.875 -25.781 -1.554 1 85.62 245 PHE B C 1
ATOM 5591 O O . PHE B 1 245 ? 16.375 -26.906 -1.412 1 85.62 245 PHE B O 1
ATOM 5598 N N . SER B 1 246 ? 16.578 -24.656 -1.55 1 82.06 246 SER B N 1
ATOM 5599 C CA . SER B 1 246 ? 18 -24.703 -1.211 1 82.06 246 SER B CA 1
ATOM 5600 C C . SER B 1 246 ? 18.203 -25.156 0.233 1 82.06 246 SER B C 1
ATOM 5602 O O . SER B 1 246 ? 19.156 -25.891 0.532 1 82.06 246 SER B O 1
ATOM 5604 N N . THR B 1 247 ? 17.344 -24.688 1.049 1 85.69 247 THR B N 1
ATOM 5605 C CA . THR B 1 247 ? 17.422 -25.078 2.455 1 85.69 247 THR B CA 1
ATOM 5606 C C . THR B 1 247 ? 17.016 -26.531 2.643 1 85.69 247 THR B C 1
ATOM 5608 O O . THR B 1 247 ? 17.578 -27.234 3.5 1 85.69 247 THR B O 1
ATOM 5611 N N . HIS B 1 248 ? 16.047 -26.984 1.86 1 87.5 248 HIS B N 1
ATOM 5612 C CA . HIS B 1 248 ? 15.672 -28.391 1.895 1 87.5 248 HIS B CA 1
ATOM 5613 C C . HIS B 1 248 ? 16.875 -29.281 1.577 1 87.5 248 HIS B C 1
ATOM 5615 O O . HIS B 1 248 ? 17.047 -30.344 2.193 1 87.5 248 HIS B O 1
ATOM 5621 N N . TYR B 1 249 ? 17.594 -28.844 0.625 1 84.44 249 TYR B N 1
ATOM 5622 C CA . TYR B 1 249 ? 18.797 -29.594 0.244 1 84.44 249 TYR B CA 1
ATOM 5623 C C . TYR B 1 249 ? 19.766 -29.688 1.407 1 84.44 249 TYR B C 1
ATOM 5625 O O . TYR B 1 249 ? 20.328 -30.75 1.664 1 84.44 249 TYR B O 1
ATOM 5633 N N . LYS B 1 250 ? 19.953 -28.562 2.086 1 84.31 250 LYS B N 1
ATOM 5634 C CA . LYS B 1 250 ? 20.859 -28.531 3.23 1 84.31 250 LYS B CA 1
ATOM 5635 C C . LYS B 1 250 ? 20.344 -29.438 4.355 1 84.31 250 LYS B C 1
ATOM 5637 O O . LYS B 1 250 ? 21.125 -30.141 5 1 84.31 250 LYS B O 1
ATOM 5642 N N . ILE B 1 251 ? 19.109 -29.438 4.566 1 83.62 251 ILE B N 1
ATOM 5643 C CA . ILE B 1 251 ? 18.5 -30.234 5.629 1 83.62 251 ILE B CA 1
ATOM 5644 C C . ILE B 1 251 ? 18.656 -31.719 5.316 1 83.62 251 ILE B C 1
ATOM 5646 O O . ILE B 1 251 ? 19.031 -32.5 6.188 1 83.62 251 ILE B O 1
ATOM 5650 N N . LEU B 1 252 ? 18.438 -32.062 4.102 1 82.88 252 LEU B N 1
ATOM 5651 C CA . LEU B 1 252 ? 18.516 -33.469 3.684 1 82.88 252 LEU B CA 1
ATOM 5652 C C . LEU B 1 252 ? 19.953 -33.969 3.686 1 82.88 252 LEU B C 1
ATOM 5654 O O . LEU B 1 252 ? 20.203 -35.156 3.801 1 82.88 252 LEU B O 1
ATOM 5658 N N . SER B 1 253 ? 20.922 -32.938 3.617 1 83.62 253 SER B N 1
ATOM 5659 C CA . SER B 1 253 ? 22.328 -33.281 3.672 1 83.62 253 SER B CA 1
ATOM 5660 C C . SER B 1 253 ? 22.844 -33.281 5.105 1 83.62 253 SER B C 1
ATOM 5662 O O . SER B 1 253 ? 24.047 -33.469 5.344 1 83.62 253 SER B O 1
ATOM 5664 N N . GLY B 1 254 ? 22.031 -32.906 6.109 1 79.94 254 GLY B N 1
ATOM 5665 C CA . GLY B 1 254 ? 22.375 -33 7.52 1 79.94 254 GLY B CA 1
ATOM 5666 C C . GLY B 1 254 ? 22.766 -31.672 8.141 1 79.94 254 GLY B C 1
ATOM 5667 O O . GLY B 1 254 ? 23.234 -31.625 9.281 1 79.94 254 GLY B O 1
ATOM 5668 N N . LYS B 1 255 ? 22.656 -30.547 7.512 1 77.31 255 LYS B N 1
ATOM 5669 C CA . LYS B 1 255 ? 23.031 -29.25 8.062 1 77.31 255 LYS B CA 1
ATOM 5670 C C . LYS B 1 255 ? 21.797 -28.422 8.398 1 77.31 255 LYS B C 1
ATOM 5672 O O . LYS B 1 255 ? 21.141 -27.891 7.512 1 77.31 255 LYS B O 1
ATOM 5677 N N . LEU B 1 256 ? 21.359 -28.516 9.617 1 73.69 256 LEU B N 1
ATOM 5678 C CA . LEU B 1 256 ? 20.141 -27.844 10.031 1 73.69 256 LEU B CA 1
ATOM 5679 C C . LEU B 1 256 ? 20.406 -26.375 10.344 1 73.69 256 LEU B C 1
ATOM 5681 O O . LEU B 1 256 ? 21.281 -26.062 11.148 1 73.69 256 LEU B O 1
ATOM 5685 N N . LYS B 1 257 ? 20.062 -25.406 9.484 1 69 257 LYS B N 1
ATOM 5686 C CA . LYS B 1 257 ? 20.141 -24 9.852 1 69 257 LYS B CA 1
ATOM 5687 C C . LYS B 1 257 ? 18.781 -23.312 9.742 1 69 257 LYS B C 1
ATOM 5689 O O . LYS B 1 257 ? 18.141 -23.359 8.688 1 69 257 LYS B O 1
ATOM 5694 N N . LEU B 1 258 ? 18.422 -23.016 10.898 1 70.69 258 LEU B N 1
ATOM 5695 C CA . LEU B 1 258 ? 17.141 -22.312 10.891 1 70.69 258 LEU B CA 1
ATOM 5696 C C . LEU B 1 258 ? 17.281 -20.938 10.219 1 70.69 258 LEU B C 1
ATOM 5698 O O . LEU B 1 258 ? 18.156 -20.156 10.594 1 70.69 258 LEU B O 1
ATOM 5702 N N . ASP B 1 259 ? 16.469 -20.797 9.188 1 81.94 259 ASP B N 1
ATOM 5703 C CA . ASP B 1 259 ? 16.453 -19.578 8.391 1 81.94 259 ASP B CA 1
ATOM 5704 C C . ASP B 1 259 ? 15.508 -18.547 8.984 1 81.94 259 ASP B C 1
ATOM 5706 O O . ASP B 1 259 ? 14.562 -18.891 9.695 1 81.94 259 ASP B O 1
ATOM 5710 N N . CYS B 1 260 ? 15.797 -17.312 9.07 1 86.88 260 CYS B N 1
ATOM 5711 C CA . CYS B 1 260 ? 15 -16.203 9.586 1 86.88 260 CYS B CA 1
ATOM 5712 C C . CYS B 1 260 ? 13.602 -16.219 8.984 1 86.88 260 CYS B C 1
ATOM 5714 O O . CYS B 1 260 ? 12.633 -15.805 9.633 1 86.88 260 CYS B O 1
ATOM 5716 N N . GLN B 1 261 ? 13.477 -16.797 7.898 1 90.75 261 GLN B N 1
ATOM 5717 C CA . GLN B 1 261 ? 12.18 -16.844 7.238 1 90.75 261 GLN B CA 1
ATOM 5718 C C . GLN B 1 261 ? 11.242 -17.828 7.934 1 90.75 261 GLN B C 1
ATOM 5720 O O . GLN B 1 261 ? 10.047 -17.562 8.07 1 90.75 261 GLN B O 1
ATOM 5725 N N . ILE B 1 262 ? 11.805 -18.891 8.375 1 91.62 262 ILE B N 1
ATOM 5726 C CA . ILE B 1 262 ? 11 -19.922 9.031 1 91.62 262 ILE B CA 1
ATOM 5727 C C . ILE B 1 262 ? 10.469 -19.391 10.359 1 91.62 262 ILE B C 1
ATOM 5729 O O . ILE B 1 262 ? 9.281 -19.547 10.664 1 91.62 262 ILE B O 1
ATOM 5733 N N . LYS B 1 263 ? 11.297 -18.75 11.086 1 91.94 263 LYS B N 1
ATOM 5734 C CA . LYS B 1 263 ? 10.883 -18.188 12.367 1 91.94 263 LYS B CA 1
ATOM 5735 C C . LYS B 1 263 ? 9.781 -17.141 12.188 1 91.94 263 LYS B C 1
ATOM 5737 O O . LYS B 1 263 ? 8.789 -17.156 12.914 1 91.94 263 LYS B O 1
ATOM 5742 N N . TYR B 1 264 ? 10.008 -16.328 11.266 1 92.12 264 TYR B N 1
ATOM 5743 C CA . TYR B 1 264 ? 9.016 -15.297 10.977 1 92.12 264 TYR B CA 1
ATOM 5744 C C . TYR B 1 264 ? 7.688 -15.922 10.57 1 92.12 264 TYR B C 1
ATOM 5746 O O . TYR B 1 264 ? 6.625 -15.508 11.047 1 92.12 264 TYR B O 1
ATOM 5754 N N . SER B 1 265 ? 7.781 -16.891 9.68 1 95.5 265 SER B N 1
ATOM 5755 C CA . SER B 1 265 ? 6.562 -17.5 9.164 1 95.5 265 SER B CA 1
ATOM 5756 C C . SER B 1 265 ? 5.773 -18.188 10.281 1 95.5 265 SER B C 1
ATOM 5758 O O . SER B 1 265 ? 4.551 -18.047 10.352 1 95.5 265 SER B O 1
ATOM 5760 N N . LEU B 1 266 ? 6.473 -18.828 11.102 1 95.38 266 LEU B N 1
ATOM 5761 C CA . LEU B 1 266 ? 5.801 -19.547 12.18 1 95.38 266 LEU B CA 1
ATOM 5762 C C . LEU B 1 266 ? 5.156 -18.562 13.156 1 95.38 266 LEU B C 1
ATOM 5764 O O . LEU B 1 266 ? 4.043 -18.812 13.633 1 95.38 266 LEU B O 1
ATOM 5768 N N . LEU B 1 267 ? 5.797 -17.5 13.406 1 96.19 267 LEU B N 1
ATOM 5769 C CA . LEU B 1 267 ? 5.258 -16.5 14.305 1 96.19 267 LEU B CA 1
ATOM 5770 C C . LEU B 1 267 ? 4.008 -15.852 13.719 1 96.19 267 LEU B C 1
ATOM 5772 O O . LEU B 1 267 ? 2.996 -15.703 14.406 1 96.19 267 LEU B O 1
ATOM 5776 N N . VAL B 1 268 ? 4.078 -15.5 12.508 1 97.12 268 VAL B N 1
ATOM 5777 C CA . VAL B 1 268 ? 2.963 -14.836 11.844 1 97.12 268 VAL B CA 1
ATOM 5778 C C . VAL B 1 268 ? 1.776 -15.797 11.742 1 97.12 268 VAL B C 1
ATOM 5780 O O . VAL B 1 268 ? 0.631 -15.398 11.977 1 97.12 268 VAL B O 1
ATOM 5783 N N . ILE B 1 269 ? 2.104 -17.062 11.414 1 98 269 ILE B N 1
ATOM 5784 C CA . ILE B 1 269 ? 1.045 -18.047 11.289 1 98 269 ILE B CA 1
ATOM 5785 C C . ILE B 1 269 ? 0.357 -18.25 12.633 1 98 269 ILE B C 1
ATOM 5787 O O . ILE B 1 269 ? -0.873 -18.25 12.719 1 98 269 ILE B O 1
ATOM 5791 N N . LEU B 1 270 ? 1.15 -18.328 13.625 1 97.81 270 LEU B N 1
ATOM 5792 C CA . LEU B 1 270 ? 0.597 -18.578 14.953 1 97.81 270 LEU B CA 1
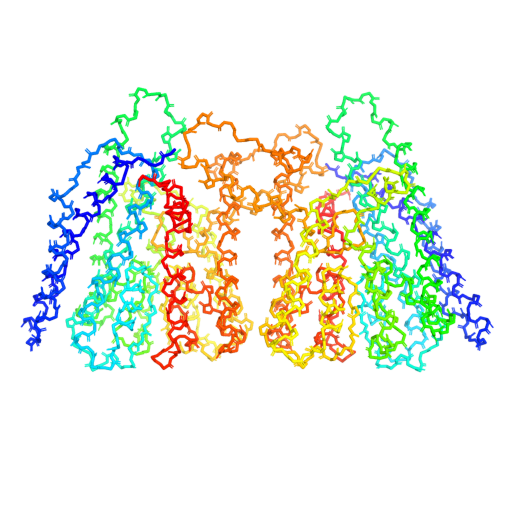ATOM 5793 C C . LEU B 1 270 ? -0.236 -17.391 15.43 1 97.81 270 LEU B C 1
ATOM 5795 O O . LEU B 1 270 ? -1.391 -17.562 15.828 1 97.81 270 LEU B O 1
ATOM 5799 N N . LEU B 1 271 ? 0.253 -16.203 15.359 1 97.88 271 LEU B N 1
ATOM 5800 C CA . LEU B 1 271 ? -0.426 -15.016 15.867 1 97.88 271 LEU B CA 1
ATOM 5801 C C . LEU B 1 271 ? -1.684 -14.727 15.055 1 97.88 271 LEU B C 1
ATOM 5803 O O . LEU B 1 271 ? -2.727 -14.383 15.617 1 97.88 271 LEU B O 1
ATOM 5807 N N . SER B 1 272 ? -1.598 -14.867 13.781 1 98.38 272 SER B N 1
ATOM 5808 C CA . SER B 1 272 ? -2.748 -14.578 12.93 1 98.38 272 SER B CA 1
ATOM 5809 C C . SER B 1 272 ? -3.832 -15.641 13.094 1 98.38 272 SER B C 1
ATOM 5811 O O . SER B 1 272 ? -5.023 -15.328 13.055 1 98.38 272 SER B O 1
ATOM 5813 N N . SER B 1 273 ? -3.377 -16.906 13.25 1 98.38 273 SER B N 1
ATOM 5814 C CA . SER B 1 273 ? -4.355 -17.969 13.461 1 98.38 273 SER B CA 1
ATOM 5815 C C . SER B 1 273 ? -5.105 -17.781 14.773 1 98.38 273 SER B C 1
ATOM 5817 O O . SER B 1 273 ? -6.316 -18 14.836 1 98.38 273 SER B O 1
ATOM 5819 N N . LEU B 1 274 ? -4.367 -17.344 15.766 1 98.19 274 LEU B N 1
ATOM 5820 C CA . LEU B 1 274 ? -5.004 -17.078 17.047 1 98.19 274 LEU B CA 1
ATOM 5821 C C . LEU B 1 274 ? -5.984 -15.922 16.938 1 98.19 274 LEU B C 1
ATOM 5823 O O . LEU B 1 274 ? -7.082 -15.977 17.484 1 98.19 274 LEU B O 1
ATOM 5827 N N . PHE B 1 275 ? -5.609 -14.914 16.25 1 97.81 275 PHE B N 1
ATOM 5828 C CA . PHE B 1 275 ? -6.48 -13.758 16.062 1 97.81 275 PHE B CA 1
ATOM 5829 C C . PHE B 1 275 ? -7.773 -14.156 15.367 1 97.81 275 PHE B C 1
ATOM 5831 O O . PHE B 1 275 ? -8.867 -13.812 15.828 1 97.81 275 PHE B O 1
ATOM 5838 N N . ILE B 1 276 ? -7.691 -14.883 14.289 1 97.56 276 ILE B N 1
ATOM 5839 C CA . ILE B 1 276 ? -8.859 -15.273 13.508 1 97.56 276 ILE B CA 1
ATOM 5840 C C . ILE B 1 276 ? -9.719 -16.25 14.312 1 97.56 276 ILE B C 1
ATOM 5842 O O . ILE B 1 276 ? -10.945 -16.188 14.281 1 97.56 276 ILE B O 1
ATOM 5846 N N . CYS B 1 277 ? -9.016 -17.172 15.008 1 97.69 277 CYS B N 1
ATOM 5847 C CA . CYS B 1 277 ? -9.719 -18.141 15.836 1 97.69 277 CYS B CA 1
ATOM 5848 C C . CYS B 1 277 ? -10.602 -17.438 16.859 1 97.69 277 CYS B C 1
ATOM 5850 O O . CYS B 1 277 ? -11.781 -17.766 17 1 97.69 277 CYS B O 1
ATOM 5852 N N . PHE B 1 278 ? -10.078 -16.406 17.484 1 97.25 278 PHE B N 1
ATOM 5853 C CA . PHE B 1 278 ? -10.797 -15.719 18.547 1 97.25 278 PHE B CA 1
ATOM 5854 C C . PHE B 1 278 ? -11.805 -14.734 17.969 1 97.25 278 PHE B C 1
ATOM 5856 O O . PHE B 1 278 ? -12.938 -14.656 18.453 1 97.25 278 PHE B O 1
ATOM 5863 N N . LYS B 1 279 ? -11.461 -14.039 16.984 1 95.94 279 LYS B N 1
ATOM 5864 C CA . LYS B 1 279 ? -12.32 -13 16.422 1 95.94 279 LYS B CA 1
ATOM 5865 C C . LYS B 1 279 ? -13.523 -13.609 15.711 1 95.94 279 LYS B C 1
ATOM 5867 O O . LYS B 1 279 ? -14.641 -13.109 15.844 1 95.94 279 LYS B O 1
ATOM 5872 N N . ASP B 1 280 ? -13.305 -14.641 14.969 1 96.88 280 ASP B N 1
ATOM 5873 C CA . ASP B 1 280 ? -14.375 -15.203 14.141 1 96.88 280 ASP B CA 1
ATOM 5874 C C . ASP B 1 280 ? -14.922 -16.5 14.75 1 96.88 280 ASP B C 1
ATOM 5876 O O . ASP B 1 280 ? -15.797 -17.141 14.172 1 96.88 280 ASP B O 1
ATOM 5880 N N . LYS B 1 281 ? -14.422 -16.922 15.906 1 96.31 281 LYS B N 1
ATOM 5881 C CA . LYS B 1 281 ? -14.891 -18.109 16.625 1 96.31 281 LYS B CA 1
ATOM 5882 C C . LYS B 1 281 ? -14.82 -19.344 15.727 1 96.31 281 LYS B C 1
ATOM 5884 O O . LYS B 1 281 ? -15.789 -20.094 15.625 1 96.31 281 LYS B O 1
ATOM 5889 N N . ILE B 1 282 ? -13.742 -19.5 15.039 1 94.81 282 ILE B N 1
ATOM 5890 C CA . ILE B 1 282 ? -13.438 -20.641 14.188 1 94.81 282 ILE B CA 1
ATOM 5891 C C . ILE B 1 282 ? -12.469 -21.578 14.906 1 94.81 282 ILE B C 1
ATOM 5893 O O . ILE B 1 282 ? -11.656 -21.141 15.719 1 94.81 282 ILE B O 1
ATOM 5897 N N . ASN B 1 283 ? -12.648 -22.859 14.617 1 96.12 283 ASN B N 1
ATOM 5898 C CA . ASN B 1 283 ? -11.719 -23.828 15.188 1 96.12 283 ASN B CA 1
ATOM 5899 C C . ASN B 1 283 ? -10.266 -23.469 14.883 1 96.12 283 ASN B C 1
ATOM 5901 O O . ASN B 1 283 ? -9.961 -23 13.781 1 96.12 283 ASN B O 1
ATOM 5905 N N . PHE B 1 284 ? -9.414 -23.734 15.82 1 97.19 284 PHE B N 1
ATOM 5906 C CA . PHE B 1 284 ? -8.016 -23.328 15.703 1 97.19 284 PHE B CA 1
ATOM 5907 C C . PHE B 1 284 ? -7.359 -24.016 14.508 1 97.19 284 PHE B C 1
ATOM 5909 O O . PHE B 1 284 ? -6.582 -23.391 13.781 1 97.19 284 PHE B O 1
ATOM 5916 N N . LEU B 1 285 ? -7.617 -25.297 14.281 1 97.5 285 LEU B N 1
ATOM 5917 C CA . LEU B 1 285 ? -7.008 -26.016 13.172 1 97.5 285 LEU B CA 1
ATOM 5918 C C . LEU B 1 285 ? -7.406 -25.406 11.836 1 97.5 285 LEU B C 1
ATOM 5920 O O . LEU B 1 285 ? -6.586 -25.297 10.922 1 97.5 285 LEU B O 1
ATOM 5924 N N . ASP B 1 286 ? -8.648 -24.969 11.727 1 97.44 286 ASP B N 1
ATOM 5925 C CA . ASP B 1 286 ? -9.133 -24.359 10.492 1 97.44 286 ASP B CA 1
ATOM 5926 C C . ASP B 1 286 ? -8.508 -22.984 10.281 1 97.44 286 ASP B C 1
ATOM 5928 O O . ASP B 1 286 ? -8.195 -22.594 9.156 1 97.44 286 ASP B O 1
ATOM 5932 N N . SER B 1 287 ? -8.391 -22.266 11.406 1 97.88 287 SER B N 1
ATOM 5933 C CA . SER B 1 287 ? -7.727 -20.969 11.312 1 97.88 287 SER B CA 1
ATOM 5934 C C . SER B 1 287 ? -6.258 -21.125 10.922 1 97.88 287 SER B C 1
ATOM 5936 O O . SER B 1 287 ? -5.742 -20.359 10.102 1 97.88 287 SER B O 1
ATOM 5938 N N . LEU B 1 288 ? -5.617 -22.094 11.531 1 98 288 LEU B N 1
ATOM 5939 C CA . LEU B 1 288 ? -4.227 -22.406 11.211 1 98 288 LEU B CA 1
ATOM 5940 C C . LEU B 1 288 ? -4.078 -22.781 9.742 1 98 288 LEU B C 1
ATOM 5942 O O . LEU B 1 288 ? -3.131 -22.359 9.078 1 98 288 LEU B O 1
ATOM 5946 N N . PHE B 1 289 ? -5.004 -23.609 9.281 1 98.25 289 PHE B N 1
ATOM 5947 C CA . PHE B 1 289 ? -5.012 -24.047 7.887 1 98.25 289 PHE B CA 1
ATOM 5948 C C . PHE B 1 289 ? -5.156 -22.859 6.949 1 98.25 289 PHE B C 1
ATOM 5950 O O . PHE B 1 289 ? -4.395 -22.703 5.992 1 98.25 289 PHE B O 1
ATOM 5957 N N . LEU B 1 290 ? -6.039 -21.984 7.273 1 97.75 290 LEU B N 1
ATOM 5958 C CA . LEU B 1 290 ? -6.352 -20.828 6.43 1 97.75 290 LEU B CA 1
ATOM 5959 C C . LEU B 1 290 ? -5.168 -19.875 6.359 1 97.75 290 LEU B C 1
ATOM 5961 O O . LEU B 1 290 ? -4.789 -19.422 5.273 1 97.75 290 LEU B O 1
ATOM 5965 N N . VAL B 1 291 ? -4.602 -19.547 7.488 1 98.19 291 VAL B N 1
ATOM 5966 C CA . VAL B 1 291 ? -3.502 -18.578 7.539 1 98.19 291 VAL B CA 1
ATOM 5967 C C . VAL B 1 291 ? -2.277 -19.172 6.84 1 98.19 291 VAL B C 1
ATOM 5969 O O . VAL B 1 291 ? -1.565 -18.453 6.125 1 98.19 291 VAL B O 1
ATOM 5972 N N . THR B 1 292 ? -2.039 -20.453 7.055 1 98.06 292 THR B N 1
ATOM 5973 C CA . THR B 1 292 ? -0.927 -21.109 6.375 1 98.06 292 THR B CA 1
ATOM 5974 C C . THR B 1 292 ? -1.13 -21.078 4.863 1 98.06 292 THR B C 1
ATOM 5976 O O . THR B 1 292 ? -0.189 -20.828 4.109 1 98.06 292 THR B O 1
ATOM 5979 N N . SER B 1 293 ? -2.332 -21.375 4.473 1 97.81 293 SER B N 1
ATOM 5980 C CA . SER B 1 293 ? -2.674 -21.359 3.053 1 97.81 293 SER B CA 1
ATOM 5981 C C . SER B 1 293 ? -2.475 -19.969 2.459 1 97.81 293 SER B C 1
ATOM 5983 O O . SER B 1 293 ? -1.969 -19.828 1.342 1 97.81 293 SER B O 1
ATOM 5985 N N . ALA B 1 294 ? -2.838 -18.953 3.201 1 97.75 294 ALA B N 1
ATOM 5986 C CA . ALA B 1 294 ? -2.701 -17.578 2.752 1 97.75 294 ALA B CA 1
ATOM 5987 C C . ALA B 1 294 ? -1.233 -17.156 2.68 1 97.75 294 ALA B C 1
ATOM 5989 O O . ALA B 1 294 ? -0.81 -16.516 1.719 1 97.75 294 ALA B O 1
ATOM 5990 N N . LEU B 1 295 ? -0.505 -17.547 3.67 1 97.75 295 LEU B N 1
ATOM 5991 C CA . LEU B 1 295 ? 0.899 -17.156 3.738 1 97.75 295 LEU B CA 1
ATOM 5992 C C . LEU B 1 295 ? 1.711 -17.859 2.66 1 97.75 295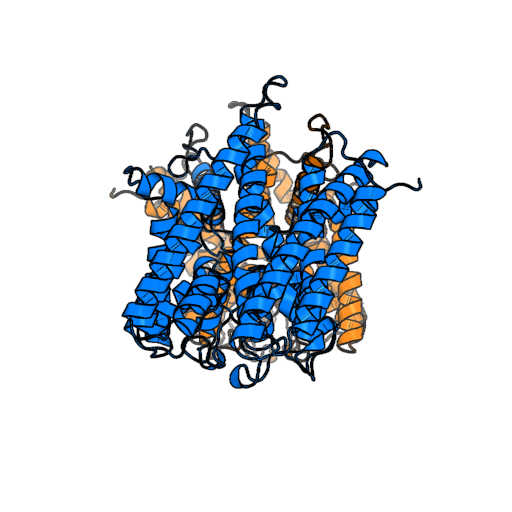 LEU B C 1
ATOM 5994 O O . LEU B 1 295 ? 2.594 -17.266 2.043 1 97.75 295 LEU B O 1
ATOM 5998 N N . THR B 1 296 ? 1.406 -19.094 2.383 1 96.69 296 THR B N 1
ATOM 5999 C CA . THR B 1 296 ? 2.184 -19.891 1.442 1 96.69 296 THR B CA 1
ATOM 6000 C C . THR B 1 296 ? 1.616 -19.766 0.031 1 96.69 296 THR B C 1
ATOM 6002 O O . THR B 1 296 ? 2.084 -20.438 -0.893 1 96.69 296 THR B O 1
ATOM 6005 N N . SER B 1 297 ? 0.585 -19.031 -0.154 1 95.62 297 SER B N 1
ATOM 6006 C CA . SER B 1 297 ? -0.05 -18.781 -1.444 1 95.62 297 SER B CA 1
ATOM 6007 C C . SER B 1 297 ? -0.61 -20.062 -2.039 1 95.62 297 SER B C 1
ATOM 6009 O O . SER B 1 297 ? -0.516 -20.297 -3.248 1 95.62 297 SER B O 1
ATOM 6011 N N . THR B 1 298 ? -1.072 -21 -1.213 1 96 298 THR B N 1
ATOM 6012 C CA . THR B 1 298 ? -1.651 -22.234 -1.709 1 96 298 THR B CA 1
ATOM 6013 C C . THR B 1 298 ? -3.117 -22.047 -2.082 1 96 298 THR B C 1
ATOM 6015 O O . THR B 1 298 ? -3.58 -22.562 -3.1 1 96 298 THR B O 1
ATOM 6018 N N . GLY B 1 299 ? -3.893 -21.391 -1.227 1 95.69 299 GLY B N 1
ATOM 6019 C CA . GLY B 1 299 ? -5.238 -21.016 -1.61 1 95.69 299 GLY B CA 1
ATOM 6020 C C . GLY B 1 299 ? -6.293 -22.016 -1.179 1 95.69 299 GLY B C 1
ATOM 6021 O O . GLY B 1 299 ? -7.48 -21.844 -1.472 1 95.69 299 GLY B O 1
ATOM 6022 N N . PHE B 1 300 ? -5.906 -23.031 -0.469 1 95.94 300 PHE B N 1
ATOM 6023 C CA . PHE B 1 300 ? -6.887 -23.953 0.088 1 95.94 300 PHE B CA 1
ATOM 6024 C C . PHE B 1 300 ? -7.656 -23.297 1.231 1 95.94 300 PHE B C 1
ATOM 6026 O O . PHE B 1 300 ? -7.102 -22.484 1.973 1 95.94 300 PHE B O 1
ATOM 6033 N N . SER B 1 301 ? -8.883 -23.641 1.329 1 94.69 301 SER B N 1
ATOM 6034 C CA . SER B 1 301 ? -9.695 -23.203 2.455 1 94.69 301 SER B CA 1
ATOM 6035 C C . SER B 1 301 ? -10.594 -24.328 2.963 1 94.69 301 SER B C 1
ATOM 6037 O O . SER B 1 301 ? -11.047 -25.172 2.184 1 94.69 301 SER B O 1
ATOM 6039 N N . THR B 1 302 ? -10.844 -24.328 4.188 1 94.75 302 THR B N 1
ATOM 6040 C CA . THR B 1 302 ? -11.68 -25.359 4.797 1 94.75 302 THR B CA 1
ATOM 6041 C C . THR B 1 302 ? -13.078 -24.812 5.086 1 94.75 302 THR B C 1
ATOM 6043 O O . THR B 1 302 ? -13.969 -25.547 5.492 1 94.75 302 THR B O 1
ATOM 6046 N N . PHE B 1 303 ? -13.25 -23.578 4.957 1 90.44 303 PHE B N 1
ATOM 6047 C CA . PHE B 1 303 ? -14.555 -22.969 5.176 1 90.44 303 PHE B CA 1
ATOM 6048 C C . PHE B 1 303 ? -14.766 -21.781 4.246 1 90.44 303 PHE B C 1
ATOM 6050 O O . PHE B 1 303 ? -13.859 -21.391 3.504 1 90.44 303 PHE B O 1
ATOM 6057 N N . ASP B 1 304 ? -15.977 -21.219 4.309 1 91.94 304 ASP B N 1
ATOM 6058 C CA . ASP B 1 304 ? -16.359 -20.125 3.428 1 91.94 304 ASP B CA 1
ATOM 6059 C C . ASP B 1 304 ? -15.75 -18.797 3.896 1 91.94 304 ASP B C 1
ATOM 6061 O O . ASP B 1 304 ? -16.078 -18.312 4.98 1 91.94 304 ASP B O 1
ATOM 6065 N N . LEU B 1 305 ? -14.969 -18.188 3.068 1 93.94 305 LEU B N 1
ATOM 6066 C CA . LEU B 1 305 ? -14.242 -16.969 3.389 1 93.94 305 LEU B CA 1
ATOM 6067 C C . LEU B 1 305 ? -15.203 -15.789 3.572 1 93.94 305 LEU B C 1
ATOM 6069 O O . LEU B 1 305 ? -14.883 -14.82 4.258 1 93.94 305 LEU B O 1
ATOM 6073 N N . SER B 1 306 ? -16.344 -15.875 2.877 1 91.62 306 SER B N 1
ATOM 6074 C CA . SER B 1 306 ? -17.297 -14.781 2.928 1 91.62 306 SER B CA 1
ATOM 6075 C C . SER B 1 306 ? -17.859 -14.602 4.336 1 91.62 306 SER B C 1
ATOM 6077 O O . SER B 1 306 ? -18.438 -13.555 4.652 1 91.62 306 SER B O 1
ATOM 6079 N N . LYS B 1 307 ? -17.672 -15.578 5.133 1 92.69 307 LYS B N 1
ATOM 6080 C CA . LYS B 1 307 ? -18.219 -15.523 6.488 1 92.69 307 LYS B CA 1
ATOM 6081 C C . LYS B 1 307 ? -17.219 -14.906 7.461 1 92.69 307 LYS B C 1
ATOM 6083 O O . LYS B 1 307 ? -17.547 -14.633 8.617 1 92.69 307 LYS B O 1
ATOM 6088 N N . LEU B 1 308 ? -16.094 -14.648 7.035 1 95.94 308 LEU B N 1
ATOM 6089 C CA . LEU B 1 308 ? -15.07 -14.055 7.891 1 95.94 308 LEU B CA 1
ATOM 6090 C C . LEU B 1 308 ? -15.359 -12.578 8.141 1 95.94 308 LEU B C 1
ATOM 6092 O O . LEU B 1 308 ? -15.938 -11.898 7.285 1 95.94 308 LEU B O 1
ATOM 6096 N N . SER B 1 309 ? -14.961 -12.164 9.32 1 96.75 309 SER B N 1
ATOM 6097 C CA . SER B 1 309 ? -15.094 -10.75 9.648 1 96.75 309 SER B CA 1
ATOM 6098 C C . SER B 1 309 ? -14.18 -9.891 8.773 1 96.75 309 SER B C 1
ATOM 6100 O O . SER B 1 309 ? -13.195 -10.383 8.227 1 96.75 309 SER B O 1
ATOM 6102 N N . GLU B 1 310 ? -14.547 -8.625 8.617 1 96.38 310 GLU B N 1
ATOM 6103 C CA . GLU B 1 310 ? -13.805 -7.707 7.762 1 96.38 310 GLU B CA 1
ATOM 6104 C C . GLU B 1 310 ? -12.375 -7.523 8.266 1 96.38 310 GLU B C 1
ATOM 6106 O O . GLU B 1 310 ? -11.422 -7.566 7.484 1 96.38 310 GLU B O 1
ATOM 6111 N N . PRO B 1 311 ? -12.172 -7.359 9.641 1 96.5 311 PRO B N 1
ATOM 6112 C CA . PRO B 1 311 ? -10.789 -7.238 10.117 1 96.5 311 PRO B CA 1
ATOM 6113 C C . PRO B 1 311 ? -9.945 -8.469 9.797 1 96.5 311 PRO B C 1
ATOM 6115 O O . PRO B 1 311 ? -8.75 -8.352 9.516 1 96.5 311 PRO B O 1
ATOM 6118 N N . SER B 1 312 ? -10.578 -9.633 9.883 1 97.75 312 SER B N 1
ATOM 6119 C CA . SER B 1 312 ? -9.852 -10.852 9.562 1 97.75 312 SER B CA 1
ATOM 6120 C C . SER B 1 312 ? -9.453 -10.891 8.086 1 97.75 312 SER B C 1
ATOM 6122 O O . SER B 1 312 ? -8.344 -11.305 7.75 1 97.75 312 SER B O 1
ATOM 6124 N N . LEU B 1 313 ? -10.352 -10.492 7.199 1 97.88 313 LEU B N 1
ATOM 6125 C CA . LEU B 1 313 ? -10.055 -10.438 5.773 1 97.88 313 LEU B CA 1
ATOM 6126 C C . LEU B 1 313 ? -8.922 -9.453 5.492 1 97.88 313 LEU B C 1
ATOM 6128 O O . LEU B 1 313 ? -8.07 -9.703 4.645 1 97.88 313 LEU B O 1
ATOM 6132 N N . ILE B 1 314 ? -8.953 -8.352 6.191 1 97.69 314 ILE B N 1
ATOM 6133 C CA . ILE B 1 314 ? -7.926 -7.332 6.008 1 97.69 314 ILE B CA 1
ATOM 6134 C C . ILE B 1 314 ? -6.574 -7.875 6.473 1 97.69 314 ILE B C 1
ATOM 6136 O O . ILE B 1 314 ? -5.551 -7.641 5.824 1 97.69 314 ILE B O 1
ATOM 6140 N N . LEU B 1 315 ? -6.559 -8.555 7.566 1 97.44 315 LEU B N 1
ATOM 6141 C CA . LEU B 1 315 ? -5.34 -9.195 8.047 1 97.44 315 LEU B CA 1
ATOM 6142 C C . LEU B 1 315 ? -4.793 -10.172 7.008 1 97.44 315 LEU B C 1
ATOM 6144 O O . LEU B 1 315 ? -3.586 -10.203 6.75 1 97.44 315 LEU B O 1
ATOM 6148 N N . LEU B 1 316 ? -5.695 -10.945 6.438 1 98 316 LEU B N 1
ATOM 6149 C CA . LEU B 1 316 ? -5.289 -11.914 5.422 1 98 316 LEU B CA 1
ATOM 6150 C C . LEU B 1 316 ? -4.711 -11.203 4.199 1 98 316 LEU B C 1
ATOM 6152 O O . LEU B 1 316 ? -3.803 -11.727 3.549 1 98 316 LEU B O 1
ATOM 6156 N N . ILE B 1 317 ? -5.262 -10.023 3.836 1 98.12 317 ILE B N 1
ATOM 6157 C CA . ILE B 1 317 ? -4.75 -9.25 2.707 1 98.12 317 ILE B CA 1
ATOM 6158 C C . ILE B 1 317 ? -3.271 -8.938 2.926 1 98.12 317 ILE B C 1
ATOM 6160 O O . ILE B 1 317 ? -2.455 -9.086 2.014 1 98.12 317 ILE B O 1
ATOM 6164 N N . PHE B 1 318 ? -2.975 -8.578 4.125 1 97.56 318 PHE B N 1
ATOM 6165 C CA . PHE B 1 318 ? -1.594 -8.25 4.453 1 97.56 318 PHE B CA 1
ATOM 6166 C C . PHE B 1 318 ? -0.702 -9.477 4.34 1 97.56 318 PHE B C 1
ATOM 6168 O O . PHE B 1 318 ? 0.394 -9.406 3.779 1 97.56 318 PHE B O 1
ATOM 6175 N N . ILE B 1 319 ? -1.165 -10.555 4.852 1 97.81 319 ILE B N 1
ATOM 6176 C CA . ILE B 1 319 ? -0.402 -11.797 4.84 1 97.81 319 ILE B CA 1
ATOM 6177 C C . ILE B 1 319 ? -0.195 -12.258 3.4 1 97.81 319 ILE B C 1
ATOM 6179 O O . ILE B 1 319 ? 0.909 -12.656 3.023 1 97.81 319 ILE B O 1
ATOM 6183 N N . MET B 1 320 ? -1.237 -12.156 2.621 1 98 320 MET B N 1
ATOM 6184 C CA . MET B 1 320 ? -1.173 -12.57 1.221 1 98 320 MET B CA 1
ATOM 6185 C C . MET B 1 320 ? -0.198 -11.695 0.442 1 98 320 MET B C 1
ATOM 6187 O O . MET B 1 320 ? 0.502 -12.172 -0.449 1 98 320 MET B O 1
ATOM 6191 N N . PHE B 1 321 ? -0.191 -10.422 0.779 1 97.94 321 PHE B N 1
ATOM 6192 C CA . PHE B 1 321 ? 0.675 -9.477 0.081 1 97.94 321 PHE B CA 1
ATOM 6193 C C . PHE B 1 321 ? 2.143 -9.828 0.301 1 97.94 321 PHE B C 1
ATOM 6195 O O . PHE B 1 321 ? 2.947 -9.758 -0.631 1 97.94 321 PHE B O 1
ATOM 6202 N N . ILE B 1 322 ? 2.543 -10.156 1.48 1 96.56 322 ILE B N 1
ATOM 6203 C CA . ILE B 1 322 ? 3.924 -10.492 1.808 1 96.56 322 ILE B CA 1
ATOM 6204 C C . ILE B 1 322 ? 4.281 -11.852 1.206 1 96.56 322 ILE B C 1
ATOM 6206 O O . ILE B 1 322 ? 5.301 -11.984 0.525 1 96.56 322 ILE B O 1
ATOM 6210 N N . GLY B 1 323 ? 3.418 -12.852 1.442 1 94.62 323 GLY B N 1
ATOM 6211 C CA . GLY B 1 323 ? 3.629 -14.172 0.877 1 94.62 323 GLY B CA 1
ATOM 6212 C C . GLY B 1 323 ? 4.602 -15.016 1.681 1 94.62 323 GLY B C 1
ATOM 6213 O O . GLY B 1 323 ? 4.777 -14.797 2.881 1 94.62 323 GLY B O 1
ATOM 6214 N N . GLY B 1 324 ? 5.164 -16.016 1.022 1 94.5 324 GLY B N 1
ATOM 6215 C CA . GLY B 1 324 ? 5.996 -17 1.703 1 94.5 324 GLY B CA 1
ATOM 6216 C C . GLY B 1 324 ? 7.48 -16.75 1.514 1 94.5 324 GLY B C 1
ATOM 6217 O O . GLY B 1 324 ? 7.922 -15.602 1.424 1 94.5 324 GLY B O 1
ATOM 6218 N N . GLY B 1 325 ? 8.203 -17.812 1.568 1 91.31 325 GLY B N 1
ATOM 6219 C CA . GLY B 1 325 ? 9.656 -17.719 1.572 1 91.31 325 GLY B CA 1
ATOM 6220 C C . GLY B 1 325 ? 10.242 -17.5 0.189 1 91.31 325 GLY B C 1
ATOM 6221 O O . GLY B 1 325 ? 9.602 -17.828 -0.817 1 91.31 325 GLY B O 1
ATOM 6222 N N . THR B 1 326 ? 11.477 -17.016 0.192 1 88.25 326 THR B N 1
ATOM 6223 C CA . THR B 1 326 ? 12.234 -16.891 -1.047 1 88.25 326 THR B CA 1
ATOM 6224 C C . THR B 1 326 ? 12.789 -18.234 -1.485 1 88.25 326 THR B C 1
ATOM 6226 O O . THR B 1 326 ? 13.266 -19.016 -0.657 1 88.25 326 THR B O 1
ATOM 6229 N N . GLY B 1 327 ? 12.742 -18.5 -2.771 1 85.25 327 GLY B N 1
ATOM 6230 C CA . GLY B 1 327 ? 13.227 -19.781 -3.279 1 85.25 327 GLY B CA 1
ATOM 6231 C C . GLY B 1 327 ? 12.211 -20.891 -3.141 1 85.25 327 GLY B C 1
ATOM 6232 O O . GLY B 1 327 ? 12.578 -22.078 -3.07 1 85.25 327 GLY B O 1
ATOM 6233 N N . THR B 1 328 ? 11.055 -20.547 -2.902 1 91.31 328 THR B N 1
ATOM 6234 C CA . THR B 1 328 ? 9.945 -21.484 -2.814 1 91.31 328 THR B CA 1
ATOM 6235 C C . THR B 1 328 ? 8.984 -21.312 -3.986 1 91.31 328 THR B C 1
ATOM 6237 O O . THR B 1 328 ? 9.273 -20.547 -4.918 1 91.31 328 THR B O 1
ATOM 6240 N N . THR B 1 329 ? 7.91 -22.031 -3.943 1 91.31 329 THR B N 1
ATOM 6241 C CA . THR B 1 329 ? 6.945 -21.953 -5.035 1 91.31 329 THR B CA 1
ATOM 6242 C C . THR B 1 329 ? 5.875 -20.906 -4.738 1 91.31 329 THR B C 1
ATOM 6244 O O . THR B 1 329 ? 4.871 -20.828 -5.449 1 91.31 329 THR B O 1
ATOM 6247 N N . THR B 1 330 ? 6.129 -20.125 -3.748 1 92.62 330 THR B N 1
ATOM 6248 C CA . THR B 1 330 ? 5.109 -19.172 -3.305 1 92.62 330 THR B CA 1
ATOM 6249 C C . THR B 1 330 ? 5.164 -17.891 -4.129 1 92.62 330 THR B C 1
ATOM 6251 O O . THR B 1 330 ? 6.137 -17.656 -4.844 1 92.62 330 THR B O 1
ATOM 6254 N N . GLY B 1 331 ? 4.051 -17.172 -4.086 1 91.06 331 GLY B N 1
ATOM 6255 C CA . GLY B 1 331 ? 3.977 -15.859 -4.703 1 91.06 331 GLY B CA 1
ATOM 6256 C C . GLY B 1 331 ? 4.012 -14.719 -3.699 1 91.06 331 GLY B C 1
ATOM 6257 O O . GLY B 1 331 ? 4.293 -14.938 -2.52 1 91.06 331 GLY B O 1
ATOM 6258 N N . GLY B 1 332 ? 3.914 -13.445 -4.25 1 93.38 332 GLY B N 1
ATOM 6259 C CA . GLY B 1 332 ? 3.924 -12.266 -3.396 1 93.38 332 GLY B CA 1
ATOM 6260 C C . GLY B 1 332 ? 5.293 -11.625 -3.283 1 93.38 332 GLY B C 1
ATOM 6261 O O . GLY B 1 332 ? 6.227 -12.008 -3.996 1 93.38 332 GLY B O 1
ATOM 6262 N N . VAL B 1 333 ? 5.449 -10.758 -2.379 1 95.31 333 VAL B N 1
ATOM 6263 C CA . VAL B 1 333 ? 6.688 -10.008 -2.203 1 95.31 333 VAL B CA 1
ATOM 6264 C C . VAL B 1 333 ? 7.77 -10.914 -1.624 1 95.31 333 VAL B C 1
ATOM 6266 O O . VAL B 1 333 ? 8.945 -10.789 -1.974 1 95.31 333 VAL B O 1
ATOM 6269 N N . LYS B 1 334 ? 7.453 -11.852 -0.813 1 94.06 334 LYS B N 1
ATOM 6270 C CA . LYS B 1 334 ? 8.312 -12.812 -0.124 1 94.06 334 LYS B CA 1
ATOM 6271 C C . LYS B 1 334 ? 8.773 -12.266 1.226 1 94.06 334 LYS B C 1
ATOM 6273 O O . LYS B 1 334 ? 9.016 -11.062 1.365 1 94.06 334 LYS B O 1
ATOM 6278 N N . ILE B 1 335 ? 8.953 -13.109 2.121 1 95.19 335 ILE B N 1
ATOM 6279 C CA . ILE B 1 335 ? 9.25 -12.781 3.51 1 95.19 335 ILE B CA 1
ATOM 6280 C C . ILE B 1 335 ? 10.633 -12.125 3.604 1 95.19 335 ILE B C 1
ATOM 6282 O O . ILE B 1 335 ? 10.805 -11.125 4.305 1 95.19 335 ILE B O 1
ATOM 6286 N N . LEU B 1 336 ? 11.602 -12.617 2.896 1 92.31 336 LEU B N 1
ATOM 6287 C CA . LEU B 1 336 ? 12.961 -12.109 2.992 1 92.31 336 LEU B CA 1
ATOM 6288 C C . LEU B 1 336 ? 13.023 -10.641 2.59 1 92.31 336 LEU B C 1
ATOM 6290 O O . LEU B 1 336 ? 13.664 -9.836 3.271 1 92.31 336 LEU B O 1
ATOM 6294 N N . ARG B 1 337 ? 12.414 -10.359 1.49 1 93 337 ARG B N 1
ATOM 6295 C CA . ARG B 1 337 ? 12.406 -8.977 1.03 1 93 337 ARG B CA 1
ATOM 6296 C C . ARG B 1 337 ? 11.727 -8.062 2.045 1 93 337 ARG B C 1
ATOM 6298 O O . ARG B 1 337 ? 12.18 -6.941 2.283 1 93 337 ARG B O 1
ATOM 6305 N N . PHE B 1 338 ? 10.695 -8.539 2.613 1 95.12 338 PHE B N 1
ATOM 6306 C CA . PHE B 1 338 ? 9.969 -7.77 3.621 1 95.12 338 PHE B CA 1
ATOM 6307 C C . PHE B 1 338 ? 10.844 -7.527 4.848 1 95.12 338 PHE B C 1
ATOM 6309 O O . PHE B 1 338 ? 10.875 -6.418 5.387 1 95.12 338 PHE B O 1
ATOM 6316 N N . LEU B 1 339 ? 11.516 -8.484 5.262 1 93.62 339 LEU B N 1
ATOM 6317 C CA . LEU B 1 339 ? 12.391 -8.367 6.426 1 93.62 339 LEU B CA 1
ATOM 6318 C C . LEU B 1 339 ? 13.555 -7.426 6.137 1 93.62 339 LEU B C 1
ATOM 6320 O O . LEU B 1 339 ? 13.992 -6.68 7.016 1 93.62 339 LEU B O 1
ATOM 6324 N N . ILE B 1 340 ? 14.078 -7.508 4.926 1 92.75 340 ILE B N 1
ATOM 6325 C CA . ILE B 1 340 ? 15.133 -6.59 4.516 1 92.75 340 ILE B CA 1
ATOM 6326 C C . ILE B 1 340 ? 14.641 -5.148 4.617 1 92.75 340 ILE B C 1
ATOM 6328 O O . ILE B 1 340 ? 15.336 -4.285 5.16 1 92.75 340 ILE B O 1
ATOM 6332 N N . ILE B 1 341 ? 13.453 -4.934 4.168 1 94.25 341 ILE B N 1
ATOM 6333 C CA . ILE B 1 341 ? 12.867 -3.6 4.184 1 94.25 341 ILE B CA 1
ATOM 6334 C C . ILE B 1 341 ? 12.703 -3.127 5.629 1 94.25 341 ILE B C 1
ATOM 6336 O O . ILE B 1 341 ? 13.07 -1.998 5.965 1 94.25 341 ILE B O 1
ATOM 6340 N N . LEU B 1 342 ? 12.188 -3.943 6.496 1 92.81 342 LEU B N 1
ATOM 6341 C CA . LEU B 1 342 ? 12 -3.584 7.898 1 92.81 342 LEU B CA 1
ATOM 6342 C C . LEU B 1 342 ? 13.336 -3.262 8.562 1 92.81 342 LEU B C 1
ATOM 6344 O O . LEU B 1 342 ? 13.43 -2.314 9.344 1 92.81 342 LEU B O 1
ATOM 6348 N N . LYS B 1 343 ? 14.289 -4.035 8.227 1 91.44 343 LYS B N 1
ATOM 6349 C CA . LYS B 1 343 ? 15.617 -3.826 8.797 1 91.44 343 LYS B CA 1
ATOM 6350 C C . LYS B 1 343 ? 16.219 -2.51 8.32 1 91.44 343 LYS B C 1
ATOM 6352 O O . LYS B 1 343 ? 16.859 -1.791 9.102 1 91.44 343 LYS B O 1
ATOM 6357 N N . ILE B 1 344 ? 16.047 -2.248 7.059 1 89.31 344 ILE B N 1
ATOM 6358 C CA . ILE B 1 344 ? 16.594 -1.017 6.492 1 89.31 344 ILE B CA 1
ATOM 6359 C C . ILE B 1 344 ? 15.898 0.19 7.117 1 89.31 344 ILE B C 1
ATOM 6361 O O . ILE B 1 344 ? 16.547 1.188 7.441 1 89.31 344 ILE B O 1
ATOM 6365 N N . VAL B 1 345 ? 14.625 0.127 7.297 1 88.5 345 VAL B N 1
ATOM 6366 C CA . VAL B 1 345 ? 13.875 1.197 7.945 1 88.5 345 VAL B CA 1
ATOM 6367 C C . VAL B 1 345 ? 14.383 1.4 9.367 1 88.5 345 VAL B C 1
ATOM 6369 O O . VAL B 1 345 ? 14.617 2.533 9.797 1 88.5 345 VAL B O 1
ATOM 6372 N N . TYR B 1 346 ? 14.578 0.351 10 1 87.88 346 TYR B N 1
ATOM 6373 C CA . TYR B 1 346 ? 15.086 0.397 11.367 1 87.88 346 TYR B CA 1
ATOM 6374 C C . TYR B 1 346 ? 16.469 1.036 11.414 1 87.88 346 TYR B C 1
ATOM 6376 O O . TYR B 1 346 ? 16.75 1.853 12.297 1 87.88 346 TYR B O 1
ATOM 6384 N N . TYR B 1 347 ? 17.281 0.707 10.453 1 84.62 347 TYR B N 1
ATOM 6385 C CA . TYR B 1 347 ? 18.641 1.239 10.398 1 84.62 347 TYR B CA 1
ATOM 6386 C C . TYR B 1 347 ? 18.625 2.73 10.086 1 84.62 347 TYR B C 1
ATOM 6388 O O . TYR B 1 347 ? 19.422 3.492 10.641 1 84.62 347 TYR B O 1
ATOM 6396 N N . GLU B 1 348 ? 17.766 3.098 9.25 1 82.62 348 GLU B N 1
ATOM 6397 C CA . GLU B 1 348 ? 17.688 4.512 8.898 1 82.62 348 GLU B CA 1
ATOM 6398 C C . GLU B 1 348 ? 17.266 5.355 10.094 1 82.62 348 GLU B C 1
ATOM 6400 O O . GLU B 1 348 ? 17.719 6.488 10.258 1 82.62 348 GLU B O 1
ATOM 6405 N N . ILE B 1 349 ? 16.469 4.824 10.914 1 82.75 349 ILE B N 1
ATOM 6406 C CA . ILE B 1 349 ? 16 5.52 12.109 1 82.75 349 ILE B CA 1
ATOM 6407 C C . ILE B 1 349 ? 17.109 5.566 13.148 1 82.75 349 ILE B C 1
ATOM 6409 O O . ILE B 1 349 ? 17.359 6.605 13.766 1 82.75 349 ILE B O 1
ATOM 6413 N N . LYS B 1 350 ? 17.797 4.477 13.266 1 82.62 350 LYS B N 1
ATOM 6414 C CA . LYS B 1 350 ? 18.891 4.395 14.242 1 82.62 350 LYS B CA 1
ATOM 6415 C C . LYS B 1 350 ? 20.047 5.297 13.844 1 82.62 350 LYS B C 1
ATOM 6417 O O . LYS B 1 350 ? 20.734 5.84 14.711 1 82.62 350 LYS B O 1
ATOM 6422 N N . LYS B 1 351 ? 20.281 5.406 12.617 1 79.56 351 LYS B N 1
ATOM 6423 C CA . LYS B 1 351 ? 21.375 6.238 12.117 1 79.56 351 LYS B CA 1
ATOM 6424 C C . LYS B 1 351 ? 21.188 7.695 12.531 1 79.56 351 LYS B C 1
ATOM 6426 O O . LYS B 1 351 ? 22.156 8.422 12.719 1 79.56 351 LYS B O 1
ATOM 6431 N N . ILE B 1 352 ? 20.047 8.141 12.711 1 75 352 ILE B N 1
ATOM 6432 C CA . ILE B 1 352 ? 19.766 9.523 13.062 1 75 352 ILE B CA 1
ATOM 6433 C C . ILE B 1 352 ? 20.047 9.742 14.547 1 75 352 ILE B C 1
ATOM 6435 O O . ILE B 1 352 ? 20.469 10.828 14.953 1 75 352 ILE B O 1
ATOM 6439 N N . VAL B 1 353 ? 19.859 8.664 15.328 1 74.31 353 VAL B N 1
ATOM 6440 C CA . VAL B 1 353 ? 20 8.773 16.781 1 74.31 353 VAL B CA 1
ATOM 6441 C C . VAL B 1 353 ? 21.469 8.586 17.172 1 74.31 353 VAL B C 1
ATOM 6443 O O . VAL B 1 353 ? 21.953 9.227 18.109 1 74.31 353 VAL B O 1
ATOM 6446 N N . TYR B 1 354 ? 22.094 7.719 16.422 1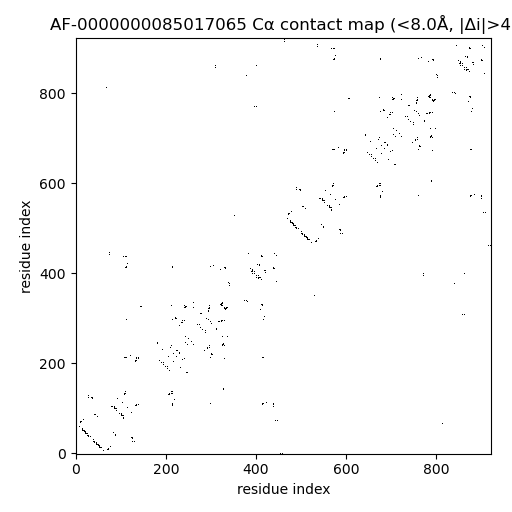 71.31 354 TYR B N 1
ATOM 6447 C CA . TYR B 1 354 ? 23.453 7.383 16.828 1 71.31 354 TYR B CA 1
ATOM 6448 C C . TYR B 1 354 ? 24.469 8.203 16.062 1 71.31 354 TYR B C 1
ATOM 6450 O O . TYR B 1 354 ? 24.203 8.633 14.93 1 71.31 354 TYR B O 1
ATOM 6458 N N . PRO B 1 355 ? 25.562 8.445 16.703 1 62.62 355 PRO B N 1
ATOM 6459 C CA . PRO B 1 355 ? 26.625 9.258 16.094 1 62.62 355 PRO B CA 1
ATOM 6460 C C . PRO B 1 355 ? 27.078 8.703 14.742 1 62.62 355 PRO B C 1
ATOM 6462 O O . PRO B 1 355 ? 26.969 7.496 14.5 1 62.62 355 PRO B O 1
ATOM 6465 N N . ARG B 1 356 ? 27.266 9.5 13.758 1 58.34 356 ARG B N 1
ATOM 6466 C CA . ARG B 1 356 ? 27.594 9.289 12.352 1 58.34 356 ARG B CA 1
ATOM 6467 C C . ARG B 1 356 ? 28.656 8.195 12.195 1 58.34 356 ARG B C 1
ATOM 6469 O O . ARG B 1 356 ? 28.688 7.496 11.188 1 58.34 356 ARG B O 1
ATOM 6476 N N . ASN B 1 357 ? 29.438 7.992 13.188 1 57.62 357 ASN B N 1
ATOM 6477 C CA . ASN B 1 357 ? 30.562 7.09 13.023 1 57.62 357 ASN B CA 1
ATOM 6478 C C . ASN B 1 357 ? 30.188 5.648 13.344 1 57.62 357 ASN B C 1
ATOM 6480 O O . ASN B 1 357 ? 31.047 4.773 13.398 1 57.62 357 ASN B O 1
ATOM 6484 N N . THR B 1 358 ? 28.969 5.496 13.594 1 57.84 358 THR B N 1
ATOM 6485 C CA . THR B 1 358 ? 28.609 4.133 13.977 1 57.84 358 THR B CA 1
ATOM 6486 C C . THR B 1 358 ? 28.344 3.279 12.734 1 57.84 358 THR B C 1
ATOM 6488 O O . THR B 1 358 ? 27.531 3.652 11.883 1 57.84 358 THR B O 1
ATOM 6491 N N . VAL B 1 359 ? 29.281 2.406 12.461 1 58.22 359 VAL B N 1
ATOM 6492 C CA . VAL B 1 359 ? 29.141 1.433 11.383 1 58.22 359 VAL B CA 1
ATOM 6493 C C . VAL B 1 359 ? 28.062 0.419 11.742 1 58.22 359 VAL B C 1
ATOM 6495 O O . VAL B 1 359 ? 28.188 -0.31 12.727 1 58.22 359 VAL B O 1
ATOM 6498 N N . PHE B 1 360 ? 26.938 0.582 11.367 1 58.97 360 PHE B N 1
ATOM 6499 C CA . PHE B 1 360 ? 25.906 -0.425 11.641 1 58.97 360 PHE B CA 1
ATOM 6500 C C . PHE B 1 360 ? 26.078 -1.631 10.719 1 58.97 360 PHE B C 1
ATOM 6502 O O . PHE B 1 360 ? 26.25 -1.478 9.516 1 58.97 360 PHE B O 1
ATOM 6509 N N . PRO B 1 361 ? 26.391 -2.885 11.359 1 59.81 361 PRO B N 1
ATOM 6510 C CA . PRO B 1 361 ? 26.469 -4.062 10.5 1 59.81 361 PRO B CA 1
ATOM 6511 C C . PRO B 1 361 ? 25.219 -4.262 9.641 1 59.81 361 PRO B C 1
ATOM 6513 O O . PRO B 1 361 ? 24.125 -4.355 10.172 1 59.81 361 PRO B O 1
ATOM 6516 N N . LYS B 1 362 ? 25.266 -4.125 8.438 1 67.88 362 LYS B N 1
ATOM 6517 C CA . LYS B 1 362 ? 24.203 -4.242 7.449 1 67.88 362 LYS B CA 1
ATOM 6518 C C . LYS B 1 362 ? 23.953 -5.699 7.07 1 67.88 362 LYS B C 1
ATOM 6520 O O . LYS B 1 362 ? 24.094 -6.07 5.902 1 67.88 362 LYS B O 1
ATOM 6525 N N . TYR B 1 363 ? 23.75 -6.613 8.211 1 71.94 363 TYR B N 1
ATOM 6526 C CA . TYR B 1 363 ? 23.531 -8.016 7.883 1 71.94 363 TYR B CA 1
ATOM 6527 C C . TYR B 1 363 ? 22.141 -8.469 8.32 1 71.94 363 TYR B C 1
ATOM 6529 O O . TYR B 1 363 ? 21.625 -7.988 9.32 1 71.94 363 TYR B O 1
ATOM 6537 N N . LEU B 1 364 ? 21.578 -9.156 7.562 1 69.75 364 LEU B N 1
ATOM 6538 C CA . LEU B 1 364 ? 20.422 -9.969 7.93 1 69.75 364 LEU B CA 1
ATOM 6539 C C . LEU B 1 364 ? 20.781 -11.453 7.961 1 69.75 364 LEU B C 1
ATOM 6541 O O . LEU B 1 364 ? 20.953 -12.078 6.91 1 69.75 364 LEU B O 1
ATOM 6545 N N . SER B 1 365 ? 20.828 -11.969 9.156 1 68.44 365 SER B N 1
ATOM 6546 C CA . SER B 1 365 ? 21.375 -13.305 9.328 1 68.44 365 SER B CA 1
ATOM 6547 C C . SER B 1 365 ? 22.734 -13.43 8.641 1 68.44 365 SER B C 1
ATOM 6549 O O . SER B 1 365 ? 23.703 -12.789 9.055 1 68.44 365 SER B O 1
ATOM 6551 N N . ASN B 1 366 ? 22.812 -14.047 7.562 1 67.06 366 ASN B N 1
ATOM 6552 C CA . ASN B 1 366 ? 24.094 -14.242 6.891 1 67.06 366 ASN B CA 1
ATOM 6553 C C . ASN B 1 366 ? 24.141 -13.492 5.566 1 67.06 366 ASN B C 1
ATOM 6555 O O . ASN B 1 366 ? 25.109 -13.641 4.805 1 67.06 366 ASN B O 1
ATOM 6559 N N . LEU B 1 367 ? 23.203 -12.594 5.496 1 70.94 367 LEU B N 1
ATOM 6560 C CA . LEU B 1 367 ? 23.156 -11.891 4.219 1 70.94 367 LEU B CA 1
ATOM 6561 C C . LEU B 1 367 ? 23.609 -10.445 4.375 1 70.94 367 LEU B C 1
ATOM 6563 O O . LEU B 1 367 ? 23.078 -9.711 5.219 1 70.94 367 LEU B O 1
ATOM 6567 N N . LYS B 1 368 ? 24.641 -10.086 3.695 1 75.94 368 LYS B N 1
ATOM 6568 C CA . LYS B 1 368 ? 25.094 -8.703 3.668 1 75.94 368 LYS B CA 1
ATOM 6569 C C . LYS B 1 368 ? 24.125 -7.82 2.881 1 75.94 368 LYS B C 1
ATOM 6571 O O . LYS B 1 368 ? 23.75 -8.148 1.752 1 75.94 368 LYS B O 1
ATOM 6576 N N . LEU B 1 369 ? 23.672 -6.855 3.48 1 83.31 369 LEU B N 1
ATOM 6577 C CA . LEU B 1 369 ? 22.703 -5.961 2.873 1 83.31 369 LEU B CA 1
ATOM 6578 C C . LEU B 1 369 ? 23.391 -4.875 2.055 1 83.31 369 LEU B C 1
ATOM 6580 O O . LEU B 1 369 ? 23.531 -3.74 2.516 1 83.31 369 LEU B O 1
ATOM 6584 N N . ASP B 1 370 ? 23.672 -5.227 0.834 1 84.06 370 ASP B N 1
ATOM 6585 C CA . ASP B 1 370 ? 24.25 -4.25 -0.084 1 84.06 370 ASP B CA 1
ATOM 6586 C C . ASP B 1 370 ? 23.172 -3.377 -0.713 1 84.06 370 ASP B C 1
ATOM 6588 O O . ASP B 1 370 ? 21.984 -3.727 -0.686 1 84.06 370 ASP B O 1
ATOM 6592 N N . ASP B 1 371 ? 23.578 -2.273 -1.279 1 82.31 371 ASP B N 1
ATOM 6593 C CA . ASP B 1 371 ? 22.656 -1.287 -1.832 1 82.31 371 ASP B CA 1
ATOM 6594 C C . ASP B 1 371 ? 21.812 -1.89 -2.961 1 82.31 371 ASP B C 1
ATOM 6596 O O . ASP B 1 371 ? 20.656 -1.53 -3.137 1 82.31 371 ASP B O 1
ATOM 6600 N N . LYS B 1 372 ? 22.438 -2.816 -3.572 1 82.94 372 LYS B N 1
ATOM 6601 C CA . LYS B 1 372 ? 21.734 -3.441 -4.691 1 82.94 372 LYS B CA 1
ATOM 6602 C C . LYS B 1 372 ? 20.562 -4.289 -4.199 1 82.94 372 LYS B C 1
ATOM 6604 O O . LYS B 1 372 ? 19.453 -4.18 -4.719 1 82.94 372 LYS B O 1
ATOM 6609 N N . ILE B 1 373 ? 20.797 -5.078 -3.182 1 85.38 373 ILE B N 1
ATOM 6610 C CA . ILE B 1 373 ? 19.781 -5.965 -2.627 1 85.38 373 ILE B CA 1
ATOM 6611 C C . ILE B 1 373 ? 18.656 -5.137 -2.016 1 85.38 373 ILE B C 1
ATOM 6613 O O . ILE B 1 373 ? 17.484 -5.477 -2.162 1 85.38 373 ILE B O 1
ATOM 6617 N N . VAL B 1 374 ? 19.078 -4.09 -1.424 1 88.19 374 VAL B N 1
ATOM 6618 C CA . VAL B 1 374 ? 18.109 -3.219 -0.765 1 88.19 374 VAL B CA 1
ATOM 6619 C C . VAL B 1 374 ? 17.219 -2.551 -1.811 1 88.19 374 VAL B C 1
ATOM 6621 O O . VAL B 1 374 ? 16 -2.553 -1.683 1 88.19 374 VAL B O 1
ATOM 6624 N N . LYS B 1 375 ? 17.812 -2.066 -2.834 1 87.56 375 LYS B N 1
ATOM 6625 C CA . LYS B 1 375 ? 17.078 -1.391 -3.891 1 87.56 375 LYS B CA 1
ATOM 6626 C C . LYS B 1 375 ? 16.125 -2.357 -4.602 1 87.56 375 LYS B C 1
ATOM 6628 O O . LYS B 1 375 ? 15.008 -1.992 -4.949 1 87.56 375 LYS B O 1
ATOM 6633 N N . GLU B 1 376 ? 16.547 -3.531 -4.754 1 88.12 376 GLU B N 1
ATOM 6634 C CA . GLU B 1 376 ? 15.727 -4.547 -5.402 1 88.12 376 GLU B CA 1
ATOM 6635 C C . GLU B 1 376 ? 14.508 -4.895 -4.555 1 88.12 376 GLU B C 1
ATOM 6637 O O . GLU B 1 376 ? 13.398 -5.02 -5.07 1 88.12 376 GLU B O 1
ATOM 6642 N N . ALA B 1 377 ? 14.766 -5.027 -3.285 1 91.94 377 ALA B N 1
ATOM 6643 C CA . ALA B 1 377 ? 13.68 -5.355 -2.371 1 91.94 377 ALA B CA 1
ATOM 6644 C C . ALA B 1 377 ? 12.602 -4.27 -2.391 1 91.94 377 ALA B C 1
ATOM 6646 O O . ALA B 1 377 ? 11.414 -4.566 -2.492 1 91.94 377 ALA B O 1
ATOM 6647 N N . PHE B 1 378 ? 13.047 -3.049 -2.41 1 93.19 378 PHE B N 1
ATOM 6648 C CA . PHE B 1 378 ? 12.109 -1.93 -2.43 1 93.19 378 PHE B CA 1
ATOM 6649 C C . PHE B 1 378 ? 11.375 -1.863 -3.762 1 93.19 378 PHE B C 1
ATOM 6651 O O . PHE B 1 378 ? 10.164 -1.611 -3.799 1 93.19 378 PHE B O 1
ATOM 6658 N N . THR B 1 379 ? 12.094 -2.107 -4.781 1 92.38 379 THR B N 1
ATOM 6659 C CA . THR B 1 379 ? 11.523 -2.016 -6.121 1 92.38 379 THR B CA 1
ATOM 6660 C C . THR B 1 379 ? 10.422 -3.055 -6.312 1 92.38 379 THR B C 1
ATOM 6662 O O . THR B 1 379 ? 9.328 -2.729 -6.773 1 92.38 379 THR B O 1
ATOM 6665 N N . ILE B 1 380 ? 10.68 -4.25 -5.902 1 93.31 380 ILE B N 1
ATOM 6666 C CA . ILE B 1 380 ? 9.711 -5.332 -6.066 1 93.31 380 ILE B CA 1
ATOM 6667 C C . ILE B 1 380 ? 8.484 -5.062 -5.195 1 93.31 380 ILE B C 1
ATOM 6669 O O . ILE B 1 380 ? 7.352 -5.27 -5.629 1 93.31 380 ILE B O 1
ATOM 6673 N N . PHE B 1 381 ? 8.734 -4.602 -3.996 1 95.25 381 PHE B N 1
ATOM 6674 C CA . PHE B 1 381 ? 7.641 -4.277 -3.088 1 95.25 381 PHE B CA 1
ATOM 6675 C C . PHE B 1 381 ? 6.703 -3.254 -3.719 1 95.25 381 PHE B C 1
ATOM 6677 O O . PHE B 1 381 ? 5.484 -3.432 -3.705 1 95.25 381 PHE B O 1
ATOM 6684 N N . ILE B 1 382 ? 7.27 -2.252 -4.293 1 95 382 ILE B N 1
ATOM 6685 C CA . ILE B 1 382 ? 6.496 -1.166 -4.883 1 95 382 ILE B CA 1
ATOM 6686 C C . ILE B 1 382 ? 5.754 -1.672 -6.121 1 95 382 ILE B C 1
ATOM 6688 O O . ILE B 1 382 ? 4.602 -1.297 -6.359 1 95 382 ILE B O 1
ATOM 6692 N N . LEU B 1 383 ? 6.395 -2.484 -6.859 1 95.25 383 LEU B N 1
ATOM 6693 C CA . LEU B 1 383 ? 5.773 -3.016 -8.07 1 95.25 383 LEU B CA 1
ATOM 6694 C C . LEU B 1 383 ? 4.562 -3.877 -7.727 1 95.25 383 LEU B C 1
ATOM 6696 O O . LEU B 1 383 ? 3.523 -3.787 -8.383 1 95.25 383 LEU B O 1
ATOM 6700 N N . TYR B 1 384 ? 4.699 -4.68 -6.719 1 97.06 384 TYR B N 1
ATOM 6701 C CA . TYR B 1 384 ? 3.566 -5.492 -6.293 1 97.06 384 TYR B CA 1
ATOM 6702 C C . TYR B 1 384 ? 2.428 -4.617 -5.781 1 97.06 384 TYR B C 1
ATOM 6704 O O . TYR B 1 384 ? 1.257 -4.895 -6.047 1 97.06 384 TYR B O 1
ATOM 6712 N N . LEU B 1 385 ? 2.791 -3.57 -5.051 1 96.94 385 LEU B N 1
ATOM 6713 C CA . LEU B 1 385 ? 1.784 -2.662 -4.516 1 96.94 385 LEU B CA 1
ATOM 6714 C C . LEU B 1 385 ? 1.021 -1.97 -5.637 1 96.94 385 LEU B C 1
ATOM 6716 O O . LEU B 1 385 ? -0.212 -1.93 -5.625 1 96.94 385 LEU B O 1
ATOM 6720 N N . PHE B 1 386 ? 1.709 -1.489 -6.594 1 96.12 386 PHE B N 1
ATOM 6721 C CA . PHE B 1 386 ? 1.083 -0.756 -7.688 1 96.12 386 PHE B CA 1
ATOM 6722 C C . PHE B 1 386 ? 0.248 -1.689 -8.555 1 96.12 386 PHE B C 1
ATOM 6724 O O . PHE B 1 386 ? -0.835 -1.318 -9.008 1 96.12 386 PHE B O 1
ATOM 6731 N N . SER B 1 387 ? 0.769 -2.854 -8.812 1 97.38 387 SER B N 1
ATOM 6732 C CA . SER B 1 387 ? 0.014 -3.822 -9.602 1 97.38 387 SER B CA 1
ATOM 6733 C C . SER B 1 387 ? -1.278 -4.223 -8.898 1 97.38 387 SER B C 1
ATOM 6735 O O . SER B 1 387 ? -2.338 -4.293 -9.523 1 97.38 387 SER B O 1
ATOM 6737 N N . SER B 1 388 ? -1.167 -4.465 -7.605 1 98.06 388 SER B N 1
ATOM 6738 C CA . SER B 1 388 ? -2.357 -4.809 -6.836 1 98.06 388 SER B CA 1
ATOM 6739 C C . SER B 1 388 ? -3.357 -3.658 -6.816 1 98.06 388 SER B C 1
ATOM 6741 O O . SER B 1 388 ? -4.566 -3.879 -6.887 1 98.06 388 SER B O 1
ATOM 6743 N N . PHE B 1 389 ? -2.826 -2.451 -6.719 1 97.5 389 PHE B N 1
ATOM 6744 C CA . PHE B 1 389 ? -3.701 -1.284 -6.691 1 97.5 389 PHE B CA 1
ATOM 6745 C C . PHE B 1 389 ? -4.422 -1.115 -8.023 1 97.5 389 PHE B C 1
ATOM 6747 O O . PHE B 1 389 ? -5.598 -0.748 -8.055 1 97.5 389 PHE B O 1
ATOM 6754 N N . THR B 1 390 ? -3.736 -1.314 -9.117 1 97.31 390 THR B N 1
ATOM 6755 C CA . THR B 1 390 ? -4.344 -1.193 -10.438 1 97.31 390 THR B CA 1
ATOM 6756 C C . THR B 1 390 ? -5.492 -2.186 -10.594 1 97.31 390 THR B C 1
ATOM 6758 O O . THR B 1 390 ? -6.57 -1.826 -11.07 1 97.31 390 THR B O 1
ATOM 6761 N N . LEU B 1 391 ? -5.215 -3.396 -10.234 1 98.19 391 LEU B N 1
ATOM 6762 C CA . LEU B 1 391 ? -6.277 -4.391 -10.305 1 98.19 391 LEU B CA 1
ATOM 6763 C C . LEU B 1 391 ? -7.422 -4.039 -9.367 1 98.19 391 LEU B C 1
ATOM 6765 O O . LEU B 1 391 ? -8.594 -4.254 -9.695 1 98.19 391 LEU B O 1
ATOM 6769 N N . PHE B 1 392 ? -7.066 -3.541 -8.133 1 98.19 392 PHE B N 1
ATOM 6770 C CA . PHE B 1 392 ? -8.062 -3.08 -7.176 1 98.19 392 PHE B CA 1
ATOM 6771 C C . PHE B 1 392 ? -8.969 -2.023 -7.801 1 98.19 392 PHE B C 1
ATOM 6773 O O . PHE B 1 392 ? -10.195 -2.098 -7.684 1 98.19 392 PHE B O 1
ATOM 6780 N N . PHE B 1 393 ? -8.359 -1.113 -8.5 1 97.69 393 PHE B N 1
ATOM 6781 C CA . PHE B 1 393 ? -9.094 -0.036 -9.156 1 97.69 393 PHE B CA 1
ATOM 6782 C C . PHE B 1 393 ? -10.023 -0.588 -10.234 1 97.69 393 PHE B C 1
ATOM 6784 O O . PHE B 1 393 ? -11.195 -0.212 -10.305 1 97.69 393 PHE B O 1
ATOM 6791 N N . ILE B 1 394 ? -9.617 -1.529 -11 1 97.44 394 ILE B N 1
ATOM 6792 C CA . ILE B 1 394 ? -10.406 -2.111 -12.078 1 97.44 394 ILE B CA 1
ATOM 6793 C C . ILE B 1 394 ? -11.562 -2.92 -11.492 1 97.44 394 ILE B C 1
ATOM 6795 O O . ILE B 1 394 ? -12.711 -2.777 -11.922 1 97.44 394 ILE B O 1
ATOM 6799 N N . PHE B 1 395 ? -11.273 -3.762 -10.484 1 97.88 395 PHE B N 1
ATOM 6800 C CA . PHE B 1 395 ? -12.281 -4.629 -9.891 1 97.88 395 PHE B CA 1
ATOM 6801 C C . PHE B 1 395 ? -13.344 -3.807 -9.172 1 97.88 395 PHE B C 1
ATOM 6803 O O . PHE B 1 395 ? -14.5 -4.227 -9.07 1 97.88 395 PHE B O 1
ATOM 6810 N N . SER B 1 396 ? -12.961 -2.592 -8.727 1 96.25 396 SER B N 1
ATOM 6811 C CA . SER B 1 396 ? -13.859 -1.772 -7.926 1 96.25 396 SER B CA 1
ATOM 6812 C C . SER B 1 396 ? -15.031 -1.252 -8.758 1 96.25 396 SER B C 1
ATOM 6814 O O . SER B 1 396 ? -16.047 -0.812 -8.211 1 96.25 396 SER B O 1
ATOM 6816 N N . PHE B 1 397 ? -14.922 -1.308 -10.086 1 95.69 397 PHE B N 1
ATOM 6817 C CA . PHE B 1 397 ? -16.016 -0.884 -10.961 1 95.69 397 PHE B CA 1
ATOM 6818 C C . PHE B 1 397 ? -17.141 -1.9 -10.945 1 95.69 397 PHE B C 1
ATOM 6820 O O . PHE B 1 397 ? -18.281 -1.588 -11.336 1 95.69 397 PHE B O 1
ATOM 6827 N N . TYR B 1 398 ? -16.844 -3.164 -10.406 1 95.31 398 TYR B N 1
ATOM 6828 C CA . TYR B 1 398 ? -17.828 -4.227 -10.641 1 95.31 398 TYR B CA 1
ATOM 6829 C C . TYR B 1 398 ? -18.203 -4.914 -9.336 1 95.31 398 TYR B C 1
ATOM 6831 O O . TYR B 1 398 ? -19.141 -5.715 -9.297 1 95.31 398 TYR B O 1
ATOM 6839 N N . THR B 1 399 ? -17.469 -4.684 -8.289 1 94.88 399 THR B N 1
ATOM 6840 C CA . THR B 1 399 ? -17.75 -5.375 -7.035 1 94.88 399 THR B CA 1
ATOM 6841 C C . THR B 1 399 ? -17.469 -4.469 -5.84 1 94.88 399 THR B C 1
ATOM 6843 O O . THR B 1 399 ? -16.984 -3.352 -6 1 94.88 399 THR B O 1
ATOM 6846 N N . SER B 1 400 ? -17.797 -4.973 -4.645 1 94.88 400 SER B N 1
ATOM 6847 C CA . SER B 1 400 ? -17.562 -4.207 -3.426 1 94.88 400 SER B CA 1
ATOM 6848 C C . SER B 1 400 ? -16.078 -4.004 -3.184 1 94.88 400 SER B C 1
ATOM 6850 O O . SER B 1 400 ? -15.25 -4.828 -3.59 1 94.88 400 SER B O 1
ATOM 6852 N N . PRO B 1 401 ? -15.734 -2.936 -2.516 1 94.69 401 PRO B N 1
ATOM 6853 C CA . PRO B 1 401 ? -14.336 -2.547 -2.375 1 94.69 401 PRO B CA 1
ATOM 6854 C C . PRO B 1 401 ? -13.5 -3.59 -1.632 1 94.69 401 PRO B C 1
ATOM 6856 O O . PRO B 1 401 ? -12.352 -3.836 -1.989 1 94.69 401 PRO B O 1
ATOM 6859 N N . LEU B 1 402 ? -14.031 -4.121 -0.571 1 95.81 402 LEU B N 1
ATOM 6860 C CA . LEU B 1 402 ? -13.25 -5.098 0.174 1 95.81 402 LEU B CA 1
ATOM 6861 C C . LEU B 1 402 ? -12.984 -6.34 -0.672 1 95.81 402 LEU B C 1
ATOM 6863 O O . LEU B 1 402 ? -11.875 -6.875 -0.663 1 95.81 402 LEU B O 1
ATOM 6867 N N . LYS B 1 403 ? -14.031 -6.805 -1.347 1 96.81 403 LYS B N 1
ATOM 6868 C CA . LYS B 1 403 ? -13.859 -7.941 -2.246 1 96.81 403 LYS B CA 1
ATOM 6869 C C . LYS B 1 403 ? -12.836 -7.629 -3.338 1 96.81 403 LYS B C 1
ATOM 6871 O O . LYS B 1 403 ? -11.992 -8.461 -3.66 1 96.81 403 LYS B O 1
ATOM 6876 N N . ALA B 1 404 ? -12.953 -6.426 -3.85 1 97.69 404 ALA B N 1
ATOM 6877 C CA . ALA B 1 404 ? -12.039 -5.988 -4.902 1 97.69 404 ALA B CA 1
ATOM 6878 C C . ALA B 1 404 ? -10.602 -5.961 -4.395 1 97.69 404 ALA B C 1
ATOM 6880 O O . ALA B 1 404 ? -9.688 -6.438 -5.07 1 97.69 404 ALA B O 1
ATOM 6881 N N . LEU B 1 405 ? -10.414 -5.41 -3.217 1 97.81 405 LEU B N 1
ATOM 6882 C CA . LEU B 1 405 ? -9.086 -5.312 -2.639 1 97.81 405 LEU B CA 1
ATOM 6883 C C . LEU B 1 405 ? -8.523 -6.691 -2.318 1 97.81 405 LEU B C 1
ATOM 6885 O O . LEU B 1 405 ? -7.371 -6.988 -2.639 1 97.81 405 LEU B O 1
ATOM 6889 N N . PHE B 1 406 ? -9.328 -7.531 -1.718 1 98.25 406 PHE B N 1
ATOM 6890 C CA . PHE B 1 406 ? -8.922 -8.875 -1.328 1 98.25 406 PHE B CA 1
ATOM 6891 C C . PHE B 1 406 ? -8.484 -9.688 -2.545 1 98.25 406 PHE B C 1
ATOM 6893 O O . PHE B 1 406 ? -7.383 -10.234 -2.572 1 98.25 406 PHE B O 1
ATOM 6900 N N . ASP B 1 407 ? -9.289 -9.711 -3.549 1 98.25 407 ASP B N 1
ATOM 6901 C CA . ASP B 1 407 ? -9.016 -10.523 -4.73 1 98.25 407 ASP B CA 1
ATOM 6902 C C . ASP B 1 407 ? -7.875 -9.93 -5.555 1 98.25 407 ASP B C 1
ATOM 6904 O O . ASP B 1 407 ? -7.105 -10.664 -6.176 1 98.25 407 ASP B O 1
ATOM 6908 N N . SER B 1 408 ? -7.793 -8.578 -5.629 1 98.38 408 SER B N 1
ATOM 6909 C CA . SER B 1 408 ? -6.695 -7.969 -6.375 1 98.38 408 SER B CA 1
ATOM 6910 C C . SER B 1 408 ? -5.344 -8.422 -5.836 1 98.38 408 SER B C 1
ATOM 6912 O O . SER B 1 408 ? -4.457 -8.805 -6.609 1 98.38 408 SER B O 1
ATOM 6914 N N . VAL B 1 409 ? -5.195 -8.422 -4.516 1 98.31 409 VAL B N 1
ATOM 6915 C CA . VAL B 1 409 ? -3.951 -8.859 -3.893 1 98.31 409 VAL B CA 1
ATOM 6916 C C . VAL B 1 409 ? -3.77 -10.367 -4.102 1 98.31 409 VAL B C 1
ATOM 6918 O O . VAL B 1 409 ? -2.662 -10.828 -4.379 1 98.31 409 VAL B O 1
ATOM 6921 N N . SER B 1 410 ? -4.84 -11.094 -3.992 1 98.31 410 SER B N 1
ATOM 6922 C CA . SER B 1 410 ? -4.785 -12.539 -4.184 1 98.31 410 SER B CA 1
ATOM 6923 C C . SER B 1 410 ? -4.348 -12.891 -5.602 1 98.31 410 SER B C 1
ATOM 6925 O O . SER B 1 410 ? -3.545 -13.805 -5.801 1 98.31 410 SER B O 1
ATOM 6927 N N . PHE B 1 411 ? -4.859 -12.133 -6.586 1 98.25 411 PHE B N 1
ATOM 6928 C CA . PHE B 1 411 ? -4.512 -12.391 -7.977 1 98.25 411 PHE B CA 1
ATOM 6929 C C . PHE B 1 411 ? -3.041 -12.078 -8.234 1 98.25 411 PHE B C 1
ATOM 6931 O O . PHE B 1 411 ? -2.309 -12.906 -8.781 1 98.25 411 PHE B O 1
ATOM 6938 N N . VAL B 1 412 ? -2.607 -10.953 -7.797 1 97.94 412 VAL B N 1
ATOM 6939 C CA . VAL B 1 412 ? -1.258 -10.5 -8.125 1 97.94 412 VAL B CA 1
ATOM 6940 C C . VAL B 1 412 ? -0.236 -11.312 -7.332 1 97.94 412 VAL B C 1
ATOM 6942 O O . VAL B 1 412 ? 0.855 -11.602 -7.832 1 97.94 412 VAL B O 1
ATOM 6945 N N . SER B 1 413 ? -0.602 -11.711 -6.117 1 97.75 413 SER B N 1
ATOM 6946 C CA . SER B 1 413 ? 0.315 -12.484 -5.285 1 97.75 413 SER B CA 1
ATOM 6947 C C . SER B 1 413 ? 0.132 -13.977 -5.5 1 97.75 413 SER B C 1
ATOM 6949 O O . SER B 1 413 ? 0.738 -14.789 -4.797 1 97.75 413 SER B O 1
ATOM 6951 N N . ASN B 1 414 ? -0.745 -14.367 -6.391 1 97.38 414 ASN B N 1
ATOM 6952 C CA . ASN B 1 414 ? -0.989 -15.758 -6.77 1 97.38 414 ASN B CA 1
ATOM 6953 C C . ASN B 1 414 ? -1.38 -16.609 -5.566 1 97.38 414 ASN B C 1
ATOM 6955 O O . ASN B 1 414 ? -0.822 -17.688 -5.355 1 97.38 414 ASN B O 1
ATOM 6959 N N . ILE B 1 415 ? -2.334 -16.141 -4.785 1 96.88 415 ILE B N 1
ATOM 6960 C CA . ILE B 1 415 ? -2.734 -16.797 -3.547 1 96.88 415 ILE B CA 1
ATOM 6961 C C . ILE B 1 415 ? -3.807 -17.844 -3.84 1 96.88 415 ILE B C 1
ATOM 6963 O O . ILE B 1 415 ? -3.74 -18.969 -3.338 1 96.88 415 ILE B O 1
ATOM 6967 N N . GLY B 1 416 ? -4.887 -17.484 -4.543 1 95.75 416 GLY B N 1
ATOM 6968 C CA . GLY B 1 416 ? -5.953 -18.406 -4.891 1 95.75 416 GLY B CA 1
ATOM 6969 C C . GLY B 1 416 ? -7.164 -18.297 -3.984 1 95.75 416 GLY B C 1
ATOM 6970 O O . GLY B 1 416 ? -8.234 -18.812 -4.305 1 95.75 416 GLY B O 1
ATOM 6971 N N . LEU B 1 417 ? -6.973 -17.656 -2.859 1 96.5 417 LEU B N 1
ATOM 6972 C CA . LEU B 1 417 ? -8.141 -17.328 -2.047 1 96.5 417 LEU B CA 1
ATOM 6973 C C . LEU B 1 417 ? -8.953 -16.203 -2.686 1 96.5 417 LEU B C 1
ATOM 6975 O O . LEU B 1 417 ? -8.398 -15.195 -3.109 1 96.5 417 LEU B O 1
ATOM 6979 N N . SER B 1 418 ? -10.242 -16.422 -2.752 1 95.44 418 SER B N 1
ATOM 6980 C CA . SER B 1 418 ? -11.047 -15.453 -3.488 1 95.44 418 SER B CA 1
ATOM 6981 C C . SER B 1 418 ? -12.391 -15.211 -2.803 1 95.44 418 SER B C 1
ATOM 6983 O O . SER B 1 418 ? -12.906 -16.094 -2.111 1 95.44 418 SER B O 1
ATOM 6985 N N . LEU B 1 419 ? -12.891 -14.094 -2.953 1 95.94 419 LEU B N 1
ATOM 6986 C CA . LEU B 1 419 ? -14.25 -13.75 -2.555 1 95.94 419 LEU B CA 1
ATOM 6987 C C . LEU B 1 419 ? -15.164 -13.656 -3.77 1 95.94 419 LEU B C 1
ATOM 6989 O O . LEU B 1 419 ? -16.141 -12.898 -3.768 1 95.94 419 LEU B O 1
ATOM 6993 N N . GLU B 1 420 ? -14.766 -14.266 -4.902 1 92.69 420 GLU B N 1
ATOM 6994 C CA . GLU B 1 420 ? -15.562 -14.508 -6.102 1 92.69 420 GLU B CA 1
ATOM 6995 C C . GLU B 1 420 ? -15.805 -13.211 -6.871 1 92.69 420 GLU B C 1
ATOM 6997 O O . GLU B 1 420 ? -16.922 -12.945 -7.309 1 92.69 420 GLU B O 1
ATOM 7002 N N . VAL B 1 421 ? -14.797 -12.438 -6.957 1 94.25 421 VAL B N 1
ATOM 7003 C CA . VAL B 1 421 ? -14.883 -11.219 -7.758 1 94.25 421 VAL B CA 1
ATOM 7004 C C . VAL B 1 421 ? -14.945 -11.586 -9.242 1 94.25 421 VAL B C 1
ATOM 7006 O O . VAL B 1 421 ? -15.719 -10.984 -10 1 94.25 421 VAL B O 1
ATOM 7009 N N . VAL B 1 422 ? -14.125 -12.562 -9.641 1 96.56 422 VAL B N 1
ATOM 7010 C CA . VAL B 1 422 ? -14.133 -13.055 -11.016 1 96.56 422 VAL B CA 1
ATOM 7011 C C . VAL B 1 422 ? -14.812 -14.422 -11.07 1 96.56 422 VAL B C 1
ATOM 7013 O O . VAL B 1 422 ? -14.359 -15.367 -10.422 1 96.56 422 VAL B O 1
ATOM 7016 N N . ASN B 1 423 ? -15.922 -14.492 -11.711 1 96.06 423 ASN B N 1
ATOM 7017 C CA . ASN B 1 423 ? -16.656 -15.727 -11.914 1 96.06 423 ASN B CA 1
ATOM 7018 C C . ASN B 1 423 ? -17.078 -15.906 -13.375 1 96.06 423 ASN B C 1
ATOM 7020 O O . ASN B 1 423 ? -16.688 -15.109 -14.227 1 96.06 423 ASN B O 1
ATOM 7024 N N . ILE B 1 424 ? -17.781 -16.953 -13.633 1 96.56 424 ILE B N 1
ATOM 7025 C CA . ILE B 1 424 ? -18.109 -17.344 -15 1 96.56 424 ILE B CA 1
ATOM 7026 C C . ILE B 1 424 ? -18.953 -16.266 -15.656 1 96.56 424 ILE B C 1
ATOM 7028 O O . ILE B 1 424 ? -18.859 -16.047 -16.875 1 96.56 424 ILE B O 1
ATOM 7032 N N . ASN B 1 425 ? -19.703 -15.531 -14.906 1 95.81 425 ASN B N 1
ATOM 7033 C CA . ASN B 1 425 ? -20.625 -14.523 -15.43 1 95.81 425 ASN B CA 1
ATOM 7034 C C . ASN B 1 425 ? -19.984 -13.141 -15.445 1 95.81 425 ASN B C 1
ATOM 7036 O O . ASN B 1 425 ? -20.609 -12.18 -15.906 1 95.81 425 ASN B O 1
ATOM 7040 N N . SER B 1 426 ? -18.812 -13.031 -14.977 1 96.81 426 SER B N 1
ATOM 7041 C CA . SER B 1 426 ? -18.141 -11.742 -14.953 1 96.81 426 SER B CA 1
ATOM 7042 C C . SER B 1 426 ? -17.797 -11.266 -16.359 1 96.81 426 SER B C 1
ATOM 7044 O O . SER B 1 426 ? -17.562 -12.086 -17.25 1 96.81 426 SER B O 1
ATOM 7046 N N . PRO B 1 427 ? -17.781 -9.938 -16.562 1 97 427 PRO B N 1
ATOM 7047 C CA . PRO B 1 427 ? -17.391 -9.414 -17.875 1 97 427 PRO B CA 1
ATOM 7048 C C . PRO B 1 427 ? -15.961 -9.773 -18.266 1 97 427 PRO B C 1
ATOM 7050 O O . PRO B 1 427 ? -15.156 -10.102 -17.391 1 97 427 PRO B O 1
ATOM 7053 N N . ALA B 1 428 ? -15.641 -9.695 -19.562 1 97.69 428 ALA B N 1
ATOM 7054 C CA . ALA B 1 428 ? -14.359 -10.102 -20.125 1 97.69 428 ALA B CA 1
ATOM 7055 C C . ALA B 1 428 ? -13.211 -9.281 -19.547 1 97.69 428 ALA B C 1
ATOM 7057 O O . ALA B 1 428 ? -12.109 -9.797 -19.344 1 97.69 428 ALA B O 1
ATOM 7058 N N . ILE B 1 429 ? -13.508 -8.039 -19.172 1 97.25 429 ILE B N 1
ATOM 7059 C CA . ILE B 1 429 ? -12.461 -7.148 -18.703 1 97.25 429 ILE B CA 1
ATOM 7060 C C . ILE B 1 429 ? -11.922 -7.652 -17.359 1 97.25 429 ILE B C 1
ATOM 7062 O O . ILE B 1 429 ? -10.727 -7.547 -17.078 1 97.25 429 ILE B O 1
ATOM 7066 N N . LEU B 1 430 ? -12.789 -8.172 -16.531 1 97.94 430 LEU B N 1
ATOM 7067 C CA . LEU B 1 430 ? -12.367 -8.695 -15.234 1 97.94 430 LEU B CA 1
ATOM 7068 C C . LEU B 1 430 ? -11.531 -9.961 -15.406 1 97.94 430 LEU B C 1
ATOM 7070 O O . LEU B 1 430 ? -10.531 -10.141 -14.711 1 97.94 430 LEU B O 1
ATOM 7074 N N . LYS B 1 431 ? -12 -10.836 -16.359 1 98.25 431 LYS B N 1
ATOM 7075 C CA . LYS B 1 431 ? -11.258 -12.062 -16.625 1 98.25 431 LYS B CA 1
ATOM 7076 C C . LYS B 1 431 ? -9.883 -11.766 -17.219 1 98.25 431 LYS B C 1
ATOM 7078 O O . LYS B 1 431 ? -8.883 -12.359 -16.797 1 98.25 431 LYS B O 1
ATOM 7083 N N . ILE B 1 432 ? -9.781 -10.805 -18.062 1 98.25 432 ILE B N 1
ATOM 7084 C CA . ILE B 1 432 ? -8.523 -10.422 -18.688 1 98.25 432 ILE B CA 1
ATOM 7085 C C . ILE B 1 432 ? -7.605 -9.789 -17.641 1 98.25 432 ILE B C 1
ATOM 7087 O O . ILE B 1 432 ? -6.41 -10.094 -17.578 1 98.25 432 ILE B O 1
ATOM 7091 N N . ALA B 1 433 ? -8.203 -8.953 -16.75 1 98 433 ALA B N 1
ATOM 7092 C CA . ALA B 1 433 ? -7.426 -8.336 -15.68 1 98 433 ALA B CA 1
ATOM 7093 C C . ALA B 1 433 ? -6.863 -9.398 -14.742 1 98 433 ALA B C 1
ATOM 7095 O O . ALA B 1 433 ? -5.719 -9.297 -14.289 1 98 433 ALA B O 1
ATOM 7096 N N . GLY B 1 434 ? -7.727 -10.336 -14.477 1 98 434 GLY B N 1
ATOM 7097 C CA . GLY B 1 434 ? -7.266 -11.43 -13.641 1 98 434 GLY B CA 1
ATOM 7098 C C . GLY B 1 434 ? -6.121 -12.211 -14.258 1 98 434 GLY B C 1
ATOM 7099 O O . GLY B 1 434 ? -5.137 -12.516 -13.578 1 98 434 GLY B O 1
ATOM 7100 N N . ILE B 1 435 ? -6.219 -12.523 -15.516 1 98.25 435 ILE B N 1
ATOM 7101 C CA . ILE B 1 435 ? -5.18 -13.258 -16.234 1 98.25 435 ILE B CA 1
ATOM 7102 C C . ILE B 1 435 ? -3.869 -12.477 -16.188 1 98.25 435 ILE B C 1
ATOM 7104 O O . ILE B 1 435 ? -2.82 -13.031 -15.844 1 98.25 435 ILE B O 1
ATOM 7108 N N . PHE B 1 436 ? -3.994 -11.227 -16.438 1 96.94 436 PHE B N 1
ATOM 7109 C CA . PHE B 1 436 ? -2.812 -10.375 -16.438 1 96.94 436 PHE B CA 1
ATOM 7110 C C . PHE B 1 436 ? -2.205 -10.289 -15.039 1 96.94 436 PHE B C 1
ATOM 7112 O O . PHE B 1 436 ? -0.982 -10.297 -14.883 1 96.94 436 PHE B O 1
ATOM 7119 N N . GLY B 1 437 ? -3.068 -10.141 -14.055 1 97.44 437 GLY B N 1
ATOM 7120 C CA . GLY B 1 437 ? -2.584 -10.078 -12.688 1 97.44 437 GLY B CA 1
ATOM 7121 C C . GLY B 1 437 ? -1.835 -11.328 -12.258 1 97.44 437 GLY B C 1
ATOM 7122 O O . GLY B 1 437 ? -0.784 -11.234 -11.625 1 97.44 437 GLY B O 1
ATOM 7123 N N . MET B 1 438 ? -2.346 -12.461 -12.648 1 97.69 438 MET B N 1
ATOM 7124 C CA . MET B 1 438 ? -1.731 -13.727 -12.258 1 97.69 438 MET B CA 1
ATOM 7125 C C . MET B 1 438 ? -0.369 -13.898 -12.922 1 97.69 438 MET B C 1
ATOM 7127 O O . MET B 1 438 ? 0.606 -14.266 -12.258 1 97.69 438 MET B O 1
ATOM 7131 N N . ILE B 1 439 ? -0.256 -13.586 -14.164 1 96.19 439 ILE B N 1
ATOM 7132 C CA . ILE B 1 439 ? 0.988 -13.781 -14.898 1 96.19 439 ILE B CA 1
ATOM 7133 C C . ILE B 1 439 ? 2.023 -12.758 -14.445 1 96.19 439 ILE B C 1
ATOM 7135 O O . ILE B 1 439 ? 3.195 -13.094 -14.25 1 96.19 439 ILE B O 1
ATOM 7139 N N . LEU B 1 440 ? 1.558 -11.562 -14.227 1 95.25 440 LEU B N 1
ATOM 7140 C CA . LEU B 1 440 ? 2.428 -10.492 -13.75 1 95.25 440 LEU B CA 1
ATOM 7141 C C . LEU B 1 440 ? 3.051 -10.852 -12.406 1 95.25 440 LEU B C 1
ATOM 7143 O O . LEU B 1 440 ? 4.254 -10.672 -12.203 1 95.25 440 LEU B O 1
ATOM 7147 N N . GLY B 1 441 ? 2.252 -11.328 -11.555 1 93.81 441 GLY B N 1
ATOM 7148 C CA . GLY B 1 441 ? 2.695 -11.641 -10.203 1 93.81 441 GLY B CA 1
ATOM 7149 C C . GLY B 1 441 ? 3.654 -12.812 -10.148 1 93.81 441 GLY B C 1
ATOM 7150 O O . GLY B 1 441 ? 4.656 -12.773 -9.43 1 93.81 441 GLY B O 1
ATOM 7151 N N . ARG B 1 442 ? 3.361 -13.758 -10.906 1 91.69 442 ARG B N 1
ATOM 7152 C CA . ARG B 1 442 ? 4.16 -14.977 -10.859 1 91.69 442 ARG B CA 1
ATOM 7153 C C . ARG B 1 442 ? 5.594 -14.711 -11.312 1 91.69 442 ARG B C 1
ATOM 7155 O O . ARG B 1 442 ? 6.539 -15.289 -10.773 1 91.69 442 ARG B O 1
ATOM 7162 N N . LEU B 1 443 ? 5.719 -13.82 -12.234 1 88.38 443 LEU B N 1
ATOM 7163 C CA . LEU B 1 443 ? 7.043 -13.523 -12.766 1 88.38 443 LEU B CA 1
ATOM 7164 C C . LEU B 1 443 ? 7.66 -12.32 -12.062 1 88.38 443 LEU B C 1
ATOM 7166 O O . LEU B 1 443 ? 8.617 -11.727 -12.562 1 88.38 443 LEU B O 1
ATOM 7170 N N . GLU B 1 444 ? 7.09 -11.906 -10.977 1 85.88 444 GLU B N 1
ATOM 7171 C CA . GLU B 1 444 ? 7.566 -10.797 -10.156 1 85.88 444 GLU B CA 1
ATOM 7172 C C . GLU B 1 444 ? 7.598 -9.5 -10.953 1 85.88 444 GLU B C 1
ATOM 7174 O O . GLU B 1 444 ? 8.5 -8.672 -10.773 1 85.88 444 GLU B O 1
ATOM 7179 N N . ILE B 1 445 ? 6.867 -9.398 -11.945 1 88.38 445 ILE B N 1
ATOM 7180 C CA . ILE B 1 445 ? 6.488 -8.188 -12.664 1 88.38 445 ILE B CA 1
ATOM 7181 C C . ILE B 1 445 ? 7.637 -7.75 -13.578 1 88.38 445 ILE B C 1
ATOM 7183 O O . ILE B 1 445 ? 7.414 -7.387 -14.734 1 88.38 445 ILE B O 1
ATOM 7187 N N . ILE B 1 446 ? 8.922 -7.859 -13.219 1 86.69 446 ILE B N 1
ATOM 7188 C CA . ILE B 1 446 ? 10.078 -7.297 -13.906 1 86.69 446 ILE B CA 1
ATOM 7189 C C . ILE B 1 446 ? 10.211 -7.93 -15.289 1 86.69 446 ILE B C 1
ATOM 7191 O O . ILE B 1 446 ? 10.352 -7.227 -16.297 1 86.69 446 ILE B O 1
ATOM 7195 N N . PRO B 1 447 ? 10.062 -9.242 -15.391 1 87.06 447 PRO B N 1
ATOM 7196 C CA . PRO B 1 447 ? 10.195 -9.852 -16.719 1 87.06 447 PRO B CA 1
ATOM 7197 C C . PRO B 1 447 ? 9.148 -9.344 -17.703 1 87.06 447 PRO B C 1
ATOM 7199 O O . PRO B 1 447 ? 9.438 -9.188 -18.891 1 87.06 447 PRO B O 1
ATOM 7202 N N . ILE B 1 448 ? 8 -9.133 -17.219 1 91.12 448 ILE B N 1
ATOM 7203 C CA . ILE B 1 448 ? 6.941 -8.641 -18.094 1 91.12 448 ILE B CA 1
ATOM 7204 C C . ILE B 1 448 ? 7.262 -7.211 -18.531 1 91.12 448 ILE B C 1
ATOM 7206 O O . ILE B 1 448 ? 7.027 -6.848 -19.688 1 91.12 448 ILE B O 1
ATOM 7210 N N . LEU B 1 449 ? 7.762 -6.449 -17.641 1 89.38 449 LEU B N 1
ATOM 7211 C CA . LEU B 1 449 ? 8.133 -5.078 -17.969 1 89.38 449 LEU B CA 1
ATOM 7212 C C . LEU B 1 449 ? 9.289 -5.055 -18.969 1 89.38 449 LEU B C 1
ATOM 7214 O O . LEU B 1 449 ? 9.328 -4.207 -19.859 1 89.38 449 LEU B O 1
ATOM 7218 N N . ILE B 1 450 ? 10.172 -6.008 -18.844 1 86.75 450 ILE B N 1
ATOM 7219 C CA . ILE B 1 450 ? 11.297 -6.125 -19.766 1 86.75 450 ILE B CA 1
ATOM 7220 C C . ILE B 1 450 ? 10.781 -6.527 -21.156 1 86.75 450 ILE B C 1
ATOM 7222 O O . ILE B 1 450 ? 11.281 -6.035 -22.172 1 86.75 450 ILE B O 1
ATOM 7226 N N . LEU B 1 451 ? 9.836 -7.391 -21.109 1 89.38 451 LEU B N 1
ATOM 7227 C CA . LEU B 1 451 ? 9.219 -7.797 -22.375 1 89.38 451 LEU B CA 1
ATOM 7228 C C . LEU B 1 451 ? 8.602 -6.598 -23.078 1 89.38 451 LEU B C 1
ATOM 7230 O O . LEU B 1 451 ? 8.812 -6.406 -24.281 1 89.38 451 LEU B O 1
ATOM 7234 N N . ILE B 1 452 ? 7.91 -5.77 -22.359 1 88.44 452 ILE B N 1
ATOM 7235 C CA . ILE B 1 452 ? 7.254 -4.59 -22.922 1 88.44 452 ILE B CA 1
ATOM 7236 C C . ILE B 1 452 ? 8.312 -3.605 -23.422 1 88.44 452 ILE B C 1
ATOM 7238 O O . ILE B 1 452 ? 8.18 -3.053 -24.516 1 88.44 452 ILE B O 1
ATOM 7242 N N . LEU B 1 453 ? 9.289 -3.443 -22.672 1 83.31 453 LEU B N 1
ATOM 7243 C CA . LEU B 1 453 ? 10.359 -2.516 -23.031 1 83.31 453 LEU B CA 1
ATOM 7244 C C . LEU B 1 453 ? 11.094 -3 -24.281 1 83.31 453 LEU B C 1
ATOM 7246 O O . LEU B 1 453 ? 11.438 -2.201 -25.141 1 83.31 453 LEU B O 1
ATOM 7250 N N . THR B 1 454 ? 11.391 -4.258 -24.297 1 82.75 454 THR B N 1
ATOM 7251 C CA . THR B 1 454 ? 12.117 -4.848 -25.422 1 82.75 454 THR B CA 1
ATOM 7252 C C . THR B 1 454 ? 11.32 -4.695 -26.719 1 82.75 454 THR B C 1
ATOM 7254 O O . THR B 1 454 ? 11.883 -4.316 -27.75 1 82.75 454 THR B O 1
ATOM 7257 N N . PHE B 1 455 ? 10.055 -4.848 -26.609 1 82.06 455 PHE B N 1
ATOM 7258 C CA . PHE B 1 455 ? 9.234 -4.793 -27.812 1 82.06 455 PHE B CA 1
ATOM 7259 C C . PHE B 1 455 ? 8.938 -3.35 -28.203 1 82.06 455 PHE B C 1
ATOM 7261 O O . PHE B 1 455 ? 8.641 -3.061 -29.359 1 82.06 455 PHE B O 1
ATOM 7268 N N . SER B 1 456 ? 8.945 -2.434 -27.234 1 78.56 456 SER B N 1
ATOM 7269 C CA . SER B 1 456 ? 8.766 -1.023 -27.562 1 78.56 456 SER B CA 1
ATOM 7270 C C . SER B 1 456 ? 9.984 -0.46 -28.281 1 78.56 456 SER B C 1
ATOM 7272 O O . SER B 1 456 ? 9.883 0.546 -29 1 78.56 456 SER B O 1
ATOM 7274 N N . LYS B 1 457 ? 11.07 -0.997 -28.047 1 75 457 LYS B N 1
ATOM 7275 C CA . LYS B 1 457 ? 12.297 -0.51 -28.688 1 75 457 LYS B CA 1
ATOM 7276 C C . LYS B 1 457 ? 12.562 -1.234 -30 1 75 457 LYS B C 1
ATOM 7278 O O . LYS B 1 457 ? 13.625 -1.07 -30.594 1 75 457 LYS B O 1
ATOM 7283 N N . ILE B 1 458 ? 11.789 -2.25 -30.234 1 58.88 458 ILE B N 1
ATOM 7284 C CA . ILE B 1 458 ? 11.953 -2.854 -31.547 1 58.88 458 ILE B CA 1
ATOM 7285 C C . ILE B 1 458 ? 11.766 -1.791 -32.625 1 58.88 458 ILE B C 1
ATOM 7287 O O . ILE B 1 458 ? 10.711 -1.157 -32.719 1 58.88 458 ILE B O 1
ATOM 7291 N N . LYS B 1 459 ? 12.773 -0.882 -32.75 1 49.66 459 LYS B N 1
ATOM 7292 C CA . LYS B 1 459 ? 12.773 0.034 -33.875 1 49.66 459 LYS B CA 1
ATOM 7293 C C . LYS B 1 459 ? 12.273 -0.659 -35.156 1 49.66 459 LYS B C 1
ATOM 7295 O O . LYS B 1 459 ? 12.438 -1.871 -35.312 1 49.66 459 LYS B O 1
ATOM 7300 N N . ARG B 1 460 ? 11.633 0.297 -36.094 1 41 460 ARG B N 1
ATOM 7301 C CA . ARG B 1 460 ? 11.297 -0.021 -37.469 1 41 460 ARG B CA 1
ATOM 7302 C C . ARG B 1 460 ? 12.414 -0.819 -38.125 1 41 460 ARG B C 1
ATOM 7304 O O . ARG B 1 460 ? 13.477 -0.272 -38.438 1 41 460 ARG B O 1
ATOM 7311 N N . ILE B 1 461 ? 12.711 -1.934 -37.844 1 24.5 461 ILE B N 1
ATOM 7312 C CA . ILE B 1 461 ? 13.359 -2.648 -38.938 1 24.5 461 ILE B CA 1
ATOM 7313 C C . ILE B 1 461 ? 12.516 -2.529 -40.219 1 24.5 461 ILE B C 1
ATOM 7315 O O . ILE B 1 461 ? 11.32 -2.828 -40.188 1 24.5 461 ILE B O 1
#

pLDDT: mean 89.45, std 14.04, range [24.45, 98.62]

Nearest PDB structures (foldseek):
  4j9u-assembly2_D  TM=8.770E-01  e=5.737E-20  Vibrio parahaemolyticus RIMD 2210633
  6v4k-assembly1_D  TM=8.818E-01  e=6.829E-20  Vibrio parahaemolyticus
  6v4l-assembly1_A  TM=8.958E-01  e=1.264E-18  Vibrio parahaemolyticus RIMD 2210633
  7zp9-assembly1_I  TM=8.479E-01  e=1.312E-12  Vibrio alginolyticus
  6v4j-assembly1_B  TM=7.898E-01  e=1.195E-13  Vibrio parahaemolyticus RIMD 2210633

Organism: Methanocaldococcus infernus (strain DSM 11812 / JCM 15783 / ME) (NCBI:txid573063)

Sequence (922 aa):
MITYKDISTILNILGRISLIISLISLIPIFVAFYFKENPFPFIISSLLSFLISLILLKTTKIYKVKLYHCMCVSSLSWILASLIGAIPFYLSIPYFSYLDGVYESASAWTTTGMSLIIDLNVVDKSILFWRSLEQWIGGVGILVFSSLVLSNLASHLYLSEARQEKILPKFLSTIKTIIWIYIFYTIVGILLLYLSGLSPWESLNLTMTGICTGGMSLSNESFPYNSLAKLFMILIMLAGGVVSFSTHYKILSGKLKLDCQIKYSLLVILLSSLFICFKDKINFLDSLFLVTSALTSTGFSTFDLSKLSEPSLILLIFIMFIGGGTGTTTGGVKILRFLIILKIVYYEIKKIVYPRNTVFPKYLSNLKLDDKIVKEAFTIFILYLFSSFTLFFIFSFYTSPLKALFDSVSFVSNIGLSLEVVNINSPAILKIAGIFGMILGRLEIIPILILILTFSKIKRIMITYKDISTILNILGRISLIISLISLIPIFVAFYFKENPFPFIISSLLSFLISLILLKTTKIYKVKLYHCMCVSSLSWILASLIGAIPFYLSIPYFSYLDGVYESASAWTTTGMSLIIDLNVVDKSILFWRSLEQWIGGVGILVFSSLVLSNLASHLYLSEARQEKILPKFLSTIKTIIWIYIFYTIVGILLLYLSGLSPWESLNLTMTGICTGGMSLSNESFPYNSLAKLFMILIMLAGGVVSFSTHYKILSGKLKLDCQIKYSLLVILLSSLFICFKDKINFLDSLFLVTSALTSTGFSTFDLSKLSEPSLILLIFIMFIGGGTGTTTGGVKILRFLIILKIVYYEIKKIVYPRNTVFPKYLSNLKLDDKIVKEAFTIFILYLFSSFTLFFIFSFYTSPLKALFDSVSFVSNIGLSLEVVNINSPAILKIAGIFGMILGRLEIIPILILILTFSKIKRI

Solvent-accessible surface area (backbone atoms only — not comparable to full-atom values): 45118 Å² total; per-residue (Å²): 131,67,47,70,61,54,53,24,26,32,42,21,56,44,12,55,51,28,40,51,53,16,56,58,36,50,55,40,38,58,48,9,58,73,71,72,46,84,40,60,41,32,50,52,32,18,49,51,30,37,51,51,14,51,52,30,47,72,77,30,52,76,61,90,82,49,71,51,43,54,32,32,34,54,44,49,44,54,52,47,48,13,57,46,53,7,40,35,46,27,70,70,36,87,88,40,46,64,68,53,12,28,38,38,22,33,19,19,39,47,11,14,27,46,66,56,75,86,56,51,84,78,49,57,66,33,58,56,47,43,45,23,50,36,10,34,51,26,21,51,48,50,46,50,49,51,49,53,55,48,51,51,62,49,39,65,77,63,54,58,89,84,52,69,75,58,54,56,63,62,45,52,54,51,46,52,53,47,50,50,51,52,51,50,52,40,53,53,37,24,52,51,32,34,73,50,71,42,49,70,71,54,15,48,41,46,25,35,8,29,42,18,10,7,26,49,53,80,43,84,59,38,46,84,65,56,70,60,35,49,53,51,48,46,51,38,30,44,54,23,5,39,42,20,53,70,52,49,52,36,43,76,71,69,50,83,70,90,52,72,50,50,58,50,49,51,50,52,35,50,54,51,13,51,50,40,17,65,73,62,70,41,58,57,70,56,24,39,42,36,40,45,17,35,25,15,5,15,23,41,32,69,65,70,67,84,74,51,48,65,46,50,51,52,52,46,44,55,41,26,42,36,20,12,20,61,70,27,38,28,24,37,58,14,39,56,40,51,50,51,49,54,50,50,46,51,46,59,53,46,52,60,69,40,67,84,83,60,80,72,81,52,56,56,90,88,38,72,63,43,72,66,59,51,51,49,34,53,42,49,48,50,51,52,52,53,53,22,47,53,42,21,52,59,38,25,75,78,44,55,53,59,45,16,45,44,31,20,34,18,32,25,12,15,15,24,50,67,70,66,77,63,44,76,84,46,58,68,68,54,49,51,48,45,42,50,30,27,56,36,25,63,55,63,41,54,29,51,51,46,38,52,50,52,59,68,48,47,61,90,118,131,67,48,71,60,55,52,24,26,33,43,21,55,43,12,55,50,28,40,51,53,16,58,58,35,49,55,40,36,57,48,9,57,72,70,72,46,83,40,58,39,32,51,52,32,16,50,52,29,35,51,52,13,50,52,30,48,72,75,30,53,76,63,90,83,49,70,51,43,55,30,32,32,54,44,48,45,55,52,48,48,11,56,44,54,8,40,35,46,26,69,68,36,86,89,40,46,63,68,52,12,28,39,37,22,33,19,20,40,47,12,14,26,49,66,57,74,86,57,51,85,77,49,56,66,32,57,54,47,44,45,22,48,36,10,33,50,26,20,50,47,49,46,49,48,51,47,52,56,47,52,51,58,48,39,65,74,65,54,57,86,84,53,67,75,57,53,55,62,61,47,53,55,52,46,51,52,48,51,50,52,52,50,49,51,40,54,52,38,24,51,50,31,34,72,50,70,42,50,70,70,54,13,45,42,47,24,34,7,30,42,17,11,7,27,51,53,80,44,84,58,40,47,83,65,55,71,60,36,49,53,52,47,46,50,38,31,44,55,23,5,38,44,21,54,69,53,50,51,35,44,76,70,69,51,81,69,88,50,73,49,50,58,50,50,52,49,51,35,50,55,50,13,50,48,41,16,65,74,61,69,41,58,58,70,56,25,40,42,36,39,46,17,36,25,15,5,14,23,42,32,68,63,70,65,84,74,52,48,65,46,51,54,53,52,48,43,55,40,25,42,35,20,12,21,63,68,26,38,28,24,37,58,15,40,56,39,52,52,50,50,54,51,50,47,52,48,59,55,47,52,60,70,40,67,86,82,61,80,72,83,52,58,56,92,89,38,73,61,44,71,65,61,52,51,49,34,52,41,48,46,50,50,50,51,53,53,20,48,52,43,18,52,58,38,25,74,78,44,56,54,59,46,16,45,44,30,20,36,18,32,25,12,16,15,24,50,65,72,66,77,65,44,75,85,47,59,66,67,56,48,51,49,45,42,50,31,26,56,34,24,63,54,63,41,56,29,52,53,46,37,51,50,52,60,69,47,45,61,92,118

Foldseek 3Di:
DQDPQLVLQLLLVLLVLLLVLLVLLCVLLVVCVVVVHDSVQSNVLSVVSNVSSVVSNVPGDHDDDDPLSLLLSLLVNLQVQLLSLLRSVCVQPPLDDSLQSSLLRSLQLLLLQAHQDDFLVVGDLSNLQSSLSNNLVSLLVLLLSLLLVVLVVVCVVVDDPPCPVVSPVVSVVVSVLLVVVSVVLLVVQLVQLVVLPDDSSQSNSQSSSLLLLNQHHSGPQSDQDDLSNLVSSLVSLCNQQAAASVQVVCVVVPHDDDDPSSVVLVVLLQVLLVVQCVQLVDDSSQSSSVLSLLQRLNQGHNHDPVSGDLVNLVSSLVSNQQHHDPNGSFWHLHDVLVVLQVVVVVVVVVCVVDPVPDDDQCDDPPRRDDPVSNVVSVVLSVVLVVQLVVQLVVLVVPDPNSQSSSVSSSLQRSRNHHPCSDYSPDDSVNSVSSSCSSSCGSSSNVSVVSNVVSVVPPPDD/DQDPQLVLQLLLVLLVLLLVLLVLLCVLLVVCVVVVHDSVQSNVLSVVSNVSSVVSNVVGDHDDDDPLSLLLSLLVNLQVQLLSLLRSVCVQPPLDDSLQSSLLRSLQLLLLQAHQDDFLVVGDLSNLVSSLSNNLVSLLVLLLSLLLVVLVVVCVVVDDPPCPVVSPVVSVVVSVLLVVVSVVLLVVQLVQLVVLPDDSSQSNSQSSSLLLLNQHHSGPQSDQDDLSNLVSSLVSLCNQQAAASVQVVCVVVPHDDDDPSSVVLVVLLQVLLVVQCVPLVDDSSQSSSVLSLLQRLNQGHNHDPVSGDLVNLVSSLVSNQQHHDPNGSFWHLHDVLVVLQVVVVVVVVVCVVDDVPDDDQCDDPPRRDDPVSNVVSVVLSVVLVVQLVVQLVVLVVPDPNSQSSSVSSSLQRSRNHHPCSDYSPDDSVNSVSSSCSSSCGSSSNVSVVSNVVSVVPPPDD

Secondary structure (DSSP, 8-state):
---HHHHHHHHHHHHHHHHHHHHHTTHHHHHHHHTT---HHHHHHHHHHHHHHHHHHHH-------HHHHHHHHHHHHHHHHHHHHHHHHHHSTT--HHHHHHHHHHHHTT------S-GGGS-HHHHHHHHHHHHHHHHHHHHHHHHHHHHHHHHHH--GGGGGGHHHHHHHHHHHHHHHHHHHHHHHHHHHHHTT--HHHHHHHHHHHHTT----SBTTB----HHHHHHHHHHHHHHHTS-HHHHHHHHTT-----HHHHHHHHHHHHHHHHHHHHHT--HHHHHHHHHHHHTT----SS-GGGS-HHHHHHHHHHHHH-S-TTSS--SS-HHHHHHHHHHHHHHHHHHHS-TT-----EETTEE--HHHHHHHHHHHHHHHHHHHHHHHHHTTTS-HHHHHHHHHHHHTT-----SSS-TTS-HHHHHHHHHHHHHHHTTSHHHHHHHHHHHT----/---HHHHHHHHHHHHHHHHHHHHHTTHHHHHHHHTT---HHHHHHHHHHHHHHHHHHHH-------HHHHHHHHHHHHHHHHHHHHHHHHHHSTT--HHHHHHHHHHHHTT------S-GGGS-HHHHHHHHHHHHHHHHHHHHHHHHHHHHHHHHHH--GGGGGGHHHHHHHHHHHHHHHHHHHHHHHHHHHHHTT--HHHHHHHHHHHHTT----SBTTB----HHHHHHHHHHHHHHHTS-HHHHHHHHTT-----HHHHHHHHHHHHHHHHHHHHHT--HHHHHHHHHHHHTT----SS-GGGS-HHHHHHHHHHHHH-S-TTSS--SS-HHHHHHHHHHHHHHHHHHHS-TT-----EETTEE--HHHHHHHHHHHHHHHHHHHHHHHHHTTTS-HHHHHHHHHHHHTT-----SSS-TTS-HHHHHHHHHHHHHHHTTSHHHHHHHHHHHT----

InterPro domains:
  IPR003445 Cation transporter [PF02386] (59-253)
  IPR003445 Cation transporter [PF02386] (282-451)